Protein AF-A0A2A4SZI3-F1 (afdb_monomer)

Structure (mmCIF, N/CA/C/O backbone):
data_AF-A0A2A4SZI3-F1
#
_entry.id   AF-A0A2A4SZI3-F1
#
loop_
_atom_site.group_PDB
_atom_site.id
_atom_site.type_symbol
_atom_site.label_atom_id
_atom_site.label_alt_id
_atom_site.label_comp_id
_atom_site.label_asym_id
_atom_site.label_entity_id
_atom_site.label_seq_id
_atom_site.pdbx_PDB_ins_code
_atom_site.Cartn_x
_atom_site.Cartn_y
_atom_site.Cartn_z
_atom_site.occupancy
_atom_site.B_iso_or_equiv
_atom_site.auth_seq_id
_atom_site.auth_comp_id
_atom_site.auth_asym_id
_atom_site.auth_atom_id
_atom_site.pdbx_PDB_model_num
ATOM 1 N N . MET A 1 1 ? 67.235 6.441 -35.558 1.00 35.03 1 MET A N 1
ATOM 2 C CA . MET A 1 1 ? 66.926 5.112 -36.117 1.00 35.03 1 MET A CA 1
ATOM 3 C C . MET A 1 1 ? 66.500 5.342 -37.546 1.00 35.03 1 MET A C 1
ATOM 5 O O . MET A 1 1 ? 65.684 6.225 -37.769 1.00 35.03 1 MET A O 1
ATOM 9 N N . GLU A 1 2 ? 67.168 4.667 -38.475 1.00 31.36 2 GLU A N 1
ATOM 10 C CA . GLU A 1 2 ? 66.984 4.778 -39.923 1.00 31.36 2 GLU A CA 1
ATOM 11 C C . GLU A 1 2 ? 65.499 4.689 -40.299 1.00 31.36 2 GLU A C 1
ATOM 13 O O . GLU A 1 2 ? 64.807 3.751 -39.906 1.00 31.36 2 GLU A O 1
ATOM 18 N N . HIS A 1 3 ? 65.008 5.688 -41.036 1.00 33.59 3 HIS A N 1
ATOM 19 C CA . HIS A 1 3 ? 63.709 5.619 -41.693 1.00 33.59 3 HIS A CA 1
ATOM 20 C C . HIS A 1 3 ? 63.791 4.535 -42.771 1.00 33.59 3 HIS A C 1
ATOM 22 O O . HIS A 1 3 ? 64.402 4.754 -43.817 1.00 33.59 3 HIS A O 1
ATOM 28 N N . SER A 1 4 ? 63.182 3.372 -42.534 1.00 30.59 4 SER A N 1
ATOM 29 C CA . SER A 1 4 ? 62.842 2.473 -43.633 1.00 30.59 4 SER A CA 1
ATOM 30 C C . SER A 1 4 ? 61.816 3.199 -44.503 1.00 30.59 4 SER A C 1
ATOM 32 O O . SER A 1 4 ? 60.675 3.396 -44.080 1.00 30.59 4 SER A O 1
ATOM 34 N N . LEU A 1 5 ? 62.233 3.639 -45.689 1.00 37.81 5 LEU A N 1
ATOM 35 C CA . LEU A 1 5 ? 61.332 3.999 -46.778 1.00 37.81 5 LEU A CA 1
ATOM 36 C C . LEU A 1 5 ? 60.471 2.764 -47.064 1.00 37.81 5 LEU A C 1
ATOM 38 O O . LEU A 1 5 ? 60.943 1.799 -47.658 1.00 37.81 5 LEU A O 1
ATOM 42 N N . VAL A 1 6 ? 59.239 2.758 -46.561 1.00 43.94 6 VAL A N 1
ATOM 43 C CA . VAL A 1 6 ? 58.223 1.818 -47.027 1.00 43.94 6 VAL A CA 1
ATOM 44 C C . VAL A 1 6 ? 57.918 2.254 -48.456 1.00 43.94 6 VAL A C 1
ATOM 46 O O . VAL A 1 6 ? 57.441 3.368 -48.662 1.00 43.94 6 VAL A O 1
ATOM 49 N N . GLU A 1 7 ? 58.269 1.438 -49.448 1.00 49.12 7 GLU A N 1
ATOM 50 C CA . GLU A 1 7 ? 57.822 1.667 -50.823 1.00 49.12 7 GLU A CA 1
ATOM 51 C C . GLU A 1 7 ? 56.285 1.643 -50.833 1.00 49.12 7 GLU A C 1
ATOM 53 O O . GLU A 1 7 ? 55.676 0.594 -50.636 1.00 49.12 7 GLU A O 1
ATOM 58 N N . ASN A 1 8 ? 55.651 2.801 -51.040 1.00 71.12 8 ASN A N 1
ATOM 59 C CA . ASN A 1 8 ? 54.200 2.944 -51.193 1.00 71.12 8 ASN A CA 1
ATOM 60 C C . ASN A 1 8 ? 53.790 2.528 -52.620 1.00 71.12 8 ASN A C 1
ATOM 62 O O . ASN A 1 8 ? 53.276 3.325 -53.402 1.00 71.12 8 ASN A O 1
ATOM 66 N N . LYS A 1 9 ? 54.081 1.278 -52.989 1.00 85.31 9 LYS A N 1
ATOM 67 C CA . LYS A 1 9 ? 53.719 0.706 -54.291 1.00 85.31 9 LYS A CA 1
ATOM 68 C C . LYS A 1 9 ? 52.521 -0.212 -54.146 1.00 85.31 9 LYS A C 1
ATOM 70 O O . LYS A 1 9 ? 52.532 -1.106 -53.301 1.00 85.31 9 LYS A O 1
ATOM 75 N N . ILE A 1 10 ? 51.529 -0.035 -55.012 1.00 92.50 10 ILE A N 1
ATOM 76 C CA . ILE A 1 10 ? 50.399 -0.960 -55.137 1.00 92.50 10 ILE A CA 1
ATOM 77 C C . ILE A 1 10 ? 50.494 -1.739 -56.449 1.00 92.50 10 ILE A C 1
ATOM 79 O O . ILE A 1 10 ? 51.056 -1.266 -57.441 1.00 92.50 10 ILE A O 1
ATOM 83 N N . ILE A 1 11 ? 49.937 -2.948 -56.449 1.00 93.12 11 ILE A N 1
ATOM 84 C CA . ILE A 1 11 ? 49.861 -3.795 -57.639 1.00 93.12 11 ILE A CA 1
ATOM 85 C C . ILE A 1 11 ? 48.496 -3.576 -58.285 1.00 93.12 11 ILE A C 1
ATOM 87 O O . ILE A 1 11 ? 47.464 -3.829 -57.661 1.00 93.12 11 ILE A O 1
ATOM 91 N N . VAL A 1 12 ? 48.488 -3.144 -59.545 1.00 95.44 12 VAL A N 1
ATOM 92 C CA . VAL A 1 12 ? 47.261 -2.931 -60.317 1.00 95.44 12 VAL A CA 1
ATOM 93 C C . VAL A 1 12 ? 47.236 -3.882 -61.501 1.00 95.44 12 VAL A C 1
ATOM 95 O O . VAL A 1 12 ? 48.111 -3.877 -62.364 1.00 95.44 12 VAL A O 1
ATOM 98 N N . GLN A 1 13 ? 46.216 -4.730 -61.522 1.00 96.25 13 GLN A N 1
ATOM 99 C CA . GLN A 1 13 ? 45.942 -5.630 -62.630 1.00 96.25 13 GLN A CA 1
ATOM 100 C C . GLN A 1 13 ? 45.127 -4.892 -63.694 1.00 96.25 13 GLN A C 1
ATOM 102 O O . GLN A 1 13 ? 44.365 -3.986 -63.370 1.00 96.25 13 GLN A O 1
ATOM 107 N N . GLN A 1 14 ? 45.263 -5.269 -64.959 1.00 96.12 14 GLN A N 1
ATOM 108 C CA . GLN A 1 14 ? 44.591 -4.596 -66.064 1.00 96.12 14 GLN A CA 1
ATOM 109 C C . GLN A 1 14 ? 43.776 -5.580 -66.907 1.00 96.12 14 GLN A C 1
ATOM 111 O O . GLN A 1 14 ? 44.083 -6.774 -66.982 1.00 96.12 14 GLN A O 1
ATOM 116 N N . ALA A 1 15 ? 42.745 -5.073 -67.580 1.00 95.94 15 ALA A N 1
ATOM 117 C CA . ALA A 1 15 ? 42.034 -5.803 -68.620 1.00 95.94 15 ALA A CA 1
ATOM 118 C C . ALA A 1 15 ? 41.462 -4.870 -69.694 1.00 95.94 15 ALA A C 1
ATOM 120 O O . ALA A 1 15 ? 41.024 -3.756 -69.410 1.00 95.94 15 ALA A O 1
ATOM 121 N N . TYR A 1 16 ? 41.421 -5.354 -70.931 1.00 95.88 16 TYR A N 1
ATOM 122 C CA . TYR A 1 16 ? 40.762 -4.704 -72.059 1.00 95.88 16 TYR A CA 1
ATOM 123 C C . TYR A 1 16 ? 39.497 -5.466 -72.435 1.00 95.88 16 TYR A C 1
ATOM 125 O O . TYR A 1 16 ? 39.520 -6.691 -72.556 1.00 95.88 16 TYR A O 1
ATOM 133 N N . TYR A 1 17 ? 38.405 -4.737 -72.649 1.00 95.12 17 TYR A N 1
ATOM 134 C CA . TYR A 1 17 ? 37.137 -5.261 -73.156 1.00 95.12 17 TYR A CA 1
ATOM 135 C C . TYR A 1 17 ? 36.738 -4.513 -74.423 1.00 95.12 17 TYR A C 1
ATOM 137 O O . TYR A 1 17 ? 37.000 -3.319 -74.557 1.00 95.12 17 TYR A O 1
ATOM 145 N N . GLY A 1 18 ? 36.104 -5.212 -75.354 1.00 92.38 18 GLY A N 1
ATOM 146 C CA . GLY A 1 18 ? 35.630 -4.633 -76.604 1.00 92.38 18 GLY A CA 1
ATOM 147 C C . GLY A 1 18 ? 35.080 -5.697 -77.541 1.00 92.38 18 GLY A C 1
ATOM 148 O O . GLY A 1 18 ? 34.684 -6.782 -77.111 1.00 92.38 18 GLY A O 1
ATOM 149 N N . GLU A 1 19 ? 35.057 -5.399 -78.839 1.00 90.69 19 GLU A N 1
ATOM 150 C CA . GLU A 1 19 ? 34.494 -6.314 -79.828 1.00 90.69 19 GLU A CA 1
ATOM 151 C C . GLU A 1 19 ? 35.334 -7.592 -80.011 1.00 90.69 19 GLU A C 1
ATOM 153 O O . GLU A 1 19 ? 36.477 -7.547 -80.464 1.00 90.69 19 GLU A O 1
ATOM 158 N N . LEU A 1 20 ? 34.715 -8.747 -79.748 1.00 85.88 20 LEU A N 1
ATOM 159 C CA . LEU A 1 20 ? 35.219 -10.076 -80.093 1.00 85.88 20 LEU A CA 1
ATOM 160 C C . LEU A 1 20 ? 34.060 -10.906 -80.660 1.00 85.88 20 LEU A C 1
ATOM 162 O O . LEU A 1 20 ? 33.016 -11.050 -80.028 1.00 85.88 20 LEU A O 1
ATOM 166 N N . ASN A 1 21 ? 34.216 -11.462 -81.865 1.00 82.50 21 ASN A N 1
ATOM 167 C CA . ASN A 1 21 ? 33.175 -12.266 -82.529 1.00 82.50 21 ASN A CA 1
ATOM 168 C C . ASN A 1 21 ? 31.792 -11.572 -82.616 1.00 82.50 21 ASN A C 1
ATOM 170 O O . ASN A 1 21 ? 30.760 -12.224 -82.459 1.00 82.50 21 ASN A O 1
ATOM 174 N N . LYS A 1 22 ? 31.764 -10.255 -82.892 1.00 79.56 22 LYS A N 1
ATOM 175 C CA . LYS A 1 22 ? 30.554 -9.400 -82.973 1.00 79.56 22 LYS A CA 1
ATOM 176 C C . LYS A 1 22 ? 29.792 -9.201 -81.649 1.00 79.56 22 LYS A C 1
ATOM 178 O O . LYS A 1 22 ? 28.707 -8.617 -81.659 1.00 79.56 22 LYS A O 1
ATOM 183 N N . GLY A 1 23 ? 30.336 -9.682 -80.531 1.00 84.62 23 GLY A N 1
ATOM 184 C CA . GLY A 1 23 ? 29.859 -9.417 -79.173 1.00 84.62 23 GLY A CA 1
ATOM 185 C C . GLY A 1 23 ? 30.868 -8.592 -78.374 1.00 84.62 23 GLY A C 1
ATOM 186 O O . GLY A 1 23 ? 31.982 -8.356 -78.837 1.00 84.62 23 GLY A O 1
ATOM 187 N N . HIS A 1 24 ? 30.476 -8.156 -77.177 1.00 91.00 24 HIS A N 1
ATOM 188 C CA . HIS A 1 24 ? 31.370 -7.492 -76.224 1.00 91.00 24 HIS A CA 1
ATOM 189 C C . HIS A 1 24 ? 31.999 -8.533 -75.291 1.00 91.00 24 HIS A C 1
ATOM 191 O O . HIS A 1 24 ? 31.271 -9.292 -74.649 1.00 91.00 24 HIS A O 1
ATOM 197 N N . ALA A 1 25 ? 33.330 -8.616 -75.239 1.00 92.50 25 ALA A N 1
ATOM 198 C CA . ALA A 1 25 ? 34.046 -9.589 -74.409 1.00 92.50 25 ALA A CA 1
ATOM 199 C C . ALA A 1 25 ? 35.428 -9.076 -73.969 1.00 92.50 25 ALA A C 1
ATOM 201 O O . ALA A 1 25 ? 35.902 -8.039 -74.433 1.00 92.50 25 ALA A O 1
ATOM 202 N N . CYS A 1 26 ? 36.085 -9.820 -73.074 1.00 93.88 26 CYS A N 1
ATOM 203 C CA . CYS A 1 26 ? 37.474 -9.565 -72.690 1.00 93.88 26 CYS A CA 1
ATOM 204 C C . CYS A 1 26 ? 38.422 -9.873 -73.864 1.00 93.88 26 CYS A C 1
ATOM 206 O O . CYS A 1 26 ? 38.359 -10.953 -74.451 1.00 93.88 26 CYS A O 1
ATOM 208 N N . LEU A 1 27 ? 39.296 -8.920 -74.190 1.00 92.88 27 LEU A N 1
ATOM 209 C CA . LEU A 1 27 ? 40.303 -9.000 -75.253 1.00 92.88 27 LEU A CA 1
ATOM 210 C C . LEU A 1 27 ? 41.672 -9.429 -74.707 1.00 92.88 27 LEU A C 1
ATOM 212 O O . LEU A 1 27 ? 42.347 -10.263 -75.305 1.00 92.88 27 LEU A O 1
ATOM 216 N N . ALA A 1 28 ? 42.061 -8.875 -73.557 1.00 93.56 28 ALA A N 1
ATOM 217 C CA . ALA A 1 28 ? 43.291 -9.194 -72.838 1.00 93.56 28 ALA A CA 1
ATOM 218 C C . ALA A 1 28 ? 43.105 -8.908 -71.342 1.00 93.56 28 ALA A C 1
ATOM 220 O O . ALA A 1 28 ? 42.334 -8.023 -70.973 1.00 93.56 28 ALA A O 1
ATOM 221 N N . ASN A 1 29 ? 43.808 -9.636 -70.478 1.00 93.75 29 ASN A N 1
ATOM 222 C CA . ASN A 1 29 ? 43.863 -9.368 -69.042 1.00 93.75 29 ASN A CA 1
ATOM 223 C C . ASN A 1 29 ? 45.205 -9.836 -68.464 1.00 93.75 29 ASN A C 1
ATOM 225 O O . ASN A 1 29 ? 45.834 -10.731 -69.027 1.00 93.75 29 ASN A O 1
ATOM 229 N N . SER A 1 30 ? 45.620 -9.233 -67.352 1.00 94.50 30 SER A N 1
ATOM 230 C CA . SER A 1 30 ? 46.844 -9.599 -66.632 1.00 94.50 30 SER A CA 1
ATOM 231 C C . SER A 1 30 ? 46.583 -10.456 -65.381 1.00 94.50 30 SER A C 1
ATOM 233 O O . SER A 1 30 ? 47.530 -10.832 -64.694 1.00 94.50 30 SER A O 1
ATOM 235 N N . ILE A 1 31 ? 45.315 -10.763 -65.066 1.00 92.38 31 ILE A N 1
ATOM 236 C CA . ILE A 1 31 ? 44.893 -11.420 -63.819 1.00 92.38 31 ILE A CA 1
ATOM 237 C C . ILE A 1 31 ? 44.352 -12.834 -64.052 1.00 92.38 31 ILE A C 1
ATOM 239 O O . ILE A 1 31 ? 43.410 -13.042 -64.810 1.00 92.38 31 ILE A O 1
ATOM 243 N N . ASP A 1 32 ? 44.866 -13.808 -63.302 1.00 89.12 32 ASP A N 1
ATOM 244 C CA . ASP A 1 32 ? 44.358 -15.185 -63.322 1.00 89.12 32 ASP A CA 1
ATOM 245 C C . ASP A 1 32 ? 43.122 -15.344 -62.414 1.00 89.12 32 ASP A C 1
ATOM 247 O O . ASP A 1 32 ? 43.184 -15.889 -61.311 1.00 89.12 32 ASP A O 1
ATOM 251 N N . ASN A 1 33 ? 41.990 -14.771 -62.840 1.00 90.62 33 ASN A N 1
ATOM 252 C CA . ASN A 1 33 ? 40.698 -14.909 -62.158 1.00 90.62 33 ASN A CA 1
ATOM 253 C C . ASN A 1 33 ? 39.531 -14.959 -63.170 1.00 90.62 33 ASN A C 1
ATOM 255 O O . ASN A 1 33 ? 38.936 -13.922 -63.486 1.00 90.62 33 ASN A O 1
ATOM 259 N N . PRO A 1 34 ? 39.181 -16.156 -63.681 1.00 87.88 34 PRO A N 1
ATOM 260 C CA . PRO A 1 34 ? 38.144 -16.317 -64.703 1.00 87.88 34 PRO A CA 1
ATOM 261 C C . PRO A 1 34 ? 36.756 -15.814 -64.279 1.00 87.88 34 PRO A C 1
ATOM 263 O O . PRO A 1 34 ? 36.030 -15.251 -65.102 1.00 87.88 34 PRO A O 1
ATOM 266 N N . ASP A 1 35 ? 36.397 -15.970 -63.002 1.00 87.81 35 ASP A N 1
ATOM 267 C CA . ASP A 1 35 ? 35.096 -15.544 -62.474 1.00 87.81 35 ASP A CA 1
ATOM 268 C C . ASP A 1 35 ? 34.956 -14.017 -62.482 1.00 87.81 35 ASP A C 1
ATOM 270 O O . ASP A 1 35 ? 33.916 -13.492 -62.887 1.00 87.81 35 ASP A O 1
ATOM 274 N N . LEU A 1 36 ? 36.014 -13.295 -62.088 1.00 91.31 36 LEU A N 1
ATOM 275 C CA . LEU A 1 36 ? 36.055 -11.832 -62.144 1.00 91.31 36 LEU A CA 1
ATOM 276 C C . LEU A 1 36 ? 35.931 -11.330 -63.588 1.00 91.31 36 LEU A C 1
ATOM 278 O O . LEU A 1 36 ? 35.124 -10.443 -63.865 1.00 91.31 36 LEU A O 1
ATOM 282 N N . ILE A 1 37 ? 36.706 -11.911 -64.508 1.00 92.25 37 ILE A N 1
ATOM 283 C CA . ILE A 1 37 ? 36.706 -11.521 -65.925 1.00 92.25 37 ILE A CA 1
ATOM 284 C C . ILE A 1 37 ? 35.332 -11.751 -66.568 1.00 92.25 37 ILE A C 1
ATOM 286 O O . ILE A 1 37 ? 34.833 -10.898 -67.297 1.00 92.25 37 ILE A O 1
ATOM 290 N N . SER A 1 38 ? 34.681 -12.872 -66.253 1.00 89.25 38 SER A N 1
ATOM 291 C CA . SER A 1 38 ? 33.329 -13.168 -66.734 1.00 89.25 38 SER A CA 1
ATOM 292 C C . SER A 1 38 ? 32.296 -12.154 -66.220 1.00 89.25 38 SER A C 1
ATOM 294 O O . SER A 1 38 ? 31.505 -11.623 -67.000 1.00 89.25 38 SER A O 1
ATOM 296 N N . GLN A 1 39 ? 32.333 -11.815 -64.925 1.00 91.44 39 GLN A N 1
ATOM 297 C CA . GLN A 1 39 ? 31.391 -10.860 -64.326 1.00 91.44 39 GLN A CA 1
ATOM 298 C C . GLN A 1 39 ? 31.573 -9.428 -64.839 1.00 91.44 39 GLN A C 1
ATOM 300 O O . GLN A 1 39 ? 30.596 -8.690 -64.962 1.00 91.44 39 GLN A O 1
ATOM 305 N N . LEU A 1 40 ? 32.800 -9.022 -65.170 1.00 92.69 40 LEU A N 1
ATOM 306 C CA . LEU A 1 40 ? 33.080 -7.673 -65.665 1.00 92.69 40 LEU A CA 1
ATOM 307 C C . LEU A 1 40 ? 32.440 -7.377 -67.028 1.00 92.69 40 LEU A C 1
ATOM 309 O O . LEU A 1 40 ? 32.140 -6.215 -67.293 1.00 92.69 40 LEU A O 1
ATOM 313 N N . ILE A 1 41 ? 32.152 -8.390 -67.855 1.00 90.31 41 ILE A N 1
ATOM 314 C CA . ILE A 1 41 ? 31.538 -8.206 -69.186 1.00 90.31 41 ILE A CA 1
ATOM 315 C C . ILE A 1 41 ? 30.246 -7.380 -69.102 1.00 90.31 41 ILE A C 1
ATOM 317 O O . ILE A 1 41 ? 30.020 -6.498 -69.927 1.00 90.31 41 ILE A O 1
ATOM 321 N N . THR A 1 42 ? 29.410 -7.611 -68.084 1.00 84.69 42 THR A N 1
ATOM 322 C CA . THR A 1 42 ? 28.130 -6.896 -67.926 1.00 84.69 42 THR A CA 1
ATOM 323 C C . THR A 1 42 ? 28.274 -5.441 -67.472 1.00 84.69 42 THR A C 1
ATOM 325 O O . THR A 1 42 ? 27.287 -4.708 -67.468 1.00 84.69 42 THR A O 1
ATOM 328 N N . PHE A 1 43 ? 29.475 -5.022 -67.062 1.00 88.12 43 PHE A N 1
ATOM 329 C CA . PHE A 1 43 ? 29.761 -3.673 -66.560 1.00 88.12 43 PHE A CA 1
ATOM 330 C C . PHE A 1 43 ? 30.683 -2.869 -67.480 1.00 88.12 43 PHE A C 1
ATOM 332 O O . PHE A 1 43 ? 30.739 -1.648 -67.350 1.00 88.12 43 PHE A O 1
ATOM 339 N N . THR A 1 44 ? 31.389 -3.534 -68.397 1.00 93.50 44 THR A N 1
ATOM 340 C CA . THR A 1 44 ? 32.284 -2.895 -69.368 1.00 93.50 44 THR A CA 1
ATOM 341 C C . THR A 1 44 ? 31.600 -2.579 -70.698 1.00 93.50 44 THR A C 1
ATOM 343 O O . THR A 1 44 ? 32.202 -1.914 -71.529 1.00 93.50 44 THR A O 1
ATOM 346 N N . ASP A 1 45 ? 30.371 -3.042 -70.941 1.00 89.94 45 ASP A N 1
ATOM 347 C CA . ASP A 1 45 ? 29.573 -2.596 -72.094 1.00 89.94 45 ASP A CA 1
ATOM 348 C C . ASP A 1 45 ? 28.838 -1.276 -71.778 1.00 89.94 45 ASP A C 1
ATOM 350 O O . ASP A 1 45 ? 28.768 -0.818 -70.631 1.00 89.94 45 ASP A O 1
ATOM 354 N N . ARG A 1 46 ? 28.272 -0.637 -72.803 1.00 87.62 46 ARG A N 1
ATOM 355 C CA . ARG A 1 46 ? 27.486 0.590 -72.647 1.00 87.62 46 ARG A CA 1
ATOM 356 C C . ARG A 1 46 ? 26.173 0.346 -71.871 1.00 87.62 46 ARG A C 1
ATOM 358 O O . ARG A 1 46 ? 25.570 -0.715 -72.019 1.00 87.62 46 ARG A O 1
ATOM 365 N N . PRO A 1 47 ? 25.681 1.341 -71.101 1.00 85.38 47 PRO A N 1
ATOM 366 C CA . PRO A 1 47 ? 24.444 1.236 -70.317 1.00 85.38 47 PRO A CA 1
ATOM 367 C C . PRO A 1 47 ? 23.182 0.890 -71.118 1.00 85.38 47 PRO A C 1
ATOM 369 O O . PRO A 1 47 ? 22.406 0.048 -70.677 1.00 85.38 47 PRO A O 1
ATOM 372 N N . ASP A 1 48 ? 22.991 1.552 -72.261 1.00 84.31 48 ASP A N 1
ATOM 373 C CA . ASP A 1 48 ? 21.810 1.439 -73.123 1.00 84.31 48 ASP A CA 1
ATOM 374 C C . ASP A 1 48 ? 22.175 1.826 -74.574 1.00 84.31 48 ASP A C 1
ATOM 376 O O . ASP A 1 48 ? 23.315 2.199 -74.884 1.00 84.31 48 ASP A O 1
ATOM 380 N N . ALA A 1 49 ? 21.222 1.721 -75.497 1.00 81.50 49 ALA A N 1
ATOM 381 C CA . ALA A 1 49 ? 21.377 2.127 -76.884 1.00 81.50 49 ALA A CA 1
ATOM 382 C C . ALA A 1 49 ? 21.578 3.647 -77.032 1.00 81.50 49 ALA A C 1
ATOM 384 O O . ALA A 1 49 ? 20.863 4.468 -76.458 1.00 81.50 49 ALA A O 1
ATOM 385 N N . LEU A 1 50 ? 22.537 4.024 -77.883 1.00 80.44 50 LEU A N 1
ATOM 386 C CA . LEU A 1 50 ? 22.776 5.419 -78.252 1.00 80.44 50 LEU A CA 1
ATOM 387 C C . LEU A 1 50 ? 21.636 5.965 -79.117 1.00 80.44 50 LEU A C 1
ATOM 389 O O . LEU A 1 50 ? 21.163 5.304 -80.044 1.00 80.44 50 LEU A O 1
ATOM 393 N N . ILE A 1 51 ? 21.238 7.206 -78.842 1.00 77.06 51 ILE A N 1
ATOM 394 C CA . ILE A 1 51 ? 20.286 7.941 -79.677 1.00 77.06 51 ILE A CA 1
ATOM 395 C C . ILE A 1 51 ? 21.000 8.360 -80.972 1.00 77.06 51 ILE A C 1
ATOM 397 O O . ILE A 1 51 ? 22.136 8.838 -80.904 1.00 77.06 51 ILE A O 1
ATOM 401 N N . PRO A 1 52 ? 20.360 8.233 -82.149 1.00 76.38 52 PRO A N 1
ATOM 402 C CA . PRO A 1 52 ? 20.936 8.721 -83.397 1.00 76.38 52 PRO A CA 1
ATOM 403 C C . PRO A 1 52 ? 21.317 10.207 -83.314 1.00 76.38 52 PRO A C 1
ATOM 405 O O . PRO A 1 52 ? 20.483 11.040 -82.965 1.00 76.38 52 PRO A O 1
ATOM 408 N N . GLY A 1 53 ? 22.563 10.535 -83.666 1.00 78.62 53 GLY A N 1
ATOM 409 C CA . GLY A 1 53 ? 23.068 11.913 -83.723 1.00 78.62 53 GLY A CA 1
ATOM 410 C C . GLY A 1 53 ? 23.776 12.421 -82.462 1.00 78.62 53 GLY A C 1
ATOM 411 O O . GLY A 1 53 ? 24.272 13.542 -82.492 1.00 78.62 53 GLY A O 1
ATOM 412 N N . ILE A 1 54 ? 23.858 11.624 -81.390 1.00 84.69 54 ILE A N 1
ATOM 413 C CA . ILE A 1 54 ? 24.681 11.941 -80.212 1.00 84.69 54 ILE A CA 1
ATOM 414 C C . ILE A 1 54 ? 26.023 11.214 -80.327 1.00 84.69 54 ILE A C 1
ATOM 416 O O . ILE A 1 54 ? 26.058 9.990 -80.476 1.00 84.69 54 ILE A O 1
ATOM 420 N N . GLU A 1 55 ? 27.121 11.963 -80.235 1.00 87.00 55 GLU A N 1
ATOM 421 C CA . GLU A 1 55 ? 28.463 11.399 -80.102 1.00 87.00 55 GLU A CA 1
ATOM 422 C C . GLU A 1 55 ? 28.743 11.087 -78.631 1.00 87.00 55 GLU A C 1
ATOM 424 O O . GLU A 1 55 ? 28.597 11.940 -77.756 1.00 87.00 55 GLU A O 1
ATOM 429 N N . LEU A 1 56 ? 29.109 9.835 -78.361 1.00 88.62 56 LEU A N 1
ATOM 430 C CA . LEU A 1 56 ? 29.451 9.378 -77.021 1.00 88.62 56 LEU A CA 1
ATOM 431 C C . LEU A 1 56 ? 30.864 9.845 -76.677 1.00 88.62 56 LEU A C 1
ATOM 433 O O . LEU A 1 56 ? 31.807 9.495 -77.386 1.00 88.62 56 LEU A O 1
ATOM 437 N N . THR A 1 57 ? 31.024 10.584 -75.585 1.00 90.62 57 THR A N 1
ATOM 438 C CA . THR A 1 57 ? 32.354 10.910 -75.057 1.00 90.62 57 THR A CA 1
ATOM 439 C C . THR A 1 57 ? 32.892 9.754 -74.212 1.00 90.62 57 THR A C 1
ATOM 441 O O . THR A 1 57 ? 32.107 8.925 -73.736 1.00 90.62 57 THR A O 1
ATOM 444 N N . PRO A 1 58 ? 34.220 9.651 -74.013 1.00 92.38 58 PRO A N 1
ATOM 445 C CA . PRO A 1 58 ? 34.765 8.738 -73.021 1.00 92.38 58 PRO A CA 1
ATOM 446 C C . PRO A 1 58 ? 34.120 8.964 -71.652 1.00 92.38 58 PRO A C 1
ATOM 448 O O . PRO A 1 58 ? 33.680 10.068 -71.341 1.00 92.38 58 PRO A O 1
ATOM 451 N N . PHE A 1 59 ? 34.021 7.916 -70.841 1.00 92.88 59 PHE A N 1
ATOM 452 C CA . PHE A 1 59 ? 33.443 8.048 -69.509 1.00 92.88 59 PHE A CA 1
ATOM 453 C C . PHE A 1 59 ? 34.012 7.045 -68.516 1.00 92.88 59 PHE A C 1
ATOM 455 O O . PHE A 1 59 ? 34.480 5.964 -68.881 1.00 92.88 59 PHE A O 1
ATOM 462 N N . PHE A 1 60 ? 33.924 7.403 -67.236 1.00 94.19 60 PHE A N 1
ATOM 463 C CA . PHE A 1 60 ? 34.441 6.604 -66.135 1.00 94.19 60 PHE A CA 1
ATOM 464 C C . PHE A 1 60 ? 33.346 5.784 -65.452 1.00 94.19 60 PHE A C 1
ATOM 466 O O . PHE A 1 60 ? 32.180 6.177 -65.368 1.00 94.19 60 PHE A O 1
ATOM 473 N N . SER A 1 61 ? 33.719 4.625 -64.928 1.00 94.69 61 SER A N 1
ATOM 474 C CA . SER A 1 61 ? 32.883 3.809 -64.047 1.00 94.69 61 SER A CA 1
ATOM 475 C C . SER A 1 61 ? 33.757 3.122 -63.003 1.00 94.69 61 SER A C 1
ATOM 477 O O . SER A 1 61 ? 34.943 2.895 -63.231 1.00 94.69 61 SER A O 1
ATOM 479 N N . GLY A 1 62 ? 33.189 2.785 -61.851 1.00 95.31 62 GLY A N 1
ATOM 480 C CA . GLY A 1 62 ? 33.925 2.116 -60.791 1.00 95.31 62 GLY A CA 1
ATOM 481 C C . GLY A 1 62 ? 33.026 1.416 -59.787 1.00 95.31 62 GLY A C 1
ATOM 482 O O . GLY A 1 62 ? 31.921 1.881 -59.495 1.00 95.31 62 GLY A O 1
ATOM 483 N N . MET A 1 63 ? 33.477 0.265 -59.292 1.00 94.62 63 MET A N 1
ATOM 484 C CA . MET A 1 63 ? 32.729 -0.539 -58.326 1.00 94.62 63 MET A CA 1
ATOM 485 C C . MET A 1 63 ? 33.613 -1.529 -57.569 1.00 94.62 63 MET A C 1
ATOM 487 O O . MET A 1 63 ? 34.620 -2.012 -58.088 1.00 94.62 63 MET A O 1
ATOM 491 N N . ALA A 1 64 ? 33.171 -1.912 -56.373 1.00 93.44 64 ALA A N 1
ATOM 492 C CA . ALA A 1 64 ? 33.654 -3.121 -55.723 1.00 93.44 64 ALA A CA 1
ATOM 493 C C . ALA A 1 64 ? 33.053 -4.367 -56.384 1.00 93.44 64 ALA A C 1
ATOM 495 O O . ALA A 1 64 ? 31.842 -4.445 -56.606 1.00 93.44 64 ALA A O 1
ATOM 496 N N . LEU A 1 65 ? 33.903 -5.350 -56.671 1.00 91.50 65 LEU A N 1
ATOM 497 C CA . LEU A 1 65 ? 33.517 -6.639 -57.228 1.00 91.50 65 LEU A CA 1
ATOM 498 C C . LEU A 1 65 ? 34.405 -7.733 -56.626 1.00 91.50 65 LEU A C 1
ATOM 500 O O . LEU A 1 65 ? 35.630 -7.683 -56.740 1.00 91.50 65 LEU A O 1
ATOM 504 N N . LEU A 1 66 ? 33.789 -8.725 -55.976 1.00 89.00 66 LEU A N 1
ATOM 505 C CA . LEU A 1 66 ? 34.500 -9.749 -55.198 1.00 89.00 66 LEU A CA 1
ATOM 506 C C . LEU A 1 66 ? 35.443 -9.092 -54.163 1.00 89.00 66 LEU A C 1
ATOM 508 O O . LEU A 1 66 ? 35.002 -8.256 -53.378 1.00 89.00 66 LEU A O 1
ATOM 512 N N . THR A 1 67 ? 36.729 -9.449 -54.154 1.00 92.88 67 THR A N 1
ATOM 513 C CA . THR A 1 67 ? 37.770 -8.867 -53.283 1.00 92.88 67 THR A CA 1
ATOM 514 C C . THR A 1 67 ? 38.501 -7.679 -53.916 1.00 92.88 67 THR A C 1
ATOM 516 O O . THR A 1 67 ? 39.504 -7.212 -53.372 1.00 92.88 67 THR A O 1
ATOM 519 N N . TYR A 1 68 ? 38.039 -7.201 -55.073 1.00 94.50 68 TYR A N 1
ATOM 520 C CA . TYR A 1 68 ? 38.684 -6.140 -55.843 1.00 94.50 68 TYR A CA 1
ATOM 521 C C . TYR A 1 68 ? 37.824 -4.879 -55.885 1.00 94.50 68 TYR A C 1
ATOM 523 O O . TYR A 1 68 ? 36.601 -4.926 -55.724 1.00 94.50 68 TYR A O 1
ATOM 531 N N . TYR A 1 69 ? 38.479 -3.744 -56.084 1.00 96.19 69 TYR A N 1
ATOM 532 C CA . TYR A 1 69 ? 37.859 -2.517 -56.548 1.00 96.19 69 TYR A CA 1
ATOM 533 C C . TYR A 1 69 ? 38.314 -2.285 -57.984 1.00 96.19 69 TYR A C 1
ATOM 535 O O . TYR A 1 69 ? 39.499 -2.417 -58.299 1.00 96.19 69 TYR A O 1
ATOM 543 N N . VAL A 1 70 ? 37.366 -1.986 -58.858 1.00 96.44 70 VAL A N 1
ATOM 544 C CA . VAL A 1 70 ? 37.598 -1.922 -60.294 1.00 96.44 70 VAL A CA 1
ATOM 545 C C . VAL A 1 70 ? 37.278 -0.522 -60.785 1.00 96.44 70 VAL A C 1
ATOM 547 O O . VAL A 1 70 ? 36.167 -0.045 -60.573 1.00 96.44 70 VAL A O 1
ATOM 550 N N . PHE A 1 71 ? 38.239 0.108 -61.455 1.00 97.06 71 PHE A N 1
ATOM 551 C CA . PHE A 1 71 ? 38.074 1.365 -62.175 1.00 97.06 71 PHE A CA 1
ATOM 552 C C . PHE A 1 71 ? 38.049 1.094 -63.678 1.00 97.06 71 PHE A C 1
ATOM 554 O O . PHE A 1 71 ? 38.792 0.256 -64.181 1.00 97.06 71 PHE A O 1
ATOM 561 N N . MET A 1 72 ? 37.195 1.797 -64.409 1.00 96.69 72 MET A N 1
ATOM 562 C CA . MET A 1 72 ? 36.971 1.581 -65.835 1.00 96.69 72 MET A CA 1
ATOM 563 C C . MET A 1 72 ? 36.901 2.919 -66.557 1.00 96.69 72 MET A C 1
ATOM 565 O O . MET A 1 72 ? 36.227 3.835 -66.082 1.00 96.69 72 MET A O 1
ATOM 569 N N . LYS A 1 73 ? 37.537 3.002 -67.726 1.00 96.19 73 LYS A N 1
ATOM 570 C CA . LYS A 1 73 ? 37.354 4.098 -68.679 1.00 96.19 73 LYS A CA 1
ATOM 571 C C . LYS A 1 73 ? 36.920 3.514 -70.018 1.00 96.19 73 LYS A C 1
ATOM 573 O O . LYS A 1 73 ? 37.632 2.697 -70.608 1.00 96.19 73 LYS A O 1
ATOM 578 N N . THR A 1 74 ? 35.727 3.896 -70.453 1.00 95.25 74 THR A N 1
ATOM 579 C CA . THR A 1 74 ? 35.073 3.385 -71.659 1.00 95.25 74 THR A CA 1
ATOM 580 C C . THR A 1 74 ? 35.125 4.434 -72.757 1.00 95.25 74 THR A C 1
ATOM 582 O O . THR A 1 74 ? 34.864 5.605 -72.508 1.00 95.25 74 THR A O 1
ATOM 585 N N . PHE A 1 75 ? 35.438 4.000 -73.972 1.00 94.19 75 PHE A N 1
ATOM 586 C CA . PHE A 1 75 ? 35.626 4.816 -75.163 1.00 94.19 75 PHE A CA 1
ATOM 587 C C . PHE A 1 75 ? 34.700 4.324 -76.278 1.00 94.19 75 PHE A C 1
ATOM 589 O O . PHE A 1 75 ? 34.522 3.111 -76.422 1.00 94.19 75 PHE A O 1
ATOM 596 N N . PRO A 1 76 ? 34.147 5.212 -77.117 1.00 91.88 76 PRO A N 1
ATOM 597 C CA . PRO A 1 76 ? 33.558 4.784 -78.382 1.00 91.88 76 PRO A CA 1
ATOM 598 C C . PRO A 1 76 ? 34.634 4.129 -79.265 1.00 91.88 76 PRO A C 1
ATOM 600 O O . PRO A 1 76 ? 35.706 4.698 -79.475 1.00 91.88 76 PRO A O 1
ATOM 603 N N . ASP A 1 77 ? 34.357 2.942 -79.807 1.00 90.38 77 ASP A N 1
ATOM 604 C CA . ASP A 1 77 ? 35.300 2.242 -80.683 1.00 90.38 77 ASP A CA 1
ATOM 605 C C . ASP A 1 77 ? 34.931 2.443 -82.157 1.00 90.38 77 ASP A C 1
ATOM 607 O O . ASP A 1 77 ? 34.146 1.692 -82.736 1.00 90.38 77 ASP A O 1
ATOM 611 N N . ALA A 1 78 ? 35.524 3.462 -82.782 1.00 84.81 78 ALA A N 1
ATOM 612 C CA . ALA A 1 78 ? 35.322 3.750 -84.204 1.00 84.81 78 ALA A CA 1
ATOM 613 C C . ALA A 1 78 ? 35.903 2.672 -85.141 1.00 84.81 78 ALA A C 1
ATOM 615 O O . ALA A 1 78 ? 35.566 2.650 -86.324 1.00 84.81 78 ALA A O 1
ATOM 616 N N . SER A 1 79 ? 36.775 1.791 -84.635 1.00 83.75 79 SER A N 1
ATOM 617 C CA . SER A 1 79 ? 37.373 0.701 -85.417 1.00 83.75 79 SER A CA 1
ATOM 618 C C . SER A 1 79 ? 36.574 -0.606 -85.361 1.00 83.75 79 SER A C 1
ATOM 620 O O . SER A 1 79 ? 36.890 -1.546 -86.091 1.00 83.75 79 SER A O 1
ATOM 622 N N . ALA A 1 80 ? 35.528 -0.664 -84.532 1.00 84.38 80 ALA A N 1
ATOM 623 C CA . ALA A 1 80 ? 34.652 -1.820 -84.430 1.00 84.38 80 ALA A CA 1
ATOM 624 C C . ALA A 1 80 ? 33.799 -2.016 -85.695 1.00 84.38 80 ALA A C 1
ATOM 626 O O . ALA A 1 80 ? 33.386 -1.068 -86.366 1.00 84.38 80 ALA A O 1
ATOM 627 N N . THR A 1 81 ? 33.465 -3.270 -86.001 1.00 84.75 81 THR A N 1
ATOM 628 C CA . THR A 1 81 ? 32.681 -3.637 -87.190 1.00 84.75 81 THR A CA 1
ATOM 629 C C . THR A 1 81 ? 31.210 -3.232 -87.084 1.00 84.75 81 THR A C 1
ATOM 631 O O . THR A 1 81 ? 30.529 -3.095 -88.104 1.00 84.75 81 THR A O 1
ATOM 634 N N . ARG A 1 82 ? 30.709 -3.017 -85.858 1.00 80.38 82 ARG A N 1
ATOM 635 C CA . ARG A 1 82 ? 29.334 -2.591 -85.567 1.00 80.38 82 ARG A CA 1
ATOM 636 C C . ARG A 1 82 ? 29.311 -1.193 -84.949 1.00 80.38 82 ARG A C 1
ATOM 638 O O . ARG A 1 82 ? 29.993 -0.927 -83.965 1.00 80.38 82 ARG A O 1
ATOM 645 N N . ALA A 1 83 ? 28.440 -0.327 -85.468 1.00 78.88 83 ALA A N 1
ATOM 646 C CA . ALA A 1 83 ? 28.236 1.013 -84.922 1.00 78.88 83 ALA A CA 1
ATOM 647 C C . ALA A 1 83 ? 27.778 0.974 -83.451 1.00 78.88 83 ALA A C 1
ATOM 649 O O . ALA A 1 83 ? 26.883 0.209 -83.077 1.00 78.88 83 ALA A O 1
ATOM 650 N N . GLY A 1 84 ? 28.378 1.836 -82.628 1.00 78.75 84 GLY A N 1
ATOM 651 C CA . GLY A 1 84 ? 28.047 1.985 -81.211 1.00 78.75 84 GLY A CA 1
ATOM 652 C C . GLY A 1 84 ? 28.681 0.951 -80.273 1.00 78.75 84 GLY A C 1
ATOM 653 O O . GLY A 1 84 ? 28.264 0.885 -79.119 1.00 78.75 84 GLY A O 1
ATOM 654 N N . MET A 1 85 ? 29.644 0.155 -80.750 1.00 88.19 85 MET A N 1
ATOM 655 C CA . MET A 1 85 ? 30.519 -0.642 -79.885 1.00 88.19 85 MET A CA 1
ATOM 656 C C . MET A 1 85 ? 31.464 0.260 -79.087 1.00 88.19 85 MET A C 1
ATOM 658 O O . MET A 1 85 ? 31.799 1.370 -79.510 1.00 88.19 85 MET A O 1
ATOM 662 N N . VAL A 1 86 ? 31.893 -0.239 -77.932 1.00 93.50 86 VAL A N 1
ATOM 663 C CA . VAL A 1 86 ? 32.794 0.470 -77.028 1.00 93.50 86 VAL A CA 1
ATOM 664 C C . VAL A 1 86 ? 34.034 -0.363 -76.731 1.00 93.50 86 VAL A C 1
ATOM 666 O O . VAL A 1 86 ? 34.007 -1.592 -76.795 1.00 93.50 86 VAL A O 1
ATOM 669 N N . PHE A 1 87 ? 35.119 0.325 -76.404 1.00 95.19 87 PHE A N 1
ATOM 670 C CA . PHE A 1 87 ? 36.330 -0.251 -75.840 1.00 95.19 87 PHE A CA 1
ATOM 671 C C . PHE A 1 87 ? 36.460 0.213 -74.392 1.00 95.19 87 PHE A C 1
ATOM 673 O O . PHE A 1 87 ? 36.330 1.404 -74.122 1.00 95.19 87 PHE A O 1
ATOM 680 N N . THR A 1 88 ? 36.766 -0.690 -73.467 1.00 96.44 88 THR A N 1
ATOM 681 C CA . THR A 1 88 ? 36.932 -0.350 -72.051 1.00 96.44 88 THR A CA 1
ATOM 682 C C . THR A 1 88 ? 38.274 -0.827 -71.539 1.00 96.44 88 THR A C 1
ATOM 684 O O . THR A 1 88 ? 38.583 -2.019 -71.597 1.00 96.44 88 THR A O 1
ATOM 687 N N . HIS A 1 89 ? 39.041 0.108 -70.981 1.00 96.81 89 HIS A N 1
ATOM 688 C CA . HIS A 1 89 ? 40.210 -0.203 -70.174 1.00 96.81 89 HIS A CA 1
ATOM 689 C C . HIS A 1 89 ? 39.785 -0.322 -68.707 1.00 96.81 89 HIS A C 1
ATOM 691 O O . HIS A 1 89 ? 39.138 0.573 -68.167 1.00 96.81 89 HIS A O 1
ATOM 697 N N . VAL A 1 90 ? 40.130 -1.445 -68.085 1.00 97.38 90 VAL A N 1
ATOM 698 C CA . VAL A 1 90 ? 39.813 -1.802 -66.707 1.00 97.38 90 VAL A CA 1
ATOM 699 C C . VAL A 1 90 ? 41.097 -1.871 -65.882 1.00 97.38 90 VAL A C 1
ATOM 701 O O . VAL A 1 90 ? 42.011 -2.606 -66.245 1.00 97.38 90 VAL A O 1
ATOM 704 N N . LEU A 1 91 ? 41.128 -1.165 -64.754 1.00 97.38 91 LEU A N 1
ATOM 705 C CA . LEU A 1 91 ? 42.163 -1.233 -63.722 1.00 97.38 91 LEU A CA 1
ATOM 706 C C . LEU A 1 91 ? 41.574 -1.913 -62.477 1.00 97.38 91 LEU A C 1
ATOM 708 O O . LEU A 1 91 ? 40.540 -1.494 -61.957 1.00 97.38 91 LEU A O 1
ATOM 712 N N . ILE A 1 92 ? 42.209 -2.983 -62.011 1.00 96.81 92 ILE A N 1
ATOM 713 C CA . ILE A 1 92 ? 41.716 -3.906 -60.983 1.00 96.81 92 ILE A CA 1
ATOM 714 C C . ILE A 1 92 ? 42.685 -3.875 -59.800 1.00 96.81 92 ILE A C 1
ATOM 716 O O . ILE A 1 92 ? 43.855 -4.241 -59.928 1.00 96.81 92 ILE A O 1
ATOM 720 N N . ILE A 1 93 ? 42.185 -3.468 -58.636 1.00 95.88 93 ILE A N 1
ATOM 721 C CA . ILE A 1 93 ? 42.986 -3.226 -57.430 1.00 95.88 93 ILE A CA 1
ATOM 722 C C . ILE A 1 93 ? 42.446 -4.081 -56.285 1.00 95.88 93 ILE A C 1
ATOM 724 O O . ILE A 1 93 ? 41.233 -4.235 -56.144 1.00 95.88 93 ILE A O 1
ATOM 728 N N . ASN A 1 94 ? 43.315 -4.656 -55.451 1.00 93.50 94 ASN A N 1
ATOM 729 C CA . ASN A 1 94 ? 42.865 -5.366 -54.254 1.00 93.50 94 ASN A CA 1
ATOM 730 C C . ASN A 1 94 ? 42.210 -4.378 -53.272 1.00 93.50 94 ASN A C 1
ATOM 732 O O . ASN A 1 94 ? 42.753 -3.306 -53.012 1.00 93.50 94 ASN A O 1
ATOM 736 N N . GLN A 1 95 ? 41.059 -4.724 -52.686 1.00 91.56 95 GLN A N 1
ATOM 737 C CA . GLN A 1 95 ? 40.381 -3.819 -51.747 1.00 91.56 95 GLN A CA 1
ATOM 738 C C . GLN A 1 95 ? 41.219 -3.467 -50.507 1.00 91.56 95 GLN A C 1
ATOM 740 O O . GLN A 1 95 ? 40.970 -2.430 -49.888 1.00 91.56 95 GLN A O 1
ATOM 745 N N . ASN A 1 96 ? 42.208 -4.290 -50.147 1.00 90.00 96 ASN A N 1
ATOM 746 C CA . ASN A 1 96 ? 43.139 -3.996 -49.056 1.00 90.00 96 ASN A CA 1
ATOM 747 C C . ASN A 1 96 ? 44.054 -2.799 -49.362 1.00 90.00 96 ASN A C 1
ATOM 749 O O . ASN A 1 96 ? 44.466 -2.114 -48.429 1.00 90.00 96 ASN A O 1
ATOM 753 N N . ASP A 1 97 ? 44.296 -2.497 -50.640 1.00 91.00 97 ASP A N 1
ATOM 754 C CA . ASP A 1 97 ? 45.194 -1.419 -51.071 1.00 91.00 97 ASP A CA 1
ATOM 755 C C . ASP A 1 97 ? 44.466 -0.069 -51.229 1.00 91.00 97 ASP A C 1
ATOM 757 O O . ASP A 1 97 ? 45.096 0.973 -51.397 1.00 91.00 97 ASP A O 1
ATOM 761 N N . ILE A 1 98 ? 43.130 -0.050 -51.119 1.00 90.81 98 ILE A N 1
ATOM 762 C CA . ILE A 1 98 ? 42.299 1.154 -51.314 1.00 90.81 98 ILE A CA 1
ATOM 763 C C . ILE A 1 98 ? 42.611 2.267 -50.303 1.00 90.81 98 ILE A C 1
ATOM 765 O O . ILE A 1 98 ? 42.468 3.445 -50.629 1.00 90.81 98 ILE A O 1
ATOM 769 N N . ASP A 1 99 ? 43.052 1.925 -49.089 1.00 86.75 99 ASP A N 1
ATOM 770 C CA . ASP A 1 99 ? 43.447 2.918 -48.075 1.00 86.75 99 ASP A CA 1
ATOM 771 C C . ASP A 1 99 ? 44.687 3.725 -48.503 1.00 86.75 99 ASP A C 1
ATOM 773 O O . ASP A 1 99 ? 44.814 4.908 -48.185 1.00 86.75 99 ASP A O 1
ATOM 777 N N . ALA A 1 100 ? 45.581 3.112 -49.288 1.00 87.12 100 ALA A N 1
ATOM 778 C CA . ALA A 1 100 ? 46.801 3.757 -49.762 1.00 87.12 100 ALA A CA 1
ATOM 779 C C . ALA A 1 100 ? 46.536 4.770 -50.896 1.00 87.12 100 ALA A C 1
ATOM 781 O O . ALA A 1 100 ? 47.307 5.716 -51.068 1.00 87.12 100 ALA A O 1
ATOM 782 N N . ILE A 1 101 ? 45.426 4.626 -51.633 1.00 89.50 101 ILE A N 1
ATOM 783 C CA . ILE A 1 101 ? 45.075 5.479 -52.779 1.00 89.50 101 ILE A CA 1
ATOM 784 C C . ILE A 1 101 ? 44.411 6.766 -52.286 1.00 89.50 101 ILE A C 1
ATOM 786 O O . ILE A 1 101 ? 43.200 6.827 -52.051 1.00 89.50 101 ILE A O 1
ATOM 790 N N . ASN A 1 102 ? 45.215 7.816 -52.130 1.00 85.31 102 ASN A N 1
ATOM 791 C CA . ASN A 1 102 ? 44.739 9.138 -51.716 1.00 85.31 102 ASN A CA 1
ATOM 792 C C . ASN A 1 102 ? 44.409 10.056 -52.896 1.00 85.31 102 ASN A C 1
ATOM 794 O O . ASN A 1 102 ? 43.515 10.893 -52.780 1.00 85.31 102 ASN A O 1
ATOM 798 N N . ASN A 1 103 ? 45.103 9.886 -54.018 1.00 88.88 103 ASN A N 1
ATOM 799 C CA . ASN A 1 103 ? 44.900 10.638 -55.246 1.00 88.88 103 ASN A CA 1
ATOM 800 C C . ASN A 1 103 ? 44.473 9.666 -56.354 1.00 88.88 103 ASN A C 1
ATOM 802 O O . ASN A 1 103 ? 45.220 8.757 -56.700 1.00 88.88 103 ASN A O 1
ATOM 806 N N . LEU A 1 104 ? 43.260 9.829 -56.884 1.00 91.75 104 LEU A N 1
ATOM 807 C CA . LEU A 1 104 ? 42.741 9.008 -57.977 1.00 91.75 104 LEU A CA 1
ATOM 808 C C . LEU A 1 104 ? 43.522 9.228 -59.272 1.00 91.75 104 LEU A C 1
ATOM 810 O O . LEU A 1 104 ? 43.569 8.312 -60.083 1.00 91.75 104 LEU A O 1
ATOM 814 N N . ASP A 1 105 ? 44.167 10.383 -59.452 1.00 91.69 105 ASP A N 1
ATOM 815 C CA . ASP A 1 105 ? 45.012 10.654 -60.622 1.00 91.69 105 ASP A CA 1
ATOM 816 C C . ASP A 1 105 ? 46.230 9.712 -60.697 1.00 91.69 105 ASP A C 1
ATOM 818 O O . ASP A 1 105 ? 46.624 9.302 -61.789 1.00 91.69 105 ASP A O 1
ATOM 822 N N . ASP A 1 106 ? 46.738 9.240 -59.548 1.00 92.75 106 ASP A N 1
ATOM 823 C CA . ASP A 1 106 ? 47.784 8.204 -59.498 1.00 92.75 106 ASP A CA 1
ATOM 824 C C . ASP A 1 106 ? 47.317 6.897 -60.172 1.00 92.75 106 ASP A C 1
ATOM 826 O O . ASP A 1 106 ? 48.133 6.093 -60.600 1.00 92.75 106 ASP A O 1
ATOM 830 N N . ILE A 1 107 ? 46.001 6.672 -60.267 1.00 94.88 107 ILE A N 1
ATOM 831 C CA . ILE A 1 107 ? 45.395 5.520 -60.945 1.00 94.88 107 ILE A CA 1
ATOM 832 C C . ILE A 1 107 ? 44.927 5.907 -62.349 1.00 94.88 107 ILE A C 1
ATOM 834 O O . ILE A 1 107 ? 45.174 5.187 -63.314 1.00 94.88 107 ILE A O 1
ATOM 838 N N . PHE A 1 108 ? 44.229 7.036 -62.480 1.00 94.44 108 PHE A N 1
ATOM 839 C CA . PHE A 1 108 ? 43.545 7.423 -63.713 1.00 94.44 108 PHE A CA 1
ATOM 840 C C . PHE A 1 108 ? 44.511 7.825 -64.828 1.00 94.44 108 PHE A C 1
ATOM 842 O O . PHE A 1 108 ? 44.191 7.592 -65.994 1.00 94.44 108 PHE A O 1
ATOM 849 N N . SER A 1 109 ? 45.704 8.319 -64.489 1.00 93.00 109 SER A N 1
ATOM 850 C CA . SER A 1 109 ? 46.783 8.595 -65.449 1.00 93.00 109 SER A CA 1
ATOM 851 C C . SER A 1 109 ? 47.304 7.345 -66.177 1.00 93.00 109 SER A C 1
ATOM 853 O O . SER A 1 109 ? 47.967 7.469 -67.204 1.00 93.00 109 SER A O 1
ATOM 855 N N . HIS A 1 110 ? 46.974 6.141 -65.692 1.00 94.44 110 HIS A N 1
ATOM 856 C CA . HIS A 1 110 ? 47.300 4.874 -66.351 1.00 94.44 110 HIS A CA 1
ATOM 857 C C . HIS A 1 110 ? 46.199 4.360 -67.288 1.00 94.44 110 HIS A C 1
ATOM 859 O O . HIS A 1 110 ? 46.387 3.336 -67.951 1.00 94.44 110 HIS A O 1
ATOM 865 N N . PHE A 1 111 ? 45.050 5.040 -67.384 1.00 95.19 111 PHE A N 1
ATOM 866 C CA . PHE A 1 111 ? 44.118 4.745 -68.466 1.00 95.19 111 PHE A CA 1
ATOM 867 C C . PHE A 1 111 ? 44.725 5.123 -69.819 1.00 95.19 111 PHE A C 1
ATOM 869 O O . PHE A 1 111 ? 45.565 6.009 -69.921 1.00 95.19 111 PHE A O 1
ATOM 876 N N . VAL A 1 112 ? 44.280 4.456 -70.885 1.00 92.50 112 VAL A N 1
ATOM 877 C CA . VAL A 1 112 ? 44.700 4.842 -72.237 1.00 92.50 112 VAL A CA 1
ATOM 878 C C . VAL A 1 112 ? 44.052 6.179 -72.598 1.00 92.50 112 VAL A C 1
ATOM 880 O O . VAL A 1 112 ? 42.917 6.433 -72.201 1.00 92.50 112 VAL A O 1
ATOM 883 N N . ASP A 1 113 ? 44.731 7.023 -73.370 1.00 87.62 113 ASP A N 1
ATOM 884 C CA . ASP A 1 113 ? 44.146 8.295 -73.822 1.00 87.62 113 ASP A CA 1
ATOM 885 C C . ASP A 1 113 ? 43.171 8.105 -74.992 1.00 87.62 113 ASP A C 1
ATOM 887 O O . ASP A 1 113 ? 42.193 8.837 -75.136 1.00 87.62 113 ASP A O 1
ATOM 891 N N . THR A 1 114 ? 43.429 7.101 -75.835 1.00 88.81 114 THR A N 1
ATOM 892 C CA . THR A 1 114 ? 42.620 6.748 -77.011 1.00 88.81 114 THR A CA 1
ATOM 893 C C . THR A 1 114 ? 42.563 5.229 -77.182 1.00 88.81 114 THR A C 1
ATOM 895 O O . THR A 1 114 ? 43.349 4.496 -76.581 1.00 88.81 114 THR A O 1
ATOM 898 N N . VAL A 1 115 ? 41.623 4.738 -77.996 1.00 90.31 115 VAL A N 1
ATOM 899 C CA . VAL A 1 115 ? 41.469 3.299 -78.258 1.00 90.31 115 VAL A CA 1
ATOM 900 C C . VAL A 1 115 ? 42.744 2.748 -78.918 1.00 90.31 115 VAL A C 1
ATOM 902 O O . VAL A 1 115 ? 43.101 3.205 -80.006 1.00 90.31 115 VAL A O 1
ATOM 905 N N . PRO A 1 116 ? 43.434 1.767 -78.305 1.00 87.69 116 PRO A N 1
ATOM 906 C CA . PRO A 1 116 ? 44.701 1.275 -78.820 1.00 87.69 116 PRO A CA 1
ATOM 907 C C . PRO A 1 116 ? 44.501 0.418 -80.079 1.00 87.69 116 PRO A C 1
ATOM 909 O O . PRO A 1 116 ? 43.526 -0.333 -80.210 1.00 87.69 116 PRO A O 1
ATOM 912 N N . GLY A 1 117 ? 45.452 0.523 -81.013 1.00 81.12 117 GLY A N 1
ATOM 913 C CA . GLY A 1 117 ? 45.483 -0.309 -82.220 1.00 81.12 117 GLY A CA 1
ATOM 914 C C . GLY A 1 117 ? 45.856 -1.768 -81.931 1.00 81.12 117 GLY A C 1
ATOM 915 O O . GLY A 1 117 ? 45.312 -2.672 -82.560 1.00 81.12 117 GLY A O 1
ATOM 916 N N . GLU A 1 118 ? 46.736 -2.003 -80.953 1.00 82.88 118 GLU A N 1
ATOM 917 C CA . GLU A 1 118 ? 47.065 -3.334 -80.433 1.00 82.88 118 GLU A CA 1
ATOM 918 C C . GLU A 1 118 ? 46.293 -3.589 -79.136 1.00 82.88 118 GLU A C 1
ATOM 920 O O . GLU A 1 118 ? 46.304 -2.774 -78.217 1.00 82.88 118 GLU A O 1
ATOM 925 N N . ARG A 1 119 ? 45.584 -4.720 -79.077 1.00 86.19 119 ARG A N 1
ATOM 926 C CA . ARG A 1 119 ? 44.667 -5.059 -77.971 1.00 86.19 119 ARG A CA 1
ATOM 927 C C . ARG A 1 119 ? 45.014 -6.389 -77.303 1.00 86.19 119 ARG A C 1
ATOM 929 O O . ARG A 1 119 ? 44.200 -6.939 -76.566 1.00 86.19 119 ARG A O 1
ATOM 936 N N . THR A 1 120 ? 46.200 -6.913 -77.598 1.00 76.31 120 THR A N 1
ATOM 937 C CA . THR A 1 120 ? 46.721 -8.201 -77.136 1.00 76.31 120 THR A CA 1
ATOM 938 C C . THR A 1 120 ? 47.981 -7.973 -76.312 1.00 76.31 120 THR A C 1
ATOM 940 O O . THR A 1 120 ? 48.853 -7.240 -76.755 1.00 76.31 120 THR A O 1
ATOM 943 N N . GLY A 1 121 ? 48.091 -8.624 -75.151 1.00 76.06 121 GLY A N 1
ATOM 944 C CA . GLY A 1 121 ? 49.247 -8.484 -74.256 1.00 76.06 121 GLY A CA 1
ATOM 945 C C . GLY A 1 121 ? 49.130 -7.267 -73.340 1.00 76.06 121 GLY A C 1
ATOM 946 O O . GLY A 1 121 ? 49.401 -6.144 -73.746 1.00 76.06 121 GLY A O 1
ATOM 947 N N . ILE A 1 122 ? 48.709 -7.499 -72.096 1.00 89.50 122 ILE A N 1
ATOM 948 C CA . ILE A 1 122 ? 48.590 -6.463 -71.071 1.00 89.50 122 ILE A CA 1
ATOM 949 C C . ILE A 1 122 ? 49.289 -6.951 -69.802 1.00 89.50 122 ILE A C 1
ATOM 951 O O . ILE A 1 122 ? 49.014 -8.054 -69.328 1.00 89.50 122 ILE A O 1
ATOM 955 N N . ASP A 1 123 ? 50.217 -6.149 -69.284 1.00 90.56 123 ASP A N 1
ATOM 956 C CA . ASP A 1 123 ? 51.038 -6.512 -68.129 1.00 90.56 123 ASP A CA 1
ATOM 957 C C . ASP A 1 123 ? 50.455 -5.965 -66.820 1.00 90.56 123 ASP A C 1
ATOM 959 O O . ASP A 1 123 ? 49.647 -5.036 -66.800 1.00 90.56 123 ASP A O 1
ATOM 963 N N . THR A 1 124 ? 50.879 -6.539 -65.696 1.00 93.12 124 THR A N 1
ATOM 964 C CA . THR A 1 124 ? 50.592 -5.981 -64.368 1.00 93.12 124 THR A CA 1
ATOM 965 C C . THR A 1 124 ? 51.329 -4.649 -64.175 1.00 93.12 124 THR A C 1
ATOM 967 O O . THR A 1 124 ? 52.515 -4.550 -64.489 1.00 93.12 124 THR A O 1
ATOM 970 N N . LEU A 1 125 ? 50.658 -3.643 -63.606 1.00 93.62 125 LEU A N 1
ATOM 971 C CA . LEU A 1 125 ? 51.261 -2.360 -63.238 1.00 93.62 125 LEU A CA 1
ATOM 972 C C . LEU A 1 125 ? 51.724 -2.356 -61.777 1.00 93.62 125 LEU A C 1
ATOM 974 O O . LEU A 1 125 ? 51.049 -2.880 -60.887 1.00 93.62 125 LEU A O 1
ATOM 978 N N . HIS A 1 126 ? 52.844 -1.682 -61.531 1.00 92.38 126 HIS A N 1
ATOM 979 C CA . HIS A 1 126 ? 53.303 -1.301 -60.198 1.00 92.38 126 HIS A CA 1
ATOM 980 C C . HIS A 1 126 ? 53.249 0.222 -60.104 1.00 92.38 126 HIS A C 1
ATOM 982 O O . HIS A 1 126 ? 54.042 0.898 -60.758 1.00 92.38 126 HIS A O 1
ATOM 988 N N . ILE A 1 127 ? 52.291 0.746 -59.340 1.00 92.62 127 ILE A N 1
ATOM 989 C CA . ILE A 1 127 ? 52.009 2.184 -59.259 1.00 92.62 127 ILE A CA 1
ATOM 990 C C . ILE A 1 127 ? 52.528 2.723 -57.929 1.00 92.62 127 ILE A C 1
ATOM 992 O O . ILE A 1 127 ? 52.190 2.188 -56.870 1.00 92.62 127 ILE A O 1
ATOM 996 N N . ASP A 1 128 ? 53.327 3.788 -57.994 1.00 89.44 128 ASP A N 1
ATOM 997 C CA . ASP A 1 128 ? 53.711 4.586 -56.830 1.00 89.44 128 ASP A CA 1
ATOM 998 C C . ASP A 1 128 ? 52.533 5.484 -56.435 1.00 89.44 128 ASP A C 1
ATOM 1000 O O . ASP A 1 128 ? 52.135 6.360 -57.202 1.00 89.44 128 ASP A O 1
ATOM 1004 N N . VAL A 1 129 ? 51.963 5.274 -55.245 1.00 88.75 129 VAL A N 1
ATOM 1005 C CA . VAL A 1 129 ? 50.847 6.105 -54.771 1.00 88.75 129 VAL A CA 1
ATOM 1006 C C . VAL A 1 129 ? 51.357 7.297 -53.972 1.00 88.75 129 VAL A C 1
ATOM 1008 O O . VAL A 1 129 ? 52.199 7.176 -53.075 1.00 88.75 129 VAL A O 1
ATOM 1011 N N . SER A 1 130 ? 50.820 8.469 -54.295 1.00 85.44 130 SER A N 1
ATOM 1012 C CA . SER A 1 130 ? 51.164 9.735 -53.668 1.00 85.44 130 SER A CA 1
ATOM 1013 C C . SER A 1 130 ? 50.798 9.725 -52.183 1.00 85.44 130 SER A C 1
ATOM 1015 O O . SER A 1 130 ? 49.717 9.286 -51.772 1.00 85.44 130 SER A O 1
ATOM 1017 N N . GLU A 1 131 ? 51.678 10.291 -51.353 1.00 76.31 131 GLU A N 1
ATOM 1018 C CA . GLU A 1 131 ? 51.337 10.560 -49.959 1.00 76.31 131 GLU A CA 1
ATOM 1019 C C . GLU A 1 131 ? 50.136 11.509 -49.864 1.00 76.31 131 GLU A C 1
ATOM 1021 O O . GLU A 1 131 ? 49.949 12.424 -50.674 1.00 76.31 131 GLU A O 1
ATOM 1026 N N . LYS A 1 132 ? 49.323 11.317 -48.823 1.00 69.88 132 LYS A N 1
ATOM 1027 C CA . LYS A 1 132 ? 48.164 12.166 -48.561 1.00 69.88 132 LYS A CA 1
ATOM 1028 C C . LYS A 1 132 ? 48.613 13.604 -48.287 1.00 69.88 132 LYS A C 1
ATOM 1030 O O . LYS A 1 132 ? 49.106 13.910 -47.203 1.00 69.88 132 LYS A O 1
ATOM 1035 N N . LYS A 1 133 ? 48.393 14.509 -49.244 1.00 65.56 133 LYS A N 1
ATOM 1036 C CA . LYS A 1 133 ? 48.576 15.950 -49.029 1.00 65.56 133 LYS A CA 1
ATOM 1037 C C . LYS A 1 133 ? 47.435 16.476 -48.164 1.00 65.56 133 LYS A C 1
ATOM 1039 O O . LYS A 1 133 ? 46.267 16.396 -48.538 1.00 65.56 133 LYS A O 1
ATOM 1044 N N . TYR A 1 134 ? 47.775 16.998 -46.991 1.00 57.66 134 TYR A N 1
ATOM 1045 C CA . TYR A 1 134 ? 46.803 17.613 -46.098 1.00 57.66 134 TYR A CA 1
ATOM 1046 C C . TYR A 1 134 ? 46.546 19.052 -46.522 1.00 57.66 134 TYR A C 1
ATOM 1048 O O . TYR A 1 134 ? 47.453 19.879 -46.525 1.00 57.66 134 TYR A O 1
ATOM 1056 N N . VAL A 1 135 ? 45.296 19.335 -46.865 1.00 54.78 135 VAL A N 1
ATOM 1057 C CA . VAL A 1 135 ? 44.821 20.686 -47.144 1.00 54.78 135 VAL A CA 1
ATOM 1058 C C . VAL A 1 135 ? 44.129 21.209 -45.882 1.00 54.78 135 VAL A C 1
ATOM 1060 O O . VAL A 1 135 ? 43.372 20.475 -45.240 1.00 54.78 135 VAL A O 1
ATOM 1063 N N . SER A 1 136 ? 44.459 22.433 -45.462 1.00 49.72 136 SER A N 1
ATOM 1064 C CA . SER A 1 136 ? 43.911 23.054 -44.251 1.00 49.72 136 SER A CA 1
ATOM 1065 C C . SER A 1 136 ? 42.407 23.324 -44.375 1.00 49.72 136 SER A C 1
ATOM 1067 O O . SER A 1 136 ? 41.890 23.542 -45.464 1.00 49.72 136 SER A O 1
ATOM 1069 N N . SER A 1 137 ? 41.718 23.317 -43.234 1.00 51.31 137 SER A N 1
ATOM 1070 C CA . SER A 1 137 ? 40.270 23.503 -43.083 1.00 51.31 137 SER A CA 1
ATOM 1071 C C . SER A 1 137 ? 39.723 24.790 -43.718 1.00 51.31 137 SER A C 1
ATOM 1073 O O . SER A 1 137 ? 40.360 25.834 -43.605 1.00 51.31 137 SER A O 1
ATOM 1075 N N . PHE A 1 138 ? 38.491 24.702 -44.240 1.00 59.00 138 PHE A N 1
ATOM 1076 C CA . PHE A 1 138 ? 37.655 25.805 -44.750 1.00 59.00 138 PHE A CA 1
ATOM 1077 C C . PHE A 1 138 ? 38.161 26.456 -46.045 1.00 59.00 138 PHE A C 1
ATOM 1079 O O . PHE A 1 138 ? 38.510 27.632 -46.092 1.00 59.00 138 PHE A O 1
ATOM 1086 N N . GLU A 1 139 ? 38.174 25.671 -47.123 1.00 68.50 139 GLU A N 1
ATOM 1087 C CA . GLU A 1 139 ? 38.421 26.175 -48.475 1.00 68.50 139 GLU A CA 1
ATOM 1088 C C . GLU A 1 139 ? 37.133 26.606 -49.177 1.00 68.50 139 GLU A C 1
ATOM 1090 O O . GLU A 1 139 ? 36.070 26.008 -48.993 1.00 68.50 139 GLU A O 1
ATOM 1095 N N . PHE A 1 140 ? 37.270 27.583 -50.071 1.00 83.00 140 PHE A N 1
ATOM 1096 C CA . PHE A 1 140 ? 36.284 27.826 -51.109 1.00 83.00 140 PHE A CA 1
ATOM 1097 C C . PHE A 1 140 ? 36.283 26.651 -52.091 1.00 83.00 140 PHE A C 1
ATOM 1099 O O . PHE A 1 140 ? 37.320 26.318 -52.664 1.00 83.00 140 PHE A O 1
ATOM 1106 N N . GLN A 1 141 ? 35.127 26.029 -52.299 1.00 87.31 141 GLN A N 1
ATOM 1107 C CA . GLN A 1 141 ? 34.941 24.995 -53.318 1.00 87.31 141 GLN A CA 1
ATOM 1108 C C . GLN A 1 141 ? 33.926 25.475 -54.356 1.00 87.31 141 GLN A C 1
ATOM 1110 O O . GLN A 1 141 ? 33.065 26.291 -54.025 1.00 87.31 141 GLN A O 1
ATOM 1115 N N . PRO A 1 142 ? 33.978 24.972 -55.600 1.00 91.94 142 PRO A N 1
ATOM 1116 C CA . PRO A 1 142 ? 32.885 25.165 -56.542 1.00 91.94 142 PRO A CA 1
ATOM 1117 C C . PRO A 1 142 ? 31.568 24.664 -55.944 1.00 91.94 142 PRO A C 1
ATOM 1119 O O . PRO A 1 142 ? 31.531 23.605 -55.310 1.00 91.94 142 PRO A O 1
ATOM 1122 N N . LYS A 1 143 ? 30.476 25.393 -56.159 1.00 92.62 143 LYS A N 1
ATOM 1123 C CA . LYS A 1 143 ? 29.183 25.069 -55.552 1.00 92.62 143 LYS A CA 1
ATOM 1124 C C . LYS A 1 143 ? 28.669 23.679 -55.893 1.00 92.62 143 LYS A C 1
ATOM 1126 O O . LYS A 1 143 ? 28.154 23.007 -55.004 1.00 92.62 143 LYS A O 1
ATOM 1131 N N . PHE A 1 144 ? 28.893 23.194 -57.112 1.00 93.75 144 PHE A N 1
ATOM 1132 C CA . PHE A 1 144 ? 28.543 21.818 -57.466 1.00 93.75 144 PHE A CA 1
ATOM 1133 C C . PHE A 1 144 ? 29.252 20.782 -56.570 1.00 93.75 144 PHE A C 1
ATOM 1135 O O . PHE A 1 144 ? 28.649 19.773 -56.225 1.00 93.75 144 PHE A O 1
ATOM 1142 N N . ILE A 1 145 ? 30.487 21.028 -56.107 1.00 91.69 145 ILE A N 1
ATOM 1143 C CA . ILE A 1 145 ? 31.178 20.141 -55.151 1.00 91.69 145 ILE A CA 1
ATOM 1144 C C . ILE A 1 145 ? 30.476 20.155 -53.791 1.00 91.69 145 ILE A C 1
ATOM 1146 O O . ILE A 1 145 ? 30.265 19.092 -53.203 1.00 91.69 145 ILE A O 1
ATOM 1150 N N . GLN A 1 146 ? 30.077 21.333 -53.301 1.00 91.44 146 GLN A N 1
ATOM 1151 C CA . GLN A 1 146 ? 29.291 21.433 -52.069 1.00 91.44 146 GLN A CA 1
ATOM 1152 C C . GLN A 1 146 ? 27.946 20.702 -52.210 1.00 91.44 146 GLN A C 1
ATOM 1154 O O . GLN A 1 146 ? 27.581 19.929 -51.328 1.00 91.44 146 GLN A O 1
ATOM 1159 N N . GLU A 1 147 ? 27.229 20.892 -53.322 1.00 93.31 147 GLU A N 1
ATOM 1160 C CA . GLU A 1 147 ? 25.943 20.236 -53.603 1.00 93.31 147 GLU A CA 1
ATOM 1161 C C . GLU A 1 147 ? 26.072 18.708 -53.638 1.00 93.31 147 GLU A C 1
ATOM 1163 O O . GLU A 1 147 ? 25.224 18.011 -53.072 1.00 93.31 147 GLU A O 1
ATOM 1168 N N . ILE A 1 148 ? 27.151 18.181 -54.229 1.00 92.50 148 ILE A N 1
ATOM 1169 C CA . ILE A 1 148 ? 27.461 16.746 -54.233 1.00 92.50 148 ILE A CA 1
ATOM 1170 C C . ILE A 1 148 ? 27.666 16.233 -52.803 1.00 92.50 148 ILE A C 1
ATOM 1172 O O . ILE A 1 148 ? 27.033 15.256 -52.404 1.00 92.50 148 ILE A O 1
ATOM 1176 N N . ILE A 1 149 ? 28.521 16.885 -52.010 1.00 90.31 149 ILE A N 1
ATOM 1177 C CA . ILE A 1 149 ? 28.826 16.443 -50.639 1.00 90.31 149 ILE A CA 1
ATOM 1178 C C . ILE A 1 149 ? 27.586 16.548 -49.749 1.00 90.31 149 ILE A C 1
ATOM 1180 O O . ILE A 1 149 ? 27.282 15.625 -48.995 1.00 90.31 149 ILE A O 1
ATOM 1184 N N . ASN A 1 150 ? 26.821 17.630 -49.872 1.00 90.19 150 ASN A N 1
ATOM 1185 C CA . ASN A 1 150 ? 25.567 17.820 -49.152 1.00 90.19 150 ASN A CA 1
ATOM 1186 C C . ASN A 1 150 ? 24.513 16.766 -49.546 1.00 90.19 150 ASN A C 1
ATOM 1188 O O . ASN A 1 150 ? 23.768 16.293 -48.682 1.00 90.19 150 ASN A O 1
ATOM 1192 N N . SER A 1 151 ? 24.461 16.362 -50.821 1.00 91.19 151 SER A N 1
ATOM 1193 C CA . SER A 1 151 ? 23.602 15.268 -51.301 1.00 91.19 151 SER A CA 1
ATOM 1194 C C . SER A 1 151 ? 24.039 13.925 -50.719 1.00 91.19 151 SER A C 1
ATOM 1196 O O . SER A 1 151 ? 23.204 13.184 -50.203 1.00 91.19 151 SER A O 1
ATOM 1198 N N . PHE A 1 152 ? 25.347 13.660 -50.688 1.00 88.38 152 PHE A N 1
ATOM 1199 C CA . PHE A 1 152 ? 25.919 12.459 -50.078 1.00 88.38 152 PHE A CA 1
ATOM 1200 C C . PHE A 1 152 ? 25.602 12.377 -48.577 1.00 88.38 152 PHE A C 1
ATOM 1202 O O . PHE A 1 152 ? 25.075 11.377 -48.098 1.00 88.38 152 PHE A O 1
ATOM 1209 N N . LEU A 1 153 ? 25.837 13.462 -47.835 1.00 87.81 153 LEU A N 1
ATOM 1210 C CA . LEU A 1 153 ? 25.486 13.597 -46.415 1.00 87.81 153 LEU A CA 1
ATOM 1211 C C . LEU A 1 153 ? 23.974 13.548 -46.154 1.00 87.81 153 LEU A C 1
ATOM 1213 O O . LEU A 1 153 ? 23.551 13.389 -45.012 1.00 87.81 153 LEU A O 1
ATOM 1217 N N . GLY A 1 154 ? 23.160 13.795 -47.181 1.00 85.88 154 GLY A N 1
ATOM 1218 C CA . GLY A 1 154 ? 21.702 13.712 -47.138 1.00 85.88 154 GLY A CA 1
ATOM 1219 C C . GLY A 1 154 ? 21.152 12.361 -47.584 1.00 85.88 154 GLY A C 1
ATOM 1220 O O . GLY A 1 154 ? 19.942 12.269 -47.755 1.00 85.88 154 GLY A O 1
ATOM 1221 N N . GLU A 1 155 ? 22.018 11.366 -47.804 1.00 83.94 155 GLU A N 1
ATOM 1222 C CA . GLU A 1 155 ? 21.658 10.021 -48.273 1.00 83.94 155 GLU A CA 1
ATOM 1223 C C . GLU A 1 155 ? 20.931 10.002 -49.628 1.00 83.94 155 GLU A C 1
ATOM 1225 O O . GLU A 1 155 ? 20.165 9.088 -49.932 1.00 83.94 155 GLU A O 1
ATOM 1230 N N . VAL A 1 156 ? 21.184 10.997 -50.483 1.00 87.00 156 VAL A N 1
ATOM 1231 C CA . VAL A 1 156 ? 20.715 10.961 -51.871 1.00 87.00 156 VAL A CA 1
ATOM 1232 C C . VAL A 1 156 ? 21.568 9.947 -52.631 1.00 87.00 156 VAL A C 1
ATOM 1234 O O . VAL A 1 156 ? 22.774 10.133 -52.777 1.00 87.00 156 VAL A O 1
ATOM 1237 N N . SER A 1 157 ? 20.951 8.869 -53.115 1.00 86.50 157 SER A N 1
ATOM 1238 C CA . SER A 1 157 ? 21.621 7.803 -53.863 1.00 86.50 157 SER A CA 1
ATOM 1239 C C . SER A 1 157 ? 20.697 7.274 -54.975 1.00 86.50 157 SER A C 1
ATOM 1241 O O . SER A 1 157 ? 19.564 6.892 -54.678 1.00 86.50 157 SER A O 1
ATOM 1243 N N . PRO A 1 158 ? 21.141 7.254 -56.248 1.00 92.12 158 PRO A N 1
ATOM 1244 C CA . PRO A 1 158 ? 22.375 7.863 -56.743 1.00 92.12 158 PRO A CA 1
ATOM 1245 C C . PRO A 1 158 ? 22.309 9.390 -56.811 1.00 92.12 158 PRO A C 1
ATOM 1247 O O . PRO A 1 158 ? 21.273 9.977 -57.121 1.00 92.12 158 PRO A O 1
ATOM 1250 N N . ILE A 1 159 ? 23.456 10.031 -56.603 1.00 94.38 159 ILE A N 1
ATOM 1251 C CA . ILE A 1 159 ? 23.648 11.449 -56.907 1.00 94.38 159 ILE A CA 1
ATOM 1252 C C . ILE A 1 159 ? 23.784 11.595 -58.425 1.00 94.38 159 ILE A C 1
ATOM 1254 O O . ILE A 1 159 ? 24.623 10.933 -59.033 1.00 94.38 159 ILE A O 1
ATOM 1258 N N . LEU A 1 160 ? 22.966 12.438 -59.052 1.00 95.25 160 LEU A N 1
ATOM 1259 C CA . LEU A 1 160 ? 23.019 12.669 -60.496 1.00 95.25 160 LEU A CA 1
ATOM 1260 C C . LEU A 1 160 ? 23.905 13.881 -60.795 1.00 95.25 160 LEU A C 1
ATOM 1262 O O . LEU A 1 160 ? 23.665 14.962 -60.255 1.00 95.25 160 LEU A O 1
ATOM 1266 N N . PHE A 1 161 ? 24.903 13.707 -61.658 1.00 96.25 161 PHE A N 1
ATOM 1267 C CA . PHE A 1 161 ? 25.862 14.749 -62.023 1.00 96.25 161 PHE A CA 1
ATOM 1268 C C . PHE A 1 161 ? 26.011 14.874 -63.541 1.00 96.25 161 PHE A C 1
ATOM 1270 O O . PHE A 1 161 ? 26.034 13.869 -64.246 1.00 96.25 161 PHE A O 1
ATOM 1277 N N . SER A 1 162 ? 26.160 16.101 -64.039 1.00 95.44 162 SER A N 1
ATOM 1278 C CA . SER A 1 162 ? 26.470 16.395 -65.440 1.00 95.44 162 SER A CA 1
ATOM 1279 C C . SER A 1 162 ? 27.618 17.396 -65.542 1.00 95.44 162 SER A C 1
ATOM 1281 O O . SER A 1 162 ? 27.558 18.485 -64.968 1.00 95.44 162 SER A O 1
ATOM 1283 N N . GLY A 1 163 ? 28.641 17.043 -66.315 1.00 92.81 163 GLY A N 1
ATOM 1284 C CA . GLY A 1 163 ? 29.843 17.841 -66.543 1.00 92.81 163 GLY A CA 1
ATOM 1285 C C . GLY A 1 163 ? 30.767 17.175 -67.561 1.00 92.81 163 GLY A C 1
ATOM 1286 O O . GLY A 1 163 ? 30.422 16.133 -68.117 1.00 92.81 163 GLY A O 1
ATOM 1287 N N . ASP A 1 164 ? 31.916 17.791 -67.824 1.00 90.38 164 ASP A N 1
ATOM 1288 C CA . ASP A 1 164 ? 32.987 17.184 -68.622 1.00 90.38 164 ASP A CA 1
ATOM 1289 C C . ASP A 1 164 ? 33.837 16.193 -67.800 1.00 90.38 164 ASP A C 1
ATOM 1291 O O . ASP A 1 164 ? 33.646 16.028 -66.588 1.00 90.38 164 ASP A O 1
ATOM 1295 N N . ASP A 1 165 ? 34.769 15.515 -68.476 1.00 87.88 165 ASP A N 1
ATOM 1296 C CA . ASP A 1 165 ? 35.660 14.515 -67.879 1.00 87.88 165 ASP A CA 1
ATOM 1297 C C . ASP A 1 165 ? 36.482 15.085 -66.715 1.00 87.88 165 ASP A C 1
ATOM 1299 O O . ASP A 1 165 ? 36.648 14.409 -65.698 1.00 87.88 165 ASP A O 1
ATOM 1303 N N . ASP A 1 166 ? 36.968 16.322 -66.833 1.00 89.75 166 ASP A N 1
ATOM 1304 C CA . ASP A 1 166 ? 37.775 16.978 -65.799 1.00 89.75 166 ASP A CA 1
ATOM 1305 C C . ASP A 1 166 ? 36.928 17.297 -64.561 1.00 89.75 166 ASP A C 1
ATOM 1307 O O . ASP A 1 166 ? 37.315 17.001 -63.426 1.00 89.75 166 ASP A O 1
ATOM 1311 N N . SER A 1 167 ? 35.724 17.838 -64.769 1.00 91.94 167 SER A N 1
ATOM 1312 C CA . SER A 1 167 ? 34.784 18.137 -63.688 1.00 91.94 167 SER A CA 1
ATOM 1313 C C . SER A 1 167 ? 34.321 16.864 -62.981 1.00 91.94 167 SER A C 1
ATOM 1315 O O . SER A 1 167 ? 34.211 16.852 -61.753 1.00 91.94 167 SER A O 1
ATOM 1317 N N . PHE A 1 168 ? 34.077 15.773 -63.717 1.00 93.19 168 PHE A N 1
ATOM 1318 C CA . PHE A 1 168 ? 33.678 14.504 -63.109 1.00 93.19 168 PHE A CA 1
ATOM 1319 C C . PHE A 1 168 ? 34.822 13.852 -62.326 1.00 93.19 168 PHE A C 1
ATOM 1321 O O . PHE A 1 168 ? 34.603 13.393 -61.205 1.00 93.19 168 PHE A O 1
ATOM 1328 N N . GLN A 1 169 ? 36.050 13.869 -62.851 1.00 92.19 169 GLN A N 1
ATOM 1329 C CA . GLN A 1 169 ? 37.229 13.406 -62.112 1.00 92.19 169 GLN A CA 1
ATOM 1330 C C . GLN A 1 169 ? 37.451 14.221 -60.833 1.00 92.19 169 GLN A C 1
ATOM 1332 O O . GLN A 1 169 ? 37.724 13.642 -59.780 1.00 92.19 169 GLN A O 1
ATOM 1337 N N . LEU A 1 170 ? 37.242 15.542 -60.881 1.00 90.56 17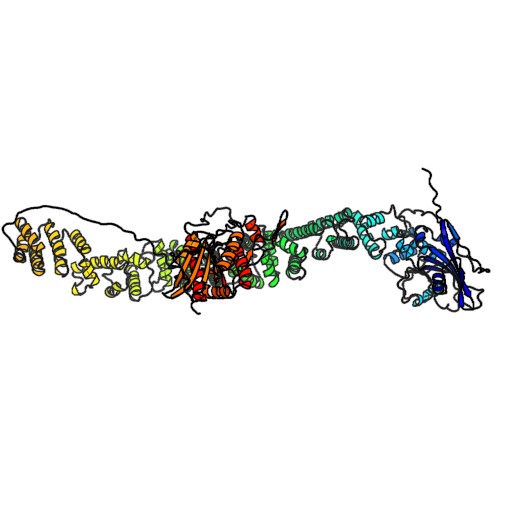0 LEU A N 1
ATOM 1338 C CA . LEU A 1 170 ? 37.283 16.392 -59.692 1.00 90.56 170 LEU A CA 1
ATOM 1339 C C . LEU A 1 170 ? 36.218 15.986 -58.660 1.00 90.56 170 LEU A C 1
ATOM 1341 O O . LEU A 1 170 ? 36.531 15.880 -57.473 1.00 90.56 170 LEU A O 1
ATOM 1345 N N . VAL A 1 171 ? 34.979 15.722 -59.090 1.00 92.56 171 VAL A N 1
ATOM 1346 C CA . VAL A 1 171 ? 33.911 15.221 -58.205 1.00 92.56 171 VAL A CA 1
ATOM 1347 C C . VAL A 1 171 ? 34.311 13.894 -57.562 1.00 92.56 171 VAL A C 1
ATOM 1349 O O . VAL A 1 171 ? 34.228 13.759 -56.338 1.00 92.56 171 VAL A O 1
ATOM 1352 N N . LEU A 1 172 ? 34.781 12.931 -58.363 1.00 92.81 172 LEU A N 1
ATOM 1353 C CA . LEU A 1 172 ? 35.229 11.630 -57.868 1.00 92.81 172 LEU A CA 1
ATOM 1354 C C . LEU A 1 172 ? 36.359 11.795 -56.851 1.00 92.81 172 LEU A C 1
ATOM 1356 O O . LEU A 1 172 ? 36.261 11.235 -55.764 1.00 92.81 172 LEU A O 1
ATOM 1360 N N . GLN A 1 173 ? 37.365 12.624 -57.140 1.00 89.62 173 GLN A N 1
ATOM 1361 C CA . GLN A 1 173 ? 38.470 12.905 -56.222 1.00 89.62 173 GLN A CA 1
ATOM 1362 C C . GLN A 1 173 ? 37.981 13.506 -54.897 1.00 89.62 173 GLN A C 1
ATOM 1364 O O . GLN A 1 173 ? 38.437 13.105 -53.826 1.00 89.62 173 GLN A O 1
ATOM 1369 N N . LYS A 1 174 ? 37.044 14.462 -54.938 1.00 87.56 174 LYS A N 1
ATOM 1370 C CA . LYS A 1 174 ? 36.527 15.119 -53.727 1.00 87.56 174 LYS A CA 1
ATOM 1371 C C . LYS A 1 174 ? 35.690 14.173 -52.864 1.00 87.56 174 LYS A C 1
ATOM 1373 O O . LYS A 1 174 ? 35.834 14.215 -51.647 1.00 87.56 174 LYS A O 1
ATOM 1378 N N . ILE A 1 175 ? 34.890 13.281 -53.454 1.00 87.75 175 ILE A N 1
ATOM 1379 C CA . ILE A 1 175 ? 34.194 12.224 -52.696 1.00 87.75 175 ILE A CA 1
ATOM 1380 C C . ILE A 1 175 ? 35.203 11.188 -52.171 1.00 87.75 175 ILE A C 1
ATOM 1382 O O . ILE A 1 175 ? 35.108 10.756 -51.022 1.00 87.75 175 ILE A O 1
ATOM 1386 N N . TRP A 1 176 ? 36.204 10.819 -52.977 1.00 88.44 176 TRP A N 1
ATOM 1387 C CA . TRP A 1 176 ? 37.243 9.851 -52.610 1.00 88.44 176 TRP A CA 1
ATOM 1388 C C . TRP A 1 176 ? 38.115 10.325 -51.445 1.00 88.44 176 TRP A C 1
ATOM 1390 O O . TRP A 1 176 ? 38.608 9.516 -50.658 1.00 88.44 176 TRP A O 1
ATOM 1400 N N . ASN A 1 177 ? 38.243 11.641 -51.255 1.00 81.56 177 ASN A N 1
ATOM 1401 C CA . ASN A 1 177 ? 38.942 12.227 -50.113 1.00 81.56 177 ASN A CA 1
ATOM 1402 C C . ASN A 1 177 ? 38.314 11.885 -48.758 1.00 81.56 177 ASN A C 1
ATOM 1404 O O . ASN A 1 177 ? 39.002 12.050 -47.743 1.00 81.56 177 ASN A O 1
ATOM 1408 N N . ILE A 1 178 ? 37.094 11.326 -48.726 1.00 82.00 178 ILE A N 1
ATOM 1409 C CA . ILE A 1 178 ? 36.420 10.923 -47.494 1.00 82.00 178 ILE A CA 1
ATOM 1410 C C . ILE A 1 178 ? 37.384 10.157 -46.568 1.00 82.00 178 ILE A C 1
ATOM 1412 O O . ILE A 1 178 ? 38.016 9.179 -46.979 1.00 82.00 178 ILE A O 1
ATOM 1416 N N . PRO A 1 179 ? 37.557 10.589 -45.309 1.00 76.44 179 PRO A N 1
ATOM 1417 C CA . PRO A 1 179 ? 38.535 10.005 -44.384 1.00 76.44 179 PRO A CA 1
ATOM 1418 C C . PRO A 1 179 ? 38.105 8.644 -43.799 1.00 76.44 179 PRO A C 1
ATOM 1420 O O . PRO A 1 179 ? 38.790 8.093 -42.931 1.00 76.44 179 PRO A O 1
ATOM 1423 N N . VAL A 1 180 ? 36.979 8.098 -44.266 1.00 83.69 180 VAL A N 1
ATOM 1424 C CA . VAL A 1 180 ? 36.409 6.808 -43.868 1.00 83.69 180 VAL A CA 1
ATOM 1425 C C . VAL A 1 180 ? 36.600 5.805 -45.007 1.00 83.69 180 VAL A C 1
ATOM 1427 O O . VAL A 1 180 ? 35.850 5.792 -45.981 1.00 83.69 180 VAL A O 1
ATOM 1430 N N . VAL A 1 181 ? 37.602 4.939 -44.869 1.00 84.94 181 VAL A N 1
ATOM 1431 C CA . VAL A 1 181 ? 38.043 3.988 -45.909 1.00 84.94 181 VAL A CA 1
ATOM 1432 C C . VAL A 1 181 ? 36.920 3.057 -46.375 1.00 84.94 181 VAL A C 1
ATOM 1434 O O . VAL A 1 181 ? 36.772 2.810 -47.568 1.00 84.94 181 VAL A O 1
ATOM 1437 N N . GLU A 1 182 ? 36.073 2.591 -45.456 1.00 87.12 182 GLU A N 1
ATOM 1438 C CA . GLU A 1 182 ? 34.948 1.699 -45.777 1.00 87.12 182 GLU A CA 1
ATOM 1439 C C . GLU A 1 182 ? 33.901 2.343 -46.700 1.00 87.12 182 GLU A C 1
ATOM 1441 O O . GLU A 1 182 ? 33.148 1.645 -47.377 1.00 87.12 182 GLU A O 1
ATOM 1446 N N . LEU A 1 183 ? 33.836 3.677 -46.764 1.00 87.06 183 LEU A N 1
ATOM 1447 C CA . LEU A 1 183 ? 32.986 4.372 -47.732 1.00 87.06 183 LEU A CA 1
ATOM 1448 C C . LEU A 1 183 ? 33.644 4.437 -49.116 1.00 87.06 183 LEU A C 1
ATOM 1450 O O . LEU A 1 183 ? 32.942 4.239 -50.103 1.00 87.06 183 LEU A O 1
ATOM 1454 N N . ARG A 1 184 ? 34.978 4.580 -49.201 1.00 88.50 184 ARG A N 1
ATOM 1455 C CA . ARG A 1 184 ? 35.721 4.474 -50.475 1.00 88.50 184 ARG A CA 1
ATOM 1456 C C . ARG A 1 184 ? 35.540 3.093 -51.103 1.00 88.50 184 ARG A C 1
ATOM 1458 O O . ARG A 1 184 ? 35.163 2.984 -52.262 1.00 88.50 184 ARG A O 1
ATOM 1465 N N . LYS A 1 185 ? 35.706 2.033 -50.300 1.00 90.06 185 LYS A N 1
ATOM 1466 C CA . LYS A 1 185 ? 35.553 0.635 -50.743 1.00 90.06 185 LYS A CA 1
ATOM 1467 C C . LYS A 1 185 ? 34.158 0.312 -51.283 1.00 90.06 185 LYS A C 1
ATOM 1469 O O . LYS A 1 185 ? 34.031 -0.587 -52.100 1.00 90.06 185 LYS A O 1
ATOM 1474 N N . ARG A 1 186 ? 33.116 1.019 -50.832 1.00 88.50 186 ARG A N 1
ATOM 1475 C CA . ARG A 1 186 ? 31.721 0.806 -51.264 1.00 88.50 186 ARG A CA 1
ATOM 1476 C C . ARG A 1 186 ? 31.262 1.779 -52.346 1.00 88.50 186 ARG A C 1
ATOM 1478 O O . ARG A 1 186 ? 30.160 1.616 -52.860 1.00 88.50 186 ARG A O 1
ATOM 1485 N N . MET A 1 187 ? 32.071 2.785 -52.677 1.00 90.75 187 MET A N 1
ATOM 1486 C CA . MET A 1 187 ? 31.707 3.791 -53.665 1.00 90.75 187 MET A CA 1
ATOM 1487 C C . MET A 1 187 ? 31.469 3.119 -55.018 1.00 90.75 187 MET A C 1
ATOM 1489 O O . MET A 1 187 ? 32.317 2.366 -55.496 1.00 90.75 187 MET A O 1
ATOM 1493 N N . LYS A 1 188 ? 30.326 3.401 -55.639 1.00 93.88 188 LYS A N 1
ATOM 1494 C CA . LYS A 1 188 ? 29.963 2.863 -56.949 1.00 93.88 188 LYS A CA 1
ATOM 1495 C C . LYS A 1 188 ? 29.517 3.989 -57.860 1.00 93.88 188 LYS A C 1
ATOM 1497 O O . LYS A 1 188 ? 28.583 4.719 -57.533 1.00 93.88 188 LYS A O 1
ATOM 1502 N N . PHE A 1 189 ? 30.165 4.124 -59.005 1.00 94.81 189 PHE A N 1
ATOM 1503 C CA . PHE A 1 189 ? 29.852 5.175 -59.959 1.00 94.81 189 PHE A CA 1
ATOM 1504 C C . PHE A 1 189 ? 29.828 4.662 -61.387 1.00 94.81 189 PHE A C 1
ATOM 1506 O O . PHE A 1 189 ? 30.536 3.720 -61.738 1.00 94.81 189 PHE A O 1
ATOM 1513 N N . ARG A 1 190 ? 28.976 5.265 -62.212 1.00 91.62 190 ARG A N 1
ATOM 1514 C CA . ARG A 1 190 ? 28.845 4.905 -63.625 1.00 91.62 190 ARG A CA 1
ATOM 1515 C C . ARG A 1 190 ? 28.274 6.051 -64.441 1.00 91.62 190 ARG A C 1
ATOM 1517 O O . ARG A 1 190 ? 27.754 7.009 -63.878 1.00 91.62 190 ARG A O 1
ATOM 1524 N N . THR A 1 191 ? 28.252 5.872 -65.752 1.00 91.88 191 THR A N 1
ATOM 1525 C CA . THR A 1 191 ? 27.447 6.699 -66.657 1.00 91.88 191 THR A CA 1
ATOM 1526 C C . THR A 1 191 ? 26.080 6.068 -66.911 1.00 91.88 191 THR A C 1
ATOM 1528 O O . THR A 1 191 ? 25.915 4.842 -66.830 1.00 91.88 191 THR A O 1
ATOM 1531 N N . SER A 1 192 ? 25.074 6.899 -67.183 1.00 91.75 192 SER A N 1
ATOM 1532 C CA . SER A 1 192 ? 23.743 6.477 -67.639 1.00 91.75 192 SER A CA 1
ATOM 1533 C C . SER A 1 192 ? 23.226 7.413 -68.731 1.00 91.75 192 SER A C 1
ATOM 1535 O O . SER A 1 192 ? 23.444 8.622 -68.687 1.00 91.75 192 SER A O 1
ATOM 1537 N N . PHE A 1 193 ? 22.552 6.843 -69.726 1.00 90.50 193 PHE A N 1
ATOM 1538 C CA . PHE A 1 193 ? 21.964 7.558 -70.859 1.00 90.50 193 PHE A CA 1
ATOM 1539 C C . PHE A 1 193 ? 20.477 7.835 -70.630 1.00 90.50 193 PHE A C 1
ATOM 1541 O O . PHE A 1 193 ? 19.926 8.789 -71.187 1.00 90.50 193 PHE A O 1
ATOM 1548 N N . THR A 1 194 ? 19.816 7.011 -69.811 1.00 89.62 194 THR A N 1
ATOM 1549 C CA . THR A 1 194 ? 18.390 7.130 -69.497 1.00 89.62 194 THR A CA 1
ATOM 1550 C C . THR A 1 194 ? 18.105 6.866 -68.014 1.00 89.62 194 THR A C 1
ATOM 1552 O O . THR A 1 194 ? 18.864 6.143 -67.364 1.00 89.62 194 THR A O 1
ATOM 1555 N N . PRO A 1 195 ? 16.999 7.399 -67.458 1.00 88.56 195 PRO A N 1
ATOM 1556 C CA . PRO A 1 195 ? 16.586 7.075 -66.093 1.00 88.56 195 PRO A CA 1
ATOM 1557 C C . PRO A 1 195 ? 16.355 5.578 -65.836 1.00 88.56 195 PRO A C 1
ATOM 1559 O O . PRO A 1 195 ? 16.593 5.130 -64.715 1.00 88.56 195 PRO A O 1
ATOM 1562 N N . SER A 1 196 ? 15.945 4.806 -66.852 1.00 86.94 196 SER A N 1
ATOM 1563 C CA . SER A 1 196 ? 15.726 3.356 -66.741 1.00 86.94 196 SER A CA 1
ATOM 1564 C C . SER A 1 196 ? 17.009 2.554 -66.506 1.00 86.94 196 SER A C 1
ATOM 1566 O O . SER A 1 196 ? 16.949 1.470 -65.935 1.00 86.94 196 SER A O 1
ATOM 1568 N N . ASP A 1 197 ? 18.189 3.093 -66.839 1.00 84.19 197 ASP A N 1
ATOM 1569 C CA . ASP A 1 197 ? 19.484 2.412 -66.636 1.00 84.19 197 ASP A CA 1
ATOM 1570 C C . ASP A 1 197 ? 19.799 2.157 -65.149 1.00 84.19 197 ASP A C 1
ATOM 1572 O O . ASP A 1 197 ? 20.654 1.325 -64.796 1.00 84.19 197 ASP A O 1
ATOM 1576 N N . ILE A 1 198 ? 19.129 2.921 -64.283 1.00 87.81 198 ILE A N 1
ATOM 1577 C CA . ILE A 1 198 ? 19.301 2.930 -62.833 1.00 87.81 198 ILE A CA 1
ATOM 1578 C C . ILE A 1 198 ? 18.011 2.598 -62.074 1.00 87.81 198 ILE A C 1
ATOM 1580 O O . ILE A 1 198 ? 18.029 2.598 -60.844 1.00 87.81 198 ILE A O 1
ATOM 1584 N N . GLU A 1 199 ? 16.909 2.308 -62.774 1.00 79.38 199 GLU A N 1
ATOM 1585 C CA . GLU A 1 199 ? 15.714 1.739 -62.142 1.00 79.38 199 GLU A CA 1
ATOM 1586 C C . GLU A 1 199 ? 16.100 0.403 -61.479 1.00 79.38 199 GLU A C 1
ATOM 1588 O O . GLU A 1 199 ? 16.889 -0.373 -62.018 1.00 79.38 199 GLU A O 1
ATOM 1593 N N . ASP A 1 200 ? 15.648 0.199 -60.240 1.00 73.94 200 ASP A N 1
ATOM 1594 C CA . ASP A 1 200 ? 15.990 -0.939 -59.369 1.00 73.94 200 ASP A CA 1
ATOM 1595 C C . ASP A 1 200 ? 17.459 -1.044 -58.892 1.00 73.94 200 ASP A C 1
ATOM 1597 O O . ASP A 1 200 ? 17.849 -2.049 -58.287 1.00 73.94 200 ASP A O 1
ATOM 1601 N N . ARG A 1 201 ? 18.294 -0.008 -59.087 1.00 78.19 201 ARG A N 1
ATOM 1602 C CA . ARG A 1 201 ? 19.692 0.013 -58.606 1.00 78.19 201 ARG A CA 1
ATOM 1603 C C . ARG A 1 201 ? 19.884 0.895 -57.372 1.00 78.19 201 ARG A C 1
ATOM 1605 O O . ARG A 1 201 ? 20.249 2.062 -57.474 1.00 78.19 201 ARG A O 1
ATOM 1612 N N . ASN A 1 202 ? 19.742 0.289 -56.197 1.00 75.56 202 ASN A N 1
ATOM 1613 C CA . ASN A 1 202 ? 19.850 0.986 -54.907 1.00 75.56 202 ASN A CA 1
ATOM 1614 C C . ASN A 1 202 ? 21.289 1.099 -54.361 1.00 75.56 202 ASN A C 1
ATOM 1616 O O . ASN A 1 202 ? 21.480 1.563 -53.242 1.00 75.56 202 ASN A O 1
ATOM 1620 N N . ASP A 1 203 ? 22.300 0.641 -55.108 1.00 85.06 203 ASP A N 1
ATOM 1621 C CA . ASP A 1 203 ? 23.700 0.586 -54.660 1.00 85.06 203 ASP A CA 1
ATOM 1622 C C . ASP A 1 203 ? 24.622 1.610 -55.348 1.00 85.06 203 ASP A C 1
ATOM 1624 O O . ASP A 1 203 ? 25.831 1.611 -55.120 1.00 85.06 203 ASP A O 1
ATOM 1628 N N . LEU A 1 204 ? 24.075 2.477 -56.208 1.00 90.56 204 LEU A N 1
ATOM 1629 C CA . LEU A 1 204 ? 24.839 3.485 -56.944 1.00 90.56 204 LEU A CA 1
ATOM 1630 C C . LEU A 1 204 ? 25.075 4.739 -56.093 1.00 90.56 204 LEU A C 1
ATOM 1632 O O . LEU A 1 204 ? 24.138 5.374 -55.621 1.00 90.56 204 LEU A O 1
ATOM 1636 N N . THR A 1 205 ? 26.334 5.150 -55.954 1.00 91.94 205 THR A N 1
ATOM 1637 C CA . THR A 1 205 ? 26.708 6.386 -55.255 1.00 91.94 205 THR A CA 1
ATOM 1638 C C . THR A 1 205 ? 26.487 7.612 -56.133 1.00 91.94 205 THR A C 1
ATOM 1640 O O . THR A 1 205 ? 25.801 8.545 -55.725 1.00 91.94 205 THR A O 1
ATOM 1643 N N . ILE A 1 206 ? 27.056 7.619 -57.340 1.00 94.69 206 ILE A N 1
ATOM 1644 C CA . ILE A 1 206 ? 26.989 8.759 -58.259 1.00 94.69 206 ILE A CA 1
ATOM 1645 C C . ILE A 1 206 ? 26.852 8.285 -59.706 1.00 94.69 206 ILE A C 1
ATOM 1647 O O . ILE A 1 206 ? 27.461 7.297 -6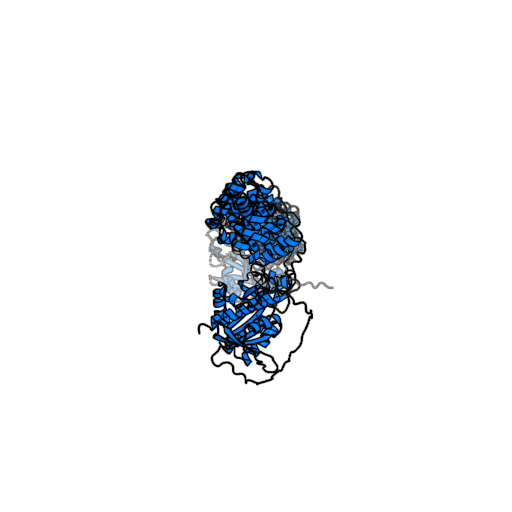0.119 1.00 94.69 206 ILE A O 1
ATOM 1651 N N . VAL A 1 207 ? 26.028 8.986 -60.474 1.00 94.88 207 VAL A N 1
ATOM 1652 C CA . VAL A 1 207 ? 25.758 8.712 -61.883 1.00 94.88 207 VAL A CA 1
ATOM 1653 C C . VAL A 1 207 ? 26.123 9.943 -62.696 1.00 94.88 207 VAL A C 1
ATOM 1655 O O . VAL A 1 207 ? 25.569 11.018 -62.471 1.00 94.88 207 VAL A O 1
ATOM 1658 N N . SER A 1 208 ? 27.051 9.771 -63.636 1.00 94.88 208 SER A N 1
ATOM 1659 C CA . SER A 1 208 ? 27.402 10.795 -64.617 1.00 94.88 208 SER A CA 1
ATOM 1660 C C . SER A 1 208 ? 26.439 10.755 -65.803 1.00 94.88 208 SER A C 1
ATOM 1662 O O . SER A 1 208 ? 26.068 9.680 -66.287 1.00 94.88 208 SER A O 1
ATOM 1664 N N . ILE A 1 209 ? 26.029 11.931 -66.265 1.00 94.50 209 ILE A N 1
ATOM 1665 C CA . ILE A 1 209 ? 25.107 12.135 -67.378 1.00 94.50 209 ILE A CA 1
ATOM 1666 C C . ILE A 1 209 ? 25.777 13.104 -68.353 1.00 94.50 209 ILE A C 1
ATOM 1668 O O . ILE A 1 209 ? 26.078 14.242 -67.998 1.00 94.50 209 ILE A O 1
ATOM 1672 N N . GLN A 1 210 ? 25.993 12.662 -69.594 1.00 92.81 210 GLN A N 1
ATOM 1673 C CA . GLN A 1 210 ? 26.474 13.539 -70.665 1.00 92.81 210 GLN A CA 1
ATOM 1674 C C . GLN A 1 210 ? 25.421 14.621 -70.955 1.00 92.81 210 GLN A C 1
ATOM 1676 O O . GLN A 1 210 ? 24.220 14.333 -70.946 1.00 92.81 210 GLN A O 1
ATOM 1681 N N . LYS A 1 211 ? 25.851 15.855 -71.242 1.00 90.69 211 LYS A N 1
ATOM 1682 C CA . LYS A 1 211 ? 24.960 17.024 -71.385 1.00 90.69 211 LYS A CA 1
ATOM 1683 C C . LYS A 1 211 ? 23.830 16.804 -72.394 1.00 90.69 211 LYS A C 1
ATOM 1685 O O . LYS A 1 211 ? 22.696 17.213 -72.153 1.00 90.69 211 LYS A O 1
ATOM 1690 N N . GLU A 1 212 ? 24.105 16.100 -73.487 1.00 91.12 212 GLU A N 1
ATOM 1691 C CA . GLU A 1 212 ? 23.146 15.784 -74.549 1.00 91.12 212 GLU A CA 1
ATOM 1692 C C . GLU A 1 212 ? 22.012 14.854 -74.079 1.00 91.12 212 GLU A C 1
ATOM 1694 O O . GLU A 1 212 ? 20.941 14.831 -74.690 1.00 91.12 212 GLU A O 1
ATOM 1699 N N . PHE A 1 213 ? 22.203 14.113 -72.980 1.00 91.12 213 PHE A N 1
ATOM 1700 C CA . PHE A 1 213 ? 21.181 13.242 -72.394 1.00 91.12 213 PHE A CA 1
ATOM 1701 C C . PHE A 1 213 ? 20.296 13.943 -71.354 1.00 91.12 213 PHE A C 1
ATOM 1703 O O . PHE A 1 213 ? 19.226 13.415 -71.045 1.00 91.12 213 PHE A O 1
ATOM 1710 N N . LEU A 1 214 ? 20.666 15.133 -70.858 1.00 90.31 214 LEU A N 1
ATOM 1711 C CA . LEU A 1 214 ? 19.928 15.869 -69.816 1.00 90.31 214 LEU A CA 1
ATOM 1712 C C . LEU A 1 214 ? 18.417 16.036 -70.063 1.00 90.31 214 LEU A C 1
ATOM 1714 O O . LEU A 1 214 ? 17.669 15.913 -69.091 1.00 90.31 214 LEU A O 1
ATOM 1718 N N . PRO A 1 215 ? 17.912 16.251 -71.299 1.00 90.25 215 PRO A N 1
ATOM 1719 C CA . PRO A 1 215 ? 16.471 16.366 -71.534 1.00 90.25 215 PRO A CA 1
ATOM 1720 C C . PRO A 1 215 ? 15.651 15.152 -71.069 1.00 90.25 215 PRO A C 1
ATOM 1722 O O . PRO A 1 215 ? 14.464 15.297 -70.794 1.00 90.25 215 PRO A O 1
ATOM 1725 N N . LYS A 1 216 ? 16.263 13.962 -70.950 1.00 88.50 216 LYS A N 1
ATOM 1726 C CA . LYS A 1 216 ? 15.611 12.747 -70.426 1.00 88.50 216 LYS A CA 1
ATOM 1727 C C . LYS A 1 216 ? 15.515 12.699 -68.896 1.00 88.50 216 LYS A C 1
ATOM 1729 O O . LYS A 1 216 ? 14.878 11.795 -68.366 1.00 88.50 216 LYS A O 1
ATOM 1734 N N . TRP A 1 217 ? 16.152 13.631 -68.191 1.00 90.56 217 TRP A N 1
ATOM 1735 C CA . TRP A 1 217 ? 16.281 13.646 -66.731 1.00 90.56 217 TRP A CA 1
ATOM 1736 C C . TRP A 1 217 ? 15.538 14.820 -66.077 1.00 90.56 217 TRP A C 1
ATOM 1738 O O . TRP A 1 217 ? 15.768 15.102 -64.905 1.00 90.56 217 TRP A O 1
ATOM 1748 N N . SER A 1 218 ? 14.630 15.488 -66.802 1.00 85.44 218 SER A N 1
ATOM 1749 C CA . SER A 1 218 ? 13.908 16.693 -66.347 1.00 85.44 218 SER A CA 1
ATOM 1750 C C . SER A 1 218 ? 13.153 16.530 -65.026 1.00 85.44 218 SER A C 1
ATOM 1752 O O . SER A 1 218 ? 12.960 17.506 -64.306 1.00 85.44 218 SER A O 1
ATOM 1754 N N . ASP A 1 219 ? 12.741 15.304 -64.704 1.00 87.38 219 ASP A N 1
ATOM 1755 C CA . ASP A 1 219 ? 11.915 14.997 -63.534 1.00 87.38 219 ASP A CA 1
ATOM 1756 C C . ASP A 1 219 ? 12.754 14.690 -62.279 1.00 87.38 219 ASP A C 1
ATOM 1758 O O . ASP A 1 219 ? 12.210 14.328 -61.234 1.00 87.38 219 ASP A O 1
ATOM 1762 N N . ARG A 1 220 ? 14.089 14.800 -62.365 1.00 88.31 220 ARG A N 1
ATOM 1763 C CA . ARG A 1 220 ? 15.021 14.510 -61.267 1.00 88.31 220 ARG A CA 1
ATOM 1764 C C . ARG A 1 220 ? 16.029 15.654 -61.089 1.00 88.31 220 ARG A C 1
ATOM 1766 O O . ARG A 1 220 ? 16.464 16.243 -62.075 1.00 88.31 220 ARG A O 1
ATOM 1773 N N . PRO A 1 221 ? 16.442 15.973 -59.850 1.00 91.31 221 PRO A N 1
ATOM 1774 C CA . PRO A 1 221 ? 17.484 16.969 -59.625 1.00 91.31 221 PRO A CA 1
ATOM 1775 C C . PRO A 1 221 ? 18.839 16.437 -60.120 1.00 91.31 221 PRO A C 1
ATOM 1777 O O . PRO A 1 221 ? 19.291 15.383 -59.677 1.00 91.31 221 PRO A O 1
ATOM 1780 N N . VAL A 1 222 ? 19.482 17.175 -61.029 1.00 94.38 222 VAL A N 1
ATOM 1781 C CA . VAL A 1 222 ? 20.823 16.882 -61.562 1.00 94.38 222 VAL A CA 1
ATOM 1782 C C . VAL A 1 222 ? 21.755 18.032 -61.198 1.00 94.38 222 VAL A C 1
ATOM 1784 O O . VAL A 1 222 ? 21.465 19.185 -61.520 1.00 94.38 222 VAL A O 1
ATOM 1787 N N . ILE A 1 223 ? 22.870 17.719 -60.540 1.00 95.94 223 ILE A N 1
ATOM 1788 C CA . ILE A 1 223 ? 23.908 18.692 -60.186 1.00 95.94 223 ILE A CA 1
ATOM 1789 C C . ILE A 1 223 ? 24.784 18.939 -61.416 1.00 95.94 223 ILE A C 1
ATOM 1791 O O . ILE A 1 223 ? 25.229 17.997 -62.069 1.00 95.94 223 ILE A O 1
ATOM 1795 N N . GLN A 1 224 ? 25.020 20.206 -61.744 1.00 94.19 224 GLN A N 1
ATOM 1796 C CA . GLN A 1 224 ? 25.676 20.613 -62.987 1.00 94.19 224 GLN A CA 1
ATOM 1797 C C . GLN A 1 224 ? 27.007 21.314 -62.700 1.00 94.19 224 GLN A C 1
ATOM 1799 O O . GLN A 1 224 ? 27.077 22.171 -61.818 1.00 94.19 224 GLN A O 1
ATOM 1804 N N . SER A 1 225 ? 28.057 20.979 -63.457 1.00 93.06 225 SER A N 1
ATOM 1805 C CA . SER A 1 225 ? 29.394 21.594 -63.337 1.00 93.06 225 SER A CA 1
ATOM 1806 C C . SER A 1 225 ? 29.406 23.115 -63.555 1.00 93.06 225 SER A C 1
ATOM 1808 O O . SER A 1 225 ? 30.299 23.809 -63.077 1.00 93.06 225 SER A O 1
ATOM 1810 N N . GLU A 1 226 ? 28.394 23.643 -64.243 1.00 90.31 226 GLU A N 1
ATOM 1811 C CA . GLU A 1 226 ? 28.162 25.061 -64.511 1.00 90.31 226 GLU A CA 1
ATOM 1812 C C . GLU A 1 226 ? 27.956 25.873 -63.224 1.00 90.31 226 GLU A C 1
ATOM 1814 O O . GLU A 1 226 ? 28.259 27.066 -63.204 1.00 90.31 226 GLU A O 1
ATOM 1819 N N . ASN A 1 227 ? 27.509 25.233 -62.134 1.00 87.62 227 ASN A N 1
ATOM 1820 C CA . ASN A 1 227 ? 27.422 25.829 -60.799 1.00 87.62 227 ASN A CA 1
ATOM 1821 C C . ASN A 1 227 ? 28.820 25.929 -60.157 1.00 87.62 227 ASN A C 1
ATOM 1823 O O . ASN A 1 227 ? 29.082 25.369 -59.091 1.00 87.62 227 ASN A O 1
ATOM 1827 N N . ASN A 1 228 ? 29.750 26.616 -60.821 1.00 89.88 228 ASN A N 1
ATOM 1828 C CA . ASN A 1 228 ? 31.160 26.682 -60.438 1.00 89.88 228 ASN A CA 1
ATOM 1829 C C . ASN A 1 228 ? 31.518 27.876 -59.539 1.00 89.88 228 ASN A C 1
ATOM 1831 O O . ASN A 1 228 ? 32.700 28.106 -59.276 1.00 89.88 228 ASN A O 1
ATOM 1835 N N . GLU A 1 229 ? 30.522 28.626 -59.052 1.00 92.56 229 GLU A N 1
ATOM 1836 C CA . GLU A 1 229 ? 30.759 29.722 -58.114 1.00 92.56 229 GLU A CA 1
ATOM 1837 C C . GLU A 1 229 ? 31.468 29.207 -56.857 1.00 92.56 229 GLU A C 1
ATOM 1839 O O . GLU A 1 229 ? 31.123 28.157 -56.312 1.00 92.56 229 GLU A O 1
ATOM 1844 N N . LEU A 1 230 ? 32.491 29.936 -56.416 1.00 90.94 230 LEU A N 1
ATOM 1845 C CA . LEU A 1 230 ? 33.259 29.571 -55.235 1.00 90.94 230 LEU A CA 1
ATOM 1846 C C . LEU A 1 230 ? 32.457 29.901 -53.973 1.00 90.94 230 LEU A C 1
ATOM 1848 O O . LEU A 1 230 ? 32.179 31.068 -53.697 1.00 90.94 230 LEU A O 1
ATOM 1852 N N . VAL A 1 231 ? 32.124 28.870 -53.197 1.00 90.62 231 VAL A N 1
ATOM 1853 C CA . VAL A 1 231 ? 31.396 28.966 -51.926 1.00 90.62 231 VAL A CA 1
ATOM 1854 C C . VAL A 1 231 ? 32.267 28.514 -50.764 1.00 90.62 231 VAL A C 1
ATOM 1856 O O . VAL A 1 231 ? 33.018 27.544 -50.869 1.00 90.62 231 VAL A O 1
ATOM 1859 N N . GLU A 1 232 ? 32.161 29.221 -49.643 1.00 87.75 232 GLU A N 1
ATOM 1860 C CA . GLU A 1 232 ? 32.808 28.831 -48.394 1.00 87.75 232 GLU A CA 1
ATOM 1861 C C . GLU A 1 232 ? 32.063 27.647 -47.759 1.00 87.75 232 GLU A C 1
ATOM 1863 O O . GLU A 1 232 ? 30.839 27.668 -47.598 1.00 87.75 232 GLU A O 1
ATOM 1868 N N . ILE A 1 233 ? 32.804 26.606 -47.378 1.00 85.62 233 ILE A N 1
ATOM 1869 C CA . ILE A 1 233 ? 32.238 25.411 -46.747 1.00 85.62 233 ILE A CA 1
ATOM 1870 C C . ILE A 1 233 ? 32.083 25.641 -45.246 1.00 85.62 233 ILE A C 1
ATOM 1872 O O . ILE A 1 233 ? 33.021 25.435 -44.496 1.00 85.62 233 ILE A O 1
ATOM 1876 N N . VAL A 1 234 ? 30.901 26.039 -44.779 1.00 83.12 234 VAL A N 1
ATOM 1877 C CA . VAL A 1 234 ? 30.676 26.362 -43.352 1.00 83.12 234 VAL A CA 1
ATOM 1878 C C . VAL A 1 234 ? 30.332 25.153 -42.470 1.00 83.12 234 VAL A C 1
ATOM 1880 O O . VAL A 1 234 ? 30.474 25.226 -41.251 1.00 83.12 234 VAL A O 1
ATOM 1883 N N . SER A 1 235 ? 29.868 24.040 -43.051 1.00 86.62 235 SER A N 1
ATOM 1884 C CA . SER A 1 235 ? 29.540 22.825 -42.291 1.00 86.62 235 SER A CA 1
ATOM 1885 C C . SER A 1 235 ? 30.806 22.045 -41.938 1.00 86.62 235 SER A C 1
ATOM 1887 O O . SER A 1 235 ? 31.644 21.767 -42.803 1.00 86.62 235 SER A O 1
ATOM 1889 N N . HIS A 1 236 ? 30.936 21.621 -40.679 1.00 86.44 236 HIS A N 1
ATOM 1890 C CA . HIS A 1 236 ? 32.083 20.819 -40.262 1.00 86.44 236 HIS A CA 1
ATOM 1891 C C . HIS A 1 236 ? 32.002 19.397 -40.821 1.00 86.44 236 HIS A C 1
ATOM 1893 O O . HIS A 1 236 ? 33.038 18.816 -41.147 1.00 86.44 236 HIS A O 1
ATOM 1899 N N . ALA A 1 237 ? 30.790 18.861 -41.001 1.00 87.12 237 ALA A N 1
ATOM 1900 C CA . ALA A 1 237 ? 30.575 17.601 -41.707 1.00 87.12 237 ALA A CA 1
ATOM 1901 C C . ALA A 1 237 ? 31.004 17.683 -43.183 1.00 87.12 237 ALA A C 1
ATOM 1903 O O . ALA A 1 237 ? 31.710 16.792 -43.648 1.00 87.12 237 ALA A O 1
ATOM 1904 N N . GLU A 1 238 ? 30.655 18.751 -43.910 1.00 87.12 238 GLU A N 1
ATOM 1905 C CA . GLU A 1 238 ? 31.116 18.953 -45.299 1.00 87.12 238 GLU A CA 1
ATOM 1906 C C . GLU A 1 238 ? 32.642 19.138 -45.366 1.00 87.12 238 GLU A C 1
ATOM 1908 O O . GLU A 1 238 ? 33.320 18.513 -46.179 1.00 87.12 238 GLU A O 1
ATOM 1913 N N . SER A 1 239 ? 33.209 19.933 -44.455 1.00 83.00 239 SER A N 1
ATOM 1914 C CA . SER A 1 239 ? 34.659 20.138 -44.334 1.00 83.00 239 SER A CA 1
ATOM 1915 C C . SER A 1 239 ? 35.408 18.836 -44.009 1.00 83.00 239 SER A C 1
ATOM 1917 O O . SER A 1 239 ? 36.485 18.573 -44.547 1.00 83.00 239 SER A O 1
ATOM 1919 N N . PHE A 1 240 ? 34.820 17.957 -43.189 1.00 82.69 240 PHE A N 1
ATOM 1920 C CA . PHE A 1 240 ? 35.368 16.630 -42.894 1.00 82.69 240 PHE A CA 1
ATOM 1921 C C . PHE A 1 240 ? 35.442 15.729 -44.135 1.00 82.69 240 PHE A C 1
ATOM 1923 O O . PHE A 1 240 ? 36.399 14.968 -44.272 1.00 82.69 240 PHE A O 1
ATOM 1930 N N . PHE A 1 241 ? 34.491 15.848 -45.064 1.00 78.38 241 PHE A N 1
ATOM 1931 C CA . PHE A 1 241 ? 34.528 15.144 -46.351 1.00 78.38 241 PHE A CA 1
ATOM 1932 C C . PHE A 1 241 ? 35.655 15.630 -47.271 1.00 78.38 241 PHE A C 1
ATOM 1934 O O . PHE A 1 241 ? 36.148 14.866 -48.098 1.00 78.38 241 PHE A O 1
ATOM 1941 N N . LEU A 1 242 ? 36.091 16.878 -47.100 1.00 74.50 242 LEU A N 1
ATOM 1942 C CA . LEU A 1 242 ? 37.089 17.529 -47.947 1.00 74.50 242 LEU A CA 1
ATOM 1943 C C . LEU A 1 242 ? 38.533 17.419 -47.426 1.00 74.50 242 LEU A C 1
ATOM 1945 O O . LEU A 1 242 ? 39.455 17.742 -48.173 1.00 74.50 242 LEU A O 1
ATOM 1949 N N . GLY A 1 243 ? 38.749 17.002 -46.171 1.00 66.44 243 GLY A N 1
ATOM 1950 C CA . GLY A 1 243 ? 39.991 17.301 -45.445 1.00 66.44 243 GLY A CA 1
ATOM 1951 C C . GLY A 1 243 ? 40.667 16.159 -44.669 1.00 66.44 243 GLY A C 1
ATOM 1952 O O . GLY A 1 243 ? 40.401 14.967 -44.835 1.00 66.44 243 GLY A O 1
ATOM 1953 N N . ASN A 1 244 ? 41.622 16.548 -43.812 1.00 61.88 244 ASN A N 1
ATOM 1954 C CA . ASN A 1 244 ? 42.424 15.649 -42.972 1.00 61.88 244 ASN A CA 1
ATOM 1955 C C . ASN A 1 244 ? 41.623 15.081 -41.787 1.00 61.88 244 ASN A C 1
ATOM 1957 O O . ASN A 1 244 ? 40.923 15.806 -41.089 1.00 61.88 244 ASN A O 1
ATOM 1961 N N . LYS A 1 245 ? 41.832 13.793 -41.501 1.00 65.69 245 LYS A N 1
ATOM 1962 C CA . LYS A 1 245 ? 41.307 13.059 -40.346 1.00 65.69 245 LYS A CA 1
ATOM 1963 C C . LYS A 1 245 ? 41.906 13.523 -39.008 1.00 65.69 245 LYS A C 1
ATOM 1965 O O . LYS A 1 245 ? 41.159 13.735 -38.068 1.00 65.69 245 LYS A O 1
ATOM 1970 N N . LYS A 1 246 ? 43.234 13.658 -38.887 1.00 62.59 246 LYS A N 1
ATOM 1971 C CA . LYS A 1 246 ? 43.917 13.683 -37.571 1.00 62.59 246 LYS A CA 1
ATOM 1972 C C . LYS A 1 246 ? 43.752 14.981 -36.767 1.00 62.59 246 LYS A C 1
ATOM 1974 O O . LYS A 1 246 ? 43.730 14.900 -35.545 1.00 62.59 246 LYS A O 1
ATOM 1979 N N . ASP A 1 247 ? 43.552 16.118 -37.434 1.00 65.88 247 ASP A N 1
ATOM 1980 C CA . ASP A 1 247 ? 43.491 17.443 -36.788 1.00 65.88 247 ASP A CA 1
ATOM 1981 C C . ASP A 1 247 ? 42.120 18.128 -36.928 1.00 65.88 247 ASP A C 1
ATOM 1983 O O . ASP A 1 247 ? 41.978 19.315 -36.644 1.00 65.88 247 ASP A O 1
ATOM 1987 N N . ASN A 1 248 ? 41.095 17.403 -37.392 1.00 76.25 248 ASN A N 1
ATOM 1988 C CA . ASN A 1 248 ? 39.759 17.959 -37.589 1.00 76.25 248 ASN A CA 1
ATOM 1989 C C . ASN A 1 248 ? 38.943 17.893 -36.275 1.00 76.25 248 ASN A C 1
ATOM 1991 O O . ASN A 1 248 ? 38.683 16.791 -35.783 1.00 76.25 248 ASN A O 1
ATOM 1995 N N . PRO A 1 249 ? 38.482 19.033 -35.715 1.00 83.25 249 PRO A N 1
ATOM 1996 C CA . PRO A 1 249 ? 37.713 19.056 -34.467 1.00 83.25 249 PRO A CA 1
ATOM 1997 C C . PRO A 1 249 ? 36.424 18.224 -34.503 1.00 83.25 249 PRO A C 1
ATOM 1999 O O . PRO A 1 249 ? 36.067 17.599 -33.506 1.00 83.25 249 PRO A O 1
ATOM 2002 N N . PHE A 1 250 ? 35.753 18.165 -35.656 1.00 87.88 250 PHE A N 1
ATOM 2003 C CA . PHE A 1 250 ? 34.556 17.349 -35.846 1.00 87.88 250 PHE A CA 1
ATOM 2004 C C . PHE A 1 250 ? 34.889 15.856 -35.864 1.00 87.88 250 PHE A C 1
ATOM 2006 O O . PHE A 1 250 ? 34.162 15.057 -35.282 1.00 87.88 250 PHE A O 1
ATOM 2013 N N . TYR A 1 251 ? 36.030 15.464 -36.440 1.00 87.00 251 TYR A N 1
ATOM 2014 C CA . TYR A 1 251 ? 36.504 14.081 -36.356 1.00 87.00 251 TYR A CA 1
ATOM 2015 C C . TYR A 1 251 ? 36.819 13.665 -34.917 1.00 87.00 251 TYR A C 1
ATOM 2017 O O . TYR A 1 251 ? 36.380 12.604 -34.480 1.00 87.00 251 TYR A O 1
ATOM 2025 N N . LEU A 1 252 ? 37.554 14.498 -34.172 1.00 87.88 252 LEU A N 1
ATOM 2026 C CA . LEU A 1 252 ? 37.879 14.222 -32.769 1.00 87.88 252 LEU A CA 1
ATOM 2027 C C . LEU A 1 252 ? 36.608 14.084 -31.922 1.00 87.88 252 LEU A C 1
ATOM 2029 O O . LEU A 1 252 ? 36.517 13.177 -31.103 1.00 87.88 252 LEU A O 1
ATOM 2033 N N . PHE A 1 253 ? 35.604 14.920 -32.188 1.00 92.25 253 PHE A N 1
ATOM 2034 C CA . PHE A 1 253 ? 34.282 14.823 -31.576 1.00 92.25 253 PHE A CA 1
ATOM 2035 C C . PHE A 1 253 ? 33.562 13.500 -31.896 1.00 92.25 253 PHE A C 1
ATOM 2037 O O . PHE A 1 253 ? 33.020 12.864 -30.994 1.00 92.25 253 PHE A O 1
ATOM 2044 N N . LEU A 1 254 ? 33.583 13.049 -33.157 1.00 91.38 254 LEU A N 1
ATOM 2045 C CA . LEU A 1 254 ? 33.009 11.756 -33.553 1.00 91.38 254 LEU A CA 1
ATOM 2046 C C . LEU A 1 254 ? 33.721 10.571 -32.882 1.00 91.38 254 LEU A C 1
ATOM 2048 O O . LEU A 1 254 ? 33.064 9.603 -32.500 1.00 91.38 254 LEU A O 1
ATOM 2052 N N . VAL A 1 255 ? 35.050 10.650 -32.749 1.00 90.31 255 VAL A N 1
ATOM 2053 C CA . VAL A 1 255 ? 35.872 9.627 -32.086 1.00 90.31 255 VAL A CA 1
ATOM 2054 C C . VAL A 1 255 ? 35.594 9.577 -30.589 1.00 90.31 255 VAL A C 1
ATOM 2056 O O . VAL A 1 255 ? 35.416 8.483 -30.064 1.00 90.31 255 VAL A O 1
ATOM 2059 N N . ASP A 1 256 ? 35.510 10.727 -29.916 1.00 92.19 256 ASP A N 1
ATOM 2060 C CA . ASP A 1 256 ? 35.204 10.789 -28.480 1.00 92.19 256 ASP A CA 1
ATOM 2061 C C . ASP A 1 256 ? 33.823 10.185 -28.175 1.00 92.19 256 ASP A C 1
ATOM 2063 O O . ASP A 1 256 ? 33.648 9.439 -27.215 1.00 92.19 256 ASP A O 1
ATOM 2067 N N . LEU A 1 257 ? 32.847 10.421 -29.057 1.00 94.56 257 LEU A N 1
ATOM 2068 C CA . LEU A 1 257 ? 31.516 9.814 -28.986 1.00 94.56 257 LEU A CA 1
ATOM 2069 C C . LEU A 1 257 ? 31.457 8.356 -29.472 1.00 94.56 257 LEU A C 1
ATOM 2071 O O . LEU A 1 257 ? 30.381 7.757 -29.398 1.00 94.56 257 LEU A O 1
ATOM 2075 N N . ASN A 1 258 ? 32.562 7.793 -29.968 1.00 94.12 258 ASN A N 1
ATOM 2076 C CA . ASN A 1 258 ? 32.633 6.443 -30.534 1.00 94.12 258 ASN A CA 1
ATOM 2077 C C . ASN A 1 258 ? 31.561 6.187 -31.618 1.00 94.12 258 ASN A C 1
ATOM 2079 O O . ASN A 1 258 ? 30.918 5.136 -31.673 1.00 94.12 258 ASN A O 1
ATOM 2083 N N . VAL A 1 259 ? 31.321 7.182 -32.477 1.00 91.81 259 VAL A N 1
ATOM 2084 C CA . VAL A 1 259 ? 30.325 7.084 -33.552 1.00 91.81 259 VAL A CA 1
ATOM 2085 C C . VAL A 1 259 ? 30.818 6.115 -34.625 1.00 91.81 259 VAL A C 1
ATOM 2087 O O . VAL A 1 259 ? 31.972 6.171 -35.055 1.00 91.81 259 VAL A O 1
ATOM 2090 N N . ASN A 1 260 ? 29.926 5.261 -35.135 1.00 88.50 260 ASN A N 1
ATOM 2091 C CA . ASN A 1 260 ? 30.231 4.450 -36.311 1.00 88.50 260 ASN A CA 1
ATOM 2092 C C . ASN A 1 260 ? 30.402 5.348 -37.550 1.00 88.50 260 ASN A C 1
ATOM 2094 O O . ASN A 1 260 ? 29.431 5.704 -38.214 1.00 88.50 260 ASN A O 1
ATOM 2098 N N . LEU A 1 261 ? 31.656 5.650 -37.888 1.00 85.88 261 LEU A N 1
ATOM 2099 C CA . LEU A 1 261 ? 32.027 6.551 -38.982 1.00 85.88 261 LEU A CA 1
ATOM 2100 C C . LEU A 1 261 ? 31.577 6.072 -40.372 1.00 85.88 261 LEU A C 1
ATOM 2102 O O . LEU A 1 261 ? 31.529 6.855 -41.315 1.00 85.88 261 LEU A O 1
ATOM 2106 N N . SER A 1 262 ? 31.270 4.780 -40.521 1.00 82.75 262 SER A N 1
ATOM 2107 C CA . SER A 1 262 ? 30.780 4.215 -41.784 1.00 82.75 262 SER A CA 1
ATOM 2108 C C . SER A 1 262 ? 29.292 4.482 -42.031 1.00 82.75 262 SER A C 1
ATOM 2110 O O . SER A 1 262 ? 28.829 4.263 -43.154 1.00 82.75 262 SER A O 1
ATOM 2112 N N . ASN A 1 263 ? 28.559 4.936 -41.005 1.00 83.12 263 ASN A N 1
ATOM 2113 C CA . ASN A 1 263 ? 27.155 5.306 -41.097 1.00 83.12 263 ASN A CA 1
ATOM 2114 C C . ASN A 1 263 ? 27.002 6.831 -41.192 1.00 83.12 263 ASN A C 1
ATOM 2116 O O . ASN A 1 263 ? 27.060 7.545 -40.191 1.00 83.12 263 ASN A O 1
ATOM 2120 N N . ILE A 1 264 ? 26.767 7.317 -42.407 1.00 80.50 264 ILE A N 1
ATOM 2121 C CA . ILE A 1 264 ? 26.668 8.750 -42.703 1.00 80.50 264 ILE A CA 1
ATOM 2122 C C . ILE A 1 264 ? 25.302 9.361 -42.373 1.00 80.50 264 ILE A C 1
ATOM 2124 O O . ILE A 1 264 ? 25.189 10.586 -42.361 1.00 80.50 264 ILE A O 1
ATOM 2128 N N . SER A 1 265 ? 24.290 8.542 -42.059 1.00 78.62 265 SER A N 1
ATOM 2129 C CA . SER A 1 265 ? 22.879 8.958 -42.011 1.00 78.62 265 SER A CA 1
ATOM 2130 C C . SER A 1 265 ? 22.592 10.117 -41.056 1.00 78.62 265 SER A C 1
ATOM 2132 O O . SER A 1 265 ? 21.694 10.934 -41.245 1.00 78.62 265 SER A O 1
ATOM 2134 N N . ASN A 1 266 ? 23.398 10.219 -40.001 1.00 83.44 266 ASN A N 1
ATOM 2135 C CA . ASN A 1 266 ? 23.190 11.193 -38.940 1.00 83.44 266 ASN A CA 1
ATOM 2136 C C . ASN A 1 266 ? 24.129 12.400 -39.040 1.00 83.44 266 ASN A C 1
ATOM 2138 O O . ASN A 1 266 ? 23.967 13.337 -38.264 1.00 83.44 266 ASN A O 1
ATOM 2142 N N . TYR A 1 267 ? 25.079 12.441 -39.981 1.00 87.50 267 TYR A N 1
ATOM 2143 C CA . TYR A 1 267 ? 26.168 13.429 -39.970 1.00 87.50 267 TYR A CA 1
ATOM 2144 C C . TYR A 1 267 ? 25.682 14.884 -39.980 1.00 87.50 267 TYR A C 1
ATOM 2146 O O . TYR A 1 267 ? 26.234 15.702 -39.250 1.00 87.50 267 TYR A O 1
ATOM 2154 N N . LYS A 1 268 ? 24.598 15.209 -40.701 1.00 87.19 268 LYS A N 1
ATOM 2155 C CA . LYS A 1 268 ? 23.994 16.557 -40.660 1.00 87.19 268 LYS A CA 1
ATOM 2156 C C . LYS A 1 268 ? 23.421 16.917 -39.289 1.00 87.19 268 LYS A C 1
ATOM 2158 O O . LYS A 1 268 ? 23.489 18.067 -38.866 1.00 87.19 268 LYS A O 1
ATOM 2163 N N . GLN A 1 269 ? 22.821 15.952 -38.594 1.00 88.12 269 GLN A N 1
ATOM 2164 C CA . GLN A 1 269 ? 22.309 16.166 -37.239 1.00 88.12 269 GLN A CA 1
ATOM 2165 C C . GLN A 1 269 ? 23.462 16.270 -36.239 1.00 88.12 269 GLN A C 1
ATOM 2167 O O . GLN A 1 269 ? 23.425 17.114 -35.349 1.00 88.12 269 GLN A O 1
ATOM 2172 N N . ILE A 1 270 ? 24.510 15.466 -36.425 1.00 91.81 270 ILE A N 1
ATOM 2173 C CA . ILE A 1 270 ? 25.720 15.497 -35.604 1.00 91.81 270 ILE A CA 1
ATOM 2174 C C . ILE A 1 270 ? 26.448 16.842 -35.752 1.00 91.81 270 ILE A C 1
ATOM 2176 O O . ILE A 1 270 ? 26.869 17.408 -34.748 1.00 91.81 270 ILE A O 1
ATOM 2180 N N . ASP A 1 271 ? 26.526 17.398 -36.965 1.00 89.88 271 ASP A N 1
ATOM 2181 C CA . ASP A 1 271 ? 27.085 18.733 -37.236 1.00 89.88 271 ASP A CA 1
ATOM 2182 C C . ASP A 1 271 ? 26.357 19.826 -36.437 1.00 89.88 271 ASP A C 1
ATOM 2184 O O . ASP A 1 271 ? 26.985 20.681 -35.815 1.00 89.88 271 ASP A O 1
ATOM 2188 N N . LYS A 1 272 ? 25.022 19.748 -36.342 1.00 90.88 272 LYS A N 1
ATOM 2189 C CA . LYS A 1 272 ? 24.231 20.659 -35.494 1.00 90.88 272 LYS A CA 1
ATOM 2190 C C . LYS A 1 272 ? 24.554 20.503 -34.008 1.00 90.88 272 LYS A C 1
ATOM 2192 O O . LYS A 1 272 ? 24.717 21.508 -33.316 1.00 90.88 272 LYS A O 1
ATOM 2197 N N . VAL A 1 273 ? 24.670 19.266 -33.516 1.00 94.88 273 VAL A N 1
ATOM 2198 C CA . VAL A 1 273 ? 25.066 19.000 -32.122 1.00 94.88 273 VAL A CA 1
ATOM 2199 C C . VAL A 1 273 ? 26.453 19.583 -31.842 1.00 94.88 273 VAL A C 1
ATOM 2201 O O . VAL A 1 273 ? 26.638 20.251 -30.826 1.00 94.88 273 VAL A O 1
ATOM 2204 N N . PHE A 1 274 ? 27.403 19.382 -32.758 1.00 93.56 274 PHE A N 1
ATOM 2205 C CA . PHE A 1 274 ? 28.763 19.904 -32.656 1.00 93.56 274 PHE A CA 1
ATOM 2206 C C . PHE A 1 274 ? 28.796 21.439 -32.625 1.00 93.56 274 PHE A C 1
ATOM 2208 O O . PHE A 1 274 ? 29.415 22.023 -31.736 1.00 93.56 274 PHE A O 1
ATOM 2215 N N . ASN A 1 275 ? 28.057 22.102 -33.519 1.00 90.88 275 ASN A N 1
ATOM 2216 C CA . ASN A 1 275 ? 27.950 23.562 -33.531 1.00 90.88 275 ASN A CA 1
ATOM 2217 C C . ASN A 1 275 ? 27.395 24.095 -32.200 1.00 90.88 275 ASN A C 1
ATOM 2219 O O . ASN A 1 275 ? 27.964 25.021 -31.618 1.00 90.88 275 ASN A O 1
ATOM 2223 N N . HIS A 1 276 ? 26.340 23.469 -31.665 1.00 93.88 276 HIS A N 1
ATOM 2224 C CA . HIS A 1 276 ? 25.756 23.863 -30.379 1.00 93.88 276 HIS A CA 1
ATOM 2225 C C . HIS A 1 276 ? 26.673 23.582 -29.183 1.00 93.88 276 HIS A C 1
ATOM 2227 O O . HIS A 1 276 ? 26.576 24.296 -28.188 1.00 93.88 276 HIS A O 1
ATOM 2233 N N . LEU A 1 277 ? 27.576 22.596 -29.258 1.00 94.00 277 LEU A N 1
ATOM 2234 C CA . LEU A 1 277 ? 28.524 22.309 -28.177 1.00 94.00 277 LEU A CA 1
ATOM 2235 C C . LEU A 1 277 ? 29.431 23.513 -27.880 1.00 94.00 277 LEU A C 1
ATOM 2237 O O . LEU A 1 277 ? 29.685 23.818 -26.716 1.00 94.00 277 LEU A O 1
ATOM 2241 N N . SER A 1 278 ? 29.882 24.222 -28.919 1.00 87.50 278 SER A N 1
ATOM 2242 C CA . SER A 1 278 ? 30.772 25.387 -28.785 1.00 87.50 278 SER A CA 1
ATOM 2243 C C . SER A 1 278 ? 30.131 26.577 -28.055 1.00 87.50 278 SER A C 1
ATOM 2245 O O . SER A 1 278 ? 30.827 27.407 -27.469 1.00 87.50 278 SER A O 1
ATOM 2247 N N . SER A 1 279 ? 28.799 26.651 -28.059 1.00 91.62 279 SER A N 1
ATOM 2248 C CA . SER A 1 279 ? 28.011 27.738 -27.476 1.00 91.62 279 SER A CA 1
ATOM 2249 C C . SER A 1 279 ? 26.959 27.227 -26.490 1.00 91.62 279 SER A C 1
ATOM 2251 O O . SER A 1 279 ? 25.928 27.876 -26.307 1.00 91.62 279 SER A O 1
ATOM 2253 N N . ILE A 1 280 ? 27.189 26.063 -25.878 1.00 94.69 280 ILE A N 1
ATOM 2254 C CA . ILE A 1 280 ? 26.159 25.349 -25.117 1.00 94.69 280 ILE A CA 1
ATOM 2255 C C . ILE A 1 280 ? 25.628 26.155 -23.928 1.00 94.69 280 ILE A C 1
ATOM 2257 O O . ILE A 1 280 ? 24.422 26.185 -23.697 1.00 94.69 280 ILE A O 1
ATOM 2261 N N . ASP A 1 281 ? 26.500 26.907 -23.254 1.00 91.94 281 ASP A N 1
ATOM 2262 C CA . ASP A 1 281 ? 26.137 27.767 -22.120 1.00 91.94 281 ASP A CA 1
ATOM 2263 C C . ASP A 1 281 ? 25.200 28.925 -22.521 1.00 91.94 281 ASP A C 1
ATOM 2265 O O . ASP A 1 281 ? 24.529 29.515 -21.676 1.00 91.94 281 ASP A O 1
ATOM 2269 N N . LYS A 1 282 ? 25.139 29.261 -23.818 1.00 92.56 282 LYS A N 1
ATOM 2270 C CA . LYS A 1 282 ? 24.276 30.312 -24.385 1.00 92.56 282 LYS A CA 1
ATOM 2271 C C . LYS A 1 282 ? 23.016 29.755 -25.051 1.00 92.56 282 LYS A C 1
ATOM 2273 O O . LYS A 1 282 ? 22.196 30.532 -25.531 1.00 92.56 282 LYS A O 1
ATOM 2278 N N . LEU A 1 283 ? 22.859 28.432 -25.125 1.00 93.19 283 LEU A N 1
ATOM 2279 C CA . LEU A 1 283 ? 21.704 27.813 -25.768 1.00 93.19 283 LEU A CA 1
ATOM 2280 C C . LEU A 1 283 ? 20.483 27.936 -24.850 1.00 93.19 283 LEU A C 1
ATOM 2282 O O . LEU A 1 283 ? 20.411 27.258 -23.826 1.00 93.19 283 LEU A O 1
ATOM 2286 N N . GLU A 1 284 ? 19.552 28.828 -25.186 1.00 93.69 284 GLU A N 1
ATOM 2287 C CA . GLU A 1 284 ? 18.292 29.039 -24.449 1.00 93.69 284 GLU A CA 1
ATOM 2288 C C . GLU A 1 284 ? 17.111 28.260 -25.046 1.00 93.69 284 GLU A C 1
ATOM 2290 O O . GLU A 1 284 ? 16.118 28.028 -24.359 1.00 93.69 284 GLU A O 1
ATOM 2295 N N . ASP A 1 285 ? 17.225 27.822 -26.304 1.00 94.38 285 ASP A N 1
ATOM 2296 C CA . ASP A 1 285 ? 16.197 27.019 -26.964 1.00 94.38 285 ASP A CA 1
ATOM 2297 C C . ASP A 1 285 ? 16.196 25.576 -26.435 1.00 94.38 285 ASP A C 1
ATOM 2299 O O . ASP A 1 285 ? 17.014 24.729 -26.821 1.00 94.38 285 ASP A O 1
ATOM 2303 N N . ALA A 1 286 ? 15.247 25.303 -25.541 1.00 93.19 286 ALA A N 1
ATOM 2304 C CA . ALA A 1 286 ? 15.051 23.998 -24.929 1.00 93.19 286 ALA A CA 1
ATOM 2305 C C . ALA A 1 286 ? 14.691 22.908 -25.957 1.00 93.19 286 ALA A C 1
ATOM 2307 O O . ALA A 1 286 ? 15.083 21.751 -25.784 1.00 93.19 286 ALA A O 1
ATOM 2308 N N . ASP A 1 287 ? 14.010 23.254 -27.055 1.00 93.94 287 ASP A N 1
ATOM 2309 C CA . ASP A 1 287 ? 13.617 22.284 -28.081 1.00 93.94 287 ASP A CA 1
ATOM 2310 C C . ASP A 1 287 ? 14.842 21.766 -28.839 1.00 93.94 287 ASP A C 1
ATOM 2312 O O . ASP A 1 287 ? 15.035 20.547 -28.945 1.00 93.94 287 ASP A O 1
ATOM 2316 N N . SER A 1 288 ? 15.721 22.678 -29.269 1.00 93.38 288 SER A N 1
ATOM 2317 C CA . SER A 1 288 ? 17.024 22.332 -29.849 1.00 93.38 288 SER A CA 1
ATOM 2318 C C . SER A 1 288 ? 17.885 21.511 -28.889 1.00 93.38 288 SER A C 1
ATOM 2320 O O . SER A 1 288 ? 18.514 20.535 -29.306 1.00 93.38 288 SER A O 1
ATOM 2322 N N . LEU A 1 289 ? 17.905 21.853 -27.594 1.00 95.62 289 LEU A N 1
ATOM 2323 C CA . LEU A 1 289 ? 18.670 21.099 -26.600 1.00 95.62 289 LEU A CA 1
ATOM 2324 C C . LEU A 1 289 ? 18.148 19.661 -26.450 1.00 95.62 289 LEU A C 1
ATOM 2326 O O . LEU A 1 289 ? 18.934 18.712 -26.512 1.00 95.62 289 LEU A O 1
ATOM 2330 N N . ARG A 1 290 ? 16.827 19.471 -26.311 1.00 95.00 290 ARG A N 1
ATOM 2331 C CA . ARG A 1 290 ? 16.222 18.129 -26.240 1.00 95.00 290 ARG A CA 1
ATOM 2332 C C . ARG A 1 290 ? 16.480 17.323 -27.509 1.00 95.00 290 ARG A C 1
ATOM 2334 O O . ARG A 1 290 ? 16.737 16.121 -27.417 1.00 95.00 290 ARG A O 1
ATOM 2341 N N . GLN A 1 291 ? 16.419 17.954 -28.684 1.00 94.19 291 GLN A N 1
ATOM 2342 C CA . GLN A 1 291 ? 16.749 17.292 -29.945 1.00 94.19 291 GLN A CA 1
ATOM 2343 C C . GLN A 1 291 ? 18.211 16.834 -29.962 1.00 94.19 291 GLN A C 1
ATOM 2345 O O . GLN A 1 291 ? 18.475 15.683 -30.305 1.00 94.19 291 GLN A O 1
ATOM 2350 N N . ASN A 1 292 ? 19.143 17.678 -29.521 1.00 95.56 292 ASN A N 1
ATOM 2351 C CA . ASN A 1 292 ? 20.557 17.319 -29.439 1.00 95.56 292 ASN A CA 1
ATOM 2352 C C . ASN A 1 292 ? 20.807 16.144 -28.484 1.00 95.56 292 ASN A C 1
ATOM 2354 O O . ASN A 1 292 ? 21.534 15.217 -28.836 1.00 95.56 292 ASN A O 1
ATOM 2358 N N . ILE A 1 293 ? 20.154 16.125 -27.317 1.00 96.69 293 ILE A N 1
ATOM 2359 C CA . ILE A 1 293 ? 20.229 15.001 -26.367 1.00 96.69 293 ILE A CA 1
ATOM 2360 C C . ILE A 1 293 ? 19.700 13.709 -27.008 1.00 96.69 293 ILE A C 1
ATOM 2362 O O . ILE A 1 293 ? 20.330 12.658 -26.892 1.00 96.69 293 ILE A O 1
ATOM 2366 N N . ARG A 1 294 ? 18.580 13.769 -27.740 1.00 96.00 294 ARG A N 1
ATOM 2367 C CA . ARG A 1 294 ? 18.057 12.605 -28.477 1.00 96.00 294 ARG A CA 1
ATOM 2368 C C . ARG A 1 294 ? 19.054 12.088 -29.504 1.00 96.00 294 ARG A C 1
ATOM 2370 O O . ARG A 1 294 ? 19.326 10.891 -29.514 1.00 96.00 294 ARG A O 1
ATOM 2377 N N . VAL A 1 295 ? 19.615 12.977 -30.324 1.00 94.50 295 VAL A N 1
ATOM 2378 C CA . VAL A 1 295 ? 20.621 12.615 -31.332 1.00 94.50 295 VAL A CA 1
ATOM 2379 C C . VAL A 1 295 ? 21.825 11.951 -30.663 1.00 94.50 295 VAL A C 1
ATOM 2381 O O . VAL A 1 295 ? 22.206 10.858 -31.073 1.00 94.50 295 VAL A O 1
ATOM 2384 N N . LEU A 1 296 ? 22.358 12.532 -29.582 1.00 95.88 296 LEU A N 1
ATOM 2385 C CA . LEU A 1 296 ? 23.468 11.955 -28.812 1.00 95.88 296 LEU A CA 1
ATOM 2386 C C . LEU A 1 296 ? 23.163 10.539 -28.306 1.00 95.88 296 LEU A C 1
ATOM 2388 O O . LEU A 1 296 ? 24.015 9.661 -28.423 1.00 95.88 296 LEU A O 1
ATOM 2392 N N . SER A 1 297 ? 21.946 10.298 -27.806 1.00 95.75 297 SER A N 1
ATOM 2393 C CA . SER A 1 297 ? 21.534 8.973 -27.318 1.00 95.75 297 SER A CA 1
ATOM 2394 C C . SER A 1 297 ? 21.459 7.903 -28.415 1.00 95.75 297 SER A C 1
ATOM 2396 O O . SER A 1 297 ? 21.617 6.718 -28.128 1.00 95.75 297 SER A O 1
ATOM 2398 N N . LEU A 1 298 ? 21.225 8.316 -29.667 1.00 93.81 298 LEU A N 1
ATOM 2399 C CA . LEU A 1 298 ? 21.116 7.427 -30.825 1.00 93.81 298 LEU A CA 1
ATOM 2400 C C . LEU A 1 298 ? 22.482 7.122 -31.447 1.00 93.81 298 LEU A C 1
ATOM 2402 O O . LEU A 1 298 ? 22.759 5.975 -31.785 1.00 93.81 298 LEU A O 1
ATOM 2406 N N . ILE A 1 299 ? 23.333 8.141 -31.608 1.00 92.75 299 ILE A N 1
ATOM 2407 C CA . ILE A 1 299 ? 24.635 8.000 -32.284 1.00 92.75 299 ILE A CA 1
ATOM 2408 C C . ILE A 1 299 ? 25.729 7.445 -31.367 1.00 92.75 299 ILE A C 1
ATOM 2410 O O . ILE A 1 299 ? 26.710 6.897 -31.859 1.00 92.75 299 ILE A O 1
ATOM 2414 N N . SER A 1 300 ? 25.571 7.612 -30.051 1.00 94.38 300 SER A N 1
ATOM 2415 C CA . SER A 1 300 ? 26.526 7.194 -29.027 1.00 94.38 300 SER A CA 1
ATOM 2416 C C . SER A 1 300 ? 25.764 6.526 -27.871 1.00 94.38 300 SER A C 1
ATOM 2418 O O . SER A 1 300 ? 25.565 7.131 -26.818 1.00 94.38 300 SER A O 1
ATOM 2420 N N . PRO A 1 301 ? 25.275 5.285 -28.056 1.00 94.81 301 PRO A N 1
ATOM 2421 C CA . PRO A 1 301 ? 24.374 4.621 -27.106 1.00 94.81 301 PRO A CA 1
ATOM 2422 C C . PRO A 1 301 ? 25.068 4.098 -25.836 1.00 94.81 301 PRO A C 1
ATOM 2424 O O . PRO A 1 301 ? 24.396 3.657 -24.906 1.00 94.81 301 PRO A O 1
ATOM 2427 N N . SER A 1 302 ? 26.401 4.115 -25.794 1.00 95.06 302 SER A N 1
ATOM 2428 C CA . SER A 1 302 ? 27.212 3.701 -24.646 1.00 95.06 302 SER A CA 1
ATOM 2429 C C . SER A 1 302 ? 27.346 4.835 -23.628 1.00 95.06 302 SER A C 1
ATOM 2431 O O . SER A 1 302 ? 27.664 5.965 -23.995 1.00 95.06 302 SER A O 1
ATOM 2433 N N . SER A 1 303 ? 27.158 4.547 -22.339 1.00 94.38 303 SER A N 1
ATOM 2434 C CA . SER A 1 303 ? 27.248 5.547 -21.264 1.00 94.38 303 SER A CA 1
ATOM 2435 C C . SER A 1 303 ? 28.668 6.012 -20.935 1.00 94.38 303 SER A C 1
ATOM 2437 O O . SER A 1 303 ? 28.811 6.993 -20.206 1.00 94.38 303 SER A O 1
ATOM 2439 N N . ILE A 1 304 ? 29.699 5.329 -21.440 1.00 95.06 304 ILE A N 1
ATOM 2440 C CA . ILE A 1 304 ? 31.115 5.655 -21.197 1.00 95.06 304 ILE A CA 1
ATOM 2441 C C . ILE A 1 304 ? 31.777 6.394 -22.366 1.00 95.06 304 ILE A C 1
ATOM 2443 O O . ILE A 1 304 ? 32.896 6.876 -22.218 1.00 95.06 304 ILE A O 1
ATOM 2447 N N . ASP A 1 305 ? 31.086 6.512 -23.501 1.00 95.69 305 ASP A N 1
ATOM 2448 C CA . ASP A 1 305 ? 31.592 7.211 -24.683 1.00 95.69 305 ASP A CA 1
ATOM 2449 C C . ASP A 1 305 ? 31.135 8.677 -24.653 1.00 95.69 305 ASP A C 1
ATOM 2451 O O . ASP A 1 305 ? 29.956 8.966 -24.407 1.00 95.69 305 ASP A O 1
ATOM 2455 N N . GLY A 1 306 ? 32.063 9.609 -24.889 1.00 94.62 306 GLY A N 1
ATOM 2456 C CA . GLY A 1 306 ? 31.825 11.054 -24.900 1.00 94.62 306 GLY A CA 1
ATOM 2457 C C . GLY A 1 306 ? 31.242 11.609 -23.599 1.00 94.62 306 GLY A C 1
ATOM 2458 O O . GLY A 1 306 ? 30.365 12.476 -23.641 1.00 94.62 306 GLY A O 1
ATOM 2459 N N . VAL A 1 307 ? 31.691 11.100 -22.443 1.00 95.56 307 VAL A N 1
ATOM 2460 C CA . VAL A 1 307 ? 31.169 11.459 -21.106 1.00 95.56 307 VAL A CA 1
ATOM 2461 C C . VAL A 1 307 ? 31.157 12.971 -20.882 1.00 95.56 307 VAL A C 1
ATOM 2463 O O . VAL A 1 307 ? 30.143 13.517 -20.447 1.00 95.56 307 VAL A O 1
ATOM 2466 N N . GLU A 1 308 ? 32.248 13.669 -21.213 1.00 94.88 308 GLU A N 1
ATOM 2467 C CA . GLU A 1 308 ? 32.340 15.121 -21.021 1.00 94.88 308 GLU A CA 1
ATOM 2468 C C . GLU A 1 308 ? 31.346 15.874 -21.920 1.00 94.88 308 GLU A C 1
ATOM 2470 O O . GLU A 1 308 ? 30.617 16.752 -21.451 1.00 94.88 308 GLU A O 1
ATOM 2475 N N . ILE A 1 309 ? 31.279 15.506 -23.204 1.00 95.50 309 ILE A N 1
ATOM 2476 C CA . ILE A 1 309 ? 30.366 16.106 -24.186 1.00 95.50 309 ILE A CA 1
ATOM 2477 C C . ILE A 1 309 ? 28.920 15.932 -23.726 1.00 95.50 309 ILE A C 1
ATOM 2479 O O . ILE A 1 309 ? 28.184 16.908 -23.580 1.00 95.50 309 ILE A O 1
ATOM 2483 N N . LYS A 1 310 ? 28.515 14.686 -23.472 1.00 96.69 310 LYS A N 1
ATOM 2484 C CA . LYS A 1 310 ? 27.160 14.340 -23.038 1.00 96.69 310 LYS A CA 1
ATOM 2485 C C . LYS A 1 310 ? 26.806 15.025 -21.720 1.00 96.69 310 LYS A C 1
ATOM 2487 O O . LYS A 1 310 ? 25.714 15.578 -21.600 1.00 96.69 310 LYS A O 1
ATOM 2492 N N . GLY A 1 311 ? 27.742 15.061 -20.771 1.00 95.62 311 GLY A N 1
ATOM 2493 C CA . GLY A 1 311 ? 27.581 15.728 -19.481 1.00 95.62 311 GLY A CA 1
ATOM 2494 C C . GLY A 1 311 ? 27.253 17.219 -19.605 1.00 95.62 311 GLY A C 1
ATOM 2495 O O . GLY A 1 311 ? 26.377 17.702 -18.889 1.00 95.62 311 GLY A O 1
ATOM 2496 N N . LYS A 1 312 ? 27.868 17.941 -20.556 1.00 96.44 312 LYS A N 1
ATOM 2497 C CA . LYS A 1 312 ? 27.556 19.362 -20.817 1.00 96.44 312 LYS A CA 1
ATOM 2498 C C . LYS A 1 312 ? 26.094 19.564 -21.235 1.00 96.44 312 LYS A C 1
ATOM 2500 O O . LYS A 1 312 ? 25.444 20.478 -20.734 1.00 96.44 312 LYS A O 1
ATOM 2505 N N . PHE A 1 313 ? 25.547 18.688 -22.082 1.00 96.94 313 PHE A N 1
ATOM 2506 C CA . PHE A 1 313 ? 24.138 18.750 -22.497 1.00 96.94 313 PHE A CA 1
ATOM 2507 C C . PHE A 1 313 ? 23.162 18.437 -21.358 1.00 96.94 313 PHE A C 1
ATOM 2509 O O . PHE A 1 313 ? 22.156 19.131 -21.221 1.00 96.94 313 PHE A O 1
ATOM 2516 N N . ILE A 1 314 ? 23.469 17.447 -20.513 1.00 96.19 314 ILE A N 1
ATOM 2517 C CA . ILE A 1 314 ? 22.648 17.136 -19.330 1.00 96.19 314 ILE A CA 1
ATOM 2518 C C . ILE A 1 314 ? 22.669 18.288 -18.325 1.00 96.19 314 ILE A C 1
ATOM 2520 O O . ILE A 1 314 ? 21.617 18.698 -17.839 1.00 96.19 314 ILE A O 1
ATOM 2524 N N . LYS A 1 315 ? 23.849 18.858 -18.057 1.00 95.81 315 LYS A N 1
ATOM 2525 C CA . LYS A 1 315 ? 23.985 20.023 -17.179 1.00 95.81 315 LYS A CA 1
ATOM 2526 C C . LYS A 1 315 ? 23.183 21.211 -17.710 1.00 95.81 315 LYS A C 1
ATOM 2528 O O . LYS A 1 315 ? 22.449 21.842 -16.954 1.00 95.81 315 LYS A O 1
ATOM 2533 N N . ARG A 1 316 ? 23.265 21.484 -19.016 1.00 96.50 316 ARG A N 1
ATOM 2534 C CA . ARG A 1 316 ? 22.496 22.571 -19.627 1.00 96.50 316 ARG A CA 1
ATOM 2535 C C . ARG A 1 316 ? 20.986 22.327 -19.555 1.00 96.50 316 ARG A C 1
ATOM 2537 O O . ARG A 1 316 ? 20.231 23.277 -19.373 1.00 96.50 316 ARG A O 1
ATOM 2544 N N . LEU A 1 317 ? 20.540 21.073 -19.655 1.00 96.38 317 LEU A N 1
ATOM 2545 C CA . LEU A 1 317 ? 19.125 20.722 -19.497 1.00 96.38 317 LEU A CA 1
ATOM 2546 C C . LEU A 1 317 ? 18.633 21.060 -18.090 1.00 96.38 317 LEU A C 1
ATOM 2548 O O . LEU A 1 317 ? 17.582 21.683 -17.954 1.00 96.38 317 LEU A O 1
ATOM 2552 N N . ASP A 1 318 ? 19.403 20.698 -17.064 1.00 95.38 318 ASP A N 1
ATOM 2553 C CA . ASP A 1 318 ? 19.090 21.052 -15.678 1.00 95.38 318 ASP A CA 1
ATOM 2554 C C . ASP A 1 318 ? 19.006 22.579 -15.491 1.00 95.38 318 ASP A C 1
ATOM 2556 O O . ASP A 1 318 ? 18.030 23.091 -14.943 1.00 95.38 318 ASP A O 1
ATOM 2560 N N . GLU A 1 319 ? 19.956 23.340 -16.047 1.00 95.19 319 GLU A N 1
ATOM 2561 C CA . GLU A 1 319 ? 19.930 24.810 -16.022 1.00 95.19 319 GLU A CA 1
ATOM 2562 C C . GLU A 1 319 ? 18.655 25.390 -16.660 1.00 95.19 319 GLU A C 1
ATOM 2564 O O . GLU A 1 319 ? 17.978 26.206 -16.030 1.00 95.19 319 GLU A O 1
ATOM 2569 N N . LEU A 1 320 ? 18.278 24.951 -17.869 1.00 94.62 320 LEU A N 1
ATOM 2570 C CA . LEU A 1 320 ? 17.069 25.444 -18.549 1.00 94.62 320 LEU A CA 1
ATOM 2571 C C . LEU A 1 320 ? 15.782 25.068 -17.807 1.00 94.62 320 LEU A C 1
ATOM 2573 O O . LEU A 1 320 ? 14.849 25.874 -17.731 1.00 94.62 320 LEU A O 1
ATOM 2577 N N . VAL A 1 321 ? 15.735 23.870 -17.219 1.00 92.94 321 VAL A N 1
ATOM 2578 C CA . VAL A 1 321 ? 14.628 23.435 -16.358 1.00 92.94 321 VAL A CA 1
ATOM 2579 C C . VAL A 1 321 ? 14.540 24.321 -15.113 1.00 92.94 321 VAL A C 1
ATOM 2581 O O . VAL A 1 321 ? 13.444 24.753 -14.739 1.00 92.94 321 VAL A O 1
ATOM 2584 N N . ASN A 1 322 ? 15.675 24.651 -14.494 1.00 90.62 322 ASN A N 1
ATOM 2585 C CA . ASN A 1 322 ? 15.761 25.511 -13.309 1.00 90.62 322 ASN A CA 1
ATOM 2586 C C . ASN A 1 322 ? 15.416 26.977 -13.600 1.00 90.62 322 ASN A C 1
ATOM 2588 O O . ASN A 1 322 ? 14.774 27.624 -12.771 1.00 90.62 322 ASN A O 1
ATOM 2592 N N . MET A 1 323 ? 15.747 27.473 -14.793 1.00 90.06 323 MET A N 1
ATOM 2593 C CA . MET A 1 323 ? 15.344 28.795 -15.286 1.00 90.06 323 MET A CA 1
ATOM 2594 C C . MET A 1 323 ? 13.867 28.862 -15.708 1.00 90.06 323 MET A C 1
ATOM 2596 O O . MET A 1 323 ? 13.335 29.955 -15.894 1.00 90.06 323 MET A O 1
ATOM 2600 N N . GLY A 1 324 ? 13.189 27.717 -15.851 1.00 86.31 324 GLY A N 1
ATOM 2601 C CA . GLY A 1 324 ? 11.802 27.646 -16.320 1.00 86.31 324 GLY A CA 1
ATOM 2602 C C . GLY A 1 324 ? 11.637 27.867 -17.828 1.00 86.31 324 GLY A C 1
ATOM 2603 O O . GLY A 1 324 ? 10.537 28.198 -18.264 1.00 86.31 324 GLY A O 1
ATOM 2604 N N . LEU A 1 325 ? 12.712 27.701 -18.607 1.00 89.50 325 LEU A N 1
ATOM 2605 C CA . LEU A 1 325 ? 12.706 27.805 -20.072 1.00 89.50 325 LEU A CA 1
ATOM 2606 C C . LEU A 1 325 ? 12.297 26.485 -20.748 1.00 89.50 325 LEU A C 1
ATOM 2608 O O . LEU A 1 325 ? 11.759 26.493 -21.852 1.00 89.50 325 LEU A O 1
ATOM 2612 N N . GLU A 1 326 ? 12.491 25.347 -20.077 1.00 90.00 326 GLU A N 1
ATOM 2613 C CA . GLU A 1 326 ? 11.972 24.050 -20.524 1.00 90.00 326 GLU A CA 1
ATOM 2614 C C . GLU A 1 326 ? 10.480 23.913 -20.171 1.00 90.00 326 GLU A C 1
ATOM 2616 O O . GLU A 1 326 ? 10.109 23.771 -19.005 1.00 90.00 326 GLU A O 1
ATOM 2621 N N . THR A 1 327 ? 9.616 23.956 -21.189 1.00 82.19 327 THR A N 1
ATOM 2622 C CA . THR A 1 327 ? 8.147 23.913 -21.045 1.00 82.19 327 THR A CA 1
ATOM 2623 C C . THR A 1 327 ? 7.524 22.579 -21.470 1.00 82.19 327 THR A C 1
ATOM 2625 O O . THR A 1 327 ? 6.353 22.321 -21.195 1.00 82.19 327 THR A O 1
ATOM 2628 N N . ASN A 1 328 ? 8.298 21.689 -22.093 1.00 88.81 328 ASN A N 1
ATOM 2629 C CA . ASN A 1 328 ? 7.863 20.402 -22.622 1.00 88.81 328 ASN A CA 1
ATOM 2630 C C . ASN A 1 328 ? 8.629 19.240 -21.969 1.00 88.81 328 ASN A C 1
ATOM 2632 O O . ASN A 1 328 ? 9.161 18.342 -22.628 1.00 88.81 328 ASN A O 1
ATOM 2636 N N . ILE A 1 329 ? 8.626 19.213 -20.635 1.00 91.50 329 ILE A N 1
ATOM 2637 C CA . ILE A 1 329 ? 9.319 18.178 -19.856 1.00 91.50 329 ILE A CA 1
ATOM 2638 C C . ILE A 1 329 ? 8.821 16.754 -20.167 1.00 91.50 329 ILE A C 1
ATOM 2640 O O . ILE A 1 329 ? 9.578 15.791 -20.074 1.00 91.50 329 ILE A O 1
ATOM 2644 N N . LYS A 1 330 ? 7.565 16.606 -20.616 1.00 91.44 330 LYS A N 1
ATOM 2645 C CA . LYS A 1 330 ? 6.980 15.322 -21.048 1.00 91.44 330 LYS A CA 1
ATOM 2646 C C . LYS A 1 330 ? 7.773 14.679 -22.193 1.00 91.44 330 LYS A C 1
ATOM 2648 O O . LYS A 1 330 ? 7.874 13.456 -22.257 1.00 91.44 330 LYS A O 1
ATOM 2653 N N . ALA A 1 331 ? 8.376 15.484 -23.070 1.00 91.25 331 ALA A N 1
ATOM 2654 C CA . ALA A 1 331 ? 9.140 15.009 -24.220 1.00 91.25 331 ALA A CA 1
ATOM 2655 C C . ALA A 1 331 ? 10.459 14.301 -23.843 1.00 91.25 331 ALA A C 1
ATOM 2657 O O . ALA A 1 331 ? 11.016 13.579 -24.676 1.00 91.25 331 ALA A O 1
ATOM 2658 N N . LEU A 1 332 ? 10.947 14.474 -22.609 1.00 92.75 332 LEU A N 1
ATOM 2659 C CA . LEU A 1 332 ? 12.141 13.797 -22.091 1.00 92.75 332 LEU A CA 1
ATOM 2660 C C . LEU A 1 332 ? 11.917 12.300 -21.827 1.00 92.75 332 LEU A C 1
ATOM 2662 O O . LEU A 1 332 ? 12.876 11.531 -21.807 1.00 92.75 332 LEU A O 1
ATOM 2666 N N . ARG A 1 333 ? 10.660 11.868 -21.671 1.00 90.75 333 ARG A N 1
ATOM 2667 C CA . ARG A 1 333 ? 10.297 10.471 -21.393 1.00 90.75 333 ARG A CA 1
ATOM 2668 C C . ARG A 1 333 ? 10.801 9.490 -22.458 1.00 90.75 333 ARG A C 1
ATOM 2670 O O . ARG A 1 333 ? 11.207 8.387 -22.118 1.00 90.75 333 ARG A O 1
ATOM 2677 N N . ASN A 1 334 ? 10.783 9.896 -23.729 1.00 88.50 334 ASN A N 1
ATOM 2678 C CA . ASN A 1 334 ? 11.075 9.024 -24.877 1.00 88.50 334 ASN A CA 1
ATOM 2679 C C . ASN A 1 334 ? 12.562 9.023 -25.280 1.00 88.50 334 ASN A C 1
ATOM 2681 O O . ASN A 1 334 ? 12.894 8.701 -26.418 1.00 88.50 334 ASN A O 1
ATOM 2685 N N . ILE A 1 335 ? 13.454 9.453 -24.388 1.00 93.69 335 ILE A N 1
ATOM 2686 C CA . ILE A 1 335 ? 14.901 9.491 -24.628 1.00 93.69 335 ILE A CA 1
ATOM 2687 C C . ILE A 1 335 ? 15.539 8.250 -24.002 1.00 93.69 335 ILE A C 1
ATOM 2689 O O . ILE A 1 335 ? 15.184 7.861 -22.889 1.00 93.69 335 ILE A O 1
ATOM 2693 N N . ASN A 1 336 ? 16.503 7.637 -24.698 1.00 94.25 336 ASN A N 1
ATOM 2694 C CA . ASN A 1 336 ? 17.271 6.532 -24.138 1.00 94.25 336 ASN A CA 1
ATOM 2695 C C . ASN A 1 336 ? 18.323 7.046 -23.140 1.00 94.25 336 ASN A C 1
ATOM 2697 O O . ASN A 1 336 ? 19.464 7.340 -23.499 1.00 94.25 336 ASN A O 1
ATOM 2701 N N . TRP A 1 337 ? 17.932 7.159 -21.872 1.00 95.38 337 TRP A N 1
ATOM 2702 C CA . TRP A 1 337 ? 18.791 7.691 -20.813 1.00 95.38 337 TRP A CA 1
ATOM 2703 C C . TRP A 1 337 ? 19.933 6.760 -20.398 1.00 95.38 337 TRP A C 1
ATOM 2705 O O . TRP A 1 337 ? 20.884 7.230 -19.774 1.00 95.38 337 TRP A O 1
ATOM 2715 N N . SER A 1 338 ? 19.910 5.482 -20.794 1.00 94.50 338 SER A N 1
ATOM 2716 C CA . SER A 1 338 ? 21.031 4.567 -20.548 1.00 94.50 338 SER A CA 1
ATOM 2717 C C . SER A 1 338 ? 22.282 4.926 -21.358 1.00 94.50 338 SER A C 1
ATOM 2719 O O . SER A 1 338 ? 23.357 4.414 -21.065 1.00 94.50 338 SER A O 1
ATOM 2721 N N . ALA A 1 339 ? 22.158 5.799 -22.366 1.00 95.81 339 ALA A N 1
ATOM 2722 C CA . ALA A 1 339 ? 23.268 6.280 -23.188 1.00 95.81 339 ALA A CA 1
ATOM 2723 C C . ALA A 1 339 ? 24.152 7.340 -22.502 1.00 95.81 339 ALA A C 1
ATOM 2725 O O . ALA A 1 339 ? 25.164 7.764 -23.065 1.00 95.81 339 ALA A O 1
ATOM 2726 N N . PHE A 1 340 ? 23.779 7.783 -21.299 1.00 97.12 340 PHE A N 1
ATOM 2727 C CA . PHE A 1 340 ? 24.463 8.827 -20.538 1.00 97.12 340 PHE A CA 1
ATOM 2728 C C . PHE A 1 340 ? 24.961 8.262 -19.208 1.00 97.12 340 PHE A C 1
ATOM 2730 O O . PHE A 1 340 ? 24.261 7.478 -18.564 1.00 97.12 340 PHE A O 1
ATOM 2737 N N . THR A 1 341 ? 26.148 8.682 -18.766 1.00 94.69 341 THR A N 1
ATOM 2738 C CA . THR A 1 341 ? 26.648 8.365 -17.421 1.00 94.69 341 THR A CA 1
ATOM 2739 C C . THR A 1 341 ? 25.656 8.875 -16.377 1.00 94.69 341 THR A C 1
ATOM 2741 O O . THR A 1 341 ? 25.276 10.046 -16.407 1.00 94.69 341 THR A O 1
ATOM 2744 N N . ASP A 1 342 ? 25.182 7.980 -15.508 1.00 94.44 342 ASP A N 1
ATOM 2745 C CA . ASP A 1 342 ? 24.140 8.258 -14.511 1.00 94.44 342 ASP A CA 1
ATOM 2746 C C . ASP A 1 342 ? 22.874 8.922 -15.090 1.00 94.44 342 ASP A C 1
ATOM 2748 O O . ASP A 1 342 ? 22.143 9.616 -14.386 1.00 94.44 342 ASP A O 1
ATOM 2752 N N . GLY A 1 343 ? 22.582 8.709 -16.380 1.00 93.25 343 GLY A N 1
ATOM 2753 C CA . GLY A 1 343 ? 21.534 9.430 -17.107 1.00 93.25 343 GLY A CA 1
ATOM 2754 C C . GLY A 1 343 ? 20.157 9.323 -16.463 1.00 93.25 343 GLY A C 1
ATOM 2755 O O . GLY A 1 343 ? 19.499 10.337 -16.232 1.00 93.25 343 GLY A O 1
ATOM 2756 N N . GLU A 1 344 ? 19.737 8.107 -16.104 1.00 93.81 344 GLU A N 1
ATOM 2757 C CA . GLU A 1 344 ? 18.472 7.914 -15.389 1.00 93.81 344 GLU A CA 1
ATOM 2758 C C . GLU A 1 344 ? 18.466 8.616 -14.029 1.00 93.81 344 GLU A C 1
ATOM 2760 O O . GLU A 1 344 ? 17.446 9.178 -13.647 1.00 93.81 344 GLU A O 1
ATOM 2765 N N . ILE A 1 345 ? 19.578 8.602 -13.289 1.00 94.38 345 ILE A N 1
ATOM 2766 C CA . ILE A 1 345 ? 19.678 9.239 -11.967 1.00 94.38 345 ILE A CA 1
ATOM 2767 C C . ILE A 1 345 ? 19.550 10.759 -12.112 1.00 94.38 345 ILE A C 1
ATOM 2769 O O . ILE A 1 345 ? 18.736 11.377 -11.427 1.00 94.38 345 ILE A O 1
ATOM 2773 N N . ASN A 1 346 ? 20.286 11.344 -13.056 1.00 93.75 346 ASN A N 1
ATOM 2774 C CA . ASN A 1 346 ? 20.265 12.778 -13.327 1.00 93.75 346 ASN A CA 1
ATOM 2775 C C . ASN A 1 346 ? 18.866 13.246 -13.740 1.00 93.75 346 ASN A C 1
ATOM 2777 O O . ASN A 1 346 ? 18.344 14.219 -13.202 1.00 93.75 346 ASN A O 1
ATOM 2781 N N . VAL A 1 347 ? 18.202 12.520 -14.641 1.00 94.50 347 VAL A N 1
ATOM 2782 C CA . VAL A 1 347 ? 16.862 12.904 -15.108 1.00 94.50 347 VAL A CA 1
ATOM 2783 C C . VAL A 1 347 ? 15.786 12.663 -14.060 1.00 94.50 347 VAL A C 1
ATOM 2785 O O . VAL A 1 347 ? 14.840 13.446 -13.983 1.00 94.50 347 VAL A O 1
ATOM 2788 N N . LYS A 1 348 ? 15.937 11.643 -13.203 1.00 95.25 348 LYS A N 1
ATOM 2789 C CA . LYS A 1 348 ? 15.079 11.487 -12.020 1.00 95.25 348 LYS A CA 1
ATOM 2790 C C . LYS A 1 348 ? 15.144 12.726 -11.134 1.00 95.25 348 LYS A C 1
ATOM 2792 O O . LYS A 1 348 ? 14.096 13.218 -10.719 1.00 95.25 348 LYS A O 1
ATOM 2797 N N . GLN A 1 349 ? 16.351 13.232 -10.883 1.00 94.81 349 GLN A N 1
ATOM 2798 C CA . GLN A 1 349 ? 16.562 14.425 -10.071 1.00 94.81 349 GLN A CA 1
ATOM 2799 C C . GLN A 1 349 ? 15.945 15.666 -10.732 1.00 94.81 349 GLN A C 1
ATOM 2801 O O . GLN A 1 349 ? 15.103 16.312 -10.113 1.00 94.81 349 GLN A O 1
ATOM 2806 N N . ILE A 1 350 ? 16.256 15.923 -12.009 1.00 95.19 350 ILE A N 1
ATOM 2807 C CA . ILE A 1 350 ? 15.713 17.059 -12.780 1.00 95.19 350 ILE A CA 1
ATOM 2808 C C . ILE A 1 350 ? 14.176 17.044 -12.783 1.00 95.19 350 ILE A C 1
ATOM 2810 O O . ILE A 1 350 ? 13.536 18.067 -12.530 1.00 95.19 350 ILE A O 1
ATOM 2814 N N . LEU A 1 351 ? 13.563 15.884 -13.046 1.00 95.69 351 LEU A N 1
ATOM 2815 C CA . LEU A 1 351 ? 12.106 15.739 -13.068 1.00 95.69 351 LEU A CA 1
ATOM 2816 C C . LEU A 1 351 ? 11.490 15.939 -11.677 1.00 95.69 351 LEU A C 1
ATOM 2818 O O . LEU A 1 351 ? 10.457 16.599 -11.558 1.00 95.69 351 LEU A O 1
ATOM 2822 N N . SER A 1 352 ? 12.112 15.388 -10.631 1.00 95.25 352 SER A N 1
ATOM 2823 C CA . SER A 1 352 ? 11.637 15.547 -9.254 1.00 95.25 352 SER A CA 1
ATOM 2824 C C . SER A 1 352 ? 11.687 17.009 -8.810 1.00 95.25 352 SER A C 1
ATOM 2826 O O . SER A 1 352 ? 10.678 17.561 -8.359 1.00 95.25 352 SER A O 1
ATOM 2828 N N . ASP A 1 353 ? 12.825 17.669 -9.030 1.00 93.31 353 ASP A N 1
ATOM 2829 C CA . ASP A 1 353 ? 13.033 19.072 -8.678 1.00 93.31 353 ASP A CA 1
ATOM 2830 C C . ASP A 1 353 ? 12.090 19.991 -9.452 1.00 93.31 353 ASP A C 1
ATOM 2832 O O . ASP A 1 353 ? 11.513 20.914 -8.868 1.00 93.31 353 ASP A O 1
ATOM 2836 N N . PHE A 1 354 ? 11.857 19.704 -10.738 1.00 94.81 354 PHE A N 1
ATOM 2837 C CA . PHE A 1 354 ? 10.855 20.401 -11.534 1.00 94.81 354 PHE A CA 1
ATOM 2838 C C . PHE A 1 354 ? 9.458 20.290 -10.912 1.00 94.81 354 PHE A C 1
ATOM 2840 O O . PHE A 1 354 ? 8.829 21.316 -10.654 1.00 94.81 354 PHE A O 1
ATOM 2847 N N . ILE A 1 355 ? 8.979 19.072 -10.627 1.00 94.88 355 ILE A N 1
ATOM 2848 C CA . ILE A 1 355 ? 7.632 18.847 -10.076 1.00 94.88 355 ILE A CA 1
ATOM 2849 C C . ILE A 1 355 ? 7.483 19.540 -8.716 1.00 94.88 355 ILE A C 1
ATOM 2851 O O . ILE A 1 355 ? 6.505 20.255 -8.490 1.00 94.88 355 ILE A O 1
ATOM 2855 N N . ILE A 1 356 ? 8.455 19.378 -7.814 1.00 94.06 356 ILE A N 1
ATOM 2856 C CA . ILE A 1 356 ? 8.413 19.972 -6.470 1.00 94.06 356 ILE A CA 1
ATOM 2857 C C . ILE A 1 356 ? 8.440 21.503 -6.546 1.00 94.06 356 ILE A C 1
ATOM 2859 O O . ILE A 1 356 ? 7.687 22.172 -5.825 1.00 94.06 356 ILE A O 1
ATOM 2863 N N . ARG A 1 357 ? 9.281 22.075 -7.418 1.00 92.25 357 ARG A N 1
ATOM 2864 C CA . ARG A 1 357 ? 9.346 23.524 -7.645 1.00 92.25 357 ARG A CA 1
ATOM 2865 C C . ARG A 1 357 ? 8.037 24.048 -8.219 1.00 92.25 357 ARG A C 1
ATOM 2867 O O . ARG A 1 357 ? 7.531 25.048 -7.713 1.00 92.25 357 ARG A O 1
ATOM 2874 N N . GLU A 1 358 ? 7.479 23.370 -9.218 1.00 93.81 358 GLU A N 1
ATOM 2875 C CA . GLU A 1 358 ? 6.232 23.769 -9.867 1.00 93.81 358 GLU A CA 1
ATOM 2876 C C . GLU A 1 358 ? 5.066 23.753 -8.874 1.00 93.81 358 GLU A C 1
ATOM 2878 O O . GLU A 1 358 ? 4.354 24.746 -8.737 1.00 93.81 358 GLU A O 1
ATOM 2883 N N . LEU A 1 359 ? 4.938 22.689 -8.074 1.00 94.75 359 LEU A N 1
ATOM 2884 C CA . LEU A 1 359 ? 3.946 22.607 -6.996 1.00 94.75 359 LEU A CA 1
ATOM 2885 C C . LEU A 1 359 ? 4.146 23.694 -5.931 1.00 94.75 359 LEU A C 1
ATOM 2887 O O . LEU A 1 359 ? 3.173 24.156 -5.339 1.00 94.75 359 LEU A O 1
ATOM 2891 N N . SER A 1 360 ? 5.384 24.137 -5.701 1.00 94.38 360 SER A N 1
ATOM 2892 C CA . SER A 1 360 ? 5.715 25.178 -4.719 1.00 94.38 360 SER A CA 1
ATOM 2893 C C . SER A 1 360 ? 5.469 26.612 -5.211 1.00 94.38 360 SER A C 1
ATOM 2895 O O . SER A 1 360 ? 5.650 27.551 -4.431 1.00 94.38 360 SER A O 1
ATOM 2897 N N . LYS A 1 361 ? 5.076 26.826 -6.475 1.00 93.31 361 LYS A N 1
ATOM 2898 C CA . LYS A 1 361 ? 4.853 28.173 -7.021 1.00 93.31 361 LYS A CA 1
ATOM 2899 C C . LYS A 1 361 ? 3.606 28.842 -6.440 1.00 93.31 361 LYS A C 1
ATOM 2901 O O . LYS A 1 361 ? 2.523 28.265 -6.408 1.00 93.31 361 LYS A O 1
ATOM 2906 N N . ASN A 1 362 ? 3.732 30.114 -6.066 1.00 91.25 362 ASN A N 1
ATOM 2907 C CA . ASN A 1 362 ? 2.589 30.932 -5.637 1.00 91.25 362 ASN A CA 1
ATOM 2908 C C . ASN A 1 362 ? 1.799 31.524 -6.821 1.00 91.25 362 ASN A C 1
ATOM 2910 O O . ASN A 1 362 ? 0.600 31.770 -6.706 1.00 91.25 362 ASN A O 1
ATOM 2914 N N . THR A 1 363 ? 2.461 31.745 -7.958 1.00 89.38 363 THR A N 1
ATOM 2915 C CA . THR A 1 363 ? 1.909 32.339 -9.186 1.00 89.38 363 THR A CA 1
ATOM 2916 C C . THR A 1 363 ? 2.380 31.547 -10.408 1.00 89.38 363 THR A C 1
ATOM 2918 O O . THR A 1 363 ? 3.373 30.831 -10.327 1.00 89.38 363 THR A O 1
ATOM 2921 N N . GLN A 1 364 ? 1.665 31.655 -11.537 1.00 87.81 364 GLN A N 1
ATOM 2922 C CA . GLN A 1 364 ? 2.039 31.007 -12.811 1.00 87.81 364 GLN A CA 1
ATOM 2923 C C . GLN A 1 364 ? 2.270 29.483 -12.707 1.00 87.81 364 GLN A C 1
ATOM 2925 O O . GLN A 1 364 ? 3.152 28.930 -13.360 1.00 87.81 364 GLN A O 1
ATOM 2930 N N . PHE A 1 365 ? 1.479 28.810 -11.867 1.00 92.56 365 PHE A N 1
ATOM 2931 C CA . PHE A 1 365 ? 1.470 27.353 -11.745 1.00 92.56 365 PHE A CA 1
ATOM 2932 C C . PHE A 1 365 ? 0.942 26.704 -13.033 1.00 92.56 365 PHE A C 1
ATOM 2934 O O . PHE A 1 365 ? -0.190 26.978 -13.443 1.00 92.56 365 PHE A O 1
ATOM 2941 N N . GLN A 1 366 ? 1.739 25.831 -13.647 1.00 92.12 366 GLN A N 1
ATOM 2942 C CA . GLN A 1 366 ? 1.403 25.124 -14.883 1.00 92.12 366 GLN A CA 1
ATOM 2943 C C . GLN A 1 366 ? 0.503 23.906 -14.615 1.00 92.12 366 GLN A C 1
ATOM 2945 O O . GLN A 1 366 ? 0.934 22.752 -14.660 1.00 92.12 366 GLN A O 1
ATOM 2950 N N . LEU A 1 367 ? -0.774 24.178 -14.339 1.00 94.00 367 LEU A N 1
ATOM 2951 C CA . LEU A 1 367 ? -1.781 23.176 -13.976 1.00 94.00 367 LEU A CA 1
ATOM 2952 C C . LEU A 1 367 ? -1.906 22.037 -15.004 1.00 94.00 367 LEU A C 1
ATOM 2954 O O . LEU A 1 367 ? -1.787 20.871 -14.635 1.00 94.00 367 LEU A O 1
ATOM 2958 N N . GLU A 1 368 ? -2.093 22.358 -16.286 1.00 93.88 368 GLU A N 1
ATOM 2959 C CA . GLU A 1 368 ? -2.312 21.358 -17.348 1.00 93.88 368 GLU A CA 1
ATOM 2960 C C . GLU A 1 368 ? -1.087 20.461 -17.575 1.00 93.88 368 GLU A C 1
ATOM 2962 O O . GLU A 1 368 ? -1.201 19.262 -17.860 1.00 93.88 368 GLU A O 1
ATOM 2967 N N . LEU A 1 369 ? 0.114 21.026 -17.413 1.00 92.50 369 LEU A N 1
ATOM 2968 C CA . LEU A 1 369 ? 1.351 20.270 -17.540 1.00 92.50 369 LEU A CA 1
ATOM 2969 C C . LEU A 1 369 ? 1.452 19.216 -16.434 1.00 92.50 369 LEU A C 1
ATOM 2971 O O . LEU A 1 369 ? 1.688 18.048 -16.750 1.00 92.50 369 LEU A O 1
ATOM 2975 N N . ILE A 1 370 ? 1.227 19.614 -15.175 1.00 94.50 370 ILE A N 1
ATOM 2976 C CA . ILE A 1 370 ? 1.280 18.721 -14.008 1.00 94.50 370 ILE A CA 1
ATOM 2977 C C . ILE A 1 370 ? 0.176 17.662 -14.057 1.00 94.50 370 ILE A C 1
ATOM 2979 O O . ILE A 1 370 ? 0.469 16.485 -13.858 1.00 94.50 370 ILE A O 1
ATOM 2983 N N . VAL A 1 371 ? -1.063 18.043 -14.388 1.00 94.56 371 VAL A N 1
ATOM 2984 C CA . VAL A 1 371 ? -2.170 17.081 -14.542 1.00 94.56 371 VAL A CA 1
ATOM 2985 C C . VAL A 1 371 ? -1.820 16.039 -15.599 1.00 94.56 371 VAL A C 1
ATOM 2987 O O . VAL A 1 371 ? -1.870 14.845 -15.318 1.00 94.56 371 VAL A O 1
ATOM 2990 N N . GLY A 1 372 ? -1.336 16.464 -16.770 1.00 92.88 372 GLY A N 1
ATOM 2991 C CA . GLY A 1 372 ? -0.958 15.500 -17.799 1.00 92.88 372 GLY A CA 1
ATOM 2992 C C . GLY A 1 372 ? 0.300 14.679 -17.469 1.00 92.88 372 GLY A C 1
ATOM 2993 O O . GLY A 1 372 ? 0.513 13.649 -18.099 1.00 92.88 372 GLY A O 1
ATOM 2994 N N . LEU A 1 373 ? 1.149 15.091 -16.515 1.00 93.88 373 LEU A N 1
ATOM 2995 C CA . LEU A 1 373 ? 2.199 14.213 -15.970 1.00 93.88 373 LEU A CA 1
ATOM 2996 C C . LEU A 1 373 ? 1.595 13.130 -15.068 1.00 93.88 373 LEU A C 1
ATOM 2998 O O . LEU A 1 373 ? 2.046 11.986 -15.118 1.00 93.88 373 LEU A O 1
ATOM 3002 N N . PHE A 1 374 ? 0.566 13.452 -14.279 1.00 93.25 374 PHE A N 1
ATOM 3003 C CA . PHE A 1 374 ? -0.146 12.442 -13.496 1.00 93.25 374 PHE A CA 1
ATOM 3004 C C . PHE A 1 374 ? -0.924 11.467 -14.374 1.00 93.25 374 PHE A C 1
ATOM 3006 O O . PHE A 1 374 ? -0.875 10.271 -14.099 1.00 93.25 374 PHE A O 1
ATOM 3013 N N . ASP A 1 375 ? -1.553 11.931 -15.455 1.00 90.62 375 ASP A N 1
ATOM 3014 C CA . ASP A 1 375 ? -2.205 11.030 -16.413 1.00 90.62 375 ASP A CA 1
ATOM 3015 C C . ASP A 1 375 ? -1.225 9.997 -16.970 1.00 90.62 375 ASP A C 1
ATOM 3017 O O . ASP A 1 375 ? -1.515 8.803 -16.947 1.00 90.62 375 ASP A O 1
ATOM 3021 N N . ILE A 1 376 ? -0.030 10.435 -17.381 1.00 90.25 376 ILE A N 1
ATOM 3022 C CA . ILE A 1 376 ? 1.055 9.536 -17.800 1.00 90.25 376 ILE A CA 1
ATOM 3023 C C . ILE A 1 376 ? 1.398 8.562 -16.664 1.00 90.25 376 ILE A C 1
ATOM 3025 O O . ILE A 1 376 ? 1.394 7.351 -16.859 1.00 90.25 376 ILE A O 1
ATOM 3029 N N . ALA A 1 377 ? 1.640 9.067 -15.449 1.00 92.44 377 ALA A N 1
ATOM 3030 C CA . ALA A 1 377 ? 2.092 8.258 -14.315 1.00 92.44 377 ALA A CA 1
ATOM 3031 C C . ALA A 1 377 ? 1.091 7.184 -13.840 1.00 92.44 377 ALA A C 1
ATOM 3033 O O . ALA A 1 377 ? 1.511 6.193 -13.225 1.00 92.44 377 ALA A O 1
ATOM 3034 N N . PHE A 1 378 ? -0.209 7.383 -14.080 1.00 90.44 378 PHE A N 1
ATOM 3035 C CA . PHE A 1 378 ? -1.274 6.511 -13.580 1.00 90.44 378 PHE A CA 1
ATOM 3036 C C . PHE A 1 378 ? -2.004 5.696 -14.646 1.00 90.44 378 PHE A C 1
ATOM 3038 O O . PHE A 1 378 ? -2.410 4.574 -14.339 1.00 90.44 378 PHE A O 1
ATOM 3045 N N . ASN A 1 379 ? -2.180 6.222 -15.860 1.00 87.12 379 ASN A N 1
ATOM 3046 C CA . ASN A 1 379 ? -3.048 5.601 -16.864 1.00 87.12 379 ASN A CA 1
ATOM 3047 C C . ASN A 1 379 ? -2.287 4.777 -17.911 1.00 87.12 379 ASN A C 1
ATOM 3049 O O . ASN A 1 379 ? -2.892 3.948 -18.591 1.00 87.12 379 ASN A O 1
ATOM 3053 N N . GLU A 1 380 ? -0.976 4.966 -18.056 1.00 85.88 380 GLU A N 1
ATOM 3054 C CA . GLU A 1 380 ? -0.189 4.191 -19.013 1.00 85.88 380 GLU A CA 1
ATOM 3055 C C . GLU A 1 380 ? 0.183 2.798 -18.483 1.00 85.88 380 GLU A C 1
ATOM 3057 O O . GLU A 1 380 ? 0.427 2.591 -17.292 1.00 85.88 380 GLU A O 1
ATOM 3062 N N . GLN A 1 381 ? 0.219 1.815 -19.389 1.00 78.00 381 GLN A N 1
ATOM 3063 C CA . GLN A 1 381 ? 0.437 0.408 -19.032 1.00 78.00 381 GLN A CA 1
ATOM 3064 C C . GLN A 1 381 ? 1.900 0.096 -18.685 1.00 78.00 381 GLN A C 1
ATOM 3066 O O . GLN A 1 381 ? 2.166 -0.722 -17.799 1.00 78.00 381 GLN A O 1
ATOM 3071 N N . GLU A 1 382 ? 2.854 0.737 -19.364 1.00 77.06 382 GLU A N 1
ATOM 3072 C CA . GLU A 1 382 ? 4.283 0.512 -19.148 1.00 77.06 382 GLU A CA 1
ATOM 3073 C C . GLU A 1 382 ? 4.775 1.238 -17.895 1.00 77.06 382 GLU A C 1
ATOM 3075 O O . GLU A 1 382 ? 4.739 2.459 -17.807 1.00 77.06 382 GLU A O 1
ATOM 3080 N N . LYS A 1 383 ? 5.297 0.495 -16.915 1.00 80.06 383 LYS A N 1
ATOM 3081 C CA . LYS A 1 383 ? 5.825 1.079 -15.674 1.00 80.06 383 LYS A CA 1
ATOM 3082 C C . LYS A 1 383 ? 7.341 1.218 -15.752 1.00 80.06 383 LYS A C 1
ATOM 3084 O O . LYS A 1 383 ? 8.073 0.302 -15.393 1.00 80.06 383 LYS A O 1
ATOM 3089 N N . THR A 1 384 ? 7.801 2.382 -16.201 1.00 88.56 384 THR A N 1
ATOM 3090 C CA . THR A 1 384 ? 9.229 2.753 -16.218 1.00 88.56 384 THR A CA 1
ATOM 3091 C C . THR A 1 384 ? 9.612 3.614 -15.012 1.00 88.56 384 THR A C 1
ATOM 3093 O O . THR A 1 384 ? 8.743 4.081 -14.267 1.00 88.56 384 THR A O 1
ATOM 3096 N N . PHE A 1 385 ? 10.912 3.889 -14.851 1.00 90.94 385 PHE A N 1
ATOM 3097 C CA . PHE A 1 385 ? 11.411 4.776 -13.798 1.00 90.94 385 PHE A CA 1
ATOM 3098 C C . PHE A 1 385 ? 10.766 6.175 -13.833 1.00 90.94 385 PHE A C 1
ATOM 3100 O O . PHE A 1 385 ? 10.581 6.797 -12.790 1.00 90.94 385 PHE A O 1
ATOM 3107 N N . TRP A 1 386 ? 10.372 6.646 -15.021 1.00 92.44 386 TRP A N 1
ATOM 3108 C CA . TRP A 1 386 ? 9.702 7.931 -15.231 1.00 92.44 386 TRP A CA 1
ATOM 3109 C C . TRP A 1 386 ? 8.388 8.030 -14.440 1.00 92.44 386 TRP A C 1
ATOM 3111 O O . TRP A 1 386 ? 8.123 9.021 -13.761 1.00 92.44 386 TRP A O 1
ATOM 3121 N N . HIS A 1 387 ? 7.591 6.959 -14.460 1.00 93.31 387 HIS A N 1
ATOM 3122 C CA . HIS A 1 387 ? 6.289 6.891 -13.793 1.00 93.31 387 HIS A CA 1
ATOM 3123 C C . HIS A 1 387 ? 6.437 6.880 -12.272 1.00 93.31 387 HIS A C 1
ATOM 3125 O O . HIS A 1 387 ? 5.676 7.534 -11.559 1.00 93.31 387 HIS A O 1
ATOM 3131 N N . THR A 1 388 ? 7.422 6.135 -11.756 1.00 93.31 388 THR A N 1
ATOM 3132 C CA . THR A 1 388 ? 7.732 6.130 -10.321 1.00 93.31 388 THR A CA 1
ATOM 3133 C C . THR A 1 388 ? 8.208 7.499 -9.860 1.00 93.31 388 THR A C 1
ATOM 3135 O O . THR A 1 388 ? 7.669 8.002 -8.884 1.00 93.31 388 THR A O 1
ATOM 3138 N N . THR A 1 389 ? 9.089 8.164 -10.611 1.00 95.62 389 THR A N 1
ATOM 3139 C CA . THR A 1 389 ? 9.613 9.485 -10.237 1.00 95.62 389 THR A CA 1
ATOM 3140 C C . THR A 1 389 ? 8.533 10.549 -10.129 1.00 95.62 389 THR A C 1
ATOM 3142 O O . THR A 1 389 ? 8.552 11.312 -9.170 1.00 95.62 389 THR A O 1
ATOM 3145 N N . ILE A 1 390 ? 7.559 10.587 -11.046 1.00 95.56 390 ILE A N 1
ATOM 3146 C CA . ILE A 1 390 ? 6.444 11.546 -10.953 1.00 95.56 390 ILE A CA 1
ATOM 3147 C C . ILE A 1 390 ? 5.659 11.342 -9.649 1.00 95.56 390 ILE A C 1
ATOM 3149 O O . ILE A 1 390 ? 5.354 12.304 -8.940 1.00 95.56 390 ILE A O 1
ATOM 3153 N N . ARG A 1 391 ? 5.354 10.082 -9.313 1.00 95.19 391 ARG A N 1
ATOM 3154 C CA . ARG A 1 391 ? 4.624 9.731 -8.087 1.00 95.19 391 ARG A CA 1
ATOM 3155 C C . ARG A 1 391 ? 5.432 10.054 -6.834 1.00 95.19 391 ARG A C 1
ATOM 3157 O O . ARG A 1 391 ? 4.888 10.635 -5.897 1.00 95.19 391 ARG A O 1
ATOM 3164 N N . ASP A 1 392 ? 6.717 9.718 -6.835 1.00 94.94 392 ASP A N 1
ATOM 3165 C CA . ASP A 1 392 ? 7.617 9.922 -5.702 1.00 94.94 392 ASP A CA 1
ATOM 3166 C C . ASP A 1 392 ? 7.872 11.411 -5.451 1.00 94.94 392 ASP A C 1
ATOM 3168 O O . ASP A 1 392 ? 7.796 11.851 -4.306 1.00 94.94 392 ASP A O 1
ATOM 3172 N N . ALA A 1 393 ? 8.059 12.212 -6.503 1.00 95.75 393 ALA A N 1
ATOM 3173 C CA . ALA A 1 393 ? 8.217 13.661 -6.400 1.00 95.75 393 ALA A CA 1
ATOM 3174 C C . ALA A 1 393 ? 6.965 14.332 -5.815 1.00 95.75 393 ALA A C 1
ATOM 3176 O O . ALA A 1 393 ? 7.058 15.194 -4.939 1.00 95.75 393 ALA A O 1
ATOM 3177 N N . PHE A 1 394 ? 5.770 13.906 -6.239 1.00 95.38 394 PHE A N 1
ATOM 3178 C CA . PHE A 1 394 ? 4.523 14.409 -5.662 1.00 95.38 394 PHE A CA 1
ATOM 3179 C C . PHE A 1 394 ? 4.336 13.960 -4.205 1.00 95.38 394 PHE A C 1
ATOM 3181 O O . PHE A 1 394 ? 3.949 14.757 -3.346 1.00 95.38 394 PHE A O 1
ATOM 3188 N N . LYS A 1 395 ? 4.668 12.705 -3.887 1.00 94.06 395 LYS A N 1
ATOM 3189 C CA . LYS A 1 395 ? 4.661 12.193 -2.509 1.00 94.06 395 LYS A CA 1
ATOM 3190 C C . LYS A 1 395 ? 5.647 12.960 -1.617 1.00 94.06 395 LYS A C 1
ATOM 3192 O O . LYS A 1 395 ? 5.321 13.305 -0.482 1.00 94.06 395 LYS A O 1
ATOM 3197 N N . GLN A 1 396 ? 6.827 13.291 -2.137 1.00 94.25 396 GLN A N 1
ATOM 3198 C CA . GLN A 1 396 ? 7.815 14.126 -1.459 1.00 94.25 396 GLN A CA 1
ATOM 3199 C C . GLN A 1 396 ? 7.273 15.543 -1.228 1.00 94.25 396 GLN A C 1
ATOM 3201 O O . GLN A 1 396 ? 7.331 16.039 -0.105 1.00 94.25 396 GLN A O 1
ATOM 3206 N N . ALA A 1 397 ? 6.684 16.172 -2.251 1.00 93.44 397 ALA A N 1
ATOM 3207 C CA . ALA A 1 397 ? 6.087 17.504 -2.149 1.00 93.44 397 ALA A CA 1
ATOM 3208 C C . ALA A 1 397 ? 4.978 17.565 -1.081 1.00 93.44 397 ALA A C 1
ATOM 3210 O O . ALA A 1 397 ? 4.976 18.460 -0.231 1.00 93.44 397 ALA A O 1
ATOM 3211 N N . THR A 1 398 ? 4.071 16.584 -1.088 1.00 90.50 398 THR A N 1
ATOM 3212 C CA . THR A 1 398 ? 2.924 16.481 -0.162 1.00 90.50 398 THR A CA 1
ATOM 3213 C C . THR A 1 398 ? 3.308 16.086 1.264 1.00 90.50 398 THR A C 1
ATOM 3215 O O . THR A 1 398 ? 2.507 16.256 2.181 1.00 90.50 398 THR A O 1
ATOM 3218 N N . SER A 1 399 ? 4.536 15.604 1.469 1.00 87.81 399 SER A N 1
ATOM 3219 C CA . SER A 1 399 ? 5.102 15.361 2.801 1.00 87.81 399 SER A CA 1
ATOM 3220 C C . SER A 1 399 ? 5.646 16.638 3.459 1.00 87.81 399 SER A C 1
ATOM 3222 O O . SER A 1 399 ? 5.996 16.620 4.636 1.00 87.81 399 SER A O 1
ATOM 3224 N N . THR A 1 400 ? 5.722 17.757 2.729 1.00 84.56 400 THR A N 1
ATOM 3225 C CA . THR A 1 400 ? 6.109 19.065 3.286 1.00 84.56 400 THR A CA 1
ATOM 3226 C C . THR A 1 400 ? 4.879 19.862 3.719 1.00 84.56 400 THR A C 1
ATOM 3228 O O . THR A 1 400 ? 3.820 19.710 3.129 1.00 84.56 400 THR A O 1
ATOM 3231 N N . SER A 1 401 ? 5.005 20.780 4.683 1.00 78.31 401 SER A N 1
ATOM 3232 C CA . SER A 1 401 ? 3.898 21.649 5.140 1.00 78.31 401 SER A CA 1
ATOM 3233 C C . SER A 1 401 ? 3.795 22.984 4.380 1.00 78.31 401 SER A C 1
ATOM 3235 O O . SER A 1 401 ? 3.338 23.988 4.929 1.00 78.31 401 SER A O 1
ATOM 3237 N N . LYS A 1 402 ? 4.272 23.060 3.128 1.00 90.12 402 LYS A N 1
ATOM 3238 C CA . LYS A 1 402 ? 4.273 24.327 2.373 1.00 90.12 402 LYS A CA 1
ATOM 3239 C C . LYS A 1 402 ? 2.868 24.672 1.865 1.00 90.12 402 LYS A C 1
ATOM 3241 O O . LYS A 1 402 ? 2.325 23.986 1.006 1.00 90.12 402 LYS A O 1
ATOM 3246 N N . ILE A 1 403 ? 2.343 25.816 2.308 1.00 92.94 403 ILE A N 1
ATOM 3247 C CA . ILE A 1 403 ? 1.034 26.388 1.922 1.00 92.94 403 ILE A CA 1
ATOM 3248 C C . ILE A 1 403 ? 0.810 26.390 0.397 1.00 92.94 403 ILE A C 1
ATOM 3250 O O . ILE A 1 403 ? -0.249 25.984 -0.076 1.00 92.94 403 ILE A O 1
ATOM 3254 N N . ALA A 1 404 ? 1.807 26.823 -0.385 1.00 95.00 404 ALA A N 1
ATOM 3255 C CA . ALA A 1 404 ? 1.700 26.910 -1.846 1.00 95.00 404 ALA A CA 1
ATOM 3256 C C . ALA A 1 404 ? 1.367 25.558 -2.503 1.00 95.00 404 ALA A C 1
ATOM 3258 O O . ALA A 1 404 ? 0.532 25.502 -3.405 1.00 95.00 404 ALA A O 1
ATOM 3259 N N . ILE A 1 405 ? 1.958 24.471 -1.993 1.00 95.19 405 ILE A N 1
ATOM 3260 C CA . ILE A 1 405 ? 1.754 23.115 -2.507 1.00 95.19 405 ILE A CA 1
ATOM 3261 C C . ILE A 1 405 ? 0.301 22.699 -2.317 1.00 95.19 405 ILE A C 1
ATOM 3263 O O . ILE A 1 405 ? -0.346 22.322 -3.286 1.00 95.19 405 ILE A O 1
ATOM 3267 N N . PHE A 1 406 ? -0.254 22.836 -1.111 1.00 94.69 406 PHE A N 1
ATOM 3268 C CA . PHE A 1 406 ? -1.642 22.437 -0.852 1.00 94.69 406 PHE A CA 1
ATOM 3269 C C . PHE A 1 406 ? -2.663 23.300 -1.598 1.00 94.69 406 PHE A C 1
ATOM 3271 O O . PHE A 1 406 ? -3.662 22.771 -2.083 1.00 94.69 406 PHE A O 1
ATOM 3278 N N . LYS A 1 407 ? -2.383 24.595 -1.803 1.00 95.44 407 LYS A N 1
ATOM 3279 C CA . LYS A 1 407 ? -3.200 25.440 -2.691 1.00 95.44 407 LYS A CA 1
ATOM 3280 C C . LYS A 1 407 ? -3.192 24.943 -4.137 1.00 95.44 407 LYS A C 1
ATOM 3282 O O . LYS A 1 407 ? -4.233 24.947 -4.789 1.00 95.44 407 LYS A O 1
ATOM 3287 N N . ASN A 1 408 ? -2.036 24.528 -4.654 1.00 96.50 408 ASN A N 1
ATOM 3288 C CA . ASN A 1 408 ? -1.936 23.996 -6.013 1.00 96.50 408 ASN A CA 1
ATOM 3289 C C . ASN A 1 408 ? -2.507 22.575 -6.127 1.00 96.50 408 ASN A C 1
ATOM 3291 O O . ASN A 1 408 ? -3.114 22.269 -7.148 1.00 96.50 408 ASN A O 1
ATOM 3295 N N . ILE A 1 409 ? -2.422 21.751 -5.076 1.00 95.56 409 ILE A N 1
ATOM 3296 C CA . ILE A 1 409 ? -3.118 20.458 -5.001 1.00 95.56 409 ILE A CA 1
ATOM 3297 C C . ILE A 1 409 ? -4.619 20.665 -5.168 1.00 95.56 409 ILE A C 1
ATOM 3299 O O . ILE A 1 409 ? -5.206 20.011 -6.018 1.00 95.56 409 ILE A O 1
ATOM 3303 N N . TRP A 1 410 ? -5.239 21.615 -4.464 1.00 95.38 410 TRP A N 1
ATOM 3304 C CA . TRP A 1 410 ? -6.667 21.898 -4.655 1.00 95.38 410 TRP A CA 1
ATOM 3305 C C . TRP A 1 410 ? -7.023 22.277 -6.100 1.00 95.38 410 TRP A C 1
ATOM 3307 O O . TRP A 1 410 ? -8.030 21.800 -6.615 1.00 95.38 410 TRP A O 1
ATOM 3317 N N . LYS A 1 411 ? -6.169 23.048 -6.791 1.00 95.81 411 LYS A N 1
ATOM 3318 C CA . LYS A 1 411 ? -6.355 23.345 -8.226 1.00 95.81 411 LYS A CA 1
ATOM 3319 C C . LYS A 1 411 ? -6.269 22.086 -9.091 1.00 95.81 411 LYS A C 1
ATOM 3321 O O . LYS A 1 411 ? -7.067 21.933 -10.008 1.00 95.81 411 LYS A O 1
ATOM 3326 N N . ILE A 1 412 ? -5.312 21.199 -8.803 1.00 96.06 412 ILE A N 1
ATOM 332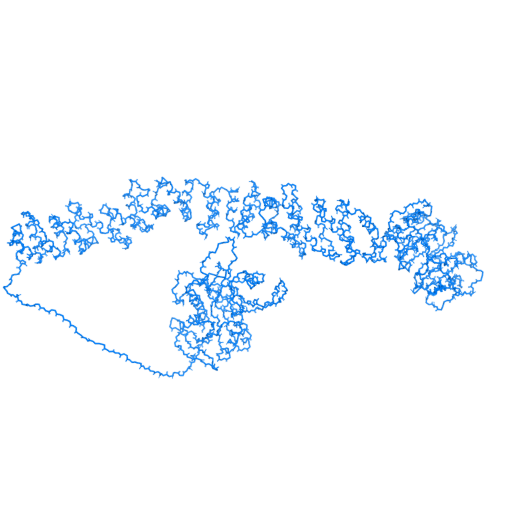7 C CA . ILE A 1 412 ? -5.177 19.907 -9.489 1.00 96.06 412 ILE A CA 1
ATOM 3328 C C . ILE A 1 412 ? -6.442 19.074 -9.271 1.00 96.06 412 ILE A C 1
ATOM 3330 O O . ILE A 1 412 ? -6.983 18.548 -10.240 1.00 96.06 412 ILE A O 1
ATOM 3334 N N . LEU A 1 413 ? -6.930 18.980 -8.030 1.00 95.00 413 LEU A N 1
ATOM 3335 C CA . LEU A 1 413 ? -8.123 18.203 -7.701 1.00 95.00 413 LEU A CA 1
ATOM 3336 C C . LEU A 1 413 ? -9.348 18.718 -8.473 1.00 95.00 413 LEU A C 1
ATOM 3338 O O . LEU A 1 413 ? -10.009 17.938 -9.147 1.00 95.00 413 LEU A O 1
ATOM 3342 N N . ASP A 1 414 ? -9.611 20.026 -8.463 1.00 94.06 414 ASP A N 1
ATOM 3343 C CA . ASP A 1 414 ? -10.771 20.585 -9.174 1.00 94.06 414 ASP A CA 1
ATOM 3344 C C . ASP A 1 414 ? -10.682 20.490 -10.706 1.00 94.06 414 ASP A C 1
ATOM 3346 O O . ASP A 1 414 ? -11.711 20.466 -11.388 1.00 94.06 414 ASP A O 1
ATOM 3350 N N . TYR A 1 415 ? -9.472 20.423 -11.263 1.00 94.75 415 TYR A N 1
ATOM 3351 C CA . TYR A 1 415 ? -9.269 20.242 -12.701 1.00 94.75 415 TYR A CA 1
ATOM 3352 C C . TYR A 1 415 ? -9.413 18.777 -13.136 1.00 94.75 415 TYR A C 1
ATOM 3354 O O . TYR A 1 415 ? -9.900 18.509 -14.231 1.00 94.75 415 TYR A O 1
ATOM 3362 N N . SER A 1 416 ? -9.017 17.833 -12.279 1.00 93.31 416 SER A N 1
ATOM 3363 C CA . SER A 1 416 ? -8.894 16.409 -12.611 1.00 93.31 416 SER A CA 1
ATOM 3364 C C . SER A 1 416 ? -10.240 15.698 -12.816 1.00 93.31 416 SER A C 1
ATOM 3366 O O . SER A 1 416 ? -11.279 16.098 -12.284 1.00 93.31 416 SER A O 1
ATOM 3368 N N . GLU A 1 417 ? -10.205 14.602 -13.576 1.00 90.38 417 GLU A N 1
ATOM 3369 C CA . GLU A 1 417 ? -11.311 13.644 -13.695 1.00 90.38 417 GLU A CA 1
ATOM 3370 C C . GLU A 1 417 ? -11.362 12.678 -12.495 1.00 90.38 417 GLU A C 1
ATOM 3372 O O . GLU A 1 417 ? -10.390 12.529 -11.748 1.00 90.38 417 GLU A O 1
ATOM 3377 N N . GLU A 1 418 ? -12.496 11.992 -12.312 1.00 87.88 418 GLU A N 1
ATOM 3378 C CA . GLU A 1 418 ? -12.777 11.146 -11.136 1.00 87.88 418 GLU A CA 1
ATOM 3379 C C . GLU A 1 418 ? -11.716 10.057 -10.888 1.00 87.88 418 GLU A C 1
ATOM 3381 O O . GLU A 1 418 ? -11.270 9.853 -9.757 1.00 87.88 418 GLU A O 1
ATOM 3386 N N . THR A 1 419 ? -11.254 9.382 -11.942 1.00 87.81 419 THR A N 1
ATOM 3387 C CA . THR A 1 419 ? -10.241 8.319 -11.830 1.00 87.81 419 THR A CA 1
ATOM 3388 C C . THR A 1 419 ? -8.889 8.861 -11.371 1.00 87.81 419 THR A C 1
ATOM 3390 O O . THR A 1 419 ? -8.229 8.263 -10.516 1.00 87.81 419 THR A O 1
ATOM 3393 N N . LEU A 1 420 ? -8.487 10.022 -11.893 1.00 90.38 420 LEU A N 1
ATOM 3394 C CA . LEU A 1 420 ? -7.229 10.666 -11.535 1.00 90.38 420 LEU A CA 1
ATOM 3395 C C . LEU A 1 420 ? -7.268 11.216 -10.104 1.00 90.38 420 LEU A C 1
ATOM 3397 O O . LEU A 1 420 ? -6.276 11.105 -9.388 1.00 90.38 420 LEU A O 1
ATOM 3401 N N . LEU A 1 421 ? -8.417 11.731 -9.652 1.00 90.69 421 LEU A N 1
ATOM 3402 C CA . LEU A 1 421 ? -8.626 12.171 -8.268 1.00 90.69 421 LEU A CA 1
ATOM 3403 C C . LEU A 1 421 ? -8.298 11.067 -7.259 1.00 90.69 421 LEU A C 1
ATOM 3405 O O . LEU A 1 421 ? -7.496 11.278 -6.346 1.00 90.69 421 LEU A O 1
ATOM 3409 N N . ILE A 1 422 ? -8.879 9.879 -7.448 1.00 90.50 422 ILE A N 1
ATOM 3410 C CA . ILE A 1 422 ? -8.643 8.718 -6.576 1.00 90.50 422 ILE A CA 1
ATOM 3411 C C . ILE A 1 422 ? -7.145 8.386 -6.538 1.00 90.50 422 ILE A C 1
ATOM 3413 O O . ILE A 1 422 ? -6.571 8.214 -5.459 1.00 90.50 422 ILE A O 1
ATOM 3417 N N . ASN A 1 423 ? -6.501 8.374 -7.708 1.00 91.69 423 ASN A N 1
ATOM 3418 C CA . ASN A 1 423 ? -5.077 8.096 -7.859 1.00 91.69 423 ASN A CA 1
ATOM 3419 C C . ASN A 1 423 ? -4.186 9.137 -7.165 1.00 91.69 423 ASN A C 1
ATOM 3421 O O . ASN A 1 423 ? -3.261 8.759 -6.446 1.00 91.69 423 ASN A O 1
ATOM 3425 N N . ILE A 1 424 ? -4.480 10.433 -7.295 1.00 92.81 424 ILE A N 1
ATOM 3426 C CA . ILE A 1 424 ? -3.730 11.504 -6.620 1.00 92.81 424 ILE A CA 1
ATOM 3427 C C . ILE A 1 424 ? -3.775 11.315 -5.105 1.00 92.81 424 ILE A C 1
ATOM 3429 O O . ILE A 1 424 ? -2.740 11.414 -4.440 1.00 92.81 424 ILE A O 1
ATOM 3433 N N . PHE A 1 425 ? -4.942 10.979 -4.546 1.00 92.94 425 PHE A N 1
ATOM 3434 C CA . PHE A 1 425 ? -5.043 10.745 -3.111 1.00 92.94 425 PHE A CA 1
ATOM 3435 C C . PHE A 1 425 ? -4.159 9.583 -2.659 1.00 92.94 425 PHE A C 1
ATOM 3437 O O . PHE A 1 425 ? -3.576 9.695 -1.584 1.00 92.94 425 PHE A O 1
ATOM 3444 N N . THR A 1 426 ? -3.938 8.534 -3.463 1.00 91.56 426 THR A N 1
ATOM 3445 C CA . THR A 1 426 ? -2.994 7.448 -3.102 1.00 91.56 426 THR A CA 1
ATOM 3446 C C . THR A 1 426 ? -1.575 7.939 -2.793 1.00 91.56 426 THR A C 1
ATOM 3448 O O . THR A 1 426 ? -0.856 7.279 -2.044 1.00 91.56 426 THR A O 1
ATOM 3451 N N . LEU A 1 427 ? -1.184 9.108 -3.312 1.00 92.00 427 LEU A N 1
ATOM 3452 C CA . LEU A 1 427 ? 0.129 9.706 -3.081 1.00 92.00 427 LEU A CA 1
ATOM 3453 C C . LEU A 1 427 ? 0.167 10.668 -1.888 1.00 92.00 427 LEU A C 1
ATOM 3455 O O . LEU A 1 427 ? 1.246 10.912 -1.354 1.00 92.00 427 LEU A O 1
ATOM 3459 N N . ILE A 1 428 ? -0.979 11.214 -1.467 1.00 91.94 428 ILE A N 1
ATOM 3460 C CA . ILE A 1 428 ? -1.055 12.112 -0.309 1.00 91.94 428 ILE A CA 1
ATOM 3461 C C . ILE A 1 428 ? -0.989 11.263 0.971 1.00 91.94 428 ILE A C 1
ATOM 3463 O O . ILE A 1 428 ? -1.855 10.391 1.144 1.00 91.94 428 ILE A O 1
ATOM 3467 N N . PRO A 1 429 ? -0.020 11.514 1.879 1.00 89.25 429 PRO A N 1
ATOM 3468 C CA . PRO A 1 429 ? 0.148 10.741 3.103 1.00 89.25 429 PRO A CA 1
ATOM 3469 C C . PRO A 1 429 ? -1.133 10.632 3.924 1.00 89.25 429 PRO A C 1
ATOM 3471 O O . PRO A 1 429 ? -1.924 11.569 4.023 1.00 89.25 429 PRO A O 1
ATOM 3474 N N . TYR A 1 430 ? -1.326 9.470 4.540 1.00 89.50 430 TYR A N 1
ATOM 3475 C CA . TYR A 1 430 ? -2.500 9.179 5.350 1.00 89.50 430 TYR A CA 1
ATOM 3476 C C . TYR A 1 430 ? -2.316 9.651 6.800 1.00 89.50 430 TYR A C 1
ATOM 3478 O O . TYR A 1 430 ? -2.306 8.848 7.725 1.00 89.50 430 TYR A O 1
ATOM 3486 N N . THR A 1 431 ? -2.096 10.956 6.987 1.00 87.88 431 THR A N 1
ATOM 3487 C CA . THR A 1 431 ? -1.787 11.563 8.294 1.00 87.88 431 THR A CA 1
ATOM 3488 C C . THR A 1 431 ? -2.745 12.706 8.628 1.00 87.88 431 THR A C 1
ATOM 3490 O O . THR A 1 431 ? -3.319 13.339 7.739 1.00 87.88 431 THR A O 1
ATOM 3493 N N . THR A 1 432 ? -2.883 13.012 9.918 1.00 83.81 432 THR A N 1
ATOM 3494 C CA . THR A 1 432 ? -3.629 14.189 10.403 1.00 83.81 432 THR A CA 1
ATOM 3495 C C . THR A 1 432 ? -2.984 15.508 9.961 1.00 83.81 432 THR A C 1
ATOM 3497 O O . THR A 1 432 ? -3.679 16.494 9.734 1.00 83.81 432 THR A O 1
ATOM 3500 N N . GLY A 1 433 ? -1.660 15.528 9.761 1.00 87.69 433 GLY A N 1
ATOM 3501 C CA . GLY A 1 433 ? -0.943 16.680 9.208 1.00 87.69 433 GLY A CA 1
ATOM 3502 C C . GLY A 1 433 ? -1.333 16.991 7.759 1.00 87.69 433 GLY A C 1
ATOM 3503 O O . GLY A 1 433 ? -1.503 18.160 7.405 1.00 87.69 433 GLY A O 1
ATOM 3504 N N . SER A 1 434 ? -1.531 15.960 6.929 1.00 89.50 434 SER A N 1
ATOM 3505 C CA . SER A 1 434 ? -2.038 16.125 5.561 1.00 89.50 434 SER A CA 1
ATOM 3506 C C . SER A 1 434 ? -3.500 16.578 5.544 1.00 89.50 434 SER A C 1
ATOM 3508 O O . SER A 1 434 ? -3.838 17.455 4.750 1.00 89.50 434 SER A O 1
ATOM 3510 N N . GLU A 1 435 ? -4.340 16.052 6.447 1.00 92.81 435 GLU A N 1
ATOM 3511 C CA . GLU A 1 435 ? -5.714 16.540 6.644 1.00 92.81 435 GLU A CA 1
ATOM 3512 C C . GLU A 1 435 ? -5.727 18.035 6.998 1.00 92.81 435 GLU A C 1
ATOM 3514 O O . GLU A 1 435 ? -6.390 18.815 6.316 1.00 92.81 435 GLU A O 1
ATOM 3519 N N . SER A 1 436 ? -4.946 18.451 8.003 1.00 91.44 436 SER A N 1
ATOM 3520 C CA . SER A 1 436 ? -4.852 19.858 8.419 1.00 91.44 436 SER A CA 1
ATOM 3521 C C . SER A 1 436 ? -4.351 20.746 7.285 1.00 91.44 436 SER A C 1
ATOM 3523 O O . SER A 1 436 ? -4.954 21.768 6.995 1.00 91.44 436 SER A O 1
ATOM 3525 N N . SER A 1 437 ? -3.292 20.338 6.581 1.00 93.44 437 SER A N 1
ATOM 3526 C CA . SER A 1 437 ? -2.707 21.160 5.515 1.00 93.44 437 SER A CA 1
ATOM 3527 C C . SER A 1 437 ? -3.663 21.360 4.335 1.00 93.44 437 SER A C 1
ATOM 3529 O O . SER A 1 437 ? -3.692 22.439 3.740 1.00 93.44 437 SER A O 1
ATOM 3531 N N . LEU A 1 438 ? -4.461 20.342 3.998 1.00 94.38 438 LEU A N 1
ATOM 3532 C CA . LEU A 1 438 ? -5.532 20.460 3.009 1.00 94.38 438 LEU A CA 1
ATOM 3533 C C . LEU A 1 438 ? -6.675 21.344 3.522 1.00 94.38 438 LEU A C 1
ATOM 3535 O O . LEU A 1 438 ? -7.163 22.175 2.759 1.00 94.38 438 LEU A O 1
ATOM 3539 N N . LEU A 1 439 ? -7.074 21.194 4.789 1.00 94.31 4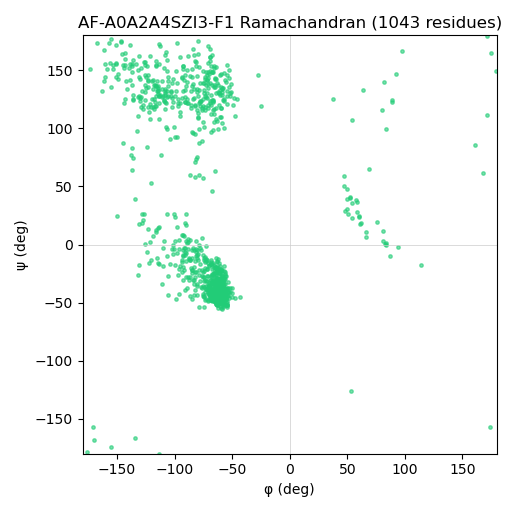39 LEU A N 1
ATOM 3540 C CA . LEU A 1 439 ? -8.142 21.977 5.415 1.00 94.31 439 LEU A CA 1
ATOM 3541 C C . LEU A 1 439 ? -7.783 23.467 5.481 1.00 94.31 439 LEU A C 1
ATOM 3543 O O . LEU A 1 439 ? -8.567 24.303 5.044 1.00 94.31 439 LEU A O 1
ATOM 3547 N N . ASP A 1 440 ? -6.573 23.793 5.933 1.00 93.69 440 ASP A N 1
ATOM 3548 C CA . ASP A 1 440 ? -6.069 25.165 6.073 1.00 93.69 440 ASP A CA 1
ATOM 3549 C C . ASP A 1 440 ? -5.944 25.892 4.722 1.00 93.69 440 ASP A C 1
ATOM 3551 O O . ASP A 1 440 ? -5.889 27.122 4.663 1.00 93.69 440 ASP A O 1
ATOM 3555 N N . ASN A 1 441 ? -5.888 25.135 3.622 1.00 94.56 441 ASN A N 1
ATOM 3556 C CA . ASN A 1 441 ? -5.704 25.649 2.265 1.00 94.56 441 ASN A CA 1
ATOM 3557 C C . ASN A 1 441 ? -6.895 25.386 1.340 1.00 94.56 441 ASN A C 1
ATOM 3559 O O . ASN A 1 441 ? -6.765 25.564 0.126 1.00 94.56 441 ASN A O 1
ATOM 3563 N N . ILE A 1 442 ? -8.039 24.976 1.891 1.00 94.00 442 ILE A N 1
ATOM 3564 C CA . ILE A 1 442 ? -9.254 24.738 1.116 1.00 94.00 442 ILE A CA 1
ATOM 3565 C C . ILE A 1 442 ? -9.687 26.023 0.377 1.00 94.00 442 ILE A C 1
ATOM 3567 O O . ILE A 1 442 ? -9.732 27.103 0.978 1.00 94.00 442 ILE A O 1
ATOM 3571 N N . PRO A 1 443 ? -9.992 25.965 -0.934 1.00 93.25 443 PRO A N 1
ATOM 3572 C CA . PRO A 1 443 ? -10.439 27.138 -1.678 1.00 93.25 443 PRO A CA 1
ATOM 3573 C C . PRO A 1 443 ? -11.842 27.567 -1.235 1.00 93.25 443 PRO A C 1
ATOM 3575 O O . PRO A 1 443 ? -12.593 26.791 -0.650 1.00 93.25 443 PRO A O 1
ATOM 3578 N N . ALA A 1 444 ? -12.233 28.811 -1.525 1.00 89.88 444 ALA A N 1
ATOM 3579 C CA . ALA A 1 444 ? -13.570 29.317 -1.188 1.00 89.88 444 ALA A CA 1
ATOM 3580 C C . ALA A 1 444 ? -14.696 28.540 -1.899 1.00 89.88 444 ALA A C 1
ATOM 3582 O O . ALA A 1 444 ? -15.761 28.328 -1.326 1.00 89.88 444 ALA A O 1
ATOM 3583 N N . VAL A 1 445 ? -14.435 28.072 -3.120 1.00 89.50 445 VAL A N 1
ATOM 3584 C CA . VAL A 1 445 ? -15.345 27.244 -3.917 1.00 89.50 445 VAL A CA 1
ATOM 3585 C C . VAL A 1 445 ? -14.597 25.976 -4.317 1.00 89.50 445 VAL A C 1
ATOM 3587 O O . VAL A 1 445 ? -13.473 26.074 -4.799 1.00 89.50 445 VAL A O 1
ATOM 3590 N N . VAL A 1 446 ? -15.225 24.818 -4.107 1.00 92.06 446 VAL A N 1
ATOM 3591 C CA . VAL A 1 446 ? -14.788 23.499 -4.597 1.00 92.06 446 VAL A CA 1
ATOM 3592 C C . VAL A 1 446 ? -15.881 23.008 -5.544 1.00 92.06 446 VAL A C 1
ATOM 3594 O O . VAL A 1 446 ? -17.062 23.183 -5.237 1.00 92.06 446 VAL A O 1
ATOM 3597 N N . GLN A 1 447 ? -15.533 22.436 -6.698 1.00 90.94 447 GLN A N 1
ATOM 3598 C CA . GLN A 1 447 ? -16.552 22.017 -7.667 1.00 90.94 447 GLN A CA 1
ATOM 3599 C C . GLN A 1 447 ? -17.397 20.849 -7.134 1.00 90.94 447 GLN A C 1
ATOM 3601 O O . GLN A 1 447 ? -16.901 19.972 -6.426 1.00 90.94 447 GLN A O 1
ATOM 3606 N N . GLU A 1 448 ? -18.672 20.779 -7.530 1.00 88.56 448 GLU A N 1
ATOM 3607 C CA . GLU A 1 448 ? -19.582 19.717 -7.073 1.00 88.56 448 GLU A CA 1
ATOM 3608 C C . GLU A 1 448 ? -19.079 18.315 -7.469 1.00 88.56 448 GLU A C 1
ATOM 3610 O O . GLU A 1 448 ? -19.172 17.378 -6.671 1.00 88.56 448 GLU A O 1
ATOM 3615 N N . LYS A 1 449 ? -18.489 18.176 -8.672 1.00 89.12 449 LYS A N 1
ATOM 3616 C CA . LYS A 1 449 ? -17.891 16.916 -9.155 1.00 89.12 449 LYS A CA 1
ATOM 3617 C C . LYS A 1 449 ? -16.767 16.431 -8.231 1.00 89.12 449 LYS A C 1
ATOM 3619 O O . LYS A 1 449 ? -16.736 15.264 -7.834 1.00 89.12 449 LYS A O 1
ATOM 3624 N N . THR A 1 450 ? -15.893 17.352 -7.828 1.00 92.19 450 THR A N 1
ATOM 3625 C CA . THR A 1 450 ? -14.755 17.086 -6.949 1.00 92.19 450 THR A CA 1
ATOM 3626 C C . THR A 1 450 ? -15.260 16.688 -5.575 1.00 92.19 450 THR A C 1
ATOM 3628 O O . THR A 1 450 ? -14.880 15.642 -5.059 1.00 92.19 450 THR A O 1
ATOM 3631 N N . SER A 1 451 ? -16.191 17.466 -5.019 1.00 90.81 451 SER A N 1
ATOM 3632 C CA . SER A 1 451 ? -16.763 17.251 -3.689 1.00 90.81 451 SER A CA 1
ATOM 3633 C C . SER A 1 451 ? -17.419 15.880 -3.543 1.00 90.81 451 SER A C 1
ATOM 3635 O O . SER A 1 451 ? -17.153 15.182 -2.567 1.00 90.81 451 SER A O 1
ATOM 3637 N N . LYS A 1 452 ? -18.216 15.446 -4.531 1.00 88.81 452 LYS A N 1
ATOM 3638 C CA . LYS A 1 452 ? -18.835 14.107 -4.531 1.00 88.81 452 LYS A CA 1
ATOM 3639 C C . LYS A 1 452 ? -17.794 12.990 -4.454 1.00 88.81 452 LYS A C 1
ATOM 3641 O O . LYS A 1 452 ? -17.983 12.035 -3.703 1.00 88.81 452 LYS A O 1
ATOM 3646 N N . THR A 1 453 ? -16.695 13.145 -5.188 1.00 90.00 453 THR A N 1
ATOM 3647 C CA . THR A 1 453 ? -15.613 12.156 -5.256 1.00 90.00 453 THR A CA 1
ATOM 3648 C C . THR A 1 453 ? -14.778 12.146 -3.974 1.00 90.00 453 THR A C 1
ATOM 3650 O O . THR A 1 453 ? -14.534 11.092 -3.395 1.00 90.00 453 THR A O 1
ATOM 3653 N N . ILE A 1 454 ? -14.355 13.311 -3.474 1.00 93.50 454 ILE A N 1
ATOM 3654 C CA . ILE A 1 454 ? -13.453 13.379 -2.313 1.00 93.50 454 ILE A CA 1
ATOM 3655 C C . ILE A 1 454 ? -14.152 13.066 -0.988 1.00 93.50 454 ILE A C 1
ATOM 3657 O O . ILE A 1 454 ? -13.489 12.630 -0.053 1.00 93.50 454 ILE A O 1
ATOM 3661 N N . VAL A 1 455 ? -15.479 13.220 -0.893 1.00 92.44 455 VAL A N 1
ATOM 3662 C CA . VAL A 1 455 ? -16.246 12.838 0.307 1.00 92.44 455 VAL A CA 1
ATOM 3663 C C . VAL A 1 455 ? -16.110 11.343 0.608 1.00 92.44 455 VAL A C 1
ATOM 3665 O O . VAL A 1 455 ? -15.906 10.983 1.769 1.00 92.44 455 VAL A O 1
ATOM 3668 N N . SER A 1 456 ? -16.167 10.465 -0.404 1.00 90.31 456 SER A N 1
ATOM 3669 C CA . SER A 1 456 ? -15.951 9.026 -0.184 1.00 90.31 456 SER A CA 1
ATOM 3670 C C . SER A 1 456 ? -14.517 8.749 0.272 1.00 90.31 456 SER A C 1
ATOM 3672 O O . SER A 1 456 ? -14.315 8.032 1.251 1.00 90.31 456 SER A O 1
ATOM 3674 N N . ILE A 1 457 ? -13.539 9.415 -0.349 1.00 92.44 457 ILE A N 1
ATOM 3675 C CA . ILE A 1 457 ? -12.123 9.298 0.004 1.00 92.44 457 ILE A CA 1
ATOM 3676 C C . ILE A 1 457 ? -11.883 9.749 1.450 1.00 92.44 457 ILE A C 1
ATOM 3678 O O . ILE A 1 457 ? -11.243 9.028 2.207 1.00 92.44 457 ILE A O 1
ATOM 3682 N N . PHE A 1 458 ? -12.409 10.903 1.872 1.00 93.94 458 PHE A N 1
ATOM 3683 C CA . PHE A 1 458 ? -12.249 11.424 3.237 1.00 93.94 458 PHE A CA 1
ATOM 3684 C C . PHE A 1 458 ? -12.927 10.541 4.278 1.00 93.94 458 PHE A C 1
ATOM 3686 O O . PHE A 1 458 ? -12.399 10.372 5.378 1.00 93.94 458 PHE A O 1
ATOM 3693 N N . LYS A 1 459 ? -14.057 9.926 3.918 1.00 91.31 459 LYS A N 1
ATOM 3694 C CA . LYS A 1 459 ? -14.722 8.913 4.737 1.00 91.31 459 LYS A CA 1
ATOM 3695 C C . LYS A 1 459 ? -13.845 7.677 4.936 1.00 91.31 459 LYS A C 1
ATOM 3697 O O . LYS A 1 459 ? -13.639 7.277 6.081 1.00 91.31 459 LYS A O 1
ATOM 3702 N N . ASP A 1 460 ? -13.309 7.102 3.862 1.00 90.19 460 ASP A N 1
ATOM 3703 C CA . ASP A 1 460 ? -12.421 5.932 3.942 1.00 90.19 460 ASP A CA 1
ATOM 3704 C C . ASP A 1 460 ? -11.148 6.263 4.728 1.00 90.19 460 ASP A C 1
ATOM 3706 O O . ASP A 1 460 ? -10.614 5.437 5.471 1.00 90.19 460 ASP A O 1
ATOM 3710 N N . ARG A 1 461 ? -10.726 7.525 4.614 1.00 92.38 461 ARG A N 1
ATOM 3711 C CA . ARG A 1 461 ? -9.595 8.116 5.311 1.00 92.38 461 ARG A CA 1
ATOM 3712 C C . ARG A 1 461 ? -9.867 8.570 6.749 1.00 92.38 461 ARG A C 1
ATOM 3714 O O . ARG A 1 461 ? -8.960 9.049 7.426 1.00 92.38 461 ARG A O 1
ATOM 3721 N N . LYS A 1 462 ? -11.103 8.480 7.240 1.00 91.94 462 LYS A N 1
ATOM 3722 C CA . LYS A 1 462 ? -11.471 9.027 8.559 1.00 91.94 462 LYS A CA 1
ATOM 3723 C C . LYS A 1 462 ? -10.981 10.473 8.787 1.00 91.94 462 LYS A C 1
ATOM 3725 O O . LYS A 1 462 ? -10.722 10.868 9.921 1.00 91.94 462 LYS A O 1
ATOM 3730 N N . TRP A 1 463 ? -10.846 11.258 7.716 1.00 94.75 463 TRP A N 1
ATOM 3731 C CA . TRP A 1 463 ? -10.479 12.673 7.764 1.00 94.75 463 TRP A CA 1
ATOM 3732 C C . TRP A 1 463 ? -11.737 13.478 8.074 1.00 94.75 463 TRP A C 1
ATOM 3734 O O . TRP A 1 463 ? -12.384 14.060 7.200 1.00 94.75 463 TRP A O 1
ATOM 3744 N N . TYR A 1 464 ? -12.150 13.386 9.337 1.00 94.44 464 TYR A N 1
ATOM 3745 C CA . TYR A 1 464 ? -13.448 13.839 9.808 1.00 94.44 464 TYR A CA 1
ATOM 3746 C C . TYR A 1 464 ? -13.640 15.354 9.704 1.00 94.44 464 TYR A C 1
ATOM 3748 O O . TYR A 1 464 ? -14.761 15.780 9.423 1.00 94.44 464 TYR A O 1
ATOM 3756 N N . LEU A 1 465 ? -12.586 16.162 9.884 1.00 94.25 465 LEU A N 1
ATOM 3757 C CA . LEU A 1 465 ? -12.688 17.622 9.784 1.00 94.25 465 LEU A CA 1
ATOM 3758 C C . LEU A 1 465 ? -12.821 18.067 8.330 1.00 94.25 465 LEU A C 1
ATOM 3760 O O . LEU A 1 465 ? -13.700 18.869 8.020 1.00 94.25 465 LEU A O 1
ATOM 3764 N N . LEU A 1 466 ? -12.011 17.503 7.430 1.00 94.44 466 LEU A N 1
ATOM 3765 C CA . LEU A 1 466 ? -12.138 17.769 5.994 1.00 94.44 466 LEU A CA 1
ATOM 3766 C C . LEU A 1 466 ? -13.491 17.313 5.447 1.00 94.44 466 LEU A C 1
ATOM 3768 O O . LEU A 1 466 ? -14.120 18.035 4.674 1.00 94.44 466 LEU A O 1
ATOM 3772 N N . HIS A 1 467 ? -13.957 16.133 5.864 1.00 95.88 467 HIS A N 1
ATOM 3773 C CA . HIS A 1 467 ? -15.276 15.637 5.485 1.00 95.88 467 HIS A CA 1
ATOM 3774 C C . HIS A 1 467 ? -16.381 16.592 5.963 1.00 95.88 467 HIS A C 1
ATOM 3776 O O . HIS A 1 467 ? -17.229 16.989 5.166 1.00 95.88 467 HIS A O 1
ATOM 3782 N N . ALA A 1 468 ? -16.338 17.025 7.228 1.00 95.44 468 ALA A N 1
ATOM 3783 C CA . ALA A 1 468 ? -17.300 17.976 7.781 1.00 95.44 468 ALA A CA 1
ATOM 3784 C C . ALA A 1 468 ? -17.299 19.321 7.032 1.00 95.44 468 ALA A C 1
ATOM 3786 O O . ALA A 1 468 ? -18.365 19.833 6.688 1.00 95.44 468 ALA A O 1
ATOM 3787 N N . GLU A 1 469 ? -16.119 19.871 6.742 1.00 95.12 469 GLU A N 1
ATOM 3788 C CA . GLU A 1 469 ? -15.967 21.146 6.034 1.00 95.12 469 GLU A CA 1
ATOM 3789 C C . GLU A 1 469 ? -16.483 21.076 4.586 1.00 95.12 469 GLU A C 1
ATOM 3791 O O . GLU A 1 469 ? -17.194 21.977 4.137 1.00 95.12 469 GLU A O 1
ATOM 3796 N N . ILE A 1 470 ? -16.201 19.990 3.856 1.00 94.75 470 ILE A N 1
ATOM 3797 C CA . ILE A 1 470 ? -16.732 19.805 2.496 1.00 94.75 470 ILE A CA 1
ATOM 3798 C C . ILE A 1 470 ? -18.254 19.643 2.499 1.00 94.75 470 ILE A C 1
ATOM 3800 O O . ILE A 1 470 ? -18.921 20.215 1.629 1.00 94.75 470 ILE A O 1
ATOM 3804 N N . LEU A 1 471 ? -18.823 18.921 3.474 1.00 93.88 471 LEU A N 1
ATOM 3805 C CA . LEU A 1 471 ? -20.277 18.790 3.604 1.00 93.88 471 LEU A CA 1
ATOM 3806 C C . LEU A 1 471 ? -20.953 20.147 3.832 1.00 93.88 471 LEU A C 1
ATOM 3808 O O . LEU A 1 471 ? -21.951 20.438 3.176 1.00 93.88 471 LEU A O 1
ATOM 3812 N N . LEU A 1 472 ? -20.401 20.995 4.708 1.00 92.69 472 LEU A N 1
ATOM 3813 C CA . LEU A 1 472 ? -20.958 22.322 5.011 1.00 92.69 472 LEU A CA 1
ATOM 3814 C C . LEU A 1 472 ? -20.994 23.269 3.802 1.00 92.69 472 LEU A C 1
ATOM 3816 O O . LEU A 1 472 ? -21.784 24.209 3.789 1.00 92.69 472 LEU A O 1
ATOM 3820 N N . ARG A 1 473 ? -20.168 23.026 2.780 1.00 90.12 473 ARG A N 1
ATOM 3821 C CA . ARG A 1 473 ? -20.136 23.832 1.548 1.00 90.12 473 ARG A CA 1
ATOM 3822 C C . ARG A 1 473 ? -21.194 23.436 0.523 1.00 90.12 473 ARG A C 1
ATOM 3824 O O . ARG A 1 473 ? -21.499 24.232 -0.357 1.00 90.12 473 ARG A O 1
ATOM 3831 N N . HIS A 1 474 ? -21.745 22.228 0.634 1.00 86.19 474 HIS A N 1
ATOM 3832 C CA . HIS A 1 474 ? -22.660 21.655 -0.362 1.00 86.19 474 HIS A CA 1
ATOM 3833 C C . HIS A 1 474 ? -24.011 21.236 0.222 1.00 86.19 474 HIS A C 1
ATOM 3835 O O . HIS A 1 474 ? -24.900 20.820 -0.518 1.00 86.19 474 HIS A O 1
ATOM 3841 N N . MET A 1 475 ? -24.174 21.307 1.544 1.00 89.62 475 MET A N 1
ATOM 3842 C CA . MET A 1 475 ? -25.379 20.883 2.247 1.00 89.62 475 MET A CA 1
ATOM 3843 C C . MET A 1 475 ? -25.734 21.864 3.360 1.00 89.62 475 MET A C 1
ATOM 3845 O O . MET A 1 475 ? -24.867 22.469 3.987 1.00 89.62 475 MET A O 1
ATOM 3849 N N . GLU A 1 476 ? -27.026 21.955 3.670 1.00 92.06 476 GLU A N 1
ATOM 3850 C CA . GLU A 1 476 ? -27.479 22.643 4.878 1.00 92.06 476 GLU A CA 1
ATOM 3851 C C . GLU A 1 476 ? -26.908 21.981 6.141 1.00 92.06 476 GLU A C 1
ATOM 3853 O O . GLU A 1 476 ? -26.784 20.754 6.219 1.00 92.06 476 GLU A O 1
ATOM 3858 N N . ILE A 1 477 ? -26.622 22.793 7.165 1.00 92.62 477 ILE A N 1
ATOM 3859 C CA . ILE A 1 477 ? -25.914 22.386 8.391 1.00 92.62 477 ILE A CA 1
ATOM 3860 C C . ILE A 1 477 ? -26.513 21.146 9.077 1.00 92.62 477 ILE A C 1
ATOM 3862 O O . ILE A 1 477 ? -25.775 20.287 9.558 1.00 92.62 477 ILE A O 1
ATOM 3866 N N . ILE A 1 478 ? -27.842 21.001 9.073 1.00 90.62 478 ILE A N 1
ATOM 3867 C CA . ILE A 1 478 ? -28.535 19.851 9.674 1.00 90.62 478 ILE A CA 1
ATOM 3868 C C . ILE A 1 478 ? -28.267 18.567 8.873 1.00 90.62 478 ILE A C 1
ATOM 3870 O O . ILE A 1 478 ? -28.019 17.511 9.457 1.00 90.62 478 ILE A O 1
ATOM 3874 N N . ASN A 1 479 ? -28.289 18.641 7.540 1.00 92.19 479 ASN A N 1
ATOM 3875 C CA . ASN A 1 479 ? -28.037 17.492 6.666 1.00 92.19 479 ASN A CA 1
ATOM 3876 C C . ASN A 1 479 ? -26.551 17.102 6.667 1.00 92.19 479 ASN A C 1
ATOM 3878 O O . ASN A 1 479 ? -26.230 15.909 6.679 1.00 92.19 479 ASN A O 1
ATOM 3882 N N . ALA A 1 480 ? -25.658 18.095 6.745 1.00 94.06 480 ALA A N 1
ATOM 3883 C CA . ALA A 1 480 ? -24.232 17.878 6.956 1.00 94.06 480 ALA A CA 1
ATOM 3884 C C . ALA A 1 480 ? -23.981 17.145 8.284 1.00 94.06 480 ALA A C 1
ATOM 3886 O O . ALA A 1 480 ? -23.315 16.111 8.301 1.00 94.06 480 ALA A O 1
ATOM 3887 N N . LEU A 1 481 ? -24.592 17.605 9.383 1.00 94.56 481 LEU A N 1
ATOM 3888 C CA . LEU A 1 481 ? -24.445 16.972 10.694 1.00 94.56 481 LEU A CA 1
ATOM 3889 C C . LEU A 1 481 ? -24.991 15.540 10.719 1.00 94.56 481 LEU A C 1
ATOM 3891 O O . LEU A 1 481 ? -24.322 14.650 11.233 1.00 94.56 481 LEU A O 1
ATOM 3895 N N . LYS A 1 482 ? -26.162 15.279 10.124 1.00 92.50 482 LYS A N 1
ATOM 3896 C CA . LYS A 1 482 ? -26.706 13.911 10.011 1.00 92.50 482 LYS A CA 1
ATOM 3897 C C . LYS A 1 482 ? -25.759 12.980 9.249 1.00 92.50 482 LYS A C 1
ATOM 3899 O O . LYS A 1 482 ? -2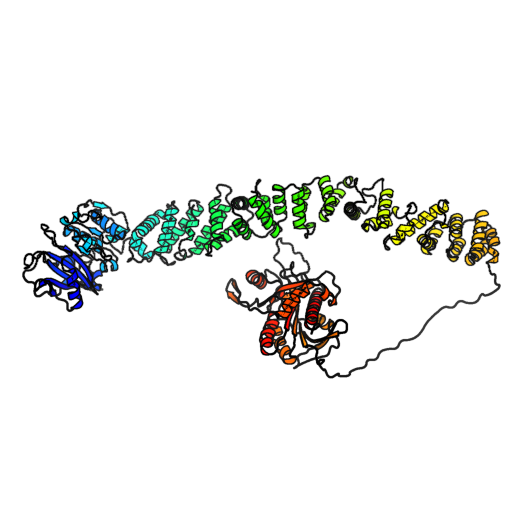5.538 11.845 9.670 1.00 92.50 482 LYS A O 1
ATOM 3904 N N . SER A 1 483 ? -25.176 13.465 8.153 1.00 92.75 483 SER A N 1
ATOM 3905 C CA . SER A 1 483 ? -24.203 12.702 7.362 1.00 92.75 483 SER A CA 1
ATOM 3906 C C . SER A 1 483 ? -22.914 12.443 8.148 1.00 92.75 483 SER A C 1
ATOM 3908 O O . SER A 1 483 ? -22.407 11.320 8.138 1.00 92.75 483 SER A O 1
ATOM 3910 N N . GLN A 1 484 ? -22.429 13.441 8.893 1.00 95.88 484 GLN A N 1
ATOM 3911 C CA . GLN A 1 484 ? -21.250 13.314 9.749 1.00 95.88 484 GLN A CA 1
ATOM 3912 C C . GLN A 1 484 ? -21.484 12.366 10.933 1.00 95.88 484 GLN A C 1
ATOM 3914 O O . GLN A 1 484 ? -20.631 11.533 11.224 1.00 95.88 484 GLN A O 1
ATOM 3919 N N . LEU A 1 485 ? -22.649 12.432 11.583 1.00 93.75 485 LEU A N 1
ATOM 3920 C CA . LEU A 1 485 ? -23.028 11.528 12.674 1.00 93.75 485 LEU A CA 1
ATOM 3921 C C . LEU A 1 485 ? -23.049 10.074 12.209 1.00 93.75 485 LEU A C 1
ATOM 3923 O O . LEU A 1 485 ? -22.530 9.208 12.904 1.00 93.75 485 LEU A O 1
ATOM 3927 N N . LYS A 1 486 ? -23.578 9.812 11.007 1.00 93.19 486 LYS A N 1
ATOM 3928 C CA . LYS A 1 486 ? -23.561 8.472 10.407 1.00 93.19 486 LYS A CA 1
ATOM 3929 C C . LYS A 1 486 ? -22.138 7.986 10.112 1.00 93.19 486 LYS A C 1
ATOM 3931 O O . LYS A 1 486 ? -21.858 6.801 10.266 1.00 93.19 486 LYS A O 1
ATOM 3936 N N . LEU A 1 487 ? -21.245 8.877 9.675 1.00 93.88 487 LEU A N 1
ATOM 3937 C CA . LEU A 1 487 ? -19.837 8.541 9.445 1.00 93.88 487 LEU A CA 1
ATOM 3938 C C . LEU A 1 487 ? -19.122 8.209 10.759 1.00 93.88 487 LEU A C 1
ATOM 3940 O O . LEU A 1 487 ? -18.429 7.198 10.860 1.00 93.88 487 LEU A O 1
ATOM 3944 N N . GLU A 1 488 ? -19.307 9.053 11.767 1.00 94.56 488 GLU A N 1
ATOM 3945 C CA . GLU A 1 488 ? -18.610 8.944 13.041 1.00 94.56 488 GLU A CA 1
ATOM 3946 C C . GLU A 1 488 ? -19.337 8.045 14.046 1.00 94.56 488 GLU A C 1
ATOM 3948 O O . GLU A 1 488 ? -18.841 7.902 15.148 1.00 94.56 488 GLU A O 1
ATOM 3953 N N . GLU A 1 489 ? -20.469 7.412 13.727 1.00 90.81 489 GLU A N 1
ATOM 3954 C CA . GLU A 1 489 ? -21.353 6.685 14.666 1.00 90.81 489 GLU A CA 1
ATOM 3955 C C . GLU A 1 489 ? -20.597 5.797 15.675 1.00 90.81 489 GLU A C 1
ATOM 3957 O O . GLU A 1 489 ? -20.841 5.856 16.880 1.00 90.81 489 GLU A O 1
ATOM 3962 N N . LYS A 1 490 ? -19.611 5.031 15.191 1.00 89.25 490 LYS A N 1
ATOM 3963 C CA . LYS A 1 490 ? -18.798 4.103 16.000 1.00 89.25 490 LYS A CA 1
ATOM 3964 C C . LYS A 1 490 ? -17.638 4.766 16.751 1.00 89.25 490 LYS A C 1
ATOM 3966 O O . LYS A 1 490 ? -17.033 4.134 17.618 1.00 89.25 490 LYS A O 1
ATOM 3971 N N . GLU A 1 491 ? -17.288 6.002 16.412 1.00 90.50 491 GLU A N 1
ATOM 3972 C CA . GLU A 1 491 ? -16.234 6.759 17.082 1.00 90.50 491 GLU A CA 1
ATOM 3973 C C . GLU A 1 491 ? -16.695 7.231 18.459 1.00 90.50 491 GLU A C 1
ATOM 3975 O O . GLU A 1 491 ? -17.839 7.645 18.661 1.00 90.50 491 GLU A O 1
ATOM 3980 N N . LYS A 1 492 ? -15.776 7.210 19.428 1.00 90.25 492 LYS A N 1
ATOM 3981 C CA . LYS A 1 492 ? -16.034 7.788 20.753 1.00 90.25 492 LYS A CA 1
ATOM 3982 C C . LYS A 1 492 ? -16.255 9.294 20.629 1.00 90.25 492 LYS A C 1
ATOM 3984 O O . LYS A 1 492 ? -15.684 9.932 19.745 1.00 90.25 492 LYS A O 1
ATOM 3989 N N . PHE A 1 493 ? -17.013 9.868 21.561 1.00 87.69 493 PHE A N 1
ATOM 3990 C CA . PHE A 1 493 ? -17.294 11.304 21.591 1.00 87.69 493 PHE A CA 1
ATOM 3991 C C . PHE A 1 493 ? -16.030 12.169 21.479 1.00 87.69 493 PHE A C 1
ATOM 3993 O O . PHE A 1 493 ? -15.977 13.083 20.661 1.00 87.69 493 PHE A O 1
ATOM 4000 N N . ASP A 1 494 ? -14.971 11.834 22.221 1.00 86.75 494 ASP A N 1
ATOM 4001 C CA . ASP A 1 494 ? -13.713 12.591 22.199 1.00 86.75 494 ASP A CA 1
ATOM 4002 C C . ASP A 1 494 ? -13.069 12.654 20.815 1.00 86.75 494 ASP A C 1
ATOM 4004 O O . ASP A 1 494 ? -12.564 13.705 20.430 1.00 86.75 494 ASP A O 1
ATOM 4008 N N . LYS A 1 495 ? -13.174 11.564 20.049 1.00 88.62 495 LYS A N 1
ATOM 4009 C CA . LYS A 1 495 ? -12.638 11.435 18.689 1.00 88.62 495 LYS A CA 1
ATOM 4010 C C . LYS A 1 495 ? -13.609 11.905 17.607 1.00 88.62 495 LYS A C 1
ATOM 4012 O O . LYS A 1 495 ? -13.239 11.920 16.438 1.00 88.62 495 LYS A O 1
ATOM 4017 N N . SER A 1 496 ? -14.828 12.292 17.987 1.00 93.06 496 SER A N 1
ATOM 4018 C CA . SER A 1 496 ? -15.866 12.723 17.052 1.00 93.06 496 SER A CA 1
ATOM 4019 C C . SER A 1 496 ? -15.699 14.198 16.657 1.00 93.06 496 SER A C 1
ATOM 4021 O O . SER A 1 496 ? -16.538 15.053 16.955 1.00 93.06 496 SER A O 1
ATOM 4023 N N . ILE A 1 497 ? -14.530 14.523 16.099 1.00 93.56 497 ILE A N 1
ATOM 4024 C CA . ILE A 1 497 ? -14.084 15.903 15.877 1.00 93.56 497 ILE A CA 1
ATOM 4025 C C . ILE A 1 497 ? -14.883 16.614 14.779 1.00 93.56 497 ILE A C 1
ATOM 4027 O O . ILE A 1 497 ? -15.144 17.806 14.920 1.00 93.56 497 ILE A O 1
ATOM 4031 N N . GLY A 1 498 ? -15.340 15.905 13.740 1.00 95.00 498 GLY A N 1
ATOM 4032 C CA . GLY A 1 498 ? -16.169 16.491 12.685 1.00 95.00 498 GLY A CA 1
ATOM 4033 C C . GLY A 1 498 ? -17.575 16.816 13.187 1.00 95.00 498 GLY A C 1
ATOM 4034 O O . GLY A 1 498 ? -18.088 17.904 12.925 1.00 95.00 498 GLY A O 1
ATOM 4035 N N . VAL A 1 499 ? -18.176 15.932 13.995 1.00 95.50 499 VAL A N 1
ATOM 4036 C CA . VAL A 1 499 ? -19.460 16.207 14.670 1.00 95.50 499 VAL A CA 1
ATOM 4037 C C . VAL A 1 499 ? -19.352 17.453 15.551 1.00 95.50 499 VAL A C 1
ATOM 4039 O O . VAL A 1 499 ? -20.182 18.355 15.434 1.00 95.50 499 VAL A O 1
ATOM 4042 N N . LYS A 1 500 ? -18.310 17.548 16.389 1.00 94.69 500 LYS A N 1
ATOM 4043 C CA . LYS A 1 500 ? -18.067 18.731 17.235 1.00 94.69 500 LYS A CA 1
ATOM 4044 C C . LYS A 1 500 ? -17.907 20.000 16.393 1.00 94.69 500 LYS A C 1
ATOM 4046 O O . LYS A 1 500 ? -18.566 20.997 16.676 1.00 94.69 500 LYS A O 1
ATOM 4051 N N . TYR A 1 501 ? -17.119 19.926 15.320 1.00 94.88 501 TYR A N 1
ATOM 4052 C CA . TYR A 1 501 ? -16.867 21.044 14.411 1.00 94.88 501 TYR A CA 1
ATOM 4053 C C . TYR A 1 501 ? -18.141 21.600 13.756 1.00 94.88 501 TYR A C 1
ATOM 4055 O O . TYR A 1 501 ? -18.277 22.816 13.593 1.00 94.88 501 TYR A O 1
ATOM 4063 N N . ILE A 1 502 ? -19.086 20.733 13.377 1.00 95.62 502 ILE A N 1
ATOM 4064 C CA . ILE A 1 502 ? -20.374 21.166 12.816 1.00 95.62 502 ILE A CA 1
ATOM 4065 C C . ILE A 1 502 ? -21.282 21.727 13.919 1.00 95.62 502 ILE A C 1
ATOM 4067 O O . ILE A 1 502 ? -21.884 22.784 13.738 1.00 95.62 502 ILE A O 1
ATOM 4071 N N . VAL A 1 503 ? -21.366 21.059 15.075 1.00 94.12 503 VAL A N 1
ATOM 4072 C CA . VAL A 1 503 ? -22.256 21.471 16.175 1.00 94.12 503 VAL A CA 1
ATOM 4073 C C . VAL A 1 503 ? -21.869 22.827 16.768 1.00 94.12 503 VAL A C 1
ATOM 4075 O O . VAL A 1 503 ? -22.753 23.582 17.168 1.00 94.12 503 VAL A O 1
ATOM 4078 N N . GLU A 1 504 ? -20.587 23.194 16.794 1.00 92.44 504 GLU A N 1
ATOM 4079 C CA . GLU A 1 504 ? -20.146 24.536 17.213 1.00 92.44 504 GLU A CA 1
ATOM 4080 C C . GLU A 1 504 ? -20.797 25.671 16.406 1.00 92.44 504 GLU A C 1
ATOM 4082 O O . GLU A 1 504 ? -20.957 26.775 16.921 1.00 92.44 504 GLU A O 1
ATOM 4087 N N . LYS A 1 505 ? -21.229 25.391 15.171 1.00 92.50 505 LYS A N 1
ATOM 4088 C CA . LYS A 1 505 ? -21.886 26.353 14.277 1.00 92.50 505 LYS A CA 1
ATOM 4089 C C . LYS A 1 505 ? -23.419 26.368 14.423 1.00 92.50 505 LYS A C 1
ATOM 4091 O O . LYS A 1 505 ? -24.073 27.174 13.769 1.00 92.50 505 LYS A O 1
ATOM 4096 N N . LEU A 1 506 ? -24.003 25.503 15.264 1.00 92.69 506 LEU A N 1
ATOM 4097 C CA . LEU A 1 506 ? -25.448 25.448 15.533 1.00 92.69 506 LEU A CA 1
ATOM 4098 C C . LEU A 1 506 ? -25.861 26.317 16.727 1.00 92.69 506 LEU A C 1
ATOM 4100 O O . LEU A 1 506 ? -25.201 26.327 17.773 1.00 92.69 506 LEU A O 1
ATOM 4104 N N . GLY A 1 507 ? -27.023 26.967 16.609 1.00 91.31 507 GLY A N 1
ATOM 4105 C CA . GLY A 1 507 ? -27.690 27.628 17.734 1.00 91.31 507 GLY A CA 1
ATOM 4106 C C . GLY A 1 507 ? -28.240 26.631 18.765 1.00 91.31 507 GLY A C 1
ATOM 4107 O O . GLY A 1 507 ? -28.485 25.470 18.444 1.00 91.31 507 GLY A O 1
ATOM 4108 N N . ASP A 1 508 ? -28.452 27.084 20.007 1.00 92.38 508 ASP A N 1
ATOM 4109 C CA . ASP A 1 508 ? -28.897 26.222 21.120 1.00 92.38 508 ASP A CA 1
ATOM 4110 C C . ASP A 1 508 ? -30.216 25.493 20.819 1.00 92.38 508 ASP A C 1
ATOM 4112 O O . ASP A 1 508 ? -30.298 24.284 21.015 1.00 92.38 508 ASP A O 1
ATOM 4116 N N . ASN A 1 509 ? -31.220 26.204 20.291 1.00 90.19 509 ASN A N 1
ATOM 4117 C CA . ASN A 1 509 ? -32.532 25.618 19.991 1.00 90.19 509 ASN A CA 1
ATOM 4118 C C . ASN A 1 509 ? -32.435 24.571 18.873 1.00 90.19 509 ASN A C 1
ATOM 4120 O O . ASN A 1 509 ? -32.954 23.474 19.019 1.00 90.19 509 ASN A O 1
ATOM 4124 N N . GLN A 1 510 ? -31.684 24.864 17.804 1.00 91.88 510 GLN A N 1
ATOM 4125 C CA . GLN A 1 510 ? -31.470 23.912 16.708 1.00 91.88 510 GLN A CA 1
ATOM 4126 C C . GLN A 1 510 ? -30.749 22.647 17.184 1.00 91.88 510 GLN A C 1
ATOM 4128 O O . GLN A 1 510 ? -31.051 21.552 16.713 1.00 91.88 510 GLN A O 1
ATOM 4133 N N . LEU A 1 511 ? -29.795 22.789 18.114 1.00 93.44 511 LEU A N 1
ATOM 4134 C CA . LEU A 1 511 ? -29.126 21.648 18.728 1.00 93.44 511 LEU A CA 1
ATOM 4135 C C . LEU A 1 511 ? -30.108 20.826 19.568 1.00 93.44 511 LEU A C 1
ATOM 4137 O O . LEU A 1 511 ? -30.130 19.613 19.414 1.00 93.44 511 LEU A O 1
ATOM 4141 N N . ILE A 1 512 ? -30.922 21.458 20.420 1.00 93.19 512 ILE A N 1
ATOM 4142 C CA . ILE A 1 512 ? -31.914 20.755 21.248 1.00 93.19 512 ILE A CA 1
ATOM 4143 C C . ILE A 1 512 ? -32.929 20.020 20.367 1.00 93.19 512 ILE A C 1
ATOM 4145 O O . ILE A 1 512 ? -33.101 18.818 20.545 1.00 93.19 512 ILE A O 1
ATOM 4149 N N . ASP A 1 513 ? -33.523 20.687 19.375 1.00 91.44 513 ASP A N 1
ATOM 4150 C CA . ASP A 1 513 ? -34.485 20.078 18.447 1.00 91.44 513 ASP A CA 1
ATOM 4151 C C . ASP A 1 513 ? -33.885 18.857 17.739 1.00 91.44 513 ASP A C 1
ATOM 4153 O O . ASP A 1 513 ? -34.503 17.791 17.642 1.00 91.44 513 ASP A O 1
ATOM 4157 N N . LEU A 1 514 ? -32.635 18.980 17.281 1.00 91.50 514 LEU A N 1
ATOM 4158 C CA . LEU A 1 514 ? -31.942 17.883 16.623 1.00 91.50 514 LEU A CA 1
ATOM 4159 C C . LEU A 1 514 ? -31.635 16.736 17.593 1.00 91.50 514 LEU A C 1
ATOM 4161 O O . LEU A 1 514 ? -31.889 15.579 17.247 1.00 91.50 514 LEU A O 1
ATOM 4165 N N . THR A 1 515 ? -31.137 17.034 18.796 1.00 94.50 515 THR A N 1
ATOM 4166 C CA . THR A 1 515 ? -30.887 16.036 19.845 1.00 94.50 515 THR A CA 1
ATOM 4167 C C . THR A 1 515 ? -32.174 15.299 20.200 1.00 94.50 515 THR A C 1
ATOM 4169 O O . THR A 1 515 ? -32.162 14.075 20.268 1.00 94.50 515 THR A O 1
ATOM 4172 N N . LEU A 1 516 ? -33.302 16.003 20.340 1.00 92.94 516 LEU A N 1
ATOM 4173 C CA . LEU A 1 516 ? -34.603 15.398 20.632 1.00 92.94 516 LEU A CA 1
ATOM 4174 C C . LEU A 1 516 ? -35.105 14.510 19.488 1.00 92.94 516 LEU A C 1
ATOM 4176 O O . LEU A 1 516 ? -35.630 13.428 19.746 1.00 92.94 516 LEU A O 1
ATOM 4180 N N . SER A 1 517 ? -34.911 14.927 18.233 1.00 90.06 517 SER A N 1
ATOM 4181 C CA . SER A 1 517 ? -35.348 14.150 17.063 1.00 90.06 517 SER A CA 1
ATOM 4182 C C . SER A 1 517 ? -34.515 12.888 16.802 1.00 90.06 517 SER A C 1
ATOM 4184 O O . SER A 1 517 ? -35.016 11.936 16.207 1.00 90.06 517 SER A O 1
ATOM 4186 N N . THR A 1 518 ? -33.247 12.875 17.221 1.00 89.38 518 THR A N 1
ATOM 4187 C CA . THR A 1 518 ? -32.302 11.777 16.941 1.00 89.38 518 THR A CA 1
ATOM 4188 C C . THR A 1 518 ? -32.018 10.900 18.156 1.00 89.38 518 THR A C 1
ATOM 4190 O O . THR A 1 518 ? -31.683 9.732 17.990 1.00 89.38 518 THR A O 1
ATOM 4193 N N . CYS A 1 519 ? -32.137 11.452 19.367 1.00 91.38 519 CYS A N 1
ATOM 4194 C CA . CYS A 1 519 ? -31.707 10.847 20.628 1.00 91.38 519 CYS A CA 1
ATOM 4195 C C . CYS A 1 519 ? -30.259 10.311 20.586 1.00 91.38 519 CYS A C 1
ATOM 4197 O O . CYS A 1 519 ? -29.921 9.334 21.252 1.00 91.38 519 CYS A O 1
ATOM 4199 N N . ASP A 1 520 ? -29.391 10.941 19.786 1.00 92.94 520 ASP A N 1
ATOM 4200 C CA . ASP A 1 520 ? -28.001 10.517 19.640 1.00 92.94 520 ASP A CA 1
ATOM 4201 C C . ASP A 1 520 ? -27.186 10.840 20.903 1.00 92.94 520 ASP A C 1
ATOM 4203 O O . ASP A 1 520 ? -27.182 11.967 21.401 1.00 92.94 520 ASP A O 1
ATOM 4207 N N . ASN A 1 521 ? -26.446 9.851 21.411 1.00 92.00 521 ASN A N 1
ATOM 4208 C CA . ASN A 1 521 ? -25.699 9.977 22.665 1.00 92.00 521 ASN A CA 1
ATOM 4209 C C . ASN A 1 521 ? -24.615 11.067 22.634 1.00 92.00 521 ASN A C 1
ATOM 4211 O O . ASN A 1 521 ? -24.321 11.660 23.673 1.00 92.00 521 ASN A O 1
ATOM 4215 N N . LYS A 1 522 ? -24.005 11.341 21.475 1.00 93.69 522 LYS A N 1
ATOM 4216 C CA . LYS A 1 522 ? -22.977 12.383 21.343 1.00 93.69 522 LYS A CA 1
ATOM 4217 C C . LYS A 1 522 ? -23.617 13.755 21.350 1.00 93.69 522 LYS A C 1
ATOM 4219 O O . LYS A 1 522 ? -23.115 14.651 22.023 1.00 93.69 522 LYS A O 1
ATOM 4224 N N . LEU A 1 523 ? -24.736 13.903 20.644 1.00 94.94 523 LEU A N 1
ATOM 4225 C CA . LEU A 1 523 ? -25.511 15.136 20.694 1.00 94.94 523 LEU A CA 1
ATOM 4226 C C . LEU A 1 523 ? -26.016 15.408 22.113 1.00 94.94 523 LEU A C 1
ATOM 4228 O O . LEU A 1 523 ? -25.862 16.529 22.584 1.00 94.94 523 LEU A O 1
ATOM 4232 N N . ILE A 1 524 ? -26.490 14.385 22.838 1.00 94.75 524 ILE A N 1
ATOM 4233 C CA . ILE A 1 524 ? -26.868 14.505 24.255 1.00 94.75 524 ILE A CA 1
ATOM 4234 C C . ILE A 1 524 ? -25.703 15.050 25.090 1.00 94.75 524 ILE A C 1
ATOM 4236 O O . ILE A 1 524 ? -25.908 15.994 25.850 1.00 94.75 524 ILE A O 1
ATOM 4240 N N . GLN A 1 525 ? -24.485 14.519 24.934 1.00 93.31 525 GLN A N 1
ATOM 4241 C CA . GLN A 1 525 ? -23.312 15.020 25.666 1.00 93.31 525 GLN A CA 1
ATOM 4242 C C . GLN A 1 525 ? -23.031 16.501 25.367 1.00 93.31 525 GLN A C 1
ATOM 4244 O O . GLN A 1 525 ? -22.881 17.287 26.301 1.00 93.31 525 GLN A O 1
ATOM 4249 N N . ILE A 1 526 ? -23.056 16.918 24.094 1.00 93.62 526 ILE A N 1
ATOM 4250 C CA . ILE A 1 526 ? -22.834 18.331 23.729 1.00 93.62 526 ILE A CA 1
ATOM 4251 C C . ILE A 1 526 ? -23.963 19.226 24.257 1.00 93.62 526 ILE A C 1
ATOM 4253 O O . ILE A 1 526 ? -23.713 20.331 24.741 1.00 93.62 526 ILE A O 1
ATOM 4257 N N . THR A 1 527 ? -25.213 18.765 24.179 1.00 95.00 527 THR A N 1
ATOM 4258 C CA . THR A 1 527 ? -26.369 19.487 24.719 1.00 95.00 527 THR A CA 1
ATOM 4259 C C . THR A 1 527 ? -26.231 19.673 26.232 1.00 95.00 527 THR A C 1
ATOM 4261 O O . THR A 1 527 ? -26.449 20.779 26.724 1.00 95.00 527 THR A O 1
ATOM 4264 N N . VAL A 1 528 ? -25.796 18.644 26.967 1.00 94.25 528 VAL A N 1
ATOM 4265 C CA . VAL A 1 528 ? -25.528 18.723 28.413 1.00 94.25 528 VAL A CA 1
ATOM 4266 C C . VAL A 1 528 ? -24.417 19.729 28.714 1.00 94.25 528 VAL A C 1
ATOM 4268 O O . VAL A 1 528 ? -24.606 20.578 29.584 1.00 94.25 528 VAL A O 1
ATOM 4271 N N . ASP A 1 529 ? -23.311 19.720 27.965 1.00 92.38 529 ASP A N 1
ATOM 4272 C CA . ASP A 1 529 ? -22.223 20.695 28.134 1.00 92.38 529 ASP A CA 1
ATOM 4273 C C . ASP A 1 529 ? -22.705 22.146 27.951 1.00 92.38 529 ASP A C 1
ATOM 4275 O O . ASP A 1 529 ? -22.264 23.052 28.669 1.00 92.38 529 ASP A O 1
ATOM 4279 N N . ARG A 1 530 ? -23.639 22.390 27.016 1.00 93.31 530 ARG A N 1
ATOM 4280 C CA . ARG A 1 530 ? -24.276 23.709 26.850 1.00 93.31 530 ARG A CA 1
ATOM 4281 C C . ARG A 1 530 ? -25.236 24.038 27.993 1.00 93.31 530 ARG A C 1
ATOM 4283 O O . ARG A 1 530 ? -25.197 25.159 28.498 1.00 93.31 530 ARG A O 1
ATOM 4290 N N . ILE A 1 531 ? -26.048 23.079 28.439 1.00 93.94 531 ILE A N 1
ATOM 4291 C CA . ILE A 1 531 ? -26.970 23.235 29.577 1.00 93.94 531 ILE A CA 1
ATOM 4292 C C . ILE A 1 531 ? -26.212 23.600 30.858 1.00 93.94 531 ILE A C 1
ATOM 4294 O O . ILE A 1 531 ? -26.621 24.517 31.567 1.00 93.94 531 ILE A O 1
ATOM 4298 N N . LEU A 1 532 ? -25.079 22.949 31.141 1.00 92.31 532 LEU A N 1
ATOM 4299 C CA . LEU A 1 532 ? -24.275 23.236 32.336 1.00 92.31 532 LEU A CA 1
ATOM 4300 C C . LEU A 1 532 ? -23.735 24.676 32.348 1.00 92.31 532 LEU A C 1
ATOM 4302 O O . LEU A 1 532 ? -23.563 25.258 33.418 1.00 92.31 532 LEU A O 1
ATOM 4306 N N . LYS A 1 533 ? -23.511 25.275 31.170 1.00 92.38 533 LYS A N 1
ATOM 4307 C CA . LYS A 1 533 ? -23.142 26.695 31.025 1.00 92.38 533 LYS A CA 1
ATOM 4308 C C . LYS A 1 533 ? -24.361 27.624 31.050 1.00 92.38 533 LYS A C 1
ATOM 4310 O O . LYS A 1 533 ? -24.250 28.768 31.483 1.00 92.38 533 LYS A O 1
ATOM 4315 N N . LYS A 1 534 ? -25.516 27.149 30.578 1.00 92.75 534 LYS A N 1
ATOM 4316 C CA . LYS A 1 534 ? -26.756 27.918 30.421 1.00 92.75 534 LYS A CA 1
ATOM 4317 C C . LYS A 1 534 ? -27.960 27.096 30.888 1.00 92.75 534 LYS A C 1
ATOM 4319 O O . LYS A 1 534 ? -28.703 26.526 30.091 1.00 92.75 534 LYS A O 1
ATOM 4324 N N . LYS A 1 535 ? -28.189 27.107 32.204 1.00 89.25 535 LYS A N 1
ATOM 4325 C CA . LYS A 1 535 ? -29.251 26.336 32.879 1.00 89.25 535 LYS A CA 1
ATOM 4326 C C . LYS A 1 535 ? -30.661 26.609 32.346 1.00 89.25 535 LYS A C 1
ATOM 4328 O O . LYS A 1 535 ? -31.518 25.735 32.386 1.00 89.25 535 LYS A O 1
ATOM 4333 N N . SER A 1 536 ? -30.907 27.801 31.791 1.00 89.81 536 SER A N 1
ATOM 4334 C CA . SER A 1 536 ? -32.208 28.169 31.217 1.00 89.81 536 SER A CA 1
ATOM 4335 C C . SER A 1 536 ? -32.649 27.293 30.040 1.00 89.81 536 SER A C 1
ATOM 4337 O O . SER A 1 536 ? -33.832 27.305 29.714 1.00 89.81 536 SER A O 1
ATOM 4339 N N . LEU A 1 537 ? -31.739 26.519 29.441 1.00 92.12 537 LEU A N 1
ATOM 4340 C CA . LEU A 1 537 ? -32.051 25.544 28.395 1.00 92.12 537 LEU A CA 1
ATOM 4341 C C . LEU A 1 537 ? -32.867 24.337 28.905 1.00 92.12 537 LEU A C 1
ATOM 4343 O O . LEU A 1 537 ? -33.452 23.633 28.093 1.00 92.12 537 LEU A O 1
ATOM 4347 N N . LEU A 1 538 ? -32.954 24.111 30.223 1.00 91.50 538 LEU A N 1
ATOM 4348 C CA . LEU A 1 538 ? -33.810 23.070 30.815 1.00 91.50 538 LEU A CA 1
ATOM 4349 C C . LEU A 1 538 ? -35.261 23.510 31.046 1.00 91.50 538 LEU A C 1
ATOM 4351 O O . LEU A 1 538 ? -36.076 22.689 31.446 1.00 91.50 538 LEU A O 1
ATOM 4355 N N . LYS A 1 539 ? -35.622 24.776 30.793 1.00 86.19 539 LYS A N 1
ATOM 4356 C CA . LYS A 1 539 ? -36.982 25.281 31.075 1.00 86.19 539 LYS A CA 1
ATOM 4357 C C . LYS A 1 539 ? -38.094 24.516 30.349 1.00 86.19 539 LYS A C 1
ATOM 4359 O O . LYS A 1 539 ? -39.221 24.501 30.828 1.00 86.19 539 LYS A O 1
ATOM 4364 N N . GLU A 1 540 ? -37.777 23.917 29.204 1.00 86.19 540 GLU A N 1
ATOM 4365 C CA . GLU A 1 540 ? -38.705 23.137 28.376 1.00 86.19 540 GLU A CA 1
ATOM 4366 C C . GLU A 1 540 ? -38.593 21.622 28.623 1.00 86.19 540 GLU A C 1
ATOM 4368 O O . GLU A 1 540 ? -39.083 20.824 27.823 1.00 86.19 540 GLU A O 1
ATOM 4373 N N . LEU A 1 541 ? -37.940 21.210 29.719 1.00 92.19 541 LEU A N 1
ATOM 4374 C CA . LEU A 1 541 ? -37.798 19.807 30.087 1.00 92.19 541 LEU A CA 1
ATOM 4375 C C . LEU A 1 541 ? -39.171 19.129 30.157 1.00 92.19 541 LEU A C 1
ATOM 4377 O O . LEU A 1 541 ? -40.029 19.497 30.960 1.00 92.19 541 LEU A O 1
ATOM 4381 N N . ASN A 1 542 ? -39.338 18.084 29.349 1.00 92.12 542 ASN A N 1
ATOM 4382 C CA . ASN A 1 542 ? -40.530 17.252 29.346 1.00 92.12 542 ASN A CA 1
ATOM 4383 C C . ASN A 1 542 ? -40.156 15.797 29.646 1.00 92.12 542 ASN A C 1
ATOM 4385 O O . ASN A 1 542 ? -39.575 15.112 28.805 1.00 92.12 542 ASN A O 1
ATOM 4389 N N . VAL A 1 543 ? -40.509 15.323 30.841 1.00 93.12 543 VAL A N 1
ATOM 4390 C CA . VAL A 1 543 ? -40.194 13.961 31.299 1.00 93.12 543 VAL A CA 1
ATOM 4391 C C . VAL A 1 543 ? -40.945 12.864 30.542 1.00 93.12 543 VAL A C 1
ATOM 4393 O O . VAL A 1 543 ? -40.490 11.725 30.552 1.00 93.12 543 VAL A O 1
ATOM 4396 N N . ASP A 1 544 ? -42.022 13.195 29.823 1.00 90.06 544 ASP A N 1
ATOM 4397 C CA . ASP A 1 544 ? -42.745 12.235 28.978 1.00 90.06 544 ASP A CA 1
ATOM 4398 C C . ASP A 1 544 ? -41.970 11.887 27.698 1.00 90.06 544 ASP A C 1
ATOM 4400 O O . ASP A 1 544 ? -42.277 10.904 27.022 1.00 90.06 544 ASP A O 1
ATOM 4404 N N . ILE A 1 545 ? -40.952 12.682 27.347 1.00 92.06 545 ILE A N 1
ATOM 4405 C CA . ILE A 1 545 ? -40.088 12.439 26.192 1.00 92.06 545 ILE A CA 1
ATOM 4406 C C . ILE A 1 545 ? -38.834 11.684 26.672 1.00 92.06 545 ILE A C 1
ATOM 4408 O O . ILE A 1 545 ? -37.994 12.266 27.365 1.00 92.06 545 ILE A O 1
ATOM 4412 N N . PRO A 1 546 ? -38.611 10.420 26.256 1.00 91.75 546 PRO A N 1
ATOM 4413 C CA . PRO A 1 546 ? -37.472 9.625 26.729 1.00 91.75 546 PRO A CA 1
ATOM 4414 C C . PRO A 1 546 ? -36.103 10.274 26.475 1.00 91.75 546 PRO A C 1
ATOM 4416 O O . PRO A 1 546 ? -35.191 10.166 27.293 1.00 91.75 546 PRO A O 1
ATOM 4419 N N . CYS A 1 547 ? -35.949 11.004 25.364 1.00 94.38 547 CYS A N 1
ATOM 4420 C CA . CYS A 1 547 ? -34.711 11.731 25.082 1.00 94.38 547 CYS A CA 1
ATOM 4421 C C . CYS A 1 547 ? -34.449 12.850 26.099 1.00 94.38 547 CYS A C 1
ATOM 4423 O O . CYS A 1 547 ? -33.308 13.040 26.518 1.00 94.38 547 CYS A O 1
ATOM 4425 N N . TRP A 1 548 ? -35.490 13.562 26.536 1.00 95.00 548 TRP A N 1
ATOM 4426 C CA . TRP A 1 548 ? -35.367 14.571 27.585 1.00 95.00 548 TRP A CA 1
ATOM 4427 C C . TRP A 1 548 ? -34.933 13.947 28.912 1.00 95.00 548 TRP A C 1
ATOM 4429 O O . TRP A 1 548 ? -34.068 14.507 29.580 1.00 95.00 548 TRP A O 1
ATOM 4439 N N . LEU A 1 549 ? -35.428 12.751 29.254 1.00 94.31 549 LEU A N 1
ATOM 4440 C CA . LEU A 1 549 ? -34.938 11.996 30.415 1.00 94.31 549 LEU A CA 1
ATOM 4441 C C . LEU A 1 549 ? -33.455 11.621 30.287 1.00 94.31 549 LEU A C 1
ATOM 4443 O O . LEU A 1 549 ? -32.719 11.689 31.272 1.00 94.31 549 LEU A O 1
ATOM 4447 N N . ASN A 1 550 ? -32.977 11.266 29.092 1.00 94.94 550 ASN A N 1
ATOM 4448 C CA . ASN A 1 550 ? -31.557 10.972 28.860 1.00 94.94 550 ASN A CA 1
ATOM 4449 C C . ASN A 1 550 ? -30.670 12.223 28.978 1.00 94.94 550 ASN A C 1
ATOM 4451 O O . ASN A 1 550 ? -29.593 12.154 29.579 1.00 94.94 550 ASN A O 1
ATOM 4455 N N . ILE A 1 551 ? -31.135 13.366 28.461 1.00 95.88 551 ILE A N 1
ATOM 4456 C CA . ILE A 1 551 ? -30.468 14.666 28.623 1.00 95.88 551 ILE A CA 1
ATOM 4457 C C . ILE A 1 551 ? -30.422 15.032 30.106 1.00 95.88 551 ILE A C 1
ATOM 4459 O O . ILE A 1 551 ? -29.341 15.229 30.659 1.00 95.88 551 ILE A O 1
ATOM 4463 N N . TRP A 1 552 ? -31.578 15.044 30.772 1.00 95.69 552 TRP A N 1
ATOM 4464 C CA . TRP A 1 552 ? -31.694 15.447 32.167 1.00 95.69 552 TRP A CA 1
ATOM 4465 C C . TRP A 1 552 ? -30.902 14.527 33.090 1.00 95.69 552 TRP A C 1
ATOM 4467 O O . TRP A 1 552 ? -30.083 15.002 33.866 1.00 95.69 552 TRP A O 1
ATOM 4477 N N . SER A 1 553 ? -31.033 13.206 32.949 1.00 95.38 553 SER A N 1
ATOM 4478 C CA . SER A 1 553 ? -30.245 12.249 33.736 1.00 95.38 553 SER A CA 1
ATOM 4479 C C . SER A 1 553 ? -28.738 12.423 33.546 1.00 95.38 553 SER A C 1
ATOM 4481 O O . SER A 1 553 ? -27.980 12.277 34.507 1.00 95.38 553 SER A O 1
ATOM 4483 N N . SER A 1 554 ? -28.287 12.769 32.338 1.00 94.75 554 SER A N 1
ATOM 4484 C CA . SER A 1 554 ? -26.884 13.092 32.084 1.00 94.75 554 SER A CA 1
ATOM 4485 C C . SER A 1 554 ? -26.481 14.388 32.785 1.00 94.75 554 SER A C 1
ATOM 4487 O O . SER A 1 554 ? -25.473 14.385 33.484 1.00 94.75 554 SER A O 1
ATOM 4489 N N . THR A 1 555 ? -27.296 15.445 32.730 1.00 95.00 555 THR A N 1
ATOM 4490 C CA . THR A 1 555 ? -27.076 16.676 33.508 1.00 95.00 555 THR A CA 1
ATOM 4491 C C . THR A 1 555 ? -27.007 16.403 35.016 1.00 95.00 555 THR A C 1
ATOM 4493 O O . THR A 1 555 ? -26.071 16.845 35.684 1.00 95.00 555 THR A O 1
ATOM 4496 N N . LEU A 1 556 ? -27.932 15.605 35.555 1.00 94.62 556 LEU A N 1
ATOM 4497 C CA . LEU A 1 556 ? -28.004 15.248 36.975 1.00 94.62 556 LEU A CA 1
ATOM 4498 C C . LEU A 1 556 ? -26.787 14.456 37.463 1.00 94.62 556 LEU A C 1
ATOM 4500 O O . LEU A 1 556 ? -26.389 14.581 38.623 1.00 94.62 556 LEU A O 1
ATOM 4504 N N . LYS A 1 557 ? -26.142 13.663 36.595 1.00 93.56 557 LYS A N 1
ATOM 4505 C CA . LYS A 1 557 ? -24.877 12.994 36.946 1.00 93.56 557 LYS A CA 1
ATOM 4506 C C . LYS A 1 557 ? -23.780 13.999 37.300 1.00 93.56 557 LYS A C 1
ATOM 4508 O O . LYS A 1 557 ? -22.958 13.662 38.155 1.00 93.56 557 LYS A O 1
ATOM 4513 N N . HIS A 1 558 ? -23.792 15.188 36.691 1.00 91.81 558 HIS A N 1
ATOM 4514 C CA . HIS A 1 558 ? -22.858 16.278 36.978 1.00 91.81 558 HIS A CA 1
ATOM 4515 C C . HIS A 1 558 ? -23.306 17.132 38.166 1.00 91.81 558 HIS A C 1
ATOM 4517 O O . HIS A 1 558 ? -22.495 17.408 39.046 1.00 91.81 558 HIS A O 1
ATOM 4523 N N . THR A 1 559 ? -24.577 17.540 38.215 1.00 91.44 559 THR A N 1
ATOM 4524 C CA . THR A 1 559 ? -25.054 18.487 39.240 1.00 91.44 559 THR A CA 1
ATOM 4525 C C . THR A 1 559 ? -25.372 17.834 40.580 1.00 91.44 559 THR A C 1
ATOM 4527 O O . THR A 1 559 ? -25.344 18.516 41.601 1.00 91.44 559 THR A O 1
ATOM 4530 N N . LYS A 1 560 ? -25.671 16.526 40.596 1.00 91.38 560 LYS A N 1
ATOM 4531 C CA . LYS A 1 560 ? -26.087 15.757 41.785 1.00 91.38 560 LYS A CA 1
ATOM 4532 C C . LYS A 1 560 ? -27.294 16.352 42.526 1.00 91.38 560 LYS A C 1
ATOM 4534 O O . LYS A 1 560 ? -27.492 16.055 43.700 1.00 91.38 560 LYS A O 1
ATOM 4539 N N . SER A 1 561 ? -28.112 17.158 41.848 1.00 90.75 561 SER A N 1
ATOM 4540 C CA . SER A 1 561 ? -29.288 17.808 42.431 1.00 90.75 561 SER A CA 1
ATOM 4541 C C . SER A 1 561 ? -30.531 17.529 41.601 1.00 90.75 561 SER A C 1
ATOM 4543 O O . SER A 1 561 ? -30.611 17.980 40.463 1.00 90.75 561 SER A O 1
ATOM 4545 N N . ILE A 1 562 ? -31.519 16.842 42.184 1.00 92.88 562 ILE A N 1
ATOM 4546 C CA . ILE A 1 562 ? -32.789 16.512 41.516 1.00 92.88 562 ILE A CA 1
ATOM 4547 C C . ILE A 1 562 ? -33.617 17.746 41.140 1.00 92.88 562 ILE A C 1
ATOM 4549 O O . ILE A 1 562 ? -34.454 17.657 40.256 1.00 92.88 562 ILE A O 1
ATOM 4553 N N . THR A 1 563 ? -33.389 18.897 41.779 1.00 91.62 563 THR A N 1
ATOM 4554 C CA . THR A 1 563 ? -34.157 20.126 41.517 1.00 91.62 563 THR A CA 1
ATOM 4555 C C . THR A 1 563 ? -33.679 20.884 40.280 1.00 91.62 563 THR A C 1
ATOM 4557 O O . THR A 1 563 ? -34.353 21.810 39.841 1.00 91.62 563 THR A O 1
ATOM 4560 N N . GLU A 1 564 ? -32.520 20.519 39.726 1.00 90.50 564 GLU A N 1
ATOM 4561 C CA . GLU A 1 564 ? -31.904 21.235 38.612 1.00 90.50 564 GLU A CA 1
ATOM 4562 C C . GLU A 1 564 ? -32.779 21.163 37.352 1.00 90.50 564 GLU A C 1
ATOM 4564 O O . GLU A 1 564 ? -33.000 20.082 36.795 1.00 90.50 564 GLU A O 1
ATOM 4569 N N . GLY A 1 565 ? -33.235 22.327 36.884 1.00 87.12 565 GLY A N 1
ATOM 4570 C CA . GLY A 1 565 ? -34.076 22.460 35.693 1.00 87.12 565 GLY A CA 1
ATOM 4571 C C . GLY A 1 565 ? -35.569 22.241 35.933 1.00 87.12 565 GLY A C 1
ATOM 4572 O O . GLY A 1 565 ? -36.345 22.311 34.982 1.00 87.12 565 GLY A O 1
ATOM 4573 N N . ILE A 1 566 ? -35.977 21.982 37.177 1.00 92.00 566 ILE A N 1
ATOM 4574 C CA . ILE A 1 566 ? -37.381 21.789 37.568 1.00 92.00 566 ILE A CA 1
ATOM 4575 C C . ILE A 1 566 ? -37.781 22.695 38.736 1.00 92.00 566 ILE A C 1
ATOM 4577 O O . ILE A 1 566 ? -38.747 22.405 39.445 1.00 92.00 566 ILE A O 1
ATOM 4581 N N . GLU A 1 567 ? -37.040 23.785 38.948 1.00 91.00 567 GLU A N 1
ATOM 4582 C CA . GLU A 1 567 ? -37.238 24.689 40.075 1.00 91.00 567 GLU A CA 1
ATOM 4583 C C . GLU A 1 567 ? -38.672 25.248 40.093 1.00 91.00 567 GLU A C 1
ATOM 4585 O O . GLU A 1 567 ? -39.155 25.825 39.114 1.00 91.00 567 GLU A O 1
ATOM 4590 N N . GLY A 1 568 ? -39.363 25.068 41.221 1.00 88.38 568 GLY A N 1
ATOM 4591 C CA . GLY A 1 568 ? -40.762 25.460 41.410 1.00 88.38 568 GLY A CA 1
ATOM 4592 C C . GLY A 1 568 ? -41.806 24.459 40.895 1.00 88.38 568 GLY A C 1
ATOM 4593 O O . GLY A 1 568 ? -43.000 24.717 41.041 1.00 88.38 568 GLY A O 1
ATOM 4594 N N . ASN A 1 569 ? -41.395 23.329 40.307 1.00 91.38 569 ASN A N 1
ATOM 4595 C CA . ASN A 1 569 ? -42.276 22.243 39.854 1.00 91.38 569 ASN A CA 1
ATOM 4596 C C . ASN A 1 569 ? -41.838 20.862 40.378 1.00 91.38 569 ASN A C 1
ATOM 4598 O O . ASN A 1 569 ? -42.257 19.834 39.842 1.00 91.38 569 ASN A O 1
ATOM 4602 N N . GLU A 1 570 ? -41.011 20.817 41.423 1.00 93.56 570 GLU A N 1
ATOM 4603 C CA . GLU A 1 570 ? -40.278 19.626 41.851 1.00 93.56 570 GLU A CA 1
ATOM 4604 C C . GLU A 1 570 ? -41.209 18.453 42.158 1.00 93.56 570 GLU A C 1
ATOM 4606 O O . GLU A 1 570 ? -41.062 17.378 41.578 1.00 93.56 570 GLU A O 1
ATOM 4611 N N . GLN A 1 571 ? -42.224 18.674 43.001 1.00 92.44 571 GLN A N 1
ATOM 4612 C CA . GLN A 1 571 ? -43.171 17.623 43.378 1.00 92.44 571 GLN A CA 1
ATOM 4613 C C . GLN A 1 571 ? -43.954 17.097 42.170 1.00 92.44 571 GLN A C 1
ATOM 4615 O O . GLN A 1 571 ? -44.124 15.893 42.023 1.00 92.44 571 GLN A O 1
ATOM 4620 N N . LYS A 1 572 ? -44.386 17.990 41.270 1.00 92.94 572 LYS A N 1
ATOM 4621 C CA . LYS A 1 572 ? -45.148 17.612 40.073 1.00 92.94 572 LYS A CA 1
ATOM 4622 C C . LYS A 1 572 ? -44.316 16.731 39.138 1.00 92.94 572 LYS A C 1
ATOM 4624 O O . LYS A 1 572 ? -44.830 15.762 38.581 1.00 92.94 572 LYS A O 1
ATOM 4629 N N . VAL A 1 573 ? -43.036 17.062 38.963 1.00 94.50 573 VAL A N 1
ATOM 4630 C CA . VAL A 1 573 ? -42.125 16.261 38.139 1.00 94.50 573 VAL A CA 1
ATOM 4631 C C . VAL A 1 573 ? -41.820 14.924 38.813 1.00 94.50 573 VAL A C 1
ATOM 4633 O O . VAL A 1 573 ? -41.862 13.903 38.136 1.00 94.50 573 VAL A O 1
ATOM 4636 N N . VAL A 1 574 ? -41.585 14.894 40.130 1.00 95.06 574 VAL A N 1
ATOM 4637 C CA . VAL A 1 574 ? -41.394 13.639 40.882 1.00 95.06 574 VAL A CA 1
ATOM 4638 C C . VAL A 1 574 ? -42.611 12.725 40.745 1.00 95.06 574 VAL A C 1
ATOM 4640 O O . VAL A 1 574 ? -42.440 11.549 40.435 1.00 95.06 574 VAL A O 1
ATOM 4643 N N . ASP A 1 575 ? -43.825 13.258 40.895 1.00 95.06 575 ASP A N 1
ATOM 4644 C CA . ASP A 1 575 ? -45.064 12.498 40.707 1.00 95.06 575 ASP A CA 1
ATOM 4645 C C . ASP A 1 575 ? -45.151 11.924 39.281 1.00 95.06 575 ASP A C 1
ATOM 4647 O O . ASP A 1 575 ? -45.479 10.752 39.111 1.00 95.06 575 ASP A O 1
ATOM 4651 N N . SER A 1 576 ? -44.751 12.704 38.269 1.00 95.25 576 SER A N 1
ATOM 4652 C CA . SER A 1 576 ? -44.701 12.247 36.870 1.00 95.25 576 SER A CA 1
ATOM 4653 C C . SER A 1 576 ? -43.663 11.132 36.667 1.00 95.25 576 SER A C 1
ATOM 4655 O O . SER A 1 576 ? -43.914 10.163 35.957 1.00 95.25 576 SER A O 1
ATOM 4657 N N . ILE A 1 577 ? -42.502 11.207 37.330 1.00 96.50 577 ILE A N 1
ATOM 4658 C CA . ILE A 1 577 ? -41.506 10.124 37.319 1.00 96.50 577 ILE A CA 1
ATOM 4659 C C . ILE A 1 577 ? -42.060 8.856 37.986 1.00 96.50 577 ILE A C 1
ATOM 4661 O O . ILE A 1 577 ? -41.824 7.754 37.491 1.00 96.50 577 ILE A O 1
ATOM 4665 N N . LEU A 1 578 ? -42.807 8.985 39.087 1.00 95.75 578 LEU A N 1
ATOM 4666 C CA . LEU A 1 578 ? -43.469 7.848 39.734 1.00 95.75 578 LEU A CA 1
ATOM 4667 C C . LEU A 1 578 ? -44.534 7.230 38.818 1.00 95.75 578 LEU A C 1
ATOM 4669 O O . LEU A 1 578 ? -44.589 6.005 38.711 1.00 95.75 578 LEU A O 1
ATOM 4673 N N . ASP A 1 579 ? -45.304 8.051 38.100 1.00 95.38 579 ASP A N 1
ATOM 4674 C CA . ASP A 1 579 ? -46.260 7.583 37.091 1.00 95.38 579 ASP A CA 1
ATOM 4675 C C . ASP A 1 579 ? -45.553 6.781 35.981 1.00 95.38 579 ASP A C 1
ATOM 4677 O O . ASP A 1 579 ? -46.015 5.697 35.615 1.00 95.38 579 ASP A O 1
ATOM 4681 N N . LEU A 1 580 ? -44.388 7.243 35.504 1.00 95.69 580 LEU A N 1
ATOM 4682 C CA . LEU A 1 580 ? -43.566 6.500 34.539 1.00 95.69 580 LEU A CA 1
ATOM 4683 C C . LEU A 1 580 ? -43.070 5.159 35.102 1.00 95.69 580 LEU A C 1
ATOM 4685 O O . LEU A 1 580 ? -43.116 4.154 34.393 1.00 95.69 580 LEU A O 1
ATOM 4689 N N . ILE A 1 581 ? -42.643 5.114 36.370 1.00 94.69 581 ILE A N 1
ATOM 4690 C CA . ILE A 1 581 ? -42.212 3.873 37.040 1.00 94.69 581 ILE A CA 1
ATOM 4691 C C . ILE A 1 581 ? -43.379 2.885 37.166 1.00 94.69 581 ILE A C 1
ATOM 4693 O O . ILE A 1 581 ? -43.199 1.690 36.926 1.00 94.69 581 ILE A O 1
ATOM 4697 N N . ILE A 1 582 ? -44.578 3.361 37.518 1.00 94.62 582 ILE A N 1
ATOM 4698 C CA . ILE A 1 582 ? -45.787 2.525 37.589 1.00 94.62 582 ILE A CA 1
ATOM 4699 C C . ILE A 1 582 ? -46.143 1.969 36.210 1.00 94.62 582 ILE A C 1
ATOM 4701 O O . ILE A 1 582 ? -46.498 0.795 36.106 1.00 94.62 582 ILE A O 1
ATOM 4705 N N . ALA A 1 583 ? -46.035 2.798 35.170 1.00 93.62 583 ALA A N 1
ATOM 4706 C CA . ALA A 1 583 ? -46.278 2.413 33.784 1.00 93.62 583 ALA A CA 1
ATOM 4707 C C . ALA A 1 583 ? -45.174 1.516 33.186 1.00 93.62 583 ALA A C 1
ATOM 4709 O O . ALA A 1 583 ? -45.292 1.113 32.033 1.00 93.62 583 ALA A O 1
ATOM 4710 N N . GLU A 1 584 ? -44.118 1.202 33.948 1.00 90.69 584 GLU A N 1
ATOM 4711 C CA . GLU A 1 584 ? -42.939 0.442 33.504 1.00 90.69 584 GLU A CA 1
ATOM 4712 C C . GLU A 1 584 ? -42.174 1.099 32.343 1.00 90.69 584 GLU A C 1
ATOM 4714 O O . GLU A 1 584 ? -41.419 0.442 31.622 1.00 90.69 584 GLU A O 1
ATOM 4719 N N . ASN A 1 585 ? -42.318 2.417 32.186 1.00 91.94 585 ASN A N 1
ATOM 4720 C CA . ASN A 1 585 ? -41.502 3.182 31.257 1.00 91.94 585 ASN A CA 1
ATOM 4721 C C . ASN A 1 585 ? -40.062 3.286 31.789 1.00 91.94 585 ASN A C 1
ATOM 4723 O O . ASN A 1 585 ? -39.845 3.426 32.998 1.00 91.94 585 ASN A O 1
ATOM 4727 N N . PRO A 1 586 ? -39.050 3.236 30.907 1.00 89.75 586 PRO A N 1
ATOM 4728 C CA . PRO A 1 586 ? -37.658 3.281 31.327 1.00 89.75 586 PRO A CA 1
ATOM 4729 C C . PRO A 1 586 ? -37.314 4.651 31.928 1.00 89.75 586 PRO A C 1
ATOM 4731 O O . PRO A 1 586 ? -37.294 5.662 31.229 1.00 89.75 586 PRO A O 1
ATOM 4734 N N . VAL A 1 587 ? -36.983 4.667 33.220 1.00 94.31 587 VAL A N 1
ATOM 4735 C CA . VAL A 1 587 ? -36.475 5.849 33.929 1.00 94.31 587 VAL A CA 1
ATOM 4736 C C . VAL A 1 587 ? -34.998 5.635 34.283 1.00 94.31 587 VAL A C 1
ATOM 4738 O O . VAL A 1 587 ? -34.662 4.627 34.911 1.00 94.31 587 VAL A O 1
ATOM 4741 N N . PRO A 1 588 ? -34.092 6.562 33.919 1.00 94.94 588 PRO A N 1
ATOM 4742 C CA . PRO A 1 588 ? -32.683 6.487 34.297 1.00 94.94 588 PRO A CA 1
ATOM 4743 C C . PRO A 1 588 ? -32.453 6.345 35.812 1.00 94.94 588 PRO A C 1
ATOM 4745 O O . PRO A 1 588 ? -32.969 7.128 36.608 1.00 94.94 588 PRO A O 1
ATOM 4748 N N . GLU A 1 589 ? -31.598 5.395 36.209 1.00 94.00 589 GLU A N 1
ATOM 4749 C CA . GLU A 1 589 ? -31.355 5.024 37.618 1.00 94.00 589 GLU A CA 1
ATOM 4750 C C . GLU A 1 589 ? -30.958 6.216 38.508 1.00 94.00 589 GLU A C 1
ATOM 4752 O O . GLU A 1 589 ? -31.421 6.322 39.640 1.00 94.00 589 GLU A O 1
ATOM 4757 N N . ILE A 1 590 ? -30.161 7.154 37.982 1.00 95.19 590 ILE A N 1
ATOM 4758 C CA . ILE A 1 590 ? -29.717 8.351 38.717 1.00 95.19 590 ILE A CA 1
ATOM 4759 C C . ILE A 1 590 ? -30.881 9.254 39.151 1.00 95.19 590 ILE A C 1
ATOM 4761 O O . ILE A 1 590 ? -30.798 9.881 40.201 1.00 95.19 590 ILE A O 1
ATOM 4765 N N . ILE A 1 591 ? -31.970 9.312 38.375 1.00 96.19 591 ILE A N 1
ATOM 4766 C CA . ILE A 1 591 ? -33.160 10.091 38.745 1.00 96.19 591 ILE A CA 1
ATOM 4767 C C . ILE A 1 591 ? -33.817 9.432 39.963 1.00 96.19 591 ILE A C 1
ATOM 4769 O O . ILE A 1 591 ? -34.086 10.102 40.955 1.00 96.19 591 ILE A O 1
ATOM 4773 N N . ILE A 1 592 ? -33.997 8.108 39.923 1.00 95.69 592 ILE A N 1
ATOM 4774 C CA . ILE A 1 592 ? -34.588 7.327 41.021 1.00 95.69 592 ILE A CA 1
ATOM 4775 C C . ILE A 1 592 ? -33.729 7.435 42.283 1.00 95.69 592 ILE A C 1
ATOM 4777 O O . ILE A 1 592 ? -34.262 7.635 43.371 1.00 95.69 592 ILE A O 1
ATOM 4781 N N . GLU A 1 593 ? -32.407 7.339 42.139 1.00 95.62 593 GLU A N 1
ATOM 4782 C CA . GLU A 1 593 ? -31.450 7.499 43.233 1.00 95.62 593 GLU A CA 1
ATOM 4783 C C . GLU A 1 593 ? -31.586 8.857 43.914 1.00 95.62 593 GLU A C 1
ATOM 4785 O O . GLU A 1 593 ? -31.759 8.911 45.129 1.00 95.62 593 GLU A O 1
ATOM 4790 N N . LEU A 1 594 ? -31.553 9.944 43.138 1.00 96.19 594 LEU A N 1
ATOM 4791 C CA . LEU A 1 594 ? -31.611 11.292 43.693 1.00 96.19 594 LEU A CA 1
ATOM 4792 C C . LEU A 1 594 ? -32.968 11.590 44.345 1.00 96.19 594 LEU A C 1
ATOM 4794 O O . LEU A 1 594 ? -33.012 12.288 45.359 1.00 96.19 594 LEU A O 1
ATOM 4798 N N . ILE A 1 595 ? -34.067 11.030 43.827 1.00 96.19 595 ILE A N 1
ATOM 4799 C CA . ILE A 1 595 ? -35.363 11.073 44.519 1.00 96.19 595 ILE A CA 1
ATOM 4800 C C . ILE A 1 595 ? -35.263 10.296 45.841 1.00 96.19 595 ILE A C 1
ATOM 4802 O O . ILE A 1 595 ? -35.566 10.855 46.893 1.00 96.19 595 ILE A O 1
ATOM 4806 N N . ALA A 1 596 ? -34.762 9.055 45.816 1.00 95.69 596 ALA A N 1
ATOM 4807 C CA . ALA A 1 596 ? -34.660 8.178 46.987 1.00 95.69 596 ALA A CA 1
ATOM 4808 C C . ALA A 1 596 ? -33.802 8.755 48.124 1.00 95.69 596 ALA A C 1
ATOM 4810 O O . ALA A 1 596 ? -34.062 8.476 49.293 1.00 95.69 596 ALA A O 1
ATOM 4811 N N . THR A 1 597 ? -32.772 9.537 47.796 1.00 94.00 597 THR A N 1
ATOM 4812 C CA . THR A 1 597 ? -31.852 10.140 48.774 1.00 94.00 597 THR A CA 1
ATOM 4813 C C . THR A 1 597 ? -32.207 11.578 49.149 1.00 94.00 597 THR A C 1
ATOM 4815 O O . THR A 1 597 ? -31.448 12.221 49.871 1.00 94.00 597 THR A O 1
ATOM 4818 N N . SER A 1 598 ? -33.321 12.113 48.649 1.00 94.12 598 SER A N 1
ATOM 4819 C CA . SER A 1 598 ? -33.776 13.475 48.946 1.00 94.12 598 SER A CA 1
ATOM 4820 C C . SER A 1 598 ? -35.077 13.474 49.752 1.00 94.12 598 SER A C 1
ATOM 4822 O O . SER A 1 598 ? -35.646 12.424 50.067 1.00 94.12 598 SER A O 1
ATOM 4824 N N . ILE A 1 599 ? -35.575 14.673 50.070 1.00 92.69 599 ILE A N 1
ATOM 4825 C CA . ILE A 1 599 ? -36.876 14.863 50.730 1.00 92.69 599 ILE A CA 1
ATOM 4826 C C . ILE A 1 599 ? -38.045 14.297 49.907 1.00 92.69 599 ILE A C 1
ATOM 4828 O O . ILE A 1 599 ? -39.085 13.980 50.472 1.00 92.69 599 ILE A O 1
ATOM 4832 N N . TYR A 1 600 ? -37.857 14.111 48.597 1.00 95.12 600 TYR A N 1
ATOM 4833 C CA . TYR A 1 600 ? -38.866 13.581 47.681 1.00 95.12 600 TYR A CA 1
ATOM 4834 C C . TYR A 1 600 ? -39.022 12.050 47.757 1.00 95.12 600 TYR A C 1
ATOM 4836 O O . TYR A 1 600 ? -39.853 11.478 47.058 1.00 95.12 600 TYR A O 1
ATOM 4844 N N . SER A 1 601 ? -38.243 11.375 48.613 1.00 95.25 601 SER A N 1
ATOM 4845 C CA . SER A 1 601 ? -38.414 9.949 48.930 1.00 95.25 601 SER A CA 1
ATOM 4846 C C . SER A 1 601 ? -39.628 9.661 49.821 1.00 95.25 601 SER A C 1
ATOM 4848 O O . SER A 1 601 ? -40.103 8.524 49.855 1.00 95.25 601 SER A O 1
ATOM 4850 N N . ASP A 1 602 ? -40.142 10.669 50.537 1.00 95.25 602 ASP A N 1
ATOM 4851 C CA . ASP A 1 602 ? -41.431 10.586 51.224 1.00 95.25 602 ASP A CA 1
ATOM 4852 C C . ASP A 1 602 ? -42.561 10.798 50.213 1.00 95.25 602 ASP A C 1
ATOM 4854 O O . ASP A 1 602 ? -42.912 11.923 49.856 1.00 95.25 602 ASP A O 1
ATOM 4858 N N . ILE A 1 603 ? -43.157 9.691 49.775 1.00 95.06 603 ILE A N 1
ATOM 4859 C CA . ILE A 1 603 ? -44.275 9.699 48.828 1.00 95.06 603 ILE A CA 1
ATOM 4860 C C . ILE A 1 603 ? -45.621 9.499 49.534 1.00 95.06 603 ILE A C 1
ATOM 4862 O O . ILE A 1 603 ? -46.593 9.035 48.941 1.00 95.06 603 ILE A O 1
ATOM 4866 N N . SER A 1 604 ? -45.727 9.869 50.814 1.00 92.50 604 SER A N 1
ATOM 4867 C CA . SER A 1 604 ? -46.966 9.713 51.590 1.00 92.50 604 SER A CA 1
ATOM 4868 C C . SER A 1 604 ? -48.140 10.537 51.041 1.00 92.50 604 SER A C 1
ATOM 4870 O O . SER A 1 604 ? -49.293 10.213 51.330 1.00 92.50 604 SER A O 1
ATOM 4872 N N . ASN A 1 605 ? -47.867 11.615 50.292 1.00 91.00 605 ASN A N 1
ATOM 4873 C CA . ASN A 1 605 ? -48.863 12.453 49.603 1.00 91.00 605 ASN A CA 1
ATOM 4874 C C . ASN A 1 605 ? -49.218 11.953 48.193 1.00 91.00 605 ASN A C 1
ATOM 4876 O O . ASN A 1 605 ? -50.179 12.440 47.596 1.00 91.00 605 ASN A O 1
ATOM 4880 N N . TYR A 1 606 ? -48.457 11.003 47.652 1.00 94.12 606 TYR A N 1
ATOM 4881 C CA . TYR A 1 606 ? -48.651 10.516 46.295 1.00 94.12 606 TYR A CA 1
ATOM 4882 C C . TYR A 1 606 ? -49.813 9.512 46.238 1.00 94.12 606 TYR A C 1
ATOM 4884 O O . TYR A 1 606 ? -49.866 8.545 47.001 1.00 94.12 606 TYR A O 1
ATOM 4892 N N . LYS A 1 607 ? -50.767 9.748 45.328 1.00 90.06 607 LYS A N 1
ATOM 4893 C CA . LYS A 1 607 ? -52.063 9.043 45.296 1.00 90.06 607 LYS A CA 1
ATOM 4894 C C . LYS A 1 607 ? -51.968 7.554 44.944 1.00 90.06 607 LYS A C 1
ATOM 4896 O O . LYS A 1 607 ? -52.794 6.790 45.423 1.00 90.06 607 LYS A O 1
ATOM 4901 N N . ASN A 1 608 ? -50.994 7.151 44.124 1.00 91.62 608 ASN A N 1
ATOM 4902 C CA . ASN A 1 608 ? -50.829 5.770 43.642 1.00 91.62 608 ASN A CA 1
ATOM 4903 C C . ASN A 1 608 ? -49.647 5.044 44.320 1.00 91.62 608 ASN A C 1
ATOM 4905 O O . ASN A 1 608 ? -49.020 4.172 43.713 1.00 91.62 608 ASN A O 1
ATOM 4909 N N . ARG A 1 609 ? -49.273 5.438 45.547 1.00 92.38 609 ARG A N 1
ATOM 4910 C CA . ARG A 1 609 ? -48.063 4.924 46.221 1.00 92.38 609 ARG A CA 1
ATOM 4911 C C . ARG A 1 609 ? -48.079 3.404 46.432 1.00 92.38 609 ARG A C 1
ATOM 4913 O O . ARG A 1 609 ? -47.025 2.778 46.393 1.00 92.38 609 ARG A O 1
ATOM 4920 N N . ASP A 1 610 ? -49.258 2.805 46.588 1.00 90.31 610 ASP A N 1
ATOM 4921 C CA . ASP A 1 610 ? -49.474 1.361 46.723 1.00 90.31 610 ASP A CA 1
ATOM 4922 C C . ASP A 1 610 ? -48.923 0.573 45.523 1.00 90.31 610 ASP A C 1
ATOM 4924 O O . ASP A 1 610 ? -48.333 -0.499 45.686 1.00 90.31 610 ASP A O 1
ATOM 4928 N N . LYS A 1 611 ? -49.038 1.146 44.319 1.00 92.56 611 LYS A N 1
ATOM 4929 C CA . LYS A 1 611 ? -48.544 0.558 43.066 1.00 92.56 611 LYS A CA 1
ATOM 4930 C C . LYS A 1 611 ? -47.036 0.730 42.886 1.00 92.56 611 LYS A C 1
ATOM 4932 O O . LYS A 1 611 ? -46.416 -0.053 42.163 1.00 92.56 611 LYS A O 1
ATOM 4937 N N . CYS A 1 612 ? -46.426 1.711 43.552 1.00 92.44 612 CYS A N 1
ATOM 4938 C CA . CYS A 1 612 ? -45.000 2.005 43.414 1.00 92.44 612 CYS A CA 1
ATOM 4939 C C . CYS A 1 612 ? -44.108 0.914 44.010 1.00 92.44 612 CYS A C 1
ATOM 4941 O O . CYS A 1 612 ? -43.054 0.622 43.450 1.00 92.44 612 CYS A O 1
ATOM 4943 N N . TRP A 1 613 ? -44.491 0.295 45.132 1.00 93.12 613 TRP A N 1
ATOM 4944 C CA . TRP A 1 613 ? -43.561 -0.515 45.932 1.00 93.12 613 TRP A CA 1
ATOM 4945 C C . TRP A 1 613 ? -42.927 -1.669 45.168 1.00 93.12 613 TRP A C 1
ATOM 4947 O O . TRP A 1 613 ? -41.719 -1.879 45.262 1.00 93.12 613 TRP A O 1
ATOM 4957 N N . VAL A 1 614 ? -43.713 -2.392 44.373 1.00 90.25 614 VAL A N 1
ATOM 4958 C CA . VAL A 1 614 ? -43.212 -3.527 43.585 1.00 90.25 614 VAL A CA 1
ATOM 4959 C C . VAL A 1 614 ? -42.382 -3.053 42.386 1.00 90.25 614 VAL A C 1
ATOM 4961 O O . VAL A 1 614 ? -41.439 -3.744 41.997 1.00 90.25 614 VAL A O 1
ATOM 4964 N N . LYS A 1 615 ? -42.697 -1.873 41.835 1.00 93.75 615 LYS A N 1
ATOM 4965 C CA . LYS A 1 615 ? -42.099 -1.317 40.610 1.00 93.75 615 LYS A CA 1
ATOM 4966 C C . LYS A 1 615 ? -40.819 -0.517 40.858 1.00 93.75 615 LYS A C 1
ATOM 4968 O O . LYS A 1 615 ? -39.922 -0.539 40.022 1.00 93.75 615 LYS A O 1
ATOM 4973 N N . ILE A 1 616 ? -40.681 0.123 42.021 1.00 93.75 616 ILE A N 1
ATOM 4974 C CA . ILE A 1 616 ? -39.433 0.782 42.420 1.00 93.75 616 ILE A CA 1
ATOM 4975 C C . ILE A 1 616 ? -38.323 -0.281 42.521 1.00 93.75 616 ILE A C 1
ATOM 4977 O O . ILE A 1 616 ? -38.525 -1.306 43.194 1.00 93.75 616 ILE A O 1
ATOM 4981 N N . PRO A 1 617 ? -37.140 -0.050 41.912 1.00 92.31 617 PRO A N 1
ATOM 4982 C CA . PRO A 1 617 ? -36.007 -0.964 42.008 1.00 92.31 617 PRO A CA 1
ATOM 4983 C C . PRO A 1 617 ? -35.662 -1.305 43.461 1.00 92.31 617 PRO A C 1
ATOM 4985 O O . PRO A 1 617 ? -35.576 -0.426 44.323 1.00 92.31 617 PRO A O 1
ATOM 4988 N N . SER A 1 618 ? -35.421 -2.590 43.737 1.00 89.75 618 SER A N 1
ATOM 4989 C CA . SER A 1 618 ? -35.187 -3.110 45.096 1.00 89.75 618 SER A CA 1
ATOM 4990 C C . SER A 1 618 ? -34.064 -2.382 45.845 1.00 89.75 618 SER A C 1
ATOM 4992 O O . SER A 1 618 ? -34.171 -2.190 47.054 1.00 89.75 618 SER A O 1
ATOM 4994 N N . LYS A 1 619 ? -33.042 -1.910 45.118 1.00 92.81 619 LYS A N 1
ATOM 4995 C CA . LYS A 1 619 ? -31.920 -1.105 45.628 1.00 92.81 619 LYS A CA 1
ATOM 4996 C C . LYS A 1 619 ? -32.362 0.167 46.366 1.00 92.81 619 LYS A C 1
ATOM 4998 O O . LYS A 1 619 ? -31.760 0.509 47.377 1.00 92.81 619 LYS A O 1
ATOM 5003 N N . TYR A 1 620 ? -33.401 0.850 45.884 1.00 94.94 620 TYR A N 1
ATOM 5004 C CA . TYR A 1 620 ? -33.860 2.138 46.428 1.00 94.94 620 TYR A CA 1
ATOM 5005 C C . TYR A 1 620 ? -35.133 2.018 47.267 1.00 94.94 620 TYR A C 1
ATOM 5007 O O . TYR A 1 620 ? -35.441 2.901 48.065 1.00 94.94 620 TYR A O 1
ATOM 5015 N N . ARG A 1 621 ? -35.858 0.904 47.128 1.00 94.00 621 ARG A N 1
ATOM 5016 C CA . ARG A 1 621 ? -37.152 0.658 47.776 1.00 94.00 621 ARG A CA 1
ATOM 5017 C C . ARG A 1 621 ? -37.135 0.879 49.288 1.00 94.00 621 ARG A C 1
ATOM 5019 O O . ARG A 1 621 ? -38.074 1.454 49.821 1.00 94.00 621 ARG A O 1
ATOM 5026 N N . VAL A 1 622 ? -36.073 0.457 49.974 1.00 91.31 622 VAL A N 1
ATOM 5027 C CA . VAL A 1 622 ? -35.955 0.610 51.436 1.00 91.31 622 VAL A CA 1
ATOM 5028 C C . VAL A 1 622 ? -35.898 2.084 51.850 1.00 91.31 622 VAL A C 1
ATOM 5030 O O . VAL A 1 622 ? -36.509 2.449 52.849 1.00 91.31 622 VAL A O 1
ATOM 5033 N N . LEU A 1 623 ? -35.221 2.941 51.077 1.00 94.00 623 LEU A N 1
ATOM 5034 C CA . LEU A 1 623 ? -35.141 4.379 51.362 1.00 94.00 623 LEU A CA 1
ATOM 5035 C C . LEU A 1 623 ? -36.517 5.037 51.238 1.00 94.00 623 LEU A C 1
ATOM 5037 O O . LEU A 1 623 ? -36.962 5.703 52.169 1.00 94.00 623 LEU A O 1
ATOM 5041 N N . PHE A 1 624 ? -37.224 4.762 50.138 1.00 95.94 624 PHE A N 1
ATOM 5042 C CA . PHE A 1 624 ? -38.592 5.239 49.944 1.00 95.94 624 PHE A CA 1
ATOM 5043 C C . PHE A 1 624 ? -39.536 4.754 51.048 1.00 95.94 624 PHE A C 1
ATOM 5045 O O . PHE A 1 624 ? -40.283 5.555 51.605 1.00 95.94 624 PHE A O 1
ATOM 5052 N N . LEU A 1 625 ? -39.494 3.461 51.394 1.00 94.69 625 LEU A N 1
ATOM 5053 C CA . LEU A 1 625 ? -40.352 2.904 52.441 1.00 94.69 625 LEU A CA 1
ATOM 5054 C C . LEU A 1 625 ? -40.058 3.524 53.813 1.00 94.69 625 LEU A C 1
ATOM 5056 O O . LEU A 1 625 ? -40.999 3.846 54.527 1.00 94.69 625 LEU A O 1
ATOM 5060 N N . ASN A 1 626 ? -38.791 3.742 54.177 1.00 92.06 626 ASN A N 1
ATOM 5061 C CA . ASN A 1 626 ? -38.424 4.344 55.465 1.00 92.06 626 ASN A CA 1
ATOM 5062 C C . ASN A 1 626 ? -38.852 5.818 55.566 1.00 92.06 626 ASN A C 1
ATOM 5064 O O . ASN A 1 626 ? -39.460 6.219 56.566 1.00 92.06 626 ASN A O 1
ATOM 5068 N N . SER A 1 627 ? -38.566 6.624 54.537 1.00 93.88 627 SER A N 1
ATOM 5069 C CA . SER A 1 627 ? -38.985 8.032 54.488 1.00 93.88 627 SER A CA 1
ATOM 5070 C C . SER A 1 627 ? -40.508 8.152 54.495 1.00 93.88 627 SER A C 1
ATOM 5072 O O . SER A 1 627 ? -41.067 8.910 55.288 1.00 93.88 627 SER A O 1
ATOM 5074 N N . THR A 1 628 ? -41.189 7.332 53.690 1.00 95.31 628 THR A N 1
ATOM 5075 C CA . THR A 1 628 ? -42.656 7.319 53.614 1.00 95.31 628 THR A CA 1
ATOM 5076 C C . THR A 1 628 ? -43.287 6.806 54.908 1.00 95.31 628 THR A C 1
ATOM 5078 O O . THR A 1 628 ? -44.261 7.391 55.366 1.00 95.31 628 THR A O 1
ATOM 5081 N N . ALA A 1 629 ? -42.734 5.776 55.558 1.00 93.75 629 ALA A N 1
ATOM 5082 C CA . ALA A 1 629 ? -43.198 5.302 56.867 1.00 93.75 629 ALA A CA 1
ATOM 5083 C C . ALA A 1 629 ? -43.118 6.410 57.925 1.00 93.75 629 ALA A C 1
ATOM 5085 O O . ALA A 1 629 ? -44.050 6.600 58.704 1.00 93.75 629 ALA A O 1
ATOM 5086 N N . THR A 1 630 ? -42.039 7.196 57.906 1.00 92.19 630 THR A N 1
ATOM 5087 C CA . THR A 1 630 ? -41.878 8.360 58.786 1.00 92.19 630 THR A CA 1
ATOM 5088 C C . THR A 1 630 ? -42.934 9.434 58.493 1.00 92.19 630 THR A C 1
ATOM 5090 O O . THR A 1 630 ? -43.559 9.947 59.424 1.00 92.19 630 THR A O 1
ATOM 5093 N N . GLY A 1 631 ? -43.180 9.746 57.215 1.00 92.75 631 GLY A N 1
ATOM 5094 C CA . GLY A 1 631 ? -44.240 10.666 56.784 1.00 92.75 631 GLY A CA 1
ATOM 5095 C C . GLY A 1 631 ? -45.645 10.196 57.179 1.00 92.75 631 GLY A C 1
ATOM 5096 O O . GLY A 1 631 ? -46.439 10.969 57.710 1.00 92.75 631 GLY A O 1
ATOM 5097 N N . ILE A 1 632 ? -45.935 8.905 57.008 1.00 92.88 632 ILE A N 1
ATOM 5098 C CA . ILE A 1 632 ? -47.211 8.283 57.381 1.00 92.88 632 ILE A CA 1
ATOM 5099 C C . ILE A 1 632 ? -47.424 8.295 58.895 1.00 92.88 632 ILE A C 1
ATOM 5101 O O . ILE A 1 632 ? -48.523 8.616 59.334 1.00 92.88 632 ILE A O 1
ATOM 5105 N N . ILE A 1 633 ? -46.395 8.027 59.706 1.00 91.44 633 ILE A N 1
ATOM 5106 C CA . ILE A 1 633 ? -46.506 8.138 61.168 1.00 91.44 633 ILE A CA 1
ATOM 5107 C C . ILE A 1 633 ? -46.820 9.577 61.588 1.00 91.44 633 ILE A C 1
ATOM 5109 O O . ILE A 1 633 ? -47.696 9.775 62.427 1.00 91.44 633 ILE A O 1
ATOM 5113 N N . LYS A 1 634 ? -46.177 10.589 60.984 1.00 91.00 634 LYS A N 1
ATOM 5114 C CA . LYS A 1 634 ? -46.502 12.003 61.259 1.00 91.00 634 LYS A CA 1
ATOM 5115 C C . LYS A 1 634 ? -47.969 12.314 60.953 1.00 91.00 634 LYS A C 1
ATOM 5117 O O . LYS A 1 634 ? -48.639 12.923 61.780 1.00 91.00 634 LYS A O 1
ATOM 5122 N N . LYS A 1 635 ? -48.476 11.840 59.814 1.00 90.69 635 LYS A N 1
ATOM 5123 C CA . LYS A 1 635 ? -49.885 11.998 59.423 1.00 90.69 635 LYS A CA 1
ATOM 5124 C C . LYS A 1 635 ? -50.849 11.251 60.337 1.00 90.69 635 LYS A C 1
ATOM 5126 O O . LYS A 1 635 ? -51.877 11.796 60.713 1.00 90.69 635 LYS A O 1
ATOM 5131 N N . TYR A 1 636 ? -50.506 10.030 60.739 1.00 91.31 636 TYR A N 1
ATOM 5132 C CA . TYR A 1 636 ? -51.299 9.243 61.684 1.00 91.31 636 TYR A CA 1
ATOM 5133 C C . TYR A 1 636 ? -51.390 9.925 63.057 1.00 91.31 636 TYR A C 1
ATOM 5135 O O . TYR A 1 636 ? -52.455 9.967 63.667 1.00 91.31 636 TYR A O 1
ATOM 5143 N N . LEU A 1 637 ? -50.297 10.528 63.539 1.00 89.62 637 LEU A N 1
ATOM 5144 C CA . LEU A 1 637 ? -50.319 11.305 64.782 1.00 89.62 637 LEU A CA 1
ATOM 5145 C C . LEU A 1 637 ? -51.256 12.522 64.692 1.00 89.62 637 LEU A C 1
ATOM 5147 O O . LEU A 1 637 ? -51.854 12.870 65.708 1.00 89.62 637 LEU A O 1
ATOM 5151 N N . LEU A 1 638 ? -51.429 13.096 63.498 1.00 90.69 638 LEU A N 1
ATOM 5152 C CA . LEU A 1 638 ? -52.353 14.197 63.192 1.00 90.69 638 LEU A CA 1
ATOM 5153 C C . LEU A 1 638 ? -53.772 13.740 62.791 1.00 90.69 638 LEU A C 1
ATOM 5155 O O . LEU A 1 638 ? -54.586 14.579 62.420 1.00 90.69 638 LEU A O 1
ATOM 5159 N N . ASP A 1 639 ? -54.072 12.437 62.854 1.00 87.81 639 ASP A N 1
ATOM 5160 C CA . ASP A 1 639 ? -55.354 11.843 62.435 1.00 87.81 639 ASP A CA 1
ATOM 5161 C C . ASP A 1 639 ? -55.702 12.064 60.943 1.00 87.81 639 ASP A C 1
ATOM 5163 O O . ASP A 1 639 ? -56.861 12.002 60.539 1.00 87.81 639 ASP A O 1
ATOM 5167 N N . GLU A 1 640 ? -54.688 12.273 60.095 1.00 89.44 640 GLU A N 1
ATOM 5168 C CA . GLU A 1 640 ? -54.842 12.476 58.644 1.00 89.44 640 GLU A CA 1
ATOM 5169 C C . GLU A 1 640 ? -54.881 11.160 57.841 1.00 89.44 640 GLU A C 1
ATOM 5171 O O . GLU A 1 640 ? -55.220 11.162 56.656 1.00 89.44 640 GLU A O 1
ATOM 5176 N N . VAL A 1 641 ? -54.503 10.031 58.452 1.00 88.56 641 VAL A N 1
ATOM 5177 C CA . VAL A 1 641 ? -54.460 8.702 57.815 1.00 88.56 641 VAL A CA 1
ATOM 5178 C C . VAL A 1 641 ? -54.927 7.636 58.804 1.00 88.56 641 VAL A C 1
ATOM 5180 O O . VAL A 1 641 ? -54.457 7.605 59.936 1.00 88.56 641 VAL A O 1
ATOM 5183 N N . ASP A 1 642 ? -55.800 6.728 58.362 1.00 86.31 642 ASP A N 1
ATOM 5184 C CA . ASP A 1 642 ? -56.209 5.541 59.125 1.00 86.31 642 ASP A CA 1
ATOM 5185 C C . ASP A 1 642 ? -55.203 4.391 58.924 1.00 86.31 642 ASP A C 1
ATOM 5187 O O . ASP A 1 642 ? -54.801 4.102 57.793 1.00 86.31 642 ASP A O 1
ATOM 5191 N N . VAL A 1 643 ? -54.830 3.698 60.008 1.00 84.81 643 VAL A N 1
ATOM 5192 C CA . VAL A 1 643 ? -53.936 2.525 59.984 1.00 84.81 643 VAL A CA 1
ATOM 5193 C C . VAL A 1 643 ? -54.462 1.423 59.066 1.00 84.81 643 VAL A C 1
ATOM 5195 O O . VAL A 1 643 ? -53.667 0.755 58.407 1.00 84.81 643 VAL A O 1
ATOM 5198 N N . ALA A 1 644 ? -55.785 1.250 58.973 1.00 83.94 644 ALA A N 1
ATOM 5199 C CA . ALA A 1 644 ? -56.401 0.237 58.115 1.00 83.94 644 ALA A CA 1
ATOM 5200 C C . ALA A 1 644 ? -56.148 0.469 56.612 1.00 83.94 644 ALA A C 1
ATOM 5202 O O . ALA A 1 644 ? -56.282 -0.462 55.818 1.00 83.94 644 ALA A O 1
ATOM 5203 N N . LEU A 1 645 ? -55.778 1.694 56.225 1.00 85.62 645 LEU A N 1
ATOM 5204 C CA . LEU A 1 645 ? -55.491 2.091 54.844 1.00 85.62 645 LEU A CA 1
ATOM 5205 C C . LEU A 1 645 ? -53.984 2.130 54.535 1.00 85.62 645 LEU A C 1
ATOM 5207 O O . LEU A 1 645 ? -53.598 2.525 53.435 1.00 85.62 645 LEU A O 1
ATOM 5211 N N . ILE A 1 646 ? -53.129 1.748 55.491 1.00 89.81 646 ILE A N 1
ATOM 5212 C CA . ILE A 1 646 ? -51.676 1.686 55.302 1.00 89.81 646 ILE A CA 1
ATOM 5213 C C . ILE A 1 646 ? -51.297 0.335 54.686 1.00 89.81 646 ILE A C 1
ATOM 5215 O O . ILE A 1 646 ? -51.701 -0.734 55.140 1.00 89.81 646 ILE A O 1
ATOM 5219 N N . GLU A 1 647 ? -50.469 0.389 53.651 1.00 91.38 647 GLU A N 1
ATOM 5220 C CA . GLU A 1 647 ? -49.987 -0.761 52.903 1.00 91.38 647 GLU A CA 1
ATOM 5221 C C . GLU A 1 647 ? -49.110 -1.681 53.767 1.00 91.38 647 GLU A C 1
ATOM 5223 O O . GLU A 1 647 ? -48.281 -1.214 54.552 1.00 91.38 647 GLU A O 1
ATOM 5228 N N . THR A 1 648 ? -49.209 -3.001 53.565 1.00 89.31 648 THR A N 1
ATOM 5229 C CA . THR A 1 648 ? -48.456 -4.000 54.347 1.00 89.31 648 THR A CA 1
ATOM 5230 C C . THR A 1 648 ? -46.951 -3.730 54.351 1.00 89.31 648 THR A C 1
ATOM 5232 O O . THR A 1 648 ? -46.324 -3.786 55.402 1.00 89.31 648 THR A O 1
ATOM 5235 N N . SER A 1 649 ? -46.375 -3.330 53.210 1.00 90.19 649 SER A N 1
ATOM 5236 C CA . SER A 1 649 ? -44.945 -3.007 53.111 1.00 90.19 649 SER A CA 1
ATOM 5237 C C . SER A 1 649 ? -44.508 -1.853 54.022 1.00 90.19 649 SER A C 1
ATOM 5239 O O . SER A 1 649 ? -43.369 -1.848 54.482 1.00 90.19 649 SER A O 1
ATOM 5241 N N . LEU A 1 650 ? -45.388 -0.886 54.301 1.00 92.44 650 LEU A N 1
ATOM 5242 C CA . LEU A 1 650 ? -45.112 0.201 55.244 1.00 92.44 650 LEU A CA 1
ATOM 5243 C C . LEU A 1 650 ? -45.353 -0.242 56.688 1.00 92.44 650 LEU A C 1
ATOM 5245 O O . LEU A 1 650 ? -44.555 0.096 57.560 1.00 92.44 650 LEU A O 1
ATOM 5249 N N . VAL A 1 651 ? -46.399 -1.036 56.942 1.00 90.62 651 VAL A N 1
ATOM 5250 C CA . VAL A 1 651 ? -46.661 -1.626 58.266 1.00 90.62 651 VAL A CA 1
ATOM 5251 C C . VAL A 1 651 ? -45.478 -2.483 58.730 1.00 90.62 651 VAL A C 1
ATOM 5253 O O . VAL A 1 651 ? -45.066 -2.376 59.887 1.00 90.62 651 VAL A O 1
ATOM 5256 N N . ASP A 1 652 ? -44.887 -3.276 57.834 1.00 90.50 652 ASP A N 1
ATOM 5257 C CA . ASP A 1 652 ? -43.718 -4.113 58.120 1.00 90.50 652 ASP A CA 1
ATOM 5258 C C . ASP A 1 652 ? -42.489 -3.272 58.495 1.00 90.50 652 ASP A C 1
ATOM 5260 O O . ASP A 1 652 ? -41.786 -3.587 59.457 1.00 90.50 652 ASP A O 1
ATOM 5264 N N . VAL A 1 653 ? -42.253 -2.165 57.779 1.00 92.69 653 VAL A N 1
ATOM 5265 C CA . VAL A 1 653 ? -41.155 -1.233 58.079 1.00 92.69 653 VAL A CA 1
ATOM 5266 C C . VAL A 1 653 ? -41.375 -0.535 59.414 1.00 92.69 653 VAL A C 1
ATOM 5268 O O . VAL A 1 653 ? -40.466 -0.536 60.246 1.00 92.69 653 VAL A O 1
ATOM 5271 N N . ILE A 1 654 ? -42.581 -0.015 59.656 1.00 92.19 654 ILE A N 1
ATOM 5272 C CA . ILE A 1 654 ? -42.960 0.607 60.933 1.00 92.19 654 ILE A CA 1
ATOM 5273 C C . ILE A 1 654 ? -42.794 -0.387 62.083 1.00 92.19 654 ILE A C 1
ATOM 5275 O O . ILE A 1 654 ? -42.397 0.006 63.171 1.00 92.19 654 ILE A O 1
ATOM 5279 N N . SER A 1 655 ? -43.049 -1.673 61.841 1.00 89.06 655 SER A N 1
ATOM 5280 C CA . SER A 1 655 ? -42.933 -2.731 62.850 1.00 89.06 655 SER A CA 1
ATOM 5281 C C . SER A 1 655 ? -41.524 -3.292 63.020 1.00 89.06 655 SER A C 1
ATOM 5283 O O . SER A 1 655 ? -41.308 -4.157 63.871 1.00 89.06 655 SER A O 1
ATOM 5285 N N . SER A 1 656 ? -40.566 -2.832 62.216 1.00 91.38 656 SER A N 1
ATOM 5286 C CA . SER A 1 656 ? -39.195 -3.318 62.269 1.00 91.38 656 SER A CA 1
ATOM 5287 C C . SER A 1 656 ? -38.466 -2.832 63.522 1.00 91.38 656 SER A C 1
ATOM 5289 O O . SER A 1 656 ? -38.640 -1.704 63.989 1.00 91.38 656 SER A O 1
ATOM 5291 N N . ASP A 1 657 ? -37.578 -3.685 64.031 1.00 92.12 657 ASP A N 1
ATOM 5292 C CA . ASP A 1 657 ? -36.775 -3.412 65.225 1.00 92.12 657 ASP A CA 1
ATOM 5293 C C . ASP A 1 657 ? -35.968 -2.108 65.080 1.00 92.12 657 ASP A C 1
ATOM 5295 O O . ASP A 1 657 ? -35.884 -1.314 66.017 1.00 92.12 657 ASP A O 1
ATOM 5299 N N . SER A 1 658 ? -35.431 -1.847 63.883 1.00 89.69 658 SER A N 1
ATOM 5300 C CA . SER A 1 658 ? -34.661 -0.634 63.588 1.00 89.69 658 SER A CA 1
ATOM 5301 C C . SER A 1 658 ? -35.525 0.626 63.619 1.00 89.69 658 SER A C 1
ATOM 5303 O O . SER A 1 658 ? -35.129 1.620 64.228 1.00 89.69 658 SER A O 1
ATOM 5305 N N . PHE A 1 659 ? -36.694 0.599 62.968 1.00 91.81 659 PHE A N 1
ATOM 5306 C CA . PHE A 1 659 ? -37.576 1.763 62.898 1.00 91.81 659 PHE A CA 1
ATOM 5307 C C . PHE A 1 659 ? -38.116 2.116 64.282 1.00 91.81 659 PHE A C 1
ATOM 5309 O O . PHE A 1 659 ? -38.021 3.266 64.704 1.00 91.81 659 PHE A O 1
ATOM 5316 N N . ILE A 1 660 ? -38.606 1.120 65.026 1.00 91.69 660 ILE A N 1
ATOM 5317 C CA . ILE A 1 660 ? -39.170 1.325 66.365 1.00 91.69 660 ILE A CA 1
ATOM 5318 C C . ILE A 1 660 ? -38.123 1.809 67.355 1.00 91.69 660 ILE A C 1
ATOM 5320 O O . ILE A 1 660 ? -38.411 2.712 68.137 1.00 91.69 660 ILE A O 1
ATOM 5324 N N . THR A 1 661 ? -36.903 1.270 67.306 1.00 89.88 661 THR A N 1
ATOM 5325 C CA . THR A 1 661 ? -35.810 1.757 68.158 1.00 89.88 661 THR A CA 1
ATOM 5326 C C . THR A 1 661 ? -35.540 3.244 67.910 1.00 89.88 661 THR A C 1
ATOM 5328 O O . THR A 1 661 ? -35.456 4.012 68.870 1.00 89.88 661 THR A O 1
ATOM 5331 N N . ASN A 1 662 ? -35.460 3.671 66.642 1.00 90.25 662 ASN A N 1
ATOM 5332 C CA . ASN A 1 662 ? -35.236 5.079 66.306 1.00 90.25 662 ASN A CA 1
ATOM 5333 C C . ASN A 1 662 ? -36.437 5.962 66.684 1.00 90.25 662 ASN A C 1
ATOM 5335 O O . ASN A 1 662 ? -36.268 6.985 67.343 1.00 90.25 662 ASN A O 1
ATOM 5339 N N . TYR A 1 663 ? -37.654 5.526 66.353 1.00 92.62 663 TYR A N 1
ATOM 5340 C CA . TYR A 1 663 ? -38.894 6.230 66.681 1.00 92.62 663 TYR A CA 1
ATOM 5341 C C . TYR A 1 663 ? -39.029 6.484 68.190 1.00 92.62 663 TYR A C 1
ATOM 5343 O O . TYR A 1 663 ? -39.291 7.612 68.611 1.00 92.62 663 TYR A O 1
ATOM 5351 N N . LEU A 1 664 ? -38.799 5.456 69.014 1.00 92.31 664 LEU A N 1
ATOM 5352 C CA . LEU A 1 664 ? -38.845 5.555 70.475 1.00 92.31 664 LEU A CA 1
ATOM 5353 C C . LEU A 1 664 ? -37.762 6.485 71.032 1.00 92.31 664 LEU A C 1
ATOM 5355 O O . LEU A 1 664 ? -38.004 7.182 72.016 1.00 92.31 664 LEU A O 1
ATOM 5359 N N . TYR A 1 665 ? -36.580 6.516 70.416 1.00 89.44 665 TYR A N 1
ATOM 5360 C CA . TYR A 1 665 ? -35.505 7.428 70.801 1.00 89.44 665 TYR A CA 1
ATOM 5361 C C . TYR A 1 665 ? -35.829 8.895 70.470 1.00 89.44 665 TYR A C 1
ATOM 5363 O O . TYR A 1 665 ? -35.604 9.778 71.306 1.00 89.44 665 TYR A O 1
ATOM 5371 N N . GLU A 1 666 ? -36.383 9.158 69.282 1.00 89.69 666 GLU A N 1
ATOM 5372 C CA . GLU A 1 666 ? -36.848 10.488 68.862 1.00 89.69 666 GLU A CA 1
ATOM 5373 C C . GLU A 1 666 ? -38.008 10.982 69.738 1.00 89.69 666 GLU A C 1
ATOM 5375 O O . GLU A 1 666 ? -38.054 12.151 70.114 1.00 89.69 666 GLU A O 1
ATOM 5380 N N . HIS A 1 667 ? -38.891 10.070 70.156 1.00 90.69 667 HIS A N 1
ATOM 5381 C CA . HIS A 1 667 ? -40.044 10.353 71.015 1.00 90.69 667 HIS A CA 1
ATOM 5382 C C . HIS A 1 667 ? -39.792 10.006 72.493 1.00 90.69 667 HIS A C 1
ATOM 5384 O O . HIS A 1 667 ? -40.737 9.813 73.262 1.00 90.69 667 HIS A O 1
ATOM 5390 N N . ARG A 1 668 ? -38.526 9.969 72.943 1.00 89.00 668 ARG A N 1
ATOM 5391 C CA . ARG A 1 668 ? -38.141 9.637 74.338 1.00 89.00 668 ARG A CA 1
ATOM 5392 C C . ARG A 1 668 ? -38.771 10.535 75.405 1.00 89.00 668 ARG A C 1
ATOM 5394 O O . ARG A 1 668 ? -38.794 10.178 76.577 1.00 89.00 668 ARG A O 1
ATOM 5401 N N . GLU A 1 669 ? -39.263 11.701 74.996 1.00 88.19 669 GLU A N 1
ATOM 5402 C CA . GLU A 1 669 ? -39.921 12.684 75.855 1.00 88.19 669 GLU A CA 1
ATOM 5403 C C . GLU A 1 669 ? -41.432 12.824 75.614 1.00 88.19 669 GLU A C 1
ATOM 5405 O O . GLU A 1 669 ? -42.072 13.604 76.319 1.00 88.19 669 GLU A O 1
ATOM 5410 N N . ASN A 1 670 ? -41.993 12.103 74.638 1.00 90.56 670 ASN A N 1
ATOM 5411 C CA . ASN A 1 670 ? -43.395 12.192 74.231 1.00 90.56 670 ASN A CA 1
ATOM 5412 C C . ASN A 1 670 ? -44.059 10.810 74.314 1.00 90.56 670 ASN A C 1
ATOM 5414 O O . ASN A 1 670 ? -44.141 10.081 73.325 1.00 90.56 670 ASN A O 1
ATOM 5418 N N . ILE A 1 671 ? -44.521 10.449 75.514 1.00 90.69 671 ILE A N 1
ATOM 5419 C CA . ILE A 1 671 ? -45.151 9.143 75.740 1.00 90.69 671 ILE A CA 1
ATOM 5420 C C . ILE A 1 671 ? -46.500 8.998 75.027 1.00 90.69 671 ILE A C 1
ATOM 5422 O O . ILE A 1 671 ? -46.869 7.891 74.658 1.00 90.69 671 ILE A O 1
ATOM 5426 N N . GLU A 1 672 ? -47.218 10.096 74.802 1.00 90.75 672 GLU A N 1
ATOM 5427 C CA . GLU A 1 672 ? -48.534 10.098 74.159 1.00 90.75 672 GLU A CA 1
ATOM 5428 C C . GLU A 1 672 ? -48.448 9.637 72.701 1.00 90.75 672 GLU A C 1
ATOM 5430 O O . GLU A 1 672 ? -49.166 8.724 72.294 1.00 90.75 672 GLU A O 1
ATOM 5435 N N . ALA A 1 673 ? -47.482 10.168 71.942 1.00 90.44 673 ALA A N 1
ATOM 5436 C CA . ALA A 1 673 ? -47.211 9.706 70.581 1.00 90.44 673 ALA A CA 1
ATOM 5437 C C . ALA A 1 673 ? -46.850 8.208 70.551 1.00 90.44 673 ALA A C 1
ATOM 5439 O O . ALA A 1 673 ? -47.358 7.460 69.712 1.00 90.44 673 ALA A O 1
ATOM 5440 N N . VAL A 1 674 ? -46.034 7.752 71.511 1.00 92.19 674 VAL A N 1
ATOM 5441 C CA . VAL A 1 674 ? -45.637 6.340 71.632 1.00 92.19 674 VAL A CA 1
ATOM 5442 C C . VAL A 1 674 ? -46.833 5.442 71.940 1.00 92.19 674 VAL A C 1
ATOM 5444 O O . VAL A 1 674 ? -46.973 4.396 71.309 1.00 92.19 674 VAL A O 1
ATOM 5447 N N . ILE A 1 675 ? -47.716 5.847 72.857 1.00 91.56 675 ILE A N 1
ATOM 5448 C CA . ILE A 1 675 ? -48.955 5.121 73.168 1.00 91.56 675 ILE A CA 1
ATOM 5449 C C . ILE A 1 675 ? -49.838 5.031 71.918 1.00 91.56 675 ILE A C 1
ATOM 5451 O O . ILE A 1 675 ? -50.273 3.932 71.575 1.00 91.56 675 ILE A O 1
ATOM 5455 N N . LYS A 1 676 ? -50.044 6.144 71.198 1.00 91.62 676 LYS A N 1
ATOM 5456 C CA . LYS A 1 676 ? -50.883 6.201 69.987 1.00 91.62 676 LYS A CA 1
ATOM 5457 C C . LYS A 1 676 ? -50.380 5.263 68.883 1.00 91.62 676 LYS A C 1
ATOM 5459 O O . LYS A 1 676 ? -51.175 4.541 68.275 1.00 91.62 676 LYS A O 1
ATOM 5464 N N . VAL A 1 677 ? -49.065 5.213 68.651 1.00 91.69 677 VAL A N 1
ATOM 5465 C CA . VAL A 1 677 ? -48.451 4.279 67.687 1.00 91.69 677 VAL A CA 1
ATOM 5466 C C . VAL A 1 677 ? -48.534 2.829 68.176 1.00 91.69 677 VAL A C 1
ATOM 5468 O O . VAL A 1 677 ? -48.935 1.950 67.414 1.00 91.69 677 VAL A O 1
ATOM 5471 N N . TYR A 1 678 ? -48.237 2.550 69.449 1.00 92.25 678 TYR A N 1
ATOM 5472 C CA . TYR A 1 678 ? -48.342 1.187 69.983 1.00 92.25 678 TYR A CA 1
ATOM 5473 C C . TYR A 1 678 ? -49.770 0.645 70.030 1.00 92.25 678 TYR A C 1
ATOM 5475 O O . TYR A 1 678 ? -49.965 -0.569 69.902 1.00 92.25 678 TYR A O 1
ATOM 5483 N N . ASP A 1 679 ? -50.773 1.509 70.187 1.00 89.75 679 ASP A N 1
ATOM 5484 C CA . ASP A 1 679 ? -52.165 1.087 70.110 1.00 89.75 679 ASP A CA 1
ATOM 5485 C C . ASP A 1 679 ? -52.562 0.734 68.672 1.00 89.75 679 ASP A C 1
ATOM 5487 O O . ASP A 1 679 ? -53.063 -0.375 68.443 1.00 89.75 679 ASP A O 1
ATOM 5491 N N . GLY A 1 680 ? -52.231 1.609 67.712 1.00 86.56 680 GLY A N 1
ATOM 5492 C CA . GLY A 1 680 ? -52.583 1.462 66.296 1.00 86.56 680 GLY A CA 1
ATOM 5493 C C . GLY A 1 680 ? -51.929 0.266 65.597 1.00 86.56 680 GLY A C 1
ATOM 5494 O O . GLY A 1 680 ? -52.597 -0.462 64.866 1.00 86.56 680 GLY A O 1
ATOM 5495 N N . PHE A 1 681 ? -50.647 -0.007 65.858 1.00 89.19 681 PHE A N 1
ATOM 5496 C CA . PHE A 1 681 ? -49.908 -1.073 65.170 1.00 89.19 681 PHE A CA 1
ATOM 5497 C C . PHE A 1 681 ? -49.875 -2.366 66.008 1.00 89.19 681 PHE A C 1
ATOM 5499 O O . PHE A 1 681 ? -49.404 -2.402 67.147 1.00 89.19 681 PHE A O 1
ATOM 5506 N N . LEU A 1 682 ? -50.427 -3.462 65.471 1.00 82.69 682 LEU A N 1
ATOM 5507 C CA . LEU A 1 682 ? -50.615 -4.730 66.202 1.00 82.69 682 LEU A CA 1
ATOM 5508 C C . LEU A 1 682 ? -49.331 -5.556 66.376 1.00 82.69 682 LEU A C 1
ATOM 5510 O O . LEU A 1 682 ? -49.222 -6.321 67.330 1.00 82.69 682 LEU A O 1
ATOM 5514 N N . THR A 1 683 ? -48.378 -5.400 65.468 1.00 84.38 683 THR A N 1
ATOM 5515 C CA . THR A 1 683 ? -47.180 -6.239 65.296 1.00 84.38 683 THR A CA 1
ATOM 5516 C C . THR A 1 683 ? -45.972 -5.790 66.123 1.00 84.38 683 THR A C 1
ATOM 5518 O O . THR A 1 683 ? -44.914 -6.416 66.058 1.00 84.38 683 THR A O 1
ATOM 5521 N N . LEU A 1 684 ? -46.111 -4.726 66.918 1.00 90.75 684 LEU A N 1
ATOM 5522 C CA . LEU A 1 684 ? -45.022 -4.169 67.719 1.00 90.75 684 LEU A CA 1
ATOM 5523 C C . LEU A 1 684 ? -44.661 -5.072 68.905 1.00 90.75 684 LEU A C 1
ATOM 5525 O O . LEU A 1 684 ? -45.524 -5.680 69.536 1.00 90.75 684 LEU A O 1
ATOM 5529 N N . LYS A 1 685 ? -43.363 -5.177 69.213 1.00 91.25 685 LYS A N 1
ATOM 5530 C CA . LYS A 1 685 ? -42.838 -6.109 70.224 1.00 91.25 685 LYS A CA 1
ATOM 5531 C C . LYS A 1 685 ? -42.785 -5.465 71.617 1.00 91.25 685 LYS A C 1
ATOM 5533 O O . LYS A 1 685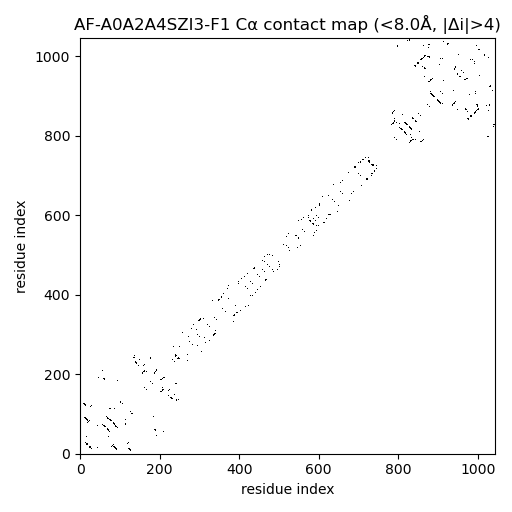 ? -42.282 -4.359 71.777 1.00 91.25 685 LYS A O 1
ATOM 5538 N N . ASP A 1 686 ? -43.203 -6.217 72.638 1.00 90.94 686 ASP A N 1
ATOM 5539 C CA . ASP A 1 686 ? -43.268 -5.791 74.053 1.00 90.94 686 ASP A CA 1
ATOM 5540 C C . ASP A 1 686 ? -41.937 -5.244 74.603 1.00 90.94 686 ASP A C 1
ATOM 5542 O O . ASP A 1 686 ? -41.910 -4.210 75.262 1.00 90.94 686 ASP A O 1
ATOM 5546 N N . HIS A 1 687 ? -40.815 -5.909 74.314 1.00 90.94 687 HIS A N 1
ATOM 5547 C CA . HIS A 1 687 ? -39.525 -5.566 74.924 1.00 90.94 687 HIS A CA 1
ATOM 5548 C C . HIS A 1 687 ? -39.050 -4.131 74.611 1.00 90.94 687 HIS A C 1
ATOM 5550 O O . HIS A 1 687 ? -38.467 -3.493 75.483 1.00 90.94 687 HIS A O 1
ATOM 5556 N N . PHE A 1 688 ? -39.359 -3.586 73.427 1.00 92.88 688 PHE A N 1
ATOM 5557 C CA . PHE A 1 688 ? -39.020 -2.201 73.079 1.00 92.88 688 PHE A CA 1
ATOM 5558 C C . PHE A 1 688 ? -39.819 -1.185 73.901 1.00 92.88 688 PHE A C 1
ATOM 5560 O O . PHE A 1 688 ? -39.246 -0.225 74.417 1.00 92.88 688 PHE A O 1
ATOM 5567 N N . LEU A 1 689 ? -41.129 -1.409 74.078 1.00 92.88 689 LEU A N 1
ATOM 5568 C CA . LEU A 1 689 ? -41.952 -0.562 74.945 1.00 92.88 689 LEU A CA 1
ATOM 5569 C C . LEU A 1 689 ? -41.524 -0.692 76.410 1.00 92.88 689 LEU A C 1
ATOM 5571 O O . LEU A 1 689 ? -41.460 0.304 77.126 1.00 92.88 689 LEU A O 1
ATOM 5575 N N . SER A 1 690 ? -41.174 -1.904 76.840 1.00 91.06 690 SER A N 1
ATOM 5576 C CA . SER A 1 690 ? -40.653 -2.180 78.178 1.00 91.06 690 SER A CA 1
ATOM 5577 C C . SER A 1 690 ? -39.384 -1.374 78.462 1.00 91.06 690 SER A C 1
ATOM 5579 O O . SER A 1 690 ? -39.306 -0.695 79.489 1.00 91.06 690 SER A O 1
ATOM 5581 N N . ASP A 1 691 ? -38.411 -1.398 77.548 1.00 90.81 691 ASP A N 1
ATOM 5582 C CA . ASP A 1 691 ? -37.174 -0.625 77.681 1.00 90.81 691 ASP A CA 1
ATOM 5583 C C . ASP A 1 691 ? -37.438 0.886 77.645 1.00 90.81 691 ASP A C 1
ATOM 5585 O O . ASP A 1 691 ? -36.948 1.609 78.516 1.00 90.81 691 ASP A O 1
ATOM 5589 N N . TYR A 1 692 ? -38.284 1.375 76.733 1.00 93.38 692 TYR A N 1
ATOM 5590 C CA . TYR A 1 692 ? -38.694 2.784 76.711 1.00 93.38 692 TYR A CA 1
ATOM 5591 C C . TYR A 1 692 ? -39.297 3.220 78.053 1.00 93.38 692 TYR A C 1
ATOM 5593 O O . TYR A 1 692 ? -38.836 4.185 78.667 1.00 93.38 692 TYR A O 1
ATOM 5601 N N . VAL A 1 693 ? -40.285 2.474 78.564 1.00 90.56 693 VAL A N 1
ATOM 5602 C CA . VAL A 1 693 ? -40.956 2.787 79.832 1.00 90.56 693 VAL A CA 1
ATOM 5603 C C . VAL A 1 693 ? -39.977 2.709 80.998 1.00 90.56 693 VAL A C 1
ATOM 5605 O O . VAL A 1 693 ? -40.078 3.526 81.910 1.00 90.56 693 VAL A O 1
ATOM 5608 N N . LYS A 1 694 ? -39.001 1.795 80.986 1.00 89.69 694 LYS A N 1
ATOM 5609 C CA . LYS A 1 694 ? -37.968 1.688 82.027 1.00 89.69 694 LYS A CA 1
ATOM 5610 C C . LYS A 1 694 ? -37.124 2.958 82.122 1.00 89.69 694 LYS A C 1
ATOM 5612 O O . LYS A 1 694 ? -36.893 3.438 83.233 1.00 89.69 694 LYS A O 1
ATOM 5617 N N . TYR A 1 695 ? -36.701 3.502 80.981 1.00 89.25 695 TYR A N 1
ATOM 5618 C CA . TYR A 1 695 ? -35.803 4.659 80.909 1.00 89.25 695 TYR A CA 1
ATOM 5619 C C . TYR A 1 695 ? -36.517 6.016 80.817 1.00 89.25 695 TYR A C 1
ATOM 5621 O O . TYR A 1 695 ? -35.871 7.046 80.995 1.00 89.25 695 TYR A O 1
ATOM 5629 N N . TYR A 1 696 ? -37.838 6.046 80.612 1.00 90.62 696 TYR A N 1
ATOM 5630 C CA . TYR A 1 696 ? -38.613 7.289 80.567 1.00 90.62 696 TYR A CA 1
ATOM 5631 C C . TYR A 1 696 ? -38.492 8.078 81.884 1.00 90.62 696 TYR A C 1
ATOM 5633 O O . TYR A 1 696 ? -38.885 7.597 82.944 1.00 90.62 696 TYR A O 1
ATOM 5641 N N . SER A 1 697 ? -37.939 9.284 81.865 1.00 83.94 697 SER A N 1
ATOM 5642 C CA . SER A 1 697 ? -37.592 10.008 83.099 1.00 83.94 697 SER A CA 1
ATOM 5643 C C . SER A 1 697 ? -38.683 10.958 83.604 1.00 83.94 697 SER A C 1
ATOM 5645 O O . SER A 1 697 ? -38.675 11.313 84.782 1.00 83.94 697 SER A O 1
ATOM 5647 N N . LYS A 1 698 ? -39.631 11.359 82.746 1.00 85.19 698 LYS A N 1
ATOM 5648 C CA . LYS A 1 698 ? -40.690 12.324 83.085 1.00 85.19 698 LYS A CA 1
ATOM 5649 C C . LYS A 1 698 ? -41.856 11.667 83.839 1.00 85.19 698 LYS A C 1
ATOM 5651 O O . LYS A 1 698 ? -42.077 10.456 83.752 1.00 85.19 698 LYS A O 1
ATOM 5656 N N . SER A 1 699 ? -42.616 12.471 84.584 1.00 84.25 699 SER A N 1
ATOM 5657 C CA . SER A 1 699 ? -43.944 12.079 85.066 1.00 84.25 699 SER A CA 1
ATOM 5658 C C . SER A 1 699 ? -44.932 12.037 83.899 1.00 84.25 699 SER A C 1
ATOM 5660 O O . SER A 1 699 ? -44.794 12.788 82.935 1.00 84.25 699 SER A O 1
ATOM 5662 N N . ILE A 1 700 ? -45.916 11.147 83.985 1.00 88.75 700 ILE A N 1
ATOM 5663 C CA . ILE A 1 700 ? -46.995 11.025 82.996 1.00 88.75 700 ILE A CA 1
ATOM 5664 C C . ILE A 1 700 ? -48.297 11.587 83.575 1.00 88.75 700 ILE A C 1
ATOM 5666 O O . ILE A 1 700 ? -48.494 11.552 84.794 1.00 88.75 700 ILE A O 1
ATOM 5670 N N . THR A 1 701 ? -49.170 12.138 82.730 1.00 91.38 701 THR A N 1
ATOM 5671 C CA . THR A 1 701 ? -50.483 12.635 83.177 1.00 91.38 701 THR A CA 1
ATOM 5672 C C . THR A 1 701 ? -51.394 11.480 83.590 1.00 91.38 701 THR A C 1
ATOM 5674 O O . THR A 1 701 ? -51.103 10.307 83.341 1.00 91.38 701 THR A O 1
ATOM 5677 N N . LYS A 1 702 ? -52.517 11.797 84.241 1.00 87.38 702 LYS A N 1
ATOM 5678 C CA . LYS A 1 702 ? -53.505 10.787 84.634 1.00 87.38 702 LYS A CA 1
ATOM 5679 C C . LYS A 1 702 ? -54.040 10.045 83.407 1.00 87.38 702 LYS A C 1
ATOM 5681 O O . LYS A 1 702 ? -54.121 8.821 83.435 1.00 87.38 702 LYS A O 1
ATOM 5686 N N . GLU A 1 703 ? -54.346 10.780 82.346 1.00 88.88 703 GLU A N 1
ATOM 5687 C CA . GLU A 1 703 ? -54.854 10.273 81.074 1.00 88.88 703 GLU A CA 1
ATOM 5688 C C . GLU A 1 703 ? -53.820 9.353 80.404 1.00 88.88 703 GLU A C 1
ATOM 5690 O O . GLU A 1 703 ? -54.112 8.180 80.179 1.00 88.88 703 GLU A O 1
ATOM 5695 N N . GLN A 1 704 ? -52.571 9.810 80.245 1.00 90.62 704 GLN A N 1
ATOM 5696 C CA . GLN A 1 704 ? -51.470 9.003 79.691 1.00 90.62 704 GLN A CA 1
ATOM 5697 C C . GLN A 1 704 ? -51.210 7.730 80.511 1.00 90.62 704 GLN A C 1
ATOM 5699 O O . GLN A 1 704 ? -50.913 6.667 79.967 1.00 90.62 704 GLN A O 1
ATOM 5704 N N . SER A 1 705 ? -51.328 7.821 81.840 1.00 89.44 705 SER A N 1
ATOM 5705 C CA . SER A 1 705 ? -51.167 6.680 82.743 1.00 89.44 705 SER A CA 1
ATOM 5706 C C . SER A 1 705 ? -52.264 5.631 82.547 1.00 89.44 705 SER A C 1
ATOM 5708 O O . SER A 1 705 ? -51.967 4.434 82.513 1.00 89.44 705 SER A O 1
ATOM 5710 N N . ILE A 1 706 ? -53.518 6.058 82.376 1.00 89.06 706 ILE A N 1
ATOM 5711 C CA . ILE A 1 706 ? -54.645 5.165 82.072 1.00 89.06 706 ILE A CA 1
ATOM 5712 C C . ILE A 1 706 ? -54.426 4.492 80.716 1.00 89.06 706 ILE A C 1
ATOM 5714 O O . ILE A 1 706 ? -54.463 3.264 80.635 1.00 89.06 706 ILE A O 1
ATOM 5718 N N . GLU A 1 707 ? -54.149 5.276 79.675 1.00 91.25 707 GLU A N 1
ATOM 5719 C CA . GLU A 1 707 ? -53.981 4.772 78.310 1.00 91.25 707 GLU A CA 1
ATOM 5720 C C . GLU A 1 707 ? -52.819 3.781 78.201 1.00 91.25 707 GLU A C 1
ATOM 5722 O O . GLU A 1 707 ? -52.990 2.703 77.630 1.00 91.25 707 GLU A O 1
ATOM 5727 N N . LEU A 1 708 ? -51.675 4.070 78.834 1.00 92.25 708 LEU A N 1
ATOM 5728 C CA . LEU A 1 708 ? -50.535 3.151 78.888 1.00 92.25 708 LEU A CA 1
ATOM 5729 C C . LEU A 1 708 ? -50.909 1.816 79.550 1.00 92.25 708 LEU A C 1
ATOM 5731 O O . LEU A 1 708 ? -50.547 0.747 79.056 1.00 92.25 708 LEU A O 1
ATOM 5735 N N . GLY A 1 709 ? -51.642 1.861 80.665 1.00 89.50 709 GLY A N 1
ATOM 5736 C CA . GLY A 1 709 ? -52.087 0.659 81.370 1.00 89.50 709 GLY A CA 1
ATOM 5737 C C . GLY A 1 709 ? -53.085 -0.174 80.558 1.00 89.50 709 GLY A C 1
ATOM 5738 O O . GLY A 1 709 ? -52.956 -1.401 80.490 1.00 89.50 709 GLY A O 1
ATOM 5739 N N . ILE A 1 710 ? -54.045 0.486 79.898 1.00 91.50 710 ILE A N 1
ATOM 5740 C CA . ILE A 1 710 ? -55.016 -0.149 78.994 1.00 91.50 710 ILE A CA 1
ATOM 5741 C C . ILE A 1 710 ? -54.294 -0.801 77.817 1.00 91.50 710 ILE A C 1
ATOM 5743 O O . ILE A 1 710 ? -54.526 -1.980 77.550 1.00 91.50 710 ILE A O 1
ATOM 5747 N N . LEU A 1 711 ? -53.391 -0.073 77.156 1.00 93.38 711 LEU A N 1
ATOM 5748 C CA . LEU A 1 711 ? -52.589 -0.556 76.035 1.00 93.38 711 LEU A CA 1
ATOM 5749 C C . LEU A 1 711 ? -51.820 -1.831 76.405 1.00 93.38 711 LEU A C 1
ATOM 5751 O O . LEU A 1 711 ? -51.937 -2.854 75.727 1.00 93.38 711 LEU A O 1
ATOM 5755 N N . VAL A 1 712 ? -51.075 -1.799 77.513 1.00 92.31 712 VAL A N 1
ATOM 5756 C CA . VAL A 1 712 ? -50.261 -2.933 77.977 1.00 92.31 712 VAL A CA 1
ATOM 5757 C C . VAL A 1 712 ? -51.133 -4.153 78.295 1.00 92.31 712 VAL A C 1
ATOM 5759 O O . VAL A 1 712 ? -50.785 -5.280 77.924 1.00 92.31 712 VAL A O 1
ATOM 5762 N N . ASN A 1 713 ? -52.298 -3.952 78.919 1.00 90.12 713 ASN A N 1
ATOM 5763 C CA . ASN A 1 713 ? -53.242 -5.035 79.205 1.00 90.12 713 ASN A CA 1
ATOM 5764 C C . ASN A 1 713 ? -53.937 -5.582 77.943 1.00 90.12 713 ASN A C 1
ATOM 5766 O O . ASN A 1 713 ? -54.121 -6.801 77.821 1.00 90.12 713 ASN A O 1
ATOM 5770 N N . LYS A 1 714 ? -54.292 -4.702 76.996 1.00 90.75 714 LYS A N 1
ATOM 5771 C CA . LYS A 1 714 ? -54.890 -5.033 75.691 1.00 90.75 714 LYS A CA 1
ATOM 5772 C C . LYS A 1 714 ? -53.932 -5.886 74.860 1.00 90.75 714 LYS A C 1
ATOM 5774 O O . LYS A 1 714 ? -54.327 -6.945 74.383 1.00 90.75 714 LYS A O 1
ATOM 5779 N N . LYS A 1 715 ? -52.661 -5.481 74.764 1.00 90.25 715 LYS A N 1
ATOM 5780 C CA . LYS A 1 715 ? -51.615 -6.163 73.976 1.00 90.25 715 LYS A CA 1
ATOM 5781 C C . LYS A 1 715 ? -50.955 -7.346 74.705 1.00 90.25 715 LYS A C 1
ATOM 5783 O O . LYS A 1 715 ? -50.141 -8.048 74.117 1.00 90.25 715 LYS A O 1
ATOM 5788 N N . LYS A 1 716 ? -51.302 -7.595 75.977 1.00 90.50 716 LYS A N 1
ATOM 5789 C CA . LYS A 1 716 ? -50.727 -8.662 76.830 1.00 90.50 716 LYS A CA 1
ATOM 5790 C C . LYS A 1 716 ? -49.205 -8.559 77.016 1.00 90.50 716 LYS A C 1
ATOM 5792 O O . LYS A 1 716 ? -48.513 -9.571 77.122 1.00 90.50 716 LYS A O 1
ATOM 5797 N N . PHE A 1 717 ? -48.697 -7.335 77.112 1.00 93.56 717 PHE A N 1
ATOM 5798 C CA . PHE A 1 717 ? -47.275 -7.011 77.240 1.00 93.56 717 PHE A CA 1
ATOM 5799 C C . PHE A 1 717 ? -46.760 -7.219 78.673 1.00 93.56 717 PHE A C 1
ATOM 5801 O O . PHE A 1 717 ? -46.790 -6.330 79.526 1.00 93.56 717 PHE A O 1
ATOM 5808 N N . LYS A 1 718 ? -46.324 -8.448 78.970 1.00 90.38 718 LYS A N 1
ATOM 5809 C CA . LYS A 1 718 ? -45.908 -8.880 80.315 1.00 90.38 718 LYS A CA 1
ATOM 5810 C C . LYS A 1 718 ? -44.613 -8.210 80.786 1.00 90.38 718 LYS A C 1
ATOM 5812 O O . LYS A 1 718 ? -44.476 -7.961 81.984 1.00 90.38 718 LYS A O 1
ATOM 5817 N N . GLN A 1 719 ? -43.672 -7.923 79.881 1.00 88.62 719 GLN A N 1
ATOM 5818 C CA . GLN A 1 719 ? -42.406 -7.270 80.237 1.00 88.62 719 GLN A CA 1
ATOM 5819 C C . GLN A 1 719 ? -42.652 -5.811 80.615 1.00 88.62 719 GLN A C 1
ATOM 5821 O O . GLN A 1 719 ? -42.272 -5.386 81.709 1.00 88.62 719 GLN A O 1
ATOM 5826 N N . THR A 1 720 ? -43.399 -5.085 79.777 1.00 93.00 720 THR A N 1
ATOM 5827 C CA . THR A 1 720 ? -43.780 -3.700 80.065 1.00 93.00 720 THR A CA 1
ATOM 5828 C C . THR A 1 720 ? -44.595 -3.606 81.359 1.00 93.00 720 THR A C 1
ATOM 5830 O O . THR A 1 720 ? -44.293 -2.767 82.207 1.00 93.00 720 THR A O 1
ATOM 5833 N N . ALA A 1 721 ? -45.557 -4.512 81.591 1.00 88.75 721 ALA A N 1
ATOM 5834 C CA . ALA A 1 721 ? -46.327 -4.556 82.841 1.00 88.75 721 ALA A CA 1
ATOM 5835 C C . ALA A 1 721 ? -45.435 -4.739 84.084 1.00 88.75 721 ALA A C 1
ATOM 5837 O O . ALA A 1 721 ? -45.662 -4.111 85.122 1.00 88.75 721 ALA A O 1
ATOM 5838 N N . ARG A 1 722 ? -44.386 -5.570 83.982 1.00 87.75 722 ARG A N 1
ATOM 5839 C CA . ARG A 1 722 ? -43.415 -5.771 85.064 1.00 87.75 722 ARG A CA 1
ATOM 5840 C C . ARG A 1 722 ? -42.593 -4.510 85.343 1.00 87.75 722 ARG A C 1
ATOM 5842 O O . ARG A 1 722 ? -42.398 -4.169 86.509 1.00 87.75 722 ARG A O 1
ATOM 5849 N N . ILE A 1 723 ? -42.146 -3.808 84.303 1.00 90.88 723 ILE A N 1
ATOM 5850 C CA . ILE A 1 723 ? -41.429 -2.535 84.447 1.00 90.88 723 ILE A CA 1
ATOM 5851 C C . ILE A 1 723 ? -42.332 -1.450 85.043 1.00 90.88 723 ILE A C 1
ATOM 5853 O O . ILE A 1 723 ? -41.893 -0.735 85.944 1.00 90.88 723 ILE A O 1
ATOM 5857 N N . ILE A 1 724 ? -43.595 -1.357 84.612 1.00 90.12 724 ILE A N 1
ATOM 5858 C CA . ILE A 1 724 ? -44.587 -0.430 85.182 1.00 90.12 724 ILE A CA 1
ATOM 5859 C C . ILE A 1 724 ? -44.765 -0.689 86.685 1.00 90.12 724 ILE A C 1
ATOM 5861 O O . ILE A 1 724 ? -44.746 0.260 87.466 1.00 90.12 724 ILE A O 1
ATOM 5865 N N . TYR A 1 725 ? -44.863 -1.954 87.109 1.00 88.62 725 TYR A N 1
ATOM 5866 C CA . TYR A 1 725 ? -44.907 -2.324 88.530 1.00 88.62 725 TYR A CA 1
ATOM 5867 C C . TYR A 1 725 ? -43.654 -1.893 89.303 1.00 88.62 725 TYR A C 1
ATOM 5869 O O . TYR A 1 725 ? -43.747 -1.349 90.403 1.00 88.62 725 TYR A O 1
ATOM 5877 N N . ASP A 1 726 ? -42.462 -2.131 88.753 1.00 86.75 726 ASP A N 1
ATOM 5878 C CA . ASP A 1 726 ? -41.228 -1.739 89.434 1.00 86.75 726 ASP A CA 1
ATOM 5879 C C . ASP A 1 726 ? -41.070 -0.206 89.502 1.00 86.75 726 ASP A C 1
ATOM 5881 O O . ASP A 1 726 ? -40.550 0.308 90.497 1.00 86.75 726 ASP A O 1
ATOM 5885 N N . LYS A 1 727 ? -41.600 0.536 88.519 1.00 87.12 727 LYS A N 1
ATOM 5886 C CA . LYS A 1 727 ? -41.664 2.005 88.534 1.00 87.12 727 LYS A CA 1
ATOM 5887 C C . LYS A 1 727 ? -42.715 2.572 89.484 1.00 87.12 727 LYS A C 1
ATOM 5889 O O . LYS A 1 727 ? -42.423 3.548 90.176 1.00 87.12 727 LYS A O 1
ATOM 5894 N N . SER A 1 728 ? -43.906 1.978 89.554 1.00 86.62 728 SER A N 1
ATOM 5895 C CA . SER A 1 728 ? -45.020 2.477 90.377 1.00 86.62 728 SER A CA 1
ATOM 5896 C C . SER A 1 728 ? -44.712 2.466 91.879 1.00 86.62 728 SER A C 1
ATOM 5898 O O . SER A 1 728 ? -45.299 3.234 92.639 1.00 86.62 728 SER A O 1
ATOM 5900 N N . LYS A 1 729 ? -43.725 1.664 92.308 1.00 84.00 729 LYS A N 1
ATOM 5901 C CA . LYS A 1 729 ? -43.165 1.681 93.672 1.00 84.00 729 LYS A CA 1
ATOM 5902 C C . LYS A 1 729 ? -42.490 2.999 94.051 1.00 84.00 729 LYS A C 1
ATOM 5904 O O . LYS A 1 729 ? -42.403 3.300 95.236 1.00 84.00 729 LYS A O 1
ATOM 5909 N N . LYS A 1 730 ? -41.941 3.731 93.075 1.00 82.31 730 LYS A N 1
ATOM 5910 C CA . LYS A 1 730 ? -41.131 4.942 93.301 1.00 82.31 730 LYS A CA 1
ATOM 5911 C C . LYS A 1 730 ? -41.684 6.187 92.609 1.00 82.31 730 LYS A C 1
ATOM 5913 O O . LYS A 1 730 ? -41.254 7.286 92.935 1.00 82.31 730 LYS A O 1
ATOM 5918 N N . ASN A 1 731 ? -42.593 6.028 91.649 1.00 82.56 731 ASN A N 1
ATOM 5919 C CA . ASN A 1 731 ? -43.184 7.124 90.894 1.00 82.56 731 ASN A CA 1
ATOM 5920 C C . ASN A 1 731 ? -44.709 6.968 90.841 1.00 82.56 731 ASN A C 1
ATOM 5922 O O . ASN A 1 731 ? -45.233 6.087 90.154 1.00 82.56 731 ASN A O 1
ATOM 5926 N N . ASP A 1 732 ? -45.406 7.863 91.543 1.00 82.69 732 ASP A N 1
ATOM 5927 C CA . ASP A 1 732 ? -46.863 7.841 91.680 1.00 82.69 732 ASP A CA 1
ATOM 5928 C C . ASP A 1 732 ? -47.597 7.957 90.341 1.00 82.69 732 ASP A C 1
ATOM 5930 O O . ASP A 1 732 ? -48.670 7.374 90.184 1.00 82.69 732 ASP A O 1
ATOM 5934 N N . SER A 1 733 ? -46.997 8.613 89.342 1.00 86.25 733 SER A N 1
ATOM 5935 C CA . SER A 1 733 ? -47.615 8.769 88.018 1.00 86.25 733 SER A CA 1
ATOM 5936 C C . SER A 1 733 ? -47.817 7.444 87.267 1.00 86.25 733 SER A C 1
ATOM 5938 O O . SER A 1 733 ? -48.689 7.369 86.409 1.00 86.25 733 SER A O 1
ATOM 5940 N N . PHE A 1 734 ? -47.105 6.366 87.625 1.00 87.88 734 PHE A N 1
ATOM 5941 C CA . PHE A 1 734 ? -47.266 5.030 87.024 1.00 87.88 734 PHE A CA 1
ATOM 5942 C C . PHE A 1 734 ? -48.186 4.093 87.831 1.00 87.88 734 PHE A C 1
ATOM 5944 O O . PHE A 1 734 ? -48.452 2.970 87.397 1.00 87.88 734 PHE A O 1
ATOM 5951 N N . LYS A 1 735 ? -48.686 4.519 89.004 1.00 86.06 735 LYS A N 1
ATOM 5952 C CA . LYS A 1 735 ? -49.595 3.697 89.828 1.00 86.06 735 LYS A CA 1
ATOM 5953 C C . LYS A 1 735 ? -50.902 3.392 89.105 1.00 86.06 735 LYS A C 1
ATOM 5955 O O . LYS A 1 735 ? -51.373 2.261 89.164 1.00 86.06 735 LYS A O 1
ATOM 5960 N N . ILE A 1 736 ? -51.449 4.375 88.389 1.00 87.12 736 ILE A N 1
ATOM 5961 C CA . ILE A 1 736 ? -52.698 4.204 87.643 1.00 87.12 736 ILE A CA 1
ATOM 5962 C C . ILE A 1 736 ? -52.485 3.224 86.482 1.00 87.12 736 ILE A C 1
ATOM 5964 O O . ILE A 1 736 ? -53.248 2.269 86.376 1.00 87.12 736 ILE A O 1
ATOM 5968 N N . SER A 1 737 ? -51.404 3.354 85.698 1.00 87.00 737 SER A N 1
ATOM 5969 C CA . SER A 1 737 ? -51.042 2.356 84.675 1.00 87.00 737 SER A CA 1
ATOM 5970 C C . SER A 1 737 ? -50.949 0.939 85.238 1.00 87.00 737 SER A C 1
ATOM 5972 O O . SER A 1 737 ? -51.462 0.002 84.627 1.00 87.00 737 SER A O 1
ATOM 5974 N N . PHE A 1 738 ? -50.317 0.776 86.410 1.00 88.25 738 PHE A N 1
ATOM 5975 C CA . PHE A 1 738 ? -50.170 -0.531 87.047 1.00 88.25 738 PHE A CA 1
ATOM 5976 C C . PHE A 1 738 ? -51.524 -1.164 87.379 1.00 88.25 738 PHE A C 1
ATOM 5978 O O . PHE A 1 738 ? -51.703 -2.346 87.107 1.00 88.25 738 PHE A O 1
ATOM 5985 N N . GLU A 1 739 ? -52.494 -0.408 87.901 1.00 87.81 739 GLU A N 1
ATOM 5986 C CA . GLU A 1 739 ? -53.823 -0.951 88.224 1.00 87.81 739 GLU A CA 1
ATOM 5987 C C . GLU A 1 739 ? -54.520 -1.581 87.011 1.00 87.81 739 GLU A C 1
ATOM 5989 O O . GLU A 1 739 ? -55.150 -2.634 87.140 1.00 87.81 739 GLU A O 1
ATOM 5994 N N . TYR A 1 740 ? -54.348 -0.992 85.825 1.00 88.69 740 TYR A N 1
ATOM 5995 C CA . TYR A 1 740 ? -54.933 -1.500 84.583 1.00 88.69 740 TYR A CA 1
ATOM 5996 C C . TYR A 1 740 ? -54.203 -2.723 84.005 1.00 88.69 740 TYR A C 1
ATOM 5998 O O . TYR A 1 740 ? -54.825 -3.491 83.270 1.00 88.69 740 TYR A O 1
ATOM 6006 N N . CYS A 1 741 ? -52.927 -2.952 84.348 1.00 89.12 741 CYS A N 1
ATOM 6007 C CA . CYS A 1 741 ? -52.131 -4.080 83.839 1.00 89.12 741 CYS A CA 1
ATOM 6008 C C . CYS A 1 741 ? -51.630 -5.065 84.916 1.00 89.12 741 CYS A C 1
ATOM 6010 O O . CYS A 1 741 ? -50.838 -5.962 84.615 1.00 89.12 741 CYS A O 1
ATOM 6012 N N . LYS A 1 742 ? -52.066 -4.926 86.177 1.00 87.00 742 LYS A N 1
ATOM 6013 C CA . LYS A 1 742 ? -51.569 -5.710 87.328 1.00 87.00 742 LYS A CA 1
ATOM 6014 C C . LYS A 1 742 ? -51.747 -7.217 87.176 1.00 87.00 742 LYS A C 1
ATOM 6016 O O . LYS A 1 742 ? -50.924 -7.988 87.658 1.00 87.00 742 LYS A O 1
ATOM 6021 N N . ASN A 1 743 ? -52.793 -7.634 86.464 1.00 86.25 743 ASN A N 1
ATOM 6022 C CA . ASN A 1 743 ? -53.093 -9.030 86.142 1.00 86.25 743 ASN A CA 1
ATOM 6023 C C . ASN A 1 743 ? -51.987 -9.723 85.319 1.00 86.25 743 ASN A C 1
ATOM 6025 O O . ASN A 1 743 ? -51.951 -10.950 85.273 1.00 86.25 743 ASN A O 1
ATOM 6029 N N . LEU A 1 744 ? -51.094 -8.964 84.674 1.00 84.75 744 LEU A N 1
ATOM 6030 C CA . LEU A 1 744 ? -49.989 -9.496 83.874 1.00 84.75 744 LEU A CA 1
ATOM 6031 C C . LEU A 1 744 ? -48.688 -9.701 84.671 1.00 84.75 744 LEU A C 1
ATOM 6033 O O . LEU A 1 744 ? -47.755 -10.313 84.146 1.00 84.75 744 LEU A O 1
ATOM 6037 N N . VAL A 1 745 ? -48.602 -9.225 85.920 1.00 79.81 745 VAL A N 1
ATOM 6038 C CA . VAL A 1 745 ? -47.378 -9.291 86.737 1.00 79.81 745 VAL A CA 1
ATOM 6039 C C . VAL A 1 745 ? -47.407 -10.519 87.649 1.00 79.81 745 VAL A C 1
ATOM 6041 O O . VAL A 1 745 ? -48.167 -10.577 88.609 1.00 79.81 745 VAL A O 1
ATOM 6044 N N . ASN A 1 746 ? -46.544 -11.501 87.375 1.00 65.50 746 ASN A N 1
ATOM 6045 C CA . ASN A 1 746 ? -46.400 -12.694 88.215 1.00 65.50 746 ASN A CA 1
ATOM 6046 C C . ASN A 1 746 ? -45.358 -12.439 89.324 1.00 65.50 746 ASN A C 1
ATOM 6048 O O . ASN A 1 746 ? -44.212 -12.097 89.028 1.00 65.50 746 ASN A O 1
ATOM 6052 N N . LEU A 1 747 ? -45.743 -12.578 90.595 1.00 57.38 747 LEU A N 1
ATOM 6053 C CA . LEU A 1 747 ? -44.871 -12.348 91.756 1.00 57.38 747 LEU A CA 1
ATOM 6054 C C . LEU A 1 747 ? -44.530 -13.689 92.422 1.00 57.38 747 LEU A C 1
ATOM 6056 O O . LEU A 1 747 ? -45.431 -14.412 92.839 1.00 57.38 747 LEU A O 1
ATOM 6060 N N . LYS A 1 748 ? -43.234 -14.019 92.547 1.00 49.78 748 LYS A N 1
ATOM 6061 C CA . LYS A 1 748 ? -42.753 -15.187 93.308 1.00 49.78 748 LYS A CA 1
ATOM 6062 C C . LYS A 1 748 ? -41.650 -14.828 94.309 1.00 49.78 748 LYS A C 1
ATOM 6064 O O . LYS A 1 748 ? -40.924 -13.854 94.134 1.00 49.78 748 LYS A O 1
ATOM 6069 N N . PHE A 1 749 ? -41.613 -15.636 95.371 1.00 43.12 749 PHE A N 1
ATOM 6070 C CA . PHE A 1 749 ? -41.181 -15.334 96.738 1.00 43.12 749 PHE A CA 1
ATOM 6071 C C . PHE A 1 749 ? -39.683 -15.533 97.052 1.00 43.12 749 PHE A C 1
ATOM 6073 O O . PHE A 1 749 ? -39.189 -14.809 97.899 1.00 43.12 749 PHE A O 1
ATOM 6080 N N . MET A 1 750 ? -38.917 -16.413 96.404 1.00 30.59 750 MET A N 1
ATOM 6081 C CA . MET A 1 750 ? -37.490 -16.658 96.714 1.00 30.59 750 MET A CA 1
ATOM 6082 C C . MET A 1 750 ? -36.839 -17.396 95.533 1.00 30.59 750 MET A C 1
ATOM 6084 O O . MET A 1 750 ? -37.443 -18.357 95.084 1.00 30.59 750 MET A O 1
ATOM 6088 N N . GLU A 1 751 ? -35.667 -16.945 95.055 1.00 41.31 751 GLU A N 1
ATOM 6089 C CA . GLU A 1 751 ? -34.620 -17.690 94.295 1.00 41.31 751 GLU A CA 1
ATOM 6090 C C . GLU A 1 751 ? -33.603 -16.670 93.707 1.00 41.31 751 GLU A C 1
ATOM 6092 O O . GLU A 1 751 ? -33.569 -16.361 92.521 1.00 41.31 751 GLU A O 1
ATOM 6097 N N . LYS A 1 752 ? -32.890 -15.901 94.544 1.00 35.09 752 LYS A N 1
ATOM 6098 C CA . LYS A 1 752 ? -31.456 -16.124 94.836 1.00 35.09 752 LYS A CA 1
ATOM 6099 C C . LYS A 1 752 ? -31.004 -17.576 94.612 1.00 35.09 752 LYS A C 1
ATOM 6101 O O . LYS A 1 752 ? -31.464 -18.437 95.345 1.00 35.09 752 LYS A O 1
ATOM 6106 N N . VAL A 1 753 ? -30.052 -17.798 93.696 1.00 33.31 753 VAL A N 1
ATOM 6107 C CA . VAL A 1 753 ? -28.769 -18.516 93.908 1.00 33.31 753 VAL A CA 1
ATOM 6108 C C . VAL A 1 753 ? -28.060 -18.747 92.554 1.00 33.31 753 VAL A C 1
ATOM 6110 O O . VAL A 1 753 ? -28.486 -19.528 91.719 1.00 33.31 753 VAL A O 1
ATOM 6113 N N . TRP A 1 754 ? -26.944 -18.029 92.412 1.00 32.59 754 TRP A N 1
ATOM 6114 C CA . TRP A 1 754 ? -25.685 -18.396 91.746 1.00 32.59 754 TRP A CA 1
ATOM 6115 C C . TRP A 1 754 ? -25.491 -18.342 90.217 1.00 32.59 754 TRP A C 1
ATOM 6117 O O . TRP A 1 754 ? -26.010 -19.101 89.411 1.00 32.59 754 TRP A O 1
ATOM 6127 N N . SER A 1 755 ? -24.569 -17.428 89.906 1.00 28.05 755 SER A N 1
ATOM 6128 C CA . SER A 1 755 ? -23.649 -17.269 88.782 1.00 28.05 755 SER A CA 1
ATOM 6129 C C . SER A 1 755 ? -22.744 -18.473 88.495 1.00 28.05 755 SER A C 1
ATOM 6131 O O . SER A 1 755 ? -22.285 -19.112 89.439 1.00 28.05 755 SER A O 1
ATOM 6133 N N . GLY A 1 756 ? -22.289 -18.626 87.243 1.00 28.25 756 GLY A N 1
ATOM 6134 C CA . GLY A 1 756 ? -21.002 -19.295 86.993 1.00 28.25 756 GLY A CA 1
ATOM 6135 C C . GLY A 1 756 ? -20.738 -19.828 85.583 1.00 28.25 756 GLY A C 1
ATOM 6136 O O . GLY A 1 756 ? -20.934 -20.998 85.305 1.00 28.25 756 GLY A O 1
ATOM 6137 N N . ASN A 1 757 ? -20.234 -18.941 84.729 1.00 26.38 757 ASN A N 1
ATOM 6138 C CA . ASN A 1 757 ? -19.519 -19.117 83.455 1.00 26.38 757 ASN A CA 1
ATOM 6139 C C . ASN A 1 757 ? -18.673 -20.399 83.170 1.00 26.38 757 ASN A C 1
ATOM 6141 O O . ASN A 1 757 ? -17.833 -20.783 83.972 1.00 26.38 757 ASN A O 1
ATOM 6145 N N . ARG A 1 758 ? -18.705 -20.773 81.869 1.00 27.59 758 ARG A N 1
ATOM 6146 C CA . ARG A 1 758 ? -17.597 -21.059 80.901 1.00 27.59 758 ARG A CA 1
ATOM 6147 C C . ARG A 1 758 ? -16.943 -22.462 80.725 1.00 27.59 758 ARG A C 1
ATOM 6149 O O . ARG A 1 758 ? -16.169 -22.908 81.553 1.00 27.59 758 ARG A O 1
ATOM 6156 N N . LYS A 1 759 ? -17.045 -22.894 79.446 1.00 26.89 759 LYS A N 1
ATOM 6157 C CA . LYS A 1 759 ? -16.021 -23.303 78.431 1.00 26.89 759 LYS A CA 1
ATOM 6158 C C . LYS A 1 759 ? -15.490 -24.758 78.296 1.00 26.89 759 LYS A C 1
ATOM 6160 O O . LYS A 1 759 ? -14.833 -25.279 79.179 1.00 26.89 759 LYS A O 1
ATOM 6165 N N . SER A 1 760 ? -15.656 -25.234 77.042 1.00 27.78 760 SER A N 1
ATOM 6166 C CA . SER A 1 760 ? -14.757 -25.963 76.101 1.00 27.78 760 SER A CA 1
ATOM 6167 C C . SER A 1 760 ? -14.200 -27.362 76.411 1.00 27.78 760 SER A C 1
ATOM 6169 O O . SER A 1 760 ? -13.545 -27.540 77.429 1.00 27.78 760 SER A O 1
ATOM 6171 N N . ASN A 1 761 ? -14.278 -28.287 75.431 1.00 23.77 761 ASN A N 1
ATOM 6172 C CA . ASN A 1 761 ? -13.118 -28.773 74.643 1.00 23.77 761 ASN A CA 1
ATOM 6173 C C . ASN A 1 761 ? -13.443 -29.935 73.660 1.00 23.77 761 ASN A C 1
ATOM 6175 O O . ASN A 1 761 ? -14.437 -30.632 73.836 1.00 23.77 761 ASN A O 1
ATOM 6179 N N . PHE A 1 762 ? -12.487 -30.156 72.733 1.00 24.03 762 PHE A N 1
ATOM 6180 C CA . PHE A 1 762 ? -12.167 -31.368 71.935 1.00 24.03 762 PHE A CA 1
ATOM 6181 C C . PHE A 1 762 ? -13.014 -31.629 70.668 1.00 24.03 762 PHE A C 1
ATOM 6183 O O . PHE A 1 762 ? -14.215 -31.418 70.677 1.00 24.03 762 PHE A O 1
ATOM 6190 N N . SER A 1 763 ? -12.492 -32.079 69.515 1.00 25.80 763 SER A N 1
ATOM 6191 C CA . SER A 1 763 ? -11.160 -32.561 69.085 1.00 25.80 763 SER A CA 1
ATOM 6192 C C . SER A 1 763 ? -11.173 -32.797 67.556 1.00 25.80 763 SER A C 1
ATOM 6194 O O . SER A 1 763 ? -12.216 -33.145 67.009 1.00 25.80 763 SER A O 1
ATOM 6196 N N . GLN A 1 764 ? -10.023 -32.664 66.876 1.00 29.42 764 GLN A N 1
ATOM 6197 C CA . GLN A 1 764 ? -9.775 -33.210 65.521 1.00 29.42 764 GLN A CA 1
ATOM 6198 C C . GLN A 1 764 ? -9.645 -34.755 65.551 1.00 29.42 764 GLN A C 1
ATOM 6200 O O . GLN A 1 764 ? -9.523 -35.317 66.643 1.00 29.42 764 GLN A O 1
ATOM 6205 N N . PRO A 1 765 ? -9.598 -35.449 64.390 1.00 27.64 765 PRO A N 1
ATOM 6206 C CA . PRO A 1 765 ? -8.279 -35.842 63.872 1.00 27.64 765 PRO A CA 1
ATOM 6207 C C . PRO A 1 765 ? -8.121 -35.873 62.332 1.00 27.64 765 PRO A C 1
ATOM 6209 O O . PRO A 1 765 ? -9.040 -35.667 61.547 1.00 27.64 765 PRO A O 1
ATOM 6212 N N . SER A 1 766 ? -6.864 -36.115 61.974 1.00 24.34 766 SER A N 1
ATOM 6213 C CA . SER A 1 766 ? -6.106 -36.023 60.726 1.00 24.34 766 SER A CA 1
ATOM 6214 C C . SER A 1 766 ? -6.264 -37.155 59.692 1.00 24.34 766 SER A C 1
ATOM 6216 O O . SER A 1 766 ? -6.432 -38.312 60.057 1.00 24.34 766 SER A O 1
ATOM 6218 N N . VAL A 1 767 ? -6.055 -36.779 58.418 1.00 27.20 767 VAL A N 1
ATOM 6219 C CA . VAL A 1 767 ? -5.170 -37.361 57.371 1.00 27.20 767 VAL A CA 1
ATOM 6220 C C . VAL A 1 767 ? -5.014 -38.892 57.294 1.00 27.20 767 VAL A C 1
ATOM 6222 O O . VAL A 1 767 ? -4.465 -39.496 58.208 1.00 27.20 767 VAL A O 1
ATOM 6225 N N . ASN A 1 768 ? -5.279 -39.486 56.115 1.00 23.16 768 ASN A N 1
ATOM 6226 C CA . ASN A 1 768 ? -4.246 -40.302 55.458 1.00 23.16 768 ASN A CA 1
ATOM 6227 C C . ASN A 1 768 ? -4.438 -40.582 53.960 1.00 23.16 768 ASN A C 1
ATOM 6229 O O . ASN A 1 768 ? -5.528 -40.869 53.472 1.00 23.16 768 ASN A O 1
ATOM 6233 N N . TYR A 1 769 ? -3.285 -40.527 53.292 1.00 26.88 769 TYR A N 1
ATOM 6234 C CA . TYR A 1 769 ? -2.960 -40.905 51.923 1.00 26.88 769 TYR A CA 1
ATOM 6235 C C . TYR A 1 769 ? -3.294 -42.370 51.609 1.00 26.88 769 TYR A C 1
ATOM 6237 O O . TYR A 1 769 ? -3.066 -43.253 52.437 1.00 26.88 769 TYR A O 1
ATOM 6245 N N . LYS A 1 770 ? -3.671 -42.646 50.353 1.00 24.67 770 LYS A N 1
ATOM 6246 C CA . LYS A 1 770 ? -3.420 -43.944 49.715 1.00 24.67 770 LYS A CA 1
ATOM 6247 C C . LYS A 1 770 ? -2.908 -43.763 48.290 1.00 24.67 770 LYS A C 1
ATOM 6249 O O . LYS A 1 770 ? -3.527 -43.103 47.464 1.00 24.67 770 LYS A O 1
ATOM 6254 N N . ASN A 1 771 ? -1.750 -44.376 48.078 1.00 23.94 771 ASN A N 1
ATOM 6255 C CA . ASN A 1 771 ? -1.003 -44.499 46.840 1.00 23.94 771 ASN A CA 1
ATOM 6256 C C . ASN A 1 771 ? -1.631 -45.532 45.893 1.00 23.94 771 ASN A C 1
ATOM 6258 O O . ASN A 1 771 ? -2.132 -46.562 46.339 1.00 23.94 771 ASN A O 1
ATOM 6262 N N . ASN A 1 772 ? -1.433 -45.251 44.605 1.00 28.45 772 ASN A N 1
ATOM 6263 C CA . ASN A 1 772 ? -1.112 -46.155 43.501 1.00 28.45 772 ASN A CA 1
ATOM 6264 C C . ASN A 1 772 ? -2.013 -47.362 43.230 1.00 28.45 772 ASN A C 1
ATOM 6266 O O . ASN A 1 772 ? -1.853 -48.424 43.819 1.00 28.45 772 ASN A O 1
ATOM 6270 N N . ASN A 1 773 ? -2.773 -47.243 42.142 1.00 25.83 773 ASN A N 1
ATOM 6271 C CA . ASN A 1 773 ? -2.920 -48.328 41.180 1.00 25.83 773 ASN A CA 1
ATOM 6272 C C . ASN A 1 773 ? -2.473 -47.808 39.809 1.00 25.83 773 ASN A C 1
ATOM 6274 O O . ASN A 1 773 ? -3.109 -46.920 39.245 1.00 25.83 773 ASN A O 1
ATOM 6278 N N . LYS A 1 774 ? -1.369 -48.362 39.290 1.00 31.83 774 LYS A N 1
ATOM 6279 C CA . LYS A 1 774 ? -0.990 -48.254 37.877 1.00 31.83 774 LYS A CA 1
ATOM 6280 C C . LYS A 1 774 ? -2.129 -48.858 37.052 1.00 31.83 774 LYS A C 1
ATOM 6282 O O . LYS A 1 774 ? -2.289 -50.076 37.035 1.00 31.83 774 LYS A O 1
ATOM 6287 N N . LYS A 1 775 ? -2.932 -48.008 36.411 1.00 31.89 775 LYS A N 1
ATOM 6288 C CA . LYS A 1 775 ? -3.802 -48.404 35.302 1.00 31.89 775 LYS A CA 1
ATOM 6289 C C . LYS A 1 775 ? -2.940 -48.420 34.045 1.00 31.89 775 LYS A C 1
ATOM 6291 O O . LYS A 1 775 ? -2.349 -47.405 33.693 1.00 31.89 775 LYS A O 1
ATOM 6296 N N . GLU A 1 776 ? -2.844 -49.575 33.402 1.00 33.12 776 GLU A N 1
ATOM 6297 C CA . GLU A 1 776 ? -2.328 -49.658 32.039 1.00 33.12 776 GLU A CA 1
ATOM 6298 C C . GLU A 1 776 ? -3.191 -48.794 31.112 1.00 33.12 776 GLU A C 1
ATOM 6300 O O . GLU A 1 776 ? -4.422 -48.869 31.128 1.00 33.12 776 GLU A O 1
ATOM 6305 N N . LEU A 1 777 ? -2.507 -47.940 30.352 1.00 36.81 777 LEU A N 1
ATOM 6306 C CA . LEU A 1 777 ? -3.059 -46.961 29.428 1.00 36.81 777 LEU A CA 1
ATOM 6307 C C . LEU A 1 777 ? -3.647 -47.678 28.208 1.00 36.81 777 LEU A C 1
ATOM 6309 O O . LEU A 1 777 ? -2.915 -48.285 27.427 1.00 36.81 777 LEU A O 1
ATOM 6313 N N . TYR A 1 778 ? -4.949 -47.546 27.993 1.00 50.75 778 TYR A N 1
ATOM 6314 C CA . TYR A 1 778 ? -5.554 -47.846 26.702 1.00 50.75 778 TYR A CA 1
ATOM 6315 C C . TYR A 1 778 ? -6.147 -46.542 26.183 1.00 50.75 778 TYR A C 1
ATOM 6317 O O . TYR A 1 778 ? -7.019 -45.977 26.837 1.00 50.75 778 TYR A O 1
ATOM 6325 N N . MET A 1 779 ? -5.683 -46.055 25.023 1.00 59.78 779 MET A N 1
ATOM 6326 C CA . MET A 1 779 ? -6.475 -45.080 24.267 1.00 59.78 779 MET A CA 1
ATOM 6327 C C . MET A 1 779 ? -7.877 -45.661 24.111 1.00 59.78 779 MET A C 1
ATOM 6329 O O . MET A 1 779 ? -8.007 -46.834 23.734 1.00 59.78 779 MET A O 1
ATOM 6333 N N . THR A 1 780 ? -8.912 -44.878 24.408 1.00 62.34 780 THR A N 1
ATOM 6334 C CA . THR A 1 780 ? -10.288 -45.358 24.285 1.00 62.34 780 THR A CA 1
ATOM 6335 C C . THR A 1 780 ? -10.520 -45.732 22.823 1.00 62.34 780 THR A C 1
ATOM 6337 O O . THR A 1 780 ? -10.496 -44.868 21.942 1.00 62.34 780 THR A O 1
ATOM 6340 N N . LYS A 1 781 ? -10.646 -47.036 22.538 1.00 61.06 781 LYS A N 1
ATOM 6341 C CA . LYS A 1 781 ? -10.808 -47.549 21.171 1.00 61.06 781 LYS A CA 1
ATOM 6342 C C . LYS A 1 781 ? -12.070 -46.937 20.564 1.00 61.06 781 LYS A C 1
ATOM 6344 O O . LYS A 1 781 ? -13.162 -47.199 21.052 1.00 61.06 781 LYS A O 1
ATOM 6349 N N . GLY A 1 782 ? -11.905 -46.168 19.489 1.00 76.69 782 GLY A N 1
ATOM 6350 C CA . GLY A 1 782 ? -13.002 -45.555 18.735 1.00 76.69 782 GLY A CA 1
ATOM 6351 C C . GLY A 1 782 ? -13.052 -44.027 18.796 1.00 76.69 782 GLY A C 1
ATOM 6352 O O . GLY A 1 782 ? -13.667 -43.436 17.915 1.00 76.69 782 GLY A O 1
ATOM 6353 N N . LEU A 1 783 ? -12.375 -43.384 19.755 1.00 90.06 783 LEU A N 1
ATOM 6354 C CA . LEU A 1 783 ? -12.245 -41.922 19.772 1.00 90.06 783 LEU A CA 1
ATOM 6355 C C . LEU A 1 783 ? -11.075 -41.454 18.890 1.00 90.06 783 LEU A C 1
ATOM 6357 O O . LEU A 1 783 ? -10.032 -42.118 18.870 1.00 90.06 783 LEU A O 1
ATOM 6361 N N . PRO A 1 784 ? -11.203 -40.304 18.203 1.00 93.94 784 PRO A N 1
ATOM 6362 C CA . PRO A 1 784 ? -10.115 -39.722 17.427 1.00 93.94 784 PRO A CA 1
ATOM 6363 C C . PRO A 1 784 ? -8.959 -39.290 18.336 1.00 93.94 784 PRO A C 1
ATOM 6365 O O . PRO A 1 784 ? -9.174 -38.766 19.433 1.00 93.94 784 PRO A O 1
ATOM 6368 N N . THR A 1 785 ? -7.730 -39.475 17.858 1.00 95.81 785 THR A N 1
ATOM 6369 C CA . THR A 1 785 ? -6.515 -39.000 18.528 1.00 95.81 785 THR A CA 1
ATOM 6370 C C . THR A 1 785 ? -6.172 -37.600 18.036 1.00 95.81 785 THR A C 1
ATOM 6372 O O . THR A 1 785 ? -5.961 -37.381 16.842 1.00 95.81 785 THR A O 1
ATOM 6375 N N . VAL A 1 786 ? -6.088 -36.648 18.960 1.00 97.88 786 VAL A N 1
ATOM 6376 C CA . VAL A 1 786 ? -5.677 -35.267 18.704 1.00 97.88 786 VAL A CA 1
ATOM 6377 C C . VAL A 1 786 ? -4.362 -35.003 19.421 1.00 97.88 786 VAL A C 1
ATOM 6379 O O . VAL A 1 786 ? -4.239 -35.312 20.600 1.00 97.88 786 VAL A O 1
ATOM 6382 N N . VAL A 1 787 ? -3.388 -34.408 18.740 1.00 98.25 787 VAL A N 1
ATOM 6383 C CA . VAL A 1 787 ? -2.165 -33.911 19.386 1.00 98.25 787 VAL A CA 1
ATOM 6384 C C . VAL A 1 787 ? -2.217 -32.388 19.447 1.00 98.25 787 VAL A C 1
ATOM 6386 O O . VAL A 1 787 ? -2.497 -31.739 18.441 1.00 98.25 787 VAL A O 1
ATOM 6389 N N . ILE A 1 788 ? -1.931 -31.806 20.609 1.00 98.75 788 ILE A N 1
ATOM 6390 C CA . ILE A 1 788 ? -1.805 -30.360 20.793 1.00 98.75 788 ILE A CA 1
ATOM 6391 C C . ILE A 1 788 ? -0.405 -30.040 21.313 1.00 98.75 788 ILE A C 1
ATOM 6393 O O . ILE A 1 788 ? -0.022 -30.460 22.404 1.00 98.75 788 ILE A O 1
ATOM 6397 N N . LEU A 1 789 ? 0.348 -29.275 20.530 1.00 98.62 789 LEU A N 1
ATOM 6398 C CA . LEU A 1 789 ? 1.661 -28.770 20.915 1.00 98.62 789 LEU A CA 1
ATOM 6399 C C . LEU A 1 789 ? 1.555 -27.307 21.354 1.00 98.62 789 LEU A C 1
ATOM 6401 O O . LEU A 1 789 ? 0.787 -26.528 20.780 1.00 98.62 789 LEU A O 1
ATOM 6405 N N . THR A 1 790 ? 2.326 -26.951 22.377 1.00 98.56 790 THR A N 1
ATOM 6406 C CA . THR A 1 790 ? 2.424 -25.589 22.918 1.00 98.56 790 THR A CA 1
ATOM 6407 C C . THR A 1 790 ? 3.889 -25.213 23.128 1.00 98.56 790 THR A C 1
ATOM 6409 O O . THR A 1 790 ? 4.732 -26.088 23.322 1.00 98.56 790 THR A O 1
ATOM 6412 N N . ALA A 1 791 ? 4.220 -23.925 23.118 1.00 97.00 791 ALA A N 1
ATOM 6413 C CA . ALA A 1 791 ? 5.599 -23.466 23.261 1.00 97.00 791 ALA A CA 1
ATOM 6414 C C . ALA A 1 791 ? 6.000 -23.253 24.727 1.00 97.00 791 ALA A C 1
ATOM 6416 O O . ALA A 1 791 ? 7.139 -23.551 25.082 1.00 97.00 791 ALA A O 1
ATOM 6417 N N . ILE A 1 792 ? 5.086 -22.749 25.567 1.00 96.19 792 ILE A N 1
ATOM 6418 C CA . ILE A 1 792 ? 5.373 -22.393 26.970 1.00 96.19 792 ILE A CA 1
ATOM 6419 C C . ILE A 1 792 ? 4.354 -22.964 27.968 1.00 96.19 792 ILE A C 1
ATOM 6421 O O . ILE A 1 792 ? 3.218 -23.300 27.622 1.00 96.19 792 ILE A O 1
ATOM 6425 N N . GLN A 1 793 ? 4.749 -23.002 29.240 1.00 96.25 793 GLN A N 1
ATOM 6426 C CA . GLN A 1 793 ? 3.972 -23.554 30.350 1.00 96.25 793 GLN A CA 1
ATOM 6427 C C . GLN A 1 793 ? 2.567 -22.950 30.513 1.00 96.25 793 GLN A C 1
ATOM 6429 O O . GLN A 1 793 ? 1.623 -23.670 30.849 1.00 96.25 793 GLN A O 1
ATOM 6434 N N . GLU A 1 794 ? 2.377 -21.644 30.300 1.00 95.94 794 GLU A N 1
ATOM 6435 C CA . GLU A 1 794 ? 1.055 -21.010 30.403 1.00 95.94 794 GLU A CA 1
ATOM 6436 C C . GLU A 1 794 ? 0.081 -21.484 29.320 1.00 95.94 794 GLU A C 1
ATOM 6438 O O . GLU A 1 794 ? -1.110 -21.651 29.600 1.00 95.94 794 GLU A O 1
ATOM 6443 N N . GLU A 1 795 ? 0.588 -21.723 28.111 1.00 98.19 795 GLU A N 1
ATOM 6444 C CA . GLU A 1 795 ? -0.177 -22.263 26.986 1.00 98.19 795 GLU A CA 1
ATOM 6445 C C . GLU A 1 795 ? -0.540 -23.722 27.255 1.00 98.19 795 GLU A C 1
ATOM 6447 O O . GLU A 1 795 ? -1.707 -24.103 27.146 1.00 98.19 795 GLU A O 1
ATOM 6452 N N . TYR A 1 796 ? 0.442 -24.506 27.709 1.00 98.25 796 TYR A N 1
ATOM 6453 C CA . TYR A 1 796 ? 0.258 -25.895 28.119 1.00 98.25 796 TYR A CA 1
ATOM 6454 C C . TYR A 1 796 ? -0.838 -26.029 29.178 1.00 98.25 796 TYR A C 1
ATOM 6456 O O . TYR A 1 796 ? -1.781 -26.806 29.029 1.00 98.25 796 TYR A O 1
ATOM 6464 N N . ASN A 1 797 ? -0.757 -25.213 30.232 1.00 97.81 797 ASN A N 1
ATOM 6465 C CA . ASN A 1 797 ? -1.725 -25.219 31.321 1.00 97.81 797 ASN A CA 1
ATOM 6466 C C . ASN A 1 797 ? -3.132 -24.860 30.836 1.00 97.81 797 ASN A C 1
ATOM 6468 O O . ASN A 1 797 ? -4.098 -25.472 31.290 1.00 97.81 797 ASN A O 1
ATOM 6472 N N . ALA A 1 798 ? -3.260 -23.901 29.913 1.00 98.06 798 ALA A N 1
ATOM 6473 C CA . ALA A 1 798 ? -4.551 -23.541 29.335 1.00 98.06 798 ALA A CA 1
ATOM 6474 C C . ALA A 1 798 ? -5.169 -24.706 28.552 1.00 98.06 798 ALA A C 1
ATOM 6476 O O . ALA A 1 798 ? -6.340 -25.011 28.753 1.00 98.06 798 ALA A O 1
ATOM 6477 N N . VAL A 1 799 ? -4.382 -25.409 27.731 1.00 98.50 799 VAL A N 1
ATOM 6478 C CA . VAL A 1 799 ? -4.844 -26.602 27.003 1.00 98.50 799 VAL A CA 1
ATOM 6479 C C . VAL A 1 799 ? -5.232 -27.721 27.977 1.00 98.50 799 VAL A C 1
ATOM 6481 O O . VAL A 1 799 ? -6.316 -28.297 27.871 1.00 98.50 799 VAL A O 1
ATOM 6484 N N . ARG A 1 800 ? -4.388 -27.986 28.978 1.00 98.06 800 ARG A N 1
ATOM 6485 C CA . ARG A 1 800 ? -4.583 -29.040 29.982 1.00 98.06 800 ARG A CA 1
ATOM 6486 C C . ARG A 1 800 ? -5.888 -28.895 30.772 1.00 98.06 800 ARG A C 1
ATOM 6488 O O . ARG A 1 800 ? -6.486 -29.898 31.151 1.00 98.06 800 ARG A O 1
ATOM 6495 N N . MET A 1 801 ? -6.373 -27.667 30.993 1.00 97.31 801 MET A N 1
ATOM 6496 C CA . MET A 1 801 ? -7.631 -27.389 31.711 1.00 97.31 801 MET A CA 1
ATOM 6497 C C . MET A 1 801 ? -8.899 -27.920 31.016 1.00 97.31 801 MET A C 1
ATOM 6499 O O . MET A 1 801 ? -9.973 -27.919 31.624 1.00 97.31 801 MET A O 1
ATOM 6503 N N . HIS A 1 802 ? -8.805 -28.352 29.758 1.00 97.81 802 HIS A N 1
ATOM 6504 C CA . HIS A 1 802 ? -9.920 -28.949 29.019 1.00 97.81 802 HIS A CA 1
ATOM 6505 C C . HIS A 1 802 ? -9.975 -30.477 29.120 1.00 97.81 802 HIS A C 1
ATOM 6507 O O . HIS A 1 802 ? -10.920 -31.074 28.605 1.00 97.81 802 HIS A O 1
ATOM 6513 N N . LEU A 1 803 ? -8.993 -31.108 29.768 1.00 97.50 803 LEU A N 1
ATOM 6514 C CA . LEU A 1 803 ? -8.851 -32.559 29.790 1.00 97.50 803 LEU A CA 1
ATOM 6515 C C . LEU A 1 803 ? -9.261 -33.157 31.138 1.00 97.50 803 LEU A C 1
ATOM 6517 O O . LEU A 1 803 ? -9.005 -32.591 32.203 1.00 97.50 803 LEU A O 1
ATOM 6521 N N . LYS A 1 804 ? -9.873 -34.339 31.077 1.00 94.56 804 LYS A N 1
ATOM 6522 C CA . LYS A 1 804 ? -10.089 -35.242 32.212 1.00 94.56 804 LYS A CA 1
ATOM 6523 C C . LYS A 1 804 ? -9.171 -36.457 32.096 1.00 94.56 804 LYS A C 1
ATOM 6525 O O . LYS A 1 804 ? -8.586 -36.690 31.042 1.00 94.56 804 LYS A O 1
ATOM 6530 N N . ASP A 1 805 ? -9.049 -37.210 33.187 1.00 92.19 805 ASP A N 1
ATOM 6531 C CA . ASP A 1 805 ? -8.317 -38.483 33.240 1.00 92.19 805 ASP A CA 1
ATOM 6532 C C . ASP A 1 805 ? -6.906 -38.407 32.637 1.00 92.19 805 ASP A C 1
ATOM 6534 O O . ASP A 1 805 ? -6.496 -39.235 31.826 1.00 92.19 805 ASP A O 1
ATOM 6538 N N . ILE A 1 806 ? -6.171 -37.368 33.037 1.00 94.44 806 ILE A N 1
ATOM 6539 C CA . ILE A 1 806 ? -4.834 -37.071 32.525 1.00 94.44 806 ILE A CA 1
ATOM 6540 C C . ILE A 1 806 ? -3.829 -38.076 33.093 1.00 94.44 806 ILE A C 1
ATOM 6542 O O . ILE A 1 806 ? -3.744 -38.253 34.309 1.00 94.44 806 ILE A O 1
ATOM 6546 N N . ASN A 1 807 ? -3.062 -38.707 32.210 1.00 90.56 807 ASN A N 1
ATOM 6547 C CA . ASN A 1 807 ? -2.028 -39.682 32.533 1.00 90.56 807 ASN A CA 1
ATOM 6548 C C . ASN A 1 807 ? -0.768 -39.427 31.691 1.00 90.56 807 ASN A C 1
ATOM 6550 O O . ASN A 1 807 ? -0.863 -38.914 30.575 1.00 90.56 807 ASN A O 1
ATOM 6554 N N . ASP A 1 808 ? 0.394 -39.857 32.180 1.00 90.44 808 ASP A N 1
ATOM 6555 C CA . ASP A 1 808 ? 1.646 -39.779 31.421 1.00 90.44 808 ASP A CA 1
ATOM 6556 C C . ASP A 1 808 ? 1.596 -40.695 30.183 1.00 90.44 808 ASP A C 1
ATOM 6558 O O . ASP A 1 808 ? 1.148 -41.845 30.236 1.00 90.44 808 ASP A O 1
ATOM 6562 N N . ALA A 1 809 ? 2.085 -40.183 29.058 1.00 90.62 809 ALA A N 1
ATOM 6563 C CA . ALA A 1 809 ? 2.127 -40.839 27.752 1.00 90.62 809 ALA A CA 1
ATOM 6564 C C . ALA A 1 809 ? 3.537 -40.798 27.132 1.00 90.62 809 ALA A C 1
ATOM 6566 O O . ALA A 1 809 ? 3.690 -40.846 25.911 1.00 90.62 809 ALA A O 1
ATOM 6567 N N . ASP A 1 810 ? 4.560 -40.720 27.982 1.00 90.00 810 ASP A N 1
ATOM 6568 C CA . ASP A 1 810 ? 5.968 -40.561 27.627 1.00 90.00 810 ASP A CA 1
ATOM 6569 C C . ASP A 1 810 ? 6.463 -41.578 26.582 1.00 90.00 810 ASP A C 1
ATOM 6571 O O . ASP A 1 810 ? 6.171 -42.780 26.635 1.00 90.00 810 ASP A O 1
ATOM 6575 N N . LYS A 1 811 ? 7.266 -41.095 25.627 1.00 88.38 811 LYS A N 1
ATOM 6576 C CA . LYS A 1 811 ? 7.863 -41.890 24.541 1.00 88.38 811 LYS A CA 1
ATOM 6577 C C . LYS A 1 811 ? 9.320 -41.515 24.353 1.00 88.38 811 LYS A C 1
ATOM 6579 O O . LYS A 1 811 ? 9.631 -40.345 24.190 1.00 88.38 811 LYS A O 1
ATOM 6584 N N . ASN A 1 812 ? 10.224 -42.495 24.338 1.00 81.19 812 ASN A N 1
ATOM 6585 C CA . ASN A 1 812 ? 11.654 -42.281 24.067 1.00 81.19 812 ASN A CA 1
ATOM 6586 C C . ASN A 1 812 ? 12.256 -41.098 24.861 1.00 81.19 812 ASN A C 1
ATOM 6588 O O . ASN A 1 812 ? 12.873 -40.206 24.282 1.00 81.19 812 ASN A O 1
ATOM 6592 N N . ASN A 1 813 ? 12.039 -41.072 26.182 1.00 84.81 813 ASN A N 1
ATOM 6593 C CA . ASN A 1 813 ? 12.481 -40.002 27.098 1.00 84.81 813 ASN A CA 1
ATOM 6594 C C . ASN A 1 813 ? 11.907 -38.604 26.794 1.00 84.81 813 ASN A C 1
ATOM 6596 O O . ASN A 1 813 ? 12.436 -37.594 27.252 1.00 84.81 813 ASN A O 1
ATOM 6600 N N . THR A 1 814 ? 10.835 -38.543 26.010 1.00 86.00 814 THR A N 1
ATOM 6601 C CA . THR A 1 814 ? 10.089 -37.331 25.679 1.00 86.00 814 THR A CA 1
ATOM 6602 C C . THR A 1 814 ? 8.759 -37.395 26.419 1.00 86.00 814 THR A C 1
ATOM 6604 O O . THR A 1 814 ? 7.985 -38.326 26.183 1.00 86.00 814 THR A O 1
ATOM 6607 N N . SER A 1 815 ? 8.511 -36.457 27.337 1.00 91.19 815 SER A N 1
ATOM 6608 C CA . SER A 1 815 ? 7.294 -36.482 28.153 1.00 91.19 815 SER A CA 1
ATOM 6609 C C . SER A 1 815 ? 6.071 -35.921 27.435 1.00 91.19 815 SER A C 1
ATOM 6611 O O . SER A 1 815 ? 6.139 -34.856 26.817 1.00 91.19 815 SER A O 1
ATOM 6613 N N . TYR A 1 816 ? 4.958 -36.640 27.532 1.00 95.88 816 TYR A N 1
ATOM 6614 C CA . TYR A 1 816 ? 3.654 -36.247 26.997 1.00 95.88 816 TYR A CA 1
ATOM 6615 C C . TYR A 1 816 ? 2.592 -36.565 28.042 1.00 95.88 816 TYR A C 1
ATOM 6617 O O . TYR A 1 816 ? 2.740 -37.520 28.796 1.00 95.88 816 TYR A O 1
ATOM 6625 N N . GLU A 1 817 ? 1.480 -35.842 28.030 1.00 97.62 817 GLU A N 1
ATOM 6626 C CA . GLU A 1 817 ? 0.283 -36.242 28.771 1.00 97.62 817 GLU A CA 1
ATOM 6627 C C . GLU A 1 817 ? -0.820 -36.651 27.789 1.00 97.62 817 GLU A C 1
ATOM 6629 O O . GLU A 1 817 ? -1.009 -36.012 26.755 1.00 97.62 817 GLU A O 1
ATOM 6634 N N . LEU A 1 818 ? -1.563 -37.707 28.122 1.00 96.62 818 LEU A N 1
ATOM 6635 C CA . LEU A 1 818 ? -2.804 -38.108 27.463 1.00 96.62 818 LEU A CA 1
ATOM 6636 C C . LEU A 1 818 ? -3.974 -37.810 28.399 1.00 96.62 818 LEU A C 1
ATOM 6638 O O . LEU A 1 818 ? -3.980 -38.269 29.539 1.00 96.62 818 LEU A O 1
ATOM 6642 N N . GLY A 1 819 ? -4.989 -37.113 27.901 1.00 96.69 819 GLY A N 1
ATOM 6643 C CA . GLY A 1 819 ? -6.264 -36.933 28.590 1.00 96.69 819 GLY A CA 1
ATOM 6644 C C . GLY A 1 819 ? -7.453 -37.053 27.642 1.00 96.69 819 GLY A C 1
ATOM 6645 O O . GLY A 1 819 ? -7.301 -37.120 26.422 1.00 96.69 819 GLY A O 1
ATOM 6646 N N . ILE A 1 820 ? -8.653 -37.071 28.211 1.00 96.31 820 ILE A N 1
ATOM 6647 C CA . ILE A 1 820 ? -9.913 -37.153 27.468 1.00 96.31 820 ILE A CA 1
ATOM 6648 C C . ILE 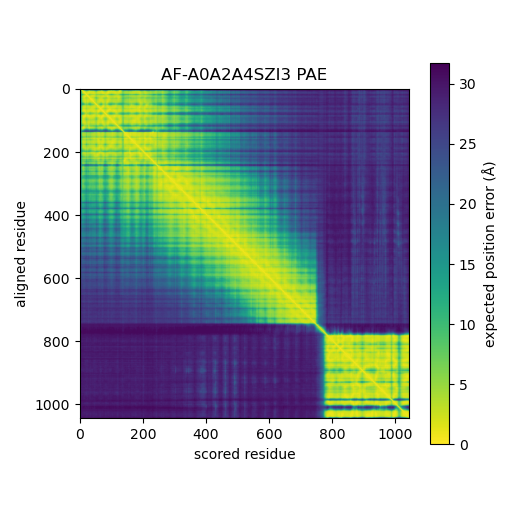A 1 820 ? -10.540 -35.761 27.413 1.00 96.31 820 ILE A C 1
ATOM 6650 O O . ILE A 1 820 ? -10.749 -35.125 28.450 1.00 96.31 820 ILE A O 1
ATOM 6654 N N . PHE A 1 821 ? -10.857 -35.287 26.207 1.00 97.44 821 PHE A N 1
ATOM 6655 C CA . PHE A 1 821 ? -11.696 -34.104 26.042 1.00 97.44 821 PHE A CA 1
ATOM 6656 C C . PHE A 1 821 ? -13.169 -34.510 26.080 1.00 97.44 821 PHE A C 1
ATOM 6658 O O . PHE A 1 821 ? -13.636 -35.244 25.211 1.00 97.44 821 PHE A O 1
ATOM 6665 N N . GLU A 1 822 ? -13.897 -34.008 27.074 1.00 94.81 822 GLU A N 1
ATOM 6666 C CA . GLU A 1 822 ? -15.328 -34.246 27.259 1.00 94.81 822 GLU A CA 1
ATOM 6667 C C . GLU A 1 822 ? -16.096 -32.920 27.178 1.00 94.81 822 GLU A C 1
ATOM 6669 O O . GLU A 1 822 ? -15.685 -31.912 27.765 1.00 94.81 822 GLU A O 1
ATOM 6674 N N . PHE A 1 823 ? -17.238 -32.926 26.491 1.00 94.00 823 PHE A N 1
ATOM 6675 C CA . PHE A 1 823 ? -18.163 -31.797 26.452 1.00 94.00 823 PHE A CA 1
ATOM 6676 C C . PHE A 1 823 ? -19.587 -32.271 26.744 1.00 94.00 823 PHE A C 1
ATOM 6678 O O . PHE A 1 823 ? -20.064 -33.220 26.127 1.00 94.00 823 PHE A O 1
ATOM 6685 N N . GLU A 1 824 ? -20.252 -31.628 27.710 1.00 91.00 824 GLU A N 1
ATOM 6686 C CA . GLU A 1 824 ? -21.625 -31.956 28.139 1.00 91.00 824 GLU A CA 1
ATOM 6687 C C . GLU A 1 824 ? -21.845 -33.457 28.435 1.00 91.00 824 GLU A C 1
ATOM 6689 O O . GLU A 1 824 ? -22.881 -34.030 28.110 1.00 91.00 824 GLU A O 1
ATOM 6694 N N . GLY A 1 825 ? -20.857 -34.111 29.060 1.00 88.06 825 GLY A N 1
ATOM 6695 C CA . GLY A 1 825 ? -20.926 -35.532 29.420 1.00 88.06 825 GLY A CA 1
ATOM 6696 C C . GLY A 1 825 ? -20.613 -36.509 28.281 1.00 88.06 825 GLY A C 1
ATOM 6697 O O . GLY A 1 825 ? -20.698 -37.714 28.496 1.00 88.06 825 GLY A O 1
ATOM 6698 N N . THR A 1 826 ? -20.246 -36.018 27.091 1.00 91.12 826 THR A N 1
ATOM 6699 C CA . THR A 1 826 ? -19.852 -36.847 25.940 1.00 91.12 826 THR A CA 1
ATOM 6700 C C . THR A 1 826 ? -18.343 -36.769 25.714 1.00 91.12 826 THR A C 1
ATOM 6702 O O . THR A 1 826 ? -17.795 -35.672 25.586 1.00 91.12 826 THR A O 1
ATOM 6705 N N . GLU A 1 827 ? -17.668 -37.919 25.648 1.00 94.38 827 GLU A N 1
ATOM 6706 C CA . GLU A 1 827 ? -16.250 -38.003 25.276 1.00 94.38 827 GLU A CA 1
ATOM 6707 C C . GLU A 1 827 ? -16.079 -37.714 23.778 1.00 94.38 827 GLU A C 1
ATOM 6709 O O . GLU A 1 827 ? -16.731 -38.331 22.939 1.00 94.38 827 GLU A O 1
ATOM 6714 N N . ILE A 1 828 ? -15.209 -36.763 23.440 1.00 96.25 828 ILE A N 1
ATOM 6715 C CA . ILE A 1 828 ? -15.038 -36.255 22.073 1.00 96.25 828 ILE A CA 1
ATOM 6716 C C . ILE A 1 828 ? -13.749 -36.775 21.432 1.00 96.25 828 ILE A C 1
ATOM 6718 O O . ILE A 1 828 ? -13.750 -37.133 20.257 1.00 96.25 828 ILE A O 1
ATOM 6722 N N . ALA A 1 829 ? -12.634 -36.776 22.170 1.00 96.81 829 ALA A N 1
ATOM 6723 C CA . ALA A 1 829 ? -11.321 -37.134 21.632 1.00 96.81 829 ALA A CA 1
ATOM 6724 C C . ALA A 1 829 ? -10.325 -37.570 22.718 1.00 96.81 829 ALA A C 1
ATOM 6726 O O . ALA A 1 829 ? -10.358 -37.064 23.844 1.00 96.81 829 ALA A O 1
ATOM 6727 N N . ASN A 1 830 ? -9.386 -38.436 22.325 1.00 96.88 830 ASN A N 1
ATOM 6728 C CA . ASN A 1 830 ? -8.143 -38.692 23.055 1.00 96.88 830 ASN A CA 1
ATOM 6729 C C . ASN A 1 830 ? -7.155 -37.570 22.715 1.00 96.88 830 ASN A C 1
ATOM 6731 O O . ASN A 1 830 ? -6.757 -37.448 21.557 1.00 96.88 830 ASN A O 1
ATOM 6735 N N . VAL A 1 831 ? -6.758 -36.748 23.685 1.00 98.31 831 VAL A N 1
ATOM 6736 C CA . VAL A 1 831 ? -5.908 -35.574 23.444 1.00 98.31 831 VAL A CA 1
ATOM 6737 C C . VAL A 1 831 ? -4.548 -35.751 24.096 1.00 98.31 831 VAL A C 1
ATOM 6739 O O . VAL A 1 831 ? -4.443 -35.928 25.308 1.00 98.31 831 VAL A O 1
ATOM 6742 N N . ILE A 1 832 ? -3.509 -35.673 23.276 1.00 98.38 832 ILE A N 1
ATOM 6743 C CA . ILE A 1 832 ? -2.110 -35.763 23.677 1.00 98.38 832 ILE A CA 1
ATOM 6744 C C . ILE A 1 832 ? -1.533 -34.360 23.673 1.00 98.38 832 ILE A C 1
ATOM 6746 O O . ILE A 1 832 ? -1.647 -33.657 22.670 1.00 98.38 832 ILE A O 1
ATOM 6750 N N . ILE A 1 833 ? -0.916 -33.950 24.774 1.00 98.38 833 ILE A N 1
ATOM 6751 C CA . ILE A 1 833 ? -0.410 -32.589 24.939 1.00 98.38 833 ILE A CA 1
ATOM 6752 C C . ILE A 1 833 ? 1.067 -32.580 25.309 1.00 98.38 833 ILE A C 1
ATOM 6754 O O . ILE A 1 833 ? 1.549 -33.471 26.014 1.00 98.38 833 ILE A O 1
ATOM 6758 N N . ARG A 1 834 ? 1.787 -31.561 24.831 1.00 97.00 834 ARG A N 1
ATOM 6759 C CA . ARG A 1 834 ? 3.194 -31.337 25.176 1.00 97.00 834 ARG A CA 1
ATOM 6760 C C . ARG A 1 834 ? 3.604 -29.878 25.023 1.00 97.00 834 ARG A C 1
ATOM 6762 O O . ARG A 1 834 ? 3.343 -29.257 23.994 1.00 97.00 834 ARG A O 1
ATOM 6769 N N . GLU A 1 835 ? 4.330 -29.386 26.023 1.00 97.56 835 GLU A N 1
ATOM 6770 C CA . GLU A 1 835 ? 5.139 -28.173 25.927 1.00 97.56 835 GLU A CA 1
ATOM 6771 C C . GLU A 1 835 ? 6.462 -28.512 25.228 1.00 97.56 835 GLU A C 1
ATOM 6773 O O . GLU A 1 835 ? 7.294 -29.245 25.767 1.00 97.56 835 GLU A O 1
ATOM 6778 N N . CYS A 1 836 ? 6.641 -28.033 23.999 1.00 93.38 836 CYS A N 1
ATOM 6779 C CA . CYS A 1 836 ? 7.801 -28.364 23.176 1.00 93.38 836 CYS A CA 1
ATOM 6780 C C . CYS A 1 836 ? 8.919 -27.321 23.238 1.00 93.38 836 CYS A C 1
ATOM 6782 O O . CYS A 1 836 ? 10.064 -27.658 22.944 1.00 93.38 836 CYS A O 1
ATOM 6784 N N . GLY A 1 837 ? 8.611 -26.087 23.640 1.00 92.50 837 GLY A N 1
ATOM 6785 C CA . GLY A 1 837 ? 9.525 -24.950 23.571 1.00 92.50 837 GLY A CA 1
ATOM 6786 C C . GLY A 1 837 ? 9.297 -24.076 22.337 1.00 92.50 837 GLY A C 1
ATOM 6787 O O . GLY A 1 837 ? 8.594 -24.457 21.400 1.00 92.50 837 GLY A O 1
ATOM 6788 N N . ALA A 1 838 ? 9.907 -22.891 22.361 1.00 91.25 838 ALA A N 1
ATOM 6789 C CA . ALA A 1 838 ? 9.791 -21.894 21.303 1.00 91.25 838 ALA A CA 1
ATOM 6790 C C . ALA A 1 838 ? 10.750 -22.147 20.125 1.00 91.25 838 ALA A C 1
ATOM 6792 O O . ALA A 1 838 ? 11.779 -22.801 20.309 1.00 91.25 838 ALA A O 1
ATOM 6793 N N . LYS A 1 839 ? 10.480 -21.509 18.976 1.00 94.62 839 LYS A N 1
ATOM 6794 C CA . LYS A 1 839 ? 11.181 -21.594 17.668 1.00 94.62 839 LYS A CA 1
ATOM 6795 C C . LYS A 1 839 ? 10.623 -22.633 16.700 1.00 94.62 839 LYS A C 1
ATOM 6797 O O . LYS A 1 839 ? 10.267 -23.756 17.067 1.00 94.62 839 LYS A O 1
ATOM 6802 N N . ASN A 1 840 ? 10.712 -22.299 15.414 1.00 96.94 840 ASN A N 1
ATOM 6803 C CA . ASN A 1 840 ? 10.202 -23.118 14.321 1.00 96.94 840 ASN A CA 1
ATOM 6804 C C . ASN A 1 840 ? 10.944 -24.450 14.204 1.00 96.94 840 ASN A C 1
ATOM 6806 O O . ASN A 1 840 ? 10.337 -25.480 13.922 1.00 96.94 840 ASN A O 1
ATOM 6810 N N . THR A 1 841 ? 12.254 -24.449 14.456 1.00 95.44 841 THR A N 1
ATOM 6811 C CA . THR A 1 841 ? 13.083 -25.664 14.410 1.00 95.44 841 THR A CA 1
ATOM 6812 C C . THR A 1 841 ? 12.671 -26.695 15.463 1.00 95.44 841 THR A C 1
ATOM 6814 O O . THR A 1 841 ? 12.611 -27.886 15.160 1.00 95.44 841 THR A O 1
ATOM 6817 N N . ILE A 1 842 ? 12.339 -26.248 16.677 1.00 96.19 842 ILE A N 1
ATOM 6818 C CA . ILE A 1 842 ? 11.889 -27.118 17.769 1.00 96.19 842 ILE A CA 1
ATOM 6819 C C . ILE A 1 842 ? 10.471 -27.625 17.495 1.00 96.19 842 ILE A C 1
ATOM 6821 O O . ILE A 1 842 ? 10.226 -28.831 17.577 1.00 96.19 842 ILE A O 1
ATOM 6825 N N . ALA A 1 843 ? 9.567 -26.726 17.094 1.00 97.38 843 ALA A N 1
ATOM 6826 C CA . ALA A 1 843 ? 8.195 -27.075 16.740 1.00 97.38 843 ALA A CA 1
ATOM 6827 C C . ALA A 1 843 ? 8.139 -28.121 15.614 1.00 97.38 843 ALA A C 1
ATOM 6829 O O . ALA A 1 843 ? 7.393 -29.093 15.724 1.00 97.38 843 ALA A O 1
ATOM 6830 N N . ALA A 1 844 ? 8.963 -27.978 14.570 1.00 96.31 844 ALA A N 1
ATOM 6831 C CA . ALA A 1 844 ? 9.044 -28.938 13.470 1.00 96.31 844 ALA A CA 1
ATOM 6832 C C . ALA A 1 844 ? 9.491 -30.332 13.944 1.00 96.31 844 ALA A C 1
ATOM 6834 O O . ALA A 1 844 ? 8.802 -31.317 13.692 1.00 96.31 844 ALA A O 1
ATOM 6835 N N . GLN A 1 845 ? 10.602 -30.417 14.689 1.00 95.50 845 GLN A N 1
ATOM 6836 C CA . GLN A 1 845 ? 11.117 -31.695 15.200 1.00 95.50 845 GLN A CA 1
ATOM 6837 C C . GLN A 1 845 ? 10.117 -32.407 16.111 1.00 95.50 845 GLN A C 1
ATOM 6839 O O . GLN A 1 845 ? 9.979 -33.629 16.061 1.00 95.50 845 GLN A O 1
ATOM 6844 N N . GLU A 1 846 ? 9.441 -31.651 16.973 1.00 96.19 846 GLU A N 1
ATOM 6845 C CA . GLU A 1 846 ? 8.458 -32.221 17.882 1.00 96.19 846 GLU A CA 1
ATOM 6846 C C . GLU A 1 846 ? 7.202 -32.693 17.145 1.00 96.19 846 GLU A C 1
ATOM 6848 O O . GLU A 1 846 ? 6.659 -33.748 17.464 1.00 96.19 846 GLU A O 1
ATOM 6853 N N . THR A 1 847 ? 6.786 -31.952 16.119 1.00 95.88 847 THR A N 1
ATOM 6854 C CA . THR A 1 847 ? 5.672 -32.339 15.249 1.00 95.88 847 THR A CA 1
ATOM 6855 C C . THR A 1 847 ? 5.936 -33.693 14.600 1.00 95.88 847 THR A C 1
ATOM 6857 O O . THR A 1 847 ? 5.096 -34.585 14.714 1.00 95.88 847 THR A O 1
ATOM 6860 N N . GLU A 1 848 ? 7.117 -33.893 14.005 1.00 93.38 848 GLU A N 1
ATOM 6861 C CA . GLU A 1 848 ? 7.462 -35.178 13.382 1.00 93.38 848 GLU A CA 1
ATOM 6862 C C . GLU A 1 848 ? 7.461 -36.335 14.394 1.00 93.38 848 GLU A C 1
ATOM 6864 O O . GLU A 1 848 ? 6.895 -37.401 14.133 1.00 93.38 848 GLU A O 1
ATOM 6869 N N . ARG A 1 849 ? 8.042 -36.130 15.586 1.00 93.31 849 ARG A N 1
ATOM 6870 C CA . ARG A 1 849 ? 8.049 -37.152 16.650 1.00 93.31 849 ARG A CA 1
ATOM 6871 C C . ARG A 1 849 ? 6.636 -37.517 17.091 1.00 93.31 849 ARG A C 1
ATOM 6873 O O . ARG A 1 849 ? 6.316 -38.699 17.209 1.00 93.31 849 ARG A O 1
ATOM 6880 N N . ALA A 1 850 ? 5.782 -36.520 17.311 1.00 93.94 850 ALA A N 1
ATOM 6881 C CA . ALA A 1 850 ? 4.416 -36.752 17.751 1.00 93.94 850 ALA A CA 1
ATOM 6882 C C . ALA A 1 850 ? 3.583 -37.492 16.688 1.00 93.94 850 ALA A C 1
ATOM 6884 O O . ALA A 1 850 ? 2.820 -38.398 17.037 1.00 93.94 850 ALA A O 1
ATOM 6885 N N . ILE A 1 851 ? 3.773 -37.177 15.399 1.00 92.69 851 ILE A N 1
ATOM 6886 C CA . ILE A 1 851 ? 3.154 -37.919 14.288 1.00 92.69 851 ILE A CA 1
ATOM 6887 C C . ILE A 1 851 ? 3.579 -39.389 14.331 1.00 92.69 851 ILE A C 1
ATOM 6889 O O . ILE A 1 851 ? 2.727 -40.281 14.319 1.00 92.69 851 ILE A O 1
ATOM 6893 N N . GLN A 1 852 ? 4.883 -39.653 14.459 1.00 90.19 852 GLN A N 1
ATOM 6894 C CA . GLN A 1 852 ? 5.424 -41.014 14.497 1.00 90.19 852 GLN A CA 1
ATOM 6895 C C . GLN A 1 852 ? 4.914 -41.828 15.692 1.00 90.19 852 GLN A C 1
ATOM 6897 O O . GLN A 1 852 ? 4.590 -43.009 15.545 1.00 90.19 852 GLN A O 1
ATOM 6902 N N . TYR A 1 853 ? 4.839 -41.218 16.877 1.00 91.81 853 TYR A N 1
ATOM 6903 C CA . TYR A 1 853 ? 4.454 -41.923 18.099 1.00 91.81 853 TYR A CA 1
ATOM 6904 C C . TYR A 1 853 ? 2.960 -42.191 18.210 1.00 91.81 853 TYR A C 1
ATOM 6906 O O . TYR A 1 853 ? 2.572 -43.238 18.736 1.00 91.81 853 TYR A O 1
ATOM 6914 N N . PHE A 1 854 ? 2.129 -41.258 17.744 1.00 91.81 854 PHE A N 1
ATOM 6915 C CA . PHE A 1 854 ? 0.711 -41.254 18.090 1.00 91.81 854 PHE A CA 1
ATOM 6916 C C . PHE A 1 854 ? -0.236 -41.350 16.900 1.00 91.81 854 PHE A C 1
ATOM 6918 O O . PHE A 1 854 ? -1.410 -41.642 17.119 1.00 91.81 854 PHE A O 1
ATOM 6925 N N . LYS A 1 855 ? 0.257 -41.163 15.666 1.00 90.88 855 LYS A N 1
ATOM 6926 C CA . LYS A 1 855 ? -0.536 -41.236 14.426 1.00 90.88 855 LYS A CA 1
ATOM 6927 C C . LYS A 1 855 ? -1.856 -40.448 14.533 1.00 90.88 855 LYS A C 1
ATOM 6929 O O . LYS A 1 855 ? -2.935 -41.041 14.455 1.00 90.88 855 LYS A O 1
ATOM 6934 N N . PRO A 1 856 ? -1.785 -39.135 14.809 1.00 93.88 856 PRO A N 1
ATOM 6935 C CA . PRO A 1 856 ? -2.960 -38.345 15.146 1.00 93.88 856 PRO A CA 1
ATOM 6936 C C . PRO A 1 856 ? -3.920 -38.203 13.964 1.00 93.88 856 PRO A C 1
ATOM 6938 O O . PRO A 1 856 ? -3.505 -38.096 12.819 1.00 93.88 856 PRO A O 1
ATOM 6941 N N . ASN A 1 857 ? -5.217 -38.111 14.252 1.00 93.19 857 ASN A N 1
ATOM 6942 C CA . ASN A 1 857 ? -6.228 -37.708 13.273 1.00 93.19 857 ASN A CA 1
ATOM 6943 C C . ASN A 1 857 ? -6.250 -36.187 13.075 1.00 93.19 857 ASN A C 1
ATOM 6945 O O . ASN A 1 857 ? -6.677 -35.686 12.037 1.00 93.19 857 ASN A O 1
ATOM 6949 N N . CYS A 1 858 ? -5.824 -35.438 14.091 1.00 94.69 858 CYS A N 1
ATOM 6950 C CA . CYS A 1 858 ? -5.749 -33.989 14.042 1.00 94.69 858 CYS A CA 1
ATOM 6951 C C . CYS A 1 858 ? -4.610 -33.476 14.922 1.00 94.69 858 CYS A C 1
ATOM 6953 O O . CYS A 1 858 ? -4.359 -34.008 16.003 1.00 94.69 858 CYS A O 1
ATOM 6955 N N . MET A 1 859 ? -3.930 -32.433 14.465 1.00 97.00 859 MET A N 1
ATOM 6956 C CA . MET A 1 859 ? -2.892 -31.745 15.208 1.00 97.00 859 MET A CA 1
ATOM 6957 C C . MET A 1 859 ? -3.192 -30.258 15.300 1.00 97.00 859 MET A C 1
ATOM 6959 O O . MET A 1 859 ? -3.536 -29.620 14.304 1.00 97.00 859 MET A O 1
ATOM 6963 N N . PHE A 1 860 ? -2.986 -29.699 16.487 1.00 98.56 860 PHE A N 1
ATOM 6964 C CA . PHE A 1 860 ? -3.006 -28.264 16.705 1.00 98.56 860 PHE A CA 1
ATOM 6965 C C . PHE A 1 860 ? -1.695 -27.772 17.305 1.00 98.56 860 PHE A C 1
ATOM 6967 O O . PHE A 1 860 ? -1.152 -28.397 18.212 1.00 98.56 860 PHE A O 1
ATOM 6974 N N . PHE A 1 861 ? -1.244 -26.598 16.871 1.00 98.62 861 PHE A N 1
ATOM 6975 C CA . PHE A 1 861 ? -0.348 -25.787 17.688 1.00 98.62 861 PHE A CA 1
ATOM 6976 C C . PHE A 1 861 ? -1.157 -24.666 18.326 1.00 98.62 861 PHE A C 1
ATOM 6978 O O . PHE A 1 861 ? -1.704 -23.815 17.615 1.00 98.62 861 PHE A O 1
ATOM 6985 N N . VAL A 1 862 ? -1.220 -24.641 19.654 1.00 98.81 862 VAL A N 1
ATOM 6986 C CA . VAL A 1 862 ? -1.980 -23.646 20.421 1.00 98.81 862 VAL A CA 1
ATOM 6987 C C . VAL A 1 862 ? -1.007 -22.792 21.217 1.00 98.81 862 VAL A C 1
ATOM 6989 O O . VAL A 1 862 ? -0.148 -23.320 21.913 1.00 98.81 862 VAL A O 1
ATOM 6992 N N . GLY A 1 863 ? -1.133 -21.473 21.115 1.00 98.06 863 GLY A N 1
ATOM 6993 C CA . GLY A 1 863 ? -0.230 -20.579 21.830 1.00 98.06 863 GLY A CA 1
ATOM 6994 C C . GLY A 1 863 ? -0.640 -19.117 21.782 1.00 98.06 863 GLY A C 1
ATOM 6995 O O . GLY A 1 863 ? -1.809 -18.803 21.546 1.00 98.06 863 GLY A O 1
ATOM 6996 N N . ILE A 1 864 ? 0.321 -18.221 21.980 1.00 97.75 864 ILE A N 1
ATOM 6997 C CA . ILE A 1 864 ? 0.118 -16.769 21.960 1.00 97.75 864 ILE A CA 1
ATOM 6998 C C . ILE A 1 864 ? 0.877 -16.077 20.822 1.00 97.75 864 ILE A C 1
ATOM 7000 O O . ILE A 1 864 ? 1.844 -16.608 20.285 1.00 97.75 864 ILE A O 1
ATOM 7004 N N . ALA A 1 865 ? 0.425 -14.885 20.436 1.00 97.62 865 ALA A N 1
ATOM 7005 C CA . ALA A 1 865 ? 1.064 -14.071 19.406 1.00 97.62 865 ALA A CA 1
ATOM 7006 C C . ALA A 1 865 ? 0.998 -12.572 19.729 1.00 97.62 865 ALA A C 1
ATOM 7008 O O . ALA A 1 865 ? 0.074 -12.098 20.401 1.00 97.62 865 ALA A O 1
ATOM 7009 N N . GLY A 1 866 ? 1.955 -11.819 19.185 1.00 96.19 866 GLY A N 1
ATOM 7010 C CA . GLY A 1 866 ? 1.981 -10.362 19.254 1.00 96.19 866 GLY A CA 1
ATOM 7011 C C . GLY A 1 866 ? 1.225 -9.742 18.081 1.00 96.19 866 GLY A C 1
ATOM 7012 O O . GLY A 1 866 ? 1.512 -10.026 16.916 1.00 96.19 866 GLY A O 1
ATOM 7013 N N . SER A 1 867 ? 0.256 -8.874 18.361 1.00 96.50 867 SER A N 1
ATOM 7014 C CA . SER A 1 867 ? -0.549 -8.218 17.331 1.00 96.50 867 SER A CA 1
ATOM 7015 C C . SER A 1 867 ? 0.201 -7.069 16.674 1.00 96.50 867 SER A C 1
ATOM 7017 O O . SER A 1 867 ? 0.595 -6.100 17.326 1.00 96.50 867 SER A O 1
ATOM 7019 N N . ARG A 1 868 ? 0.349 -7.145 15.350 1.00 95.00 868 ARG A N 1
ATOM 7020 C CA . ARG A 1 868 ? 0.809 -6.025 14.525 1.00 95.00 868 ARG A CA 1
ATOM 7021 C C . ARG A 1 868 ? -0.344 -5.095 14.159 1.00 95.00 868 ARG A C 1
ATOM 7023 O O . ARG A 1 868 ? -0.121 -3.892 14.023 1.00 95.00 868 ARG A O 1
ATOM 7030 N N . LYS A 1 869 ? -1.562 -5.625 14.034 1.00 94.12 869 LYS A N 1
ATOM 7031 C CA . LYS A 1 869 ? -2.775 -4.878 13.672 1.00 94.12 869 LYS A CA 1
ATOM 7032 C C . LYS A 1 869 ? -3.743 -4.821 14.865 1.00 94.12 869 LYS A C 1
ATOM 7034 O O . LYS A 1 869 ? -4.738 -5.544 14.870 1.00 94.12 869 LYS A O 1
ATOM 7039 N N . PRO A 1 870 ? -3.502 -3.960 15.877 1.00 89.12 870 PRO A N 1
ATOM 7040 C CA . PRO A 1 870 ? -4.291 -3.932 17.118 1.00 89.12 870 PRO A CA 1
ATOM 7041 C C . PRO A 1 870 ? -5.779 -3.615 16.918 1.00 89.12 870 PRO A C 1
ATOM 7043 O O . PRO A 1 870 ? -6.610 -4.027 17.728 1.00 89.12 870 PRO A O 1
ATOM 7046 N N . ASN A 1 871 ? -6.125 -2.921 15.828 1.00 88.75 871 ASN A N 1
ATOM 7047 C CA . ASN A 1 871 ? -7.516 -2.654 15.447 1.00 88.75 871 ASN A CA 1
ATOM 7048 C C . ASN A 1 871 ? -8.252 -3.925 14.984 1.00 88.75 871 ASN A C 1
ATOM 7050 O O . ASN A 1 871 ? -9.462 -4.051 15.185 1.00 88.75 871 ASN A O 1
ATOM 7054 N N . ASP A 1 872 ? -7.524 -4.877 14.398 1.00 91.38 872 ASP A N 1
ATOM 7055 C CA . ASP A 1 872 ? -8.077 -6.136 13.900 1.00 91.38 872 ASP A CA 1
ATOM 7056 C C . ASP A 1 872 ? -8.022 -7.225 14.971 1.00 91.38 872 ASP A C 1
ATOM 7058 O O . ASP A 1 872 ? -8.985 -7.979 15.122 1.00 91.38 872 ASP A O 1
ATOM 7062 N N . PHE A 1 873 ? -6.932 -7.252 15.739 1.00 95.75 873 PHE A N 1
ATOM 7063 C CA . PHE A 1 873 ? -6.614 -8.251 16.753 1.00 95.75 873 PHE A CA 1
ATOM 7064 C C . PHE A 1 873 ? -6.158 -7.559 18.036 1.00 95.75 873 PHE A C 1
ATOM 7066 O O . PHE A 1 873 ? -5.001 -7.154 18.165 1.00 95.75 873 PHE A O 1
ATOM 7073 N N . SER A 1 874 ? -7.081 -7.397 18.980 1.00 93.56 874 SER A N 1
ATOM 7074 C CA . SER A 1 874 ? -6.809 -6.827 20.297 1.00 93.56 874 SER A CA 1
ATOM 7075 C C . SER A 1 874 ? -6.374 -7.908 21.284 1.00 93.56 874 SER A C 1
ATOM 7077 O O . SER A 1 874 ? -6.604 -9.094 21.078 1.00 93.56 874 SER A O 1
ATOM 7079 N N . VAL A 1 875 ? -5.756 -7.498 22.389 1.00 92.31 875 VAL A N 1
ATOM 7080 C CA . VAL A 1 875 ? -5.348 -8.404 23.469 1.00 92.31 875 VAL A CA 1
ATOM 7081 C C . VAL A 1 875 ? -6.512 -9.294 23.934 1.00 92.31 875 VAL A C 1
ATOM 7083 O O . VAL A 1 875 ? -7.572 -8.788 24.306 1.00 92.31 875 VAL A O 1
ATOM 7086 N N . GLY A 1 876 ? -6.282 -10.609 23.960 1.00 93.38 876 GLY A N 1
ATOM 7087 C CA . GLY A 1 876 ? -7.276 -11.635 24.288 1.00 93.38 876 GLY A CA 1
ATOM 7088 C C . GLY A 1 876 ? -8.114 -12.127 23.104 1.00 93.38 876 GLY A C 1
ATOM 7089 O O . GLY A 1 876 ? -8.823 -13.117 23.259 1.00 93.38 876 GLY A O 1
ATOM 7090 N N . ASP A 1 877 ? -8.035 -11.484 21.935 1.00 97.31 877 ASP A N 1
ATOM 7091 C CA . ASP A 1 877 ? -8.624 -12.033 20.712 1.00 97.31 877 ASP A CA 1
ATOM 7092 C C . ASP A 1 877 ? -7.874 -13.294 20.267 1.00 97.31 877 ASP A C 1
ATOM 7094 O O . ASP A 1 877 ? -6.744 -13.558 20.681 1.00 97.31 877 ASP A O 1
ATOM 7098 N N . VAL A 1 878 ? -8.509 -14.066 19.393 1.00 98.50 878 VAL A N 1
ATOM 7099 C CA . VAL A 1 878 ? -7.969 -15.297 18.822 1.00 98.50 878 VAL A CA 1
ATOM 7100 C C . VAL A 1 878 ? -7.794 -15.125 17.319 1.00 98.50 878 VAL A C 1
ATOM 7102 O O . VAL A 1 878 ? -8.687 -14.625 16.631 1.00 98.50 878 VAL A O 1
ATOM 7105 N N . ILE A 1 879 ? -6.662 -15.579 16.794 1.00 98.62 879 ILE A N 1
ATOM 7106 C CA . ILE A 1 879 ? -6.396 -15.670 15.363 1.00 98.62 879 ILE A CA 1
ATOM 7107 C C . ILE A 1 879 ? -6.247 -17.126 14.925 1.00 98.62 879 ILE A C 1
ATOM 7109 O O . ILE A 1 879 ? -5.579 -17.933 15.578 1.00 98.62 879 ILE A O 1
ATOM 7113 N N . PHE A 1 880 ? -6.869 -17.433 13.789 1.00 98.62 880 PHE A N 1
ATOM 7114 C CA . PHE A 1 880 ? -6.662 -18.655 13.017 1.00 98.62 880 PHE A CA 1
ATOM 7115 C C . PHE A 1 880 ? -6.068 -18.267 11.649 1.00 98.62 880 PHE A C 1
ATOM 7117 O O . PHE A 1 880 ? -6.623 -17.372 11.001 1.00 98.62 880 PHE A O 1
ATOM 7124 N N . PRO A 1 881 ? -4.941 -18.852 11.206 1.00 98.12 881 PRO A N 1
ATOM 7125 C CA . PRO A 1 881 ? -4.232 -18.359 10.031 1.00 98.12 881 PRO A CA 1
ATOM 7126 C C . PRO A 1 881 ? -4.918 -18.727 8.714 1.00 98.12 881 PRO A C 1
ATOM 7128 O O . PRO A 1 881 ? -5.325 -19.868 8.514 1.00 98.12 881 PRO A O 1
ATOM 7131 N N . GLU A 1 882 ? -4.955 -17.779 7.777 1.00 96.38 882 GLU A N 1
ATOM 7132 C CA . GLU A 1 882 ? -5.222 -18.046 6.353 1.00 96.38 882 GLU A CA 1
ATOM 7133 C C . GLU A 1 882 ? -3.948 -18.491 5.623 1.00 96.38 882 GLU A C 1
ATOM 7135 O O . GLU A 1 882 ? -3.996 -19.307 4.707 1.00 96.38 882 GLU A O 1
ATOM 7140 N N . LYS A 1 883 ? -2.802 -17.947 6.044 1.00 95.44 883 LYS A N 1
ATOM 7141 C CA . LYS A 1 883 ? -1.457 -18.284 5.566 1.00 95.44 883 LYS A CA 1
ATOM 7142 C C . LYS A 1 883 ? -0.424 -17.930 6.631 1.00 95.44 883 LYS A C 1
ATOM 7144 O O . LYS A 1 883 ? -0.671 -17.060 7.477 1.00 95.44 883 LYS A O 1
ATOM 7149 N N . ILE A 1 884 ? 0.724 -18.599 6.569 1.00 97.94 884 ILE A N 1
ATOM 7150 C CA . ILE A 1 884 ? 1.828 -18.423 7.512 1.00 97.94 884 ILE A CA 1
ATOM 7151 C C . ILE A 1 884 ? 3.112 -18.189 6.718 1.00 97.94 884 ILE A C 1
ATOM 7153 O O . ILE A 1 884 ? 3.526 -19.055 5.949 1.00 97.94 884 ILE A O 1
ATOM 7157 N N . TYR A 1 885 ? 3.740 -17.030 6.901 1.00 97.38 885 TYR A N 1
ATOM 7158 C CA . TYR A 1 885 ? 5.034 -16.720 6.289 1.00 97.38 885 TYR A CA 1
ATOM 7159 C C . TYR A 1 885 ? 6.188 -17.160 7.187 1.00 97.38 885 TYR A C 1
ATOM 7161 O O . TYR A 1 885 ? 6.162 -16.882 8.386 1.00 97.38 885 TYR A O 1
ATOM 7169 N N . SER A 1 886 ? 7.247 -17.717 6.595 1.00 96.06 886 SER A N 1
ATOM 7170 C CA . SER A 1 886 ? 8.586 -17.669 7.191 1.00 96.06 886 SER A CA 1
ATOM 7171 C C . SER A 1 886 ? 9.254 -16.348 6.804 1.00 96.06 886 SER A C 1
ATOM 7173 O O . SER A 1 886 ? 9.778 -16.204 5.698 1.00 96.06 886 SER A O 1
ATOM 7175 N N . TYR A 1 887 ? 9.193 -15.343 7.684 1.00 93.94 887 TYR A N 1
ATOM 7176 C CA . TYR A 1 887 ? 9.623 -13.982 7.322 1.00 93.94 887 TYR A CA 1
ATOM 7177 C C . TYR A 1 887 ? 11.148 -13.808 7.245 1.00 93.94 887 TYR A C 1
ATOM 7179 O O . TYR A 1 887 ? 11.628 -12.778 6.776 1.00 93.94 887 TYR A O 1
ATOM 7187 N N . GLU A 1 888 ? 11.917 -14.788 7.724 1.00 92.44 888 GLU A N 1
ATOM 7188 C CA . GLU A 1 888 ? 13.383 -14.721 7.770 1.00 92.44 888 GLU A CA 1
ATOM 7189 C C . GLU A 1 888 ? 14.053 -15.221 6.480 1.00 92.44 888 GLU A C 1
ATOM 7191 O O . GLU A 1 888 ? 15.241 -14.971 6.272 1.00 92.44 888 GLU A O 1
ATOM 7196 N N . GLY A 1 889 ? 13.307 -15.878 5.585 1.00 89.12 889 GLY A N 1
ATOM 7197 C CA . GLY A 1 889 ? 13.811 -16.329 4.287 1.00 89.12 889 GLY A CA 1
ATOM 7198 C C . GLY A 1 889 ? 14.050 -15.162 3.323 1.00 89.12 889 GLY A C 1
ATOM 7199 O O . GLY A 1 889 ? 13.125 -14.421 2.982 1.00 89.12 889 GLY A O 1
ATOM 7200 N N . GLY A 1 890 ? 15.286 -14.982 2.850 1.00 90.94 890 GLY A N 1
ATOM 7201 C CA . GLY A 1 890 ? 15.626 -13.917 1.903 1.00 90.94 890 GLY A CA 1
ATOM 7202 C C . GLY A 1 890 ? 17.122 -13.745 1.654 1.00 90.94 890 GLY A C 1
ATOM 7203 O O . GLY A 1 890 ? 17.955 -14.457 2.211 1.00 90.94 890 GLY A O 1
ATOM 7204 N N . LYS A 1 891 ? 17.466 -12.785 0.790 1.00 91.50 891 LYS A N 1
ATOM 7205 C CA . LYS A 1 891 ? 18.849 -12.354 0.537 1.00 91.50 891 LYS A CA 1
ATOM 7206 C C . LYS A 1 891 ? 19.115 -11.053 1.296 1.00 91.50 891 LYS A C 1
ATOM 7208 O O . LYS A 1 891 ? 18.421 -10.069 1.060 1.00 91.50 891 LYS A O 1
ATOM 7213 N N . SER A 1 892 ? 20.124 -11.041 2.164 1.00 88.75 892 SER A N 1
ATOM 7214 C CA . SER A 1 892 ? 20.604 -9.819 2.823 1.00 88.75 892 SER A CA 1
ATOM 7215 C C . SER A 1 892 ? 21.690 -9.165 1.964 1.00 88.75 892 SER A C 1
ATOM 7217 O O . SER A 1 892 ? 22.692 -9.806 1.653 1.00 88.75 892 SER A O 1
ATOM 7219 N N . GLU A 1 893 ? 21.488 -7.912 1.565 1.00 87.19 893 GLU A N 1
ATOM 7220 C CA . GLU A 1 893 ? 22.454 -7.064 0.852 1.00 87.19 893 GLU A CA 1
ATOM 7221 C C . GLU A 1 893 ? 22.887 -5.899 1.762 1.00 87.19 893 GLU A C 1
ATOM 7223 O O . GLU A 1 893 ? 22.308 -5.708 2.829 1.00 87.19 893 GLU A O 1
ATOM 7228 N N . GLU A 1 894 ? 23.905 -5.130 1.362 1.00 80.25 894 GLU A N 1
ATOM 7229 C CA . GLU A 1 894 ? 24.542 -4.095 2.201 1.00 80.25 894 GLU A CA 1
ATOM 7230 C C . GLU A 1 894 ? 23.540 -3.126 2.852 1.00 80.25 894 GLU A C 1
ATOM 7232 O O . GLU A 1 894 ? 23.658 -2.836 4.038 1.00 80.25 894 GLU A O 1
ATOM 7237 N N . ASN A 1 895 ? 22.517 -2.696 2.104 1.00 82.00 895 ASN A N 1
ATOM 7238 C CA . ASN A 1 895 ? 21.496 -1.751 2.570 1.00 82.00 895 ASN A CA 1
ATOM 7239 C C . ASN A 1 895 ? 20.052 -2.211 2.286 1.00 82.00 895 ASN A C 1
ATOM 7241 O O . ASN A 1 895 ? 19.139 -1.389 2.280 1.00 82.00 895 ASN A O 1
ATOM 7245 N N . SER A 1 896 ? 19.817 -3.499 1.999 1.00 84.50 896 SER A N 1
ATOM 7246 C CA . SER A 1 896 ? 18.454 -4.002 1.755 1.00 84.50 896 SER A CA 1
ATOM 7247 C C . SER A 1 896 ? 18.289 -5.485 2.086 1.00 84.50 896 SER A C 1
ATOM 7249 O O . SER A 1 896 ? 19.240 -6.266 2.035 1.00 84.50 896 SER A O 1
ATOM 7251 N N . PHE A 1 897 ? 17.058 -5.889 2.396 1.00 90.44 897 PHE A N 1
ATOM 7252 C CA . PHE A 1 897 ? 16.656 -7.289 2.462 1.00 90.44 897 PHE A CA 1
ATOM 7253 C C . PHE A 1 897 ? 15.757 -7.587 1.261 1.00 90.44 897 PHE A C 1
ATOM 7255 O O . PHE A 1 897 ? 14.825 -6.850 0.972 1.00 90.44 897 PHE A O 1
ATOM 7262 N N . LYS A 1 898 ? 16.031 -8.661 0.522 1.00 91.25 898 LYS A N 1
ATOM 7263 C CA . LYS A 1 898 ? 15.164 -9.133 -0.566 1.00 91.25 898 LYS A CA 1
ATOM 7264 C C . LYS A 1 898 ? 14.457 -10.394 -0.097 1.00 91.25 898 LYS A C 1
ATOM 7266 O O . LYS A 1 898 ? 15.053 -11.475 -0.114 1.00 91.25 898 LYS A O 1
ATOM 7271 N N . ALA A 1 899 ? 13.207 -10.239 0.334 1.00 92.31 899 ALA A N 1
ATOM 7272 C CA . ALA A 1 899 ? 12.400 -11.326 0.874 1.00 92.31 899 ALA A CA 1
ATOM 7273 C C . ALA A 1 899 ? 12.217 -12.472 -0.137 1.00 92.31 899 ALA A C 1
ATOM 7275 O O . ALA A 1 899 ? 11.916 -12.254 -1.311 1.00 92.31 899 ALA A O 1
ATOM 7276 N N . ARG A 1 900 ? 12.406 -13.704 0.341 1.00 92.06 900 ARG A N 1
ATOM 7277 C CA . ARG A 1 900 ? 12.120 -14.968 -0.355 1.00 92.06 900 ARG A CA 1
ATOM 7278 C C . ARG A 1 900 ? 11.453 -15.928 0.644 1.00 92.06 900 ARG A C 1
ATOM 7280 O O . ARG A 1 900 ? 12.074 -16.914 1.034 1.00 92.06 900 ARG A O 1
ATOM 7287 N N . PRO A 1 901 ? 10.255 -15.580 1.142 1.00 89.62 901 PRO A N 1
ATOM 7288 C CA . PRO A 1 901 ? 9.589 -16.340 2.189 1.00 89.62 901 PRO A CA 1
ATOM 7289 C C . PRO A 1 901 ? 9.061 -17.671 1.672 1.00 89.62 901 PRO A C 1
ATOM 7291 O O . PRO A 1 901 ? 8.466 -17.734 0.595 1.00 89.62 901 PRO A O 1
ATOM 7294 N N . ASP A 1 902 ? 9.168 -18.694 2.508 1.00 91.69 902 ASP A N 1
ATOM 7295 C CA . ASP A 1 902 ? 8.350 -19.889 2.366 1.00 91.69 902 ASP A CA 1
ATOM 7296 C C . ASP A 1 902 ? 6.961 -19.660 2.980 1.00 91.69 902 ASP A C 1
ATOM 7298 O O . ASP A 1 902 ? 6.776 -18.855 3.903 1.00 91.69 902 ASP A O 1
ATOM 7302 N N . LEU A 1 903 ? 5.980 -20.396 2.460 1.00 92.44 903 LEU A N 1
ATOM 7303 C CA . LEU A 1 903 ? 4.587 -20.360 2.887 1.00 92.44 903 LEU A CA 1
ATOM 7304 C C . LEU A 1 903 ? 4.184 -21.705 3.485 1.00 92.44 903 LEU A C 1
ATOM 7306 O O . LEU A 1 903 ? 4.406 -22.749 2.876 1.00 92.44 903 LEU A O 1
ATOM 7310 N N . ALA A 1 904 ? 3.539 -21.664 4.646 1.00 94.12 904 ALA A N 1
ATOM 7311 C CA . ALA A 1 904 ? 2.854 -22.804 5.241 1.00 94.12 904 ALA A CA 1
ATOM 7312 C C . ALA A 1 904 ? 1.367 -22.483 5.456 1.00 94.12 904 ALA A C 1
ATOM 7314 O O . ALA A 1 904 ? 0.947 -21.319 5.450 1.00 94.12 904 ALA A O 1
ATOM 7315 N N . GLY A 1 905 ? 0.561 -23.525 5.640 1.00 91.94 905 GLY A N 1
ATOM 7316 C CA . GLY A 1 905 ? -0.885 -23.413 5.785 1.00 91.94 905 GLY A CA 1
ATOM 7317 C C . GLY A 1 905 ? -1.467 -24.454 6.733 1.00 91.94 905 GLY A C 1
ATOM 7318 O O . GLY A 1 905 ? -0.777 -25.334 7.236 1.00 91.94 905 GLY A O 1
ATOM 7319 N N . VAL A 1 906 ? -2.764 -24.318 6.973 1.00 95.31 906 VAL A N 1
ATOM 7320 C CA . VAL A 1 906 ? -3.593 -25.220 7.782 1.00 95.31 906 VAL A CA 1
ATOM 7321 C C . VAL A 1 906 ? -4.527 -26.011 6.866 1.00 95.31 906 VAL A C 1
ATOM 7323 O O . VAL A 1 906 ? -4.748 -25.619 5.718 1.00 95.31 906 VAL A O 1
ATOM 7326 N N . SER A 1 907 ? -5.109 -27.109 7.351 1.00 94.31 907 SER A N 1
ATOM 7327 C CA . SER A 1 907 ? -6.041 -27.902 6.543 1.00 94.31 907 SER A CA 1
ATOM 7328 C C . SER A 1 907 ? -7.255 -27.069 6.136 1.00 94.31 907 SER A C 1
ATOM 7330 O O . SER A 1 907 ? -7.918 -26.452 6.974 1.00 94.31 907 SER A O 1
ATOM 7332 N N . TYR A 1 908 ? -7.589 -27.099 4.845 1.00 93.25 908 TYR A N 1
ATOM 7333 C CA . TYR A 1 908 ? -8.670 -26.292 4.272 1.00 93.25 908 TYR A CA 1
ATOM 7334 C C . TYR A 1 908 ? -10.026 -26.506 4.970 1.00 93.25 908 TYR A C 1
ATOM 7336 O O . TYR A 1 908 ? -10.763 -25.554 5.223 1.00 93.25 908 TYR A O 1
ATOM 7344 N N . SER A 1 909 ? -10.336 -27.746 5.352 1.00 93.56 909 SER A N 1
ATOM 7345 C CA . SER A 1 909 ? -11.556 -28.090 6.094 1.00 93.56 909 SER A CA 1
ATOM 7346 C C . SER A 1 909 ? -11.625 -27.423 7.473 1.00 93.56 909 SER A C 1
ATOM 7348 O O . SER A 1 909 ? -12.686 -26.925 7.854 1.00 93.56 909 SER A O 1
ATOM 7350 N N . LEU A 1 910 ? -10.505 -27.351 8.203 1.00 95.75 910 LEU A N 1
ATOM 7351 C CA . LEU A 1 910 ? -10.425 -26.626 9.473 1.00 95.75 910 LEU A CA 1
ATOM 7352 C C . LEU A 1 910 ? -10.499 -25.110 9.269 1.00 95.75 910 LEU A C 1
ATOM 7354 O O . LEU A 1 910 ? -11.131 -24.433 10.077 1.00 95.75 910 LEU A O 1
ATOM 7358 N N . LEU A 1 911 ? -9.926 -24.577 8.186 1.00 97.44 911 LEU A N 1
ATOM 7359 C CA . LEU A 1 911 ? -10.048 -23.158 7.842 1.00 97.44 911 LEU A CA 1
ATOM 7360 C C . LEU A 1 911 ? -11.507 -22.756 7.576 1.00 97.44 911 LEU A C 1
ATOM 7362 O O . LEU A 1 911 ? -11.988 -21.773 8.143 1.00 97.44 911 LEU A O 1
ATOM 7366 N N . GLU A 1 912 ? -12.242 -23.524 6.768 1.00 97.44 912 GLU A N 1
ATOM 7367 C CA . GLU A 1 912 ? -13.663 -23.256 6.505 1.00 97.44 912 GLU A CA 1
ATOM 7368 C C . GLU A 1 912 ? -14.527 -23.448 7.764 1.00 97.44 912 GLU A C 1
ATOM 7370 O O . GLU A 1 912 ? -15.450 -22.662 8.016 1.00 97.44 912 GLU A O 1
ATOM 7375 N N . LEU A 1 913 ? -14.189 -24.421 8.620 1.00 97.25 913 LEU A N 1
ATOM 7376 C CA . LEU A 1 913 ? -14.832 -24.571 9.924 1.00 97.25 913 LEU A CA 1
ATOM 7377 C C . LEU A 1 913 ? -14.572 -23.352 10.821 1.00 97.25 913 LEU A C 1
ATOM 7379 O O . LEU A 1 913 ? -15.521 -22.779 11.358 1.00 97.25 913 LEU A O 1
ATOM 7383 N N . ALA A 1 914 ? -13.325 -22.892 10.931 1.00 97.88 914 ALA A N 1
ATOM 7384 C CA . ALA A 1 914 ? -12.968 -21.699 11.694 1.00 97.88 914 ALA A CA 1
ATOM 7385 C C . ALA A 1 914 ? -13.681 -20.449 11.158 1.00 97.88 914 ALA A C 1
ATOM 7387 O O . ALA A 1 914 ? -14.240 -19.671 11.931 1.00 97.88 914 ALA A O 1
ATOM 7388 N N . LYS A 1 915 ? -13.761 -20.288 9.832 1.00 97.56 915 LYS A N 1
ATOM 7389 C CA . LYS A 1 915 ? -14.502 -19.208 9.159 1.00 97.56 915 LYS A CA 1
ATOM 7390 C C . LYS A 1 915 ? -15.990 -19.205 9.507 1.00 97.56 915 LYS A C 1
ATOM 7392 O O . LYS A 1 915 ? -16.597 -18.135 9.620 1.00 97.56 915 LYS A O 1
ATOM 7397 N N . LYS A 1 916 ? -16.590 -20.384 9.684 1.00 97.50 916 LYS A N 1
ATOM 7398 C CA . LYS A 1 916 ? -17.982 -20.534 10.118 1.00 97.50 916 LYS A CA 1
ATOM 7399 C C . LYS A 1 916 ? -18.144 -20.234 11.606 1.00 97.50 916 LYS A C 1
ATOM 7401 O O . LYS A 1 916 ? -18.985 -19.406 11.955 1.00 97.50 916 LYS A O 1
ATOM 7406 N N . GLU A 1 917 ? -17.361 -20.889 12.455 1.00 97.75 917 GLU A N 1
ATOM 7407 C CA . GLU A 1 917 ? -17.542 -20.879 13.909 1.00 97.75 917 GLU A CA 1
ATOM 7408 C C . GLU A 1 917 ? -17.095 -19.565 14.561 1.00 97.75 917 GLU A C 1
ATOM 7410 O O . GLU A 1 917 ? -17.709 -19.140 15.536 1.00 97.75 917 GLU A O 1
ATOM 7415 N N . ARG A 1 918 ? -16.133 -18.838 13.975 1.00 96.12 918 ARG A N 1
ATOM 7416 C CA . ARG A 1 918 ? -15.708 -17.515 14.474 1.00 96.12 918 ARG A CA 1
ATOM 7417 C C . ARG A 1 918 ? -16.821 -16.461 14.507 1.00 96.12 918 ARG A C 1
ATOM 7419 O O . ARG A 1 918 ? -16.692 -15.457 15.195 1.00 96.12 918 ARG A O 1
ATOM 7426 N N . ARG A 1 919 ? -17.887 -16.649 13.715 1.00 95.19 919 ARG A N 1
ATOM 7427 C CA . ARG A 1 919 ? -19.045 -15.735 13.643 1.00 95.19 919 ARG A CA 1
ATOM 7428 C C . ARG A 1 919 ? -20.050 -15.960 14.771 1.00 95.19 919 ARG A C 1
ATOM 7430 O O . ARG A 1 919 ? -21.024 -15.219 14.861 1.00 95.19 919 ARG A O 1
ATOM 7437 N N . LYS A 1 920 ? -19.846 -17.001 15.575 1.00 95.06 920 LYS A N 1
ATOM 7438 C CA . LYS A 1 920 ? -20.725 -17.390 16.670 1.00 95.06 920 LYS A CA 1
ATOM 7439 C C . LYS A 1 920 ? -20.083 -17.044 18.004 1.00 95.06 920 LYS A C 1
ATOM 7441 O O . LYS A 1 920 ? -18.866 -16.923 18.117 1.00 95.06 920 LYS A O 1
ATOM 7446 N N . GLU A 1 921 ? -20.924 -16.945 19.019 1.00 94.44 921 GLU A N 1
ATOM 7447 C CA . GLU A 1 921 ? -20.504 -16.704 20.398 1.00 94.44 921 GLU A CA 1
ATOM 7448 C C . GLU A 1 921 ? -20.334 -18.015 21.185 1.00 94.44 921 GLU A C 1
ATOM 7450 O O . GLU A 1 921 ? -19.681 -18.020 22.223 1.00 94.44 921 GLU A O 1
ATOM 7455 N N . ASP A 1 922 ? -20.861 -19.132 20.670 1.00 94.88 922 ASP A N 1
ATOM 7456 C CA . ASP A 1 922 ? -20.960 -20.418 21.373 1.00 94.88 922 ASP A CA 1
ATOM 7457 C C . ASP A 1 922 ? -19.609 -20.949 21.875 1.00 94.88 922 ASP A C 1
ATOM 7459 O O . ASP A 1 922 ? -19.520 -21.468 22.984 1.00 94.88 922 ASP A O 1
ATOM 7463 N N . TRP A 1 923 ? -18.533 -20.765 21.101 1.00 96.81 923 TRP A N 1
ATOM 7464 C CA . TRP A 1 923 ? -17.189 -21.226 21.471 1.00 96.81 923 TRP A CA 1
ATOM 7465 C C . TRP A 1 923 ? -16.676 -20.609 22.778 1.00 96.81 923 TRP A C 1
ATOM 7467 O O . TRP A 1 923 ? -15.832 -21.196 23.455 1.00 96.81 923 TRP A O 1
ATOM 7477 N N . LYS A 1 924 ? -17.218 -19.452 23.176 1.00 96.19 924 LYS A N 1
ATOM 7478 C CA . LYS A 1 924 ? -16.844 -18.758 24.412 1.00 96.19 924 LYS A CA 1
ATOM 7479 C C . LYS A 1 924 ? -17.267 -19.519 25.666 1.00 96.19 924 LYS A C 1
ATOM 7481 O O . LYS A 1 924 ? -16.696 -19.270 26.723 1.00 96.19 924 LYS A O 1
ATOM 7486 N N . VAL A 1 925 ? -18.196 -20.477 25.562 1.00 95.19 925 VAL A N 1
ATOM 7487 C CA . VAL A 1 925 ? -18.583 -21.361 26.678 1.00 95.19 925 VAL A CA 1
ATOM 7488 C C . VAL A 1 925 ? -17.407 -22.196 27.198 1.00 95.19 925 VAL A C 1
ATOM 7490 O O . VAL A 1 925 ? -17.399 -22.617 28.352 1.00 95.19 925 VAL A O 1
ATOM 7493 N N . LEU A 1 926 ? -16.398 -22.429 26.352 1.00 96.38 926 LEU A N 1
ATOM 7494 C CA . LEU A 1 926 ? -15.212 -23.202 26.702 1.00 96.38 926 LEU A CA 1
ATOM 7495 C C . LEU A 1 926 ? -14.127 -22.374 27.407 1.00 96.38 926 LEU A C 1
ATOM 7497 O O . LEU A 1 926 ? -13.215 -22.972 27.971 1.00 96.38 926 LEU A O 1
ATOM 7501 N N . ILE A 1 927 ? -14.231 -21.041 27.427 1.00 96.94 927 ILE A N 1
ATOM 7502 C CA . ILE A 1 927 ? -13.270 -20.150 28.097 1.00 96.94 927 ILE A CA 1
ATOM 7503 C C . ILE A 1 927 ? -13.349 -20.375 29.613 1.00 96.94 927 ILE A C 1
ATOM 7505 O O . ILE A 1 927 ? -14.421 -20.248 30.211 1.00 96.94 927 ILE A O 1
ATOM 7509 N N . LYS A 1 928 ? -12.223 -20.714 30.256 1.00 92.25 928 LYS A N 1
ATOM 7510 C CA . LYS A 1 928 ? -12.199 -21.072 31.685 1.00 92.25 928 LYS A CA 1
ATOM 7511 C C . LYS A 1 928 ? -11.978 -19.868 32.591 1.00 92.25 928 LYS A C 1
ATOM 7513 O O . LYS A 1 928 ? -12.411 -19.877 33.746 1.00 92.25 928 LYS A O 1
ATOM 7518 N N . LYS A 1 929 ? -11.298 -18.829 32.107 1.00 88.19 929 LYS A N 1
ATOM 7519 C CA . LYS A 1 929 ? -11.014 -17.614 32.873 1.00 88.19 929 LYS A CA 1
ATOM 7520 C C . LYS A 1 929 ? -12.111 -16.578 32.672 1.00 88.19 929 LYS A C 1
ATOM 7522 O O . LYS A 1 929 ? -12.683 -16.410 31.600 1.00 88.19 929 LYS A O 1
ATOM 7527 N N . LYS A 1 930 ? -12.386 -15.814 33.730 1.00 84.12 930 LYS A N 1
ATOM 7528 C CA . LYS A 1 930 ? -13.382 -14.742 33.684 1.00 84.12 930 LYS A CA 1
ATOM 7529 C C . LYS A 1 930 ? -12.929 -13.636 32.726 1.00 84.12 930 LYS A C 1
ATOM 7531 O O . LYS A 1 930 ? -11.941 -12.947 32.988 1.00 84.12 930 LYS A O 1
ATOM 7536 N N . LEU A 1 931 ? -13.694 -13.428 31.657 1.00 83.25 931 LEU A N 1
ATOM 7537 C CA . LEU A 1 931 ? -13.472 -12.345 30.705 1.00 83.25 931 LEU A CA 1
ATOM 7538 C C . LEU A 1 931 ? -13.720 -10.984 31.370 1.00 83.25 931 LEU A C 1
ATOM 7540 O O . LEU A 1 931 ? -14.795 -10.722 31.908 1.00 83.25 931 LEU A O 1
ATOM 7544 N N . LYS A 1 932 ? -12.720 -10.098 31.316 1.00 79.94 932 LYS A N 1
ATOM 7545 C CA . LYS A 1 932 ? -12.867 -8.686 31.723 1.00 79.94 932 LYS A CA 1
ATOM 7546 C C . LYS A 1 932 ? -13.415 -7.809 30.592 1.00 79.94 932 LYS A C 1
ATOM 7548 O O . LYS A 1 932 ? -13.927 -6.725 30.851 1.00 79.94 932 LYS A O 1
ATOM 7553 N N . LYS A 1 933 ? -13.258 -8.259 29.345 1.00 81.88 933 LYS A N 1
ATOM 7554 C CA . LYS A 1 933 ? -13.669 -7.586 28.108 1.00 81.88 933 LYS A CA 1
ATOM 7555 C C . LYS A 1 933 ? -14.146 -8.643 27.105 1.00 81.88 933 LYS A C 1
ATOM 7557 O O . LYS A 1 933 ? -13.677 -9.780 27.192 1.00 81.88 933 LYS A O 1
ATOM 7562 N N . PRO A 1 934 ? -15.059 -8.302 26.180 1.00 86.94 934 PRO A N 1
ATOM 7563 C CA . PRO A 1 934 ? -15.426 -9.205 25.098 1.00 86.94 934 PRO A CA 1
ATOM 7564 C C . PRO A 1 934 ? -14.207 -9.484 24.212 1.00 86.94 934 PRO A C 1
ATOM 7566 O O . PRO A 1 934 ? -13.458 -8.565 23.890 1.00 86.94 934 PRO A O 1
ATOM 7569 N N . VAL A 1 935 ? -14.038 -10.747 23.830 1.00 94.69 935 VAL A N 1
ATOM 7570 C CA . VAL A 1 935 ? -12.990 -11.225 22.914 1.00 94.69 935 VAL A CA 1
ATOM 7571 C C . VAL A 1 935 ? -13.633 -11.781 21.649 1.00 94.69 935 VAL A C 1
ATOM 7573 O O . VAL A 1 935 ? -14.782 -12.234 21.691 1.00 94.69 935 VAL A O 1
ATOM 7576 N N . LYS A 1 936 ? -12.925 -11.760 20.522 1.00 96.62 936 LYS A N 1
ATOM 7577 C CA . LYS A 1 936 ? -13.385 -12.356 19.255 1.00 96.62 936 LYS A CA 1
ATOM 7578 C C . LYS A 1 936 ? -12.353 -13.329 18.696 1.00 96.62 936 LYS A C 1
ATOM 7580 O O . LYS A 1 936 ? -11.168 -13.215 18.982 1.00 96.62 936 LYS A O 1
ATOM 7585 N N . ALA A 1 937 ? -12.811 -14.250 17.855 1.00 98.00 937 ALA A N 1
ATOM 7586 C CA . ALA A 1 937 ? -11.945 -15.037 16.986 1.00 98.00 937 ALA A CA 1
ATOM 7587 C C . ALA A 1 937 ? -12.018 -14.468 15.562 1.00 98.00 937 ALA A C 1
ATOM 7589 O O . ALA A 1 937 ? -13.100 -14.094 15.097 1.00 98.00 937 ALA A O 1
ATOM 7590 N N . ASN A 1 938 ? -10.894 -14.385 14.853 1.00 98.00 938 ASN A N 1
ATOM 7591 C CA . ASN A 1 938 ? -10.885 -13.956 13.459 1.00 98.00 938 ASN A CA 1
ATOM 7592 C C . ASN A 1 938 ? -9.816 -14.664 12.617 1.00 98.00 938 ASN A C 1
ATOM 7594 O O . ASN A 1 938 ? -8.899 -15.286 13.147 1.00 98.00 938 ASN A O 1
ATOM 7598 N N . LEU A 1 939 ? -9.966 -14.578 11.295 1.00 98.31 939 LEU A N 1
ATOM 7599 C CA . LEU A 1 939 ? -8.959 -15.046 10.347 1.00 98.31 939 LEU A CA 1
ATOM 7600 C C . LEU A 1 939 ? -7.928 -13.947 10.092 1.00 98.31 939 LEU A C 1
ATOM 7602 O O . LEU A 1 939 ? -8.287 -12.767 10.072 1.00 98.31 939 LEU A O 1
ATOM 7606 N N . GLY A 1 940 ? -6.671 -14.328 9.895 1.00 97.69 940 GLY A N 1
ATOM 7607 C CA . GLY A 1 940 ? -5.627 -13.379 9.528 1.00 97.69 940 GLY A CA 1
ATOM 7608 C C . GLY A 1 940 ? -4.324 -14.051 9.125 1.00 97.69 940 GLY A C 1
ATOM 7609 O O . GLY A 1 940 ? -4.259 -15.260 8.919 1.00 97.69 940 GLY A O 1
ATOM 7610 N N . ILE A 1 941 ? -3.273 -13.248 9.010 1.00 98.31 941 ILE A N 1
ATOM 7611 C CA . ILE A 1 941 ? -1.980 -13.675 8.478 1.00 98.31 941 ILE A CA 1
ATOM 7612 C C . ILE A 1 941 ? -0.961 -13.715 9.609 1.00 98.31 941 ILE A C 1
ATOM 7614 O O . ILE A 1 941 ? -0.795 -12.729 10.333 1.00 98.31 941 ILE A O 1
ATOM 7618 N N . ILE A 1 942 ? -0.273 -14.846 9.742 1.00 98.50 942 ILE A N 1
ATOM 7619 C CA . ILE A 1 942 ? 0.772 -15.041 10.746 1.00 98.50 942 ILE A CA 1
ATOM 7620 C C . ILE A 1 942 ? 2.138 -14.936 10.064 1.00 98.50 942 ILE A C 1
ATOM 7622 O O . ILE A 1 942 ? 2.368 -15.565 9.033 1.00 98.50 942 ILE A O 1
ATOM 7626 N N . ALA A 1 943 ? 3.056 -14.167 10.644 1.00 98.00 943 ALA A N 1
ATOM 7627 C CA . ALA A 1 943 ? 4.468 -14.224 10.284 1.00 98.00 943 ALA A CA 1
ATOM 7628 C C . ALA A 1 943 ? 5.244 -14.910 11.412 1.00 98.00 943 ALA A C 1
ATOM 7630 O O . ALA A 1 943 ? 5.217 -14.458 12.557 1.00 98.00 943 ALA A O 1
ATOM 7631 N N . SER A 1 944 ? 5.922 -16.000 11.067 1.00 97.88 944 SER A N 1
ATOM 7632 C CA . SER A 1 944 ? 6.640 -16.866 11.992 1.00 97.88 944 SER A CA 1
ATOM 7633 C C . SER A 1 944 ? 8.143 -16.816 11.738 1.00 97.88 944 SER A C 1
ATOM 7635 O O . SER A 1 944 ? 8.583 -16.896 10.589 1.00 97.88 944 SER A O 1
ATOM 7637 N N . GLY A 1 945 ? 8.939 -16.699 12.796 1.00 95.75 945 GLY A N 1
ATOM 7638 C CA . GLY A 1 945 ? 10.401 -16.698 12.715 1.00 95.75 945 GLY A CA 1
ATOM 7639 C C . GLY A 1 945 ? 11.035 -16.857 14.090 1.00 95.75 945 GLY A C 1
ATOM 7640 O O . GLY A 1 945 ? 10.344 -16.840 15.099 1.00 95.75 945 GLY A O 1
ATOM 7641 N N . ASP A 1 946 ? 12.352 -17.006 14.163 1.00 94.31 946 ASP A N 1
ATOM 7642 C CA . ASP A 1 946 ? 13.028 -17.401 15.407 1.00 94.31 946 ASP A CA 1
ATOM 7643 C C . ASP A 1 946 ? 13.448 -16.199 16.284 1.00 94.31 946 ASP A C 1
ATOM 7645 O O . ASP A 1 946 ? 14.260 -16.335 17.208 1.00 94.31 946 ASP A O 1
ATOM 7649 N N . LYS A 1 947 ? 12.881 -15.010 16.029 1.00 92.31 947 LYS A N 1
ATOM 7650 C CA . LYS A 1 947 ? 13.173 -13.762 16.754 1.00 92.31 947 LYS A CA 1
ATOM 7651 C C . LYS A 1 947 ? 11.914 -13.157 17.362 1.00 92.31 947 LYS A C 1
ATOM 7653 O O . LYS A 1 947 ? 10.909 -12.983 16.683 1.00 92.31 947 LYS A O 1
ATOM 7658 N N . ILE A 1 948 ? 12.017 -12.713 18.615 1.00 89.69 948 ILE A N 1
ATOM 7659 C CA . ILE A 1 948 ? 10.972 -11.897 19.239 1.00 89.69 948 ILE A CA 1
ATOM 7660 C C . ILE A 1 948 ? 10.969 -10.520 18.569 1.00 89.69 948 ILE A C 1
ATOM 7662 O O . ILE A 1 948 ? 11.970 -9.803 18.578 1.00 89.69 948 ILE A O 1
ATOM 7666 N N . VAL A 1 949 ? 9.828 -10.144 17.998 1.00 92.19 949 VAL A N 1
ATOM 7667 C CA . VAL A 1 949 ? 9.603 -8.809 17.441 1.00 92.19 949 VAL A CA 1
ATOM 7668 C C . VAL A 1 949 ? 8.867 -7.987 18.489 1.00 92.19 949 VAL A C 1
ATOM 7670 O O . VAL A 1 949 ? 7.781 -8.363 18.905 1.00 92.19 949 VAL A O 1
ATOM 7673 N N . GLU A 1 950 ? 9.438 -6.862 18.916 1.00 88.94 950 GLU A N 1
ATOM 7674 C CA . GLU A 1 950 ? 8.809 -5.994 19.931 1.00 88.94 950 GLU A CA 1
ATOM 7675 C C . GLU A 1 950 ? 8.403 -4.622 19.380 1.00 88.94 950 GLU A C 1
ATOM 7677 O O . GLU A 1 950 ? 7.612 -3.908 20.002 1.00 88.94 950 GLU A O 1
ATOM 7682 N N . HIS A 1 951 ? 8.925 -4.237 18.208 1.00 91.38 951 HIS A N 1
ATOM 7683 C CA . HIS A 1 951 ? 8.720 -2.903 17.647 1.00 91.38 951 HIS A CA 1
ATOM 7684 C C . HIS A 1 951 ? 8.764 -2.875 16.111 1.00 91.38 951 HIS A C 1
ATOM 7686 O O . HIS A 1 951 ? 9.587 -3.557 15.493 1.00 91.38 951 HIS A O 1
ATOM 7692 N N . TYR A 1 952 ? 7.938 -2.020 15.503 1.00 90.81 952 TYR A N 1
ATOM 7693 C CA . TYR A 1 952 ? 7.868 -1.783 14.056 1.00 90.81 952 TYR A CA 1
ATOM 7694 C C . TYR A 1 952 ? 9.175 -1.234 13.467 1.00 90.81 952 TYR A C 1
ATOM 7696 O O . TYR A 1 952 ? 9.574 -1.676 12.404 1.00 90.81 952 TYR A O 1
ATOM 7704 N N . ASN A 1 953 ? 9.874 -0.352 14.186 1.00 90.06 953 ASN A N 1
ATOM 7705 C CA . ASN A 1 953 ? 11.171 0.210 13.758 1.00 90.06 953 ASN A CA 1
ATOM 7706 C C . ASN A 1 953 ? 12.390 -0.696 14.032 1.00 90.06 953 ASN A C 1
ATOM 7708 O O . ASN A 1 953 ? 13.525 -0.274 13.822 1.00 90.06 953 ASN A O 1
ATOM 7712 N N . SER A 1 954 ? 12.200 -1.908 14.566 1.00 90.12 954 SER A N 1
ATOM 7713 C CA . SER A 1 954 ? 13.313 -2.865 14.673 1.00 90.12 954 SER A CA 1
ATOM 7714 C C . SER A 1 954 ? 13.724 -3.353 13.278 1.00 90.12 954 SER A C 1
ATOM 7716 O O . SER A 1 954 ? 12.924 -3.279 12.351 1.00 90.12 954 SER A O 1
ATOM 7718 N N . GLY A 1 955 ? 14.929 -3.910 13.107 1.00 90.50 955 GLY A N 1
ATOM 7719 C CA . GLY A 1 955 ? 15.353 -4.441 11.799 1.00 90.50 955 GLY A CA 1
ATOM 7720 C C . GLY A 1 955 ? 14.354 -5.449 11.205 1.00 90.50 955 GLY A C 1
ATOM 7721 O O . GLY A 1 955 ? 13.976 -5.337 10.043 1.00 90.50 955 GLY A O 1
ATOM 7722 N N . ILE A 1 956 ? 13.835 -6.369 12.029 1.00 92.69 956 ILE A N 1
ATOM 7723 C CA . ILE A 1 956 ? 12.771 -7.307 11.625 1.00 92.69 956 ILE A CA 1
ATOM 7724 C C . ILE A 1 956 ? 11.424 -6.597 11.451 1.00 92.69 956 ILE A C 1
ATOM 7726 O O . ILE A 1 956 ? 10.669 -6.908 10.534 1.00 92.69 956 ILE A O 1
ATOM 7730 N N . GLY A 1 957 ? 11.117 -5.625 12.311 1.00 93.50 957 GLY A N 1
ATOM 7731 C CA . GLY A 1 957 ? 9.924 -4.796 12.189 1.00 93.50 957 GLY A CA 1
ATOM 7732 C C . GLY A 1 957 ? 9.840 -4.091 10.832 1.00 93.50 957 GLY A C 1
ATOM 7733 O O . GLY A 1 957 ? 8.772 -4.132 10.214 1.00 93.50 957 GLY A O 1
ATOM 7734 N N . ASN A 1 958 ? 10.960 -3.543 10.348 1.00 92.62 958 ASN A N 1
ATOM 7735 C CA . ASN A 1 958 ? 11.097 -2.902 9.042 1.00 92.62 958 ASN A CA 1
ATOM 7736 C C . ASN A 1 958 ? 10.933 -3.920 7.911 1.00 92.62 958 ASN A C 1
ATOM 7738 O O . ASN A 1 958 ? 10.101 -3.695 7.041 1.00 92.62 958 ASN A O 1
ATOM 7742 N N . ILE A 1 959 ? 11.607 -5.077 7.981 1.00 93.44 959 ILE A N 1
ATOM 7743 C CA . ILE A 1 959 ? 11.451 -6.173 7.000 1.00 93.44 959 ILE A CA 1
ATOM 7744 C C . ILE A 1 959 ? 9.983 -6.584 6.861 1.00 93.44 959 ILE A C 1
ATOM 7746 O O . ILE A 1 959 ? 9.448 -6.681 5.758 1.00 93.44 959 ILE A O 1
ATOM 7750 N N . LEU A 1 960 ? 9.304 -6.794 7.986 1.00 94.94 960 LEU A N 1
ATOM 7751 C CA . LEU A 1 960 ? 7.888 -7.138 8.003 1.00 94.94 960 LEU A CA 1
ATOM 7752 C C . LEU A 1 960 ? 7.000 -5.994 7.485 1.00 94.94 960 LEU A C 1
ATOM 7754 O O . LEU A 1 960 ? 5.956 -6.254 6.904 1.00 94.94 960 LEU A O 1
ATOM 7758 N N . THR A 1 961 ? 7.389 -4.732 7.678 1.00 94.06 961 THR A N 1
ATOM 7759 C CA . THR A 1 961 ? 6.643 -3.570 7.163 1.00 94.06 961 THR A CA 1
ATOM 7760 C C . THR A 1 961 ? 6.831 -3.394 5.656 1.00 94.06 961 THR A C 1
ATOM 7762 O O . THR A 1 961 ? 5.886 -3.030 4.965 1.00 94.06 961 THR A O 1
ATOM 7765 N N . GLU A 1 962 ? 8.026 -3.671 5.145 1.00 93.94 962 GLU A N 1
ATOM 7766 C CA . GLU A 1 962 ? 8.382 -3.497 3.739 1.00 93.94 962 GLU A CA 1
ATOM 7767 C C . GLU A 1 962 ? 7.899 -4.665 2.870 1.00 93.94 962 GLU A C 1
ATOM 7769 O O . GLU A 1 962 ? 7.324 -4.446 1.806 1.00 93.94 962 GLU A O 1
ATOM 7774 N N . HIS A 1 963 ? 8.069 -5.906 3.338 1.00 94.56 963 HIS A N 1
ATOM 7775 C CA . HIS A 1 963 ? 7.823 -7.103 2.526 1.00 94.56 963 HIS A CA 1
ATOM 7776 C C . HIS A 1 963 ? 6.590 -7.916 2.940 1.00 94.56 963 HIS A C 1
ATOM 7778 O O . HIS A 1 963 ? 6.095 -8.704 2.139 1.00 94.56 963 HIS A O 1
ATOM 7784 N N . PHE A 1 964 ? 6.081 -7.736 4.164 1.00 94.75 964 PHE A N 1
ATOM 7785 C CA . PHE A 1 964 ? 5.006 -8.559 4.742 1.00 94.75 964 PHE A CA 1
ATOM 7786 C C . PHE A 1 964 ? 3.927 -7.711 5.433 1.00 94.75 964 PHE A C 1
ATOM 7788 O O . PHE A 1 964 ? 3.436 -8.060 6.511 1.00 94.75 964 PHE A O 1
ATOM 7795 N N . ASN A 1 965 ? 3.578 -6.558 4.849 1.00 92.75 965 ASN A N 1
ATOM 7796 C CA . ASN A 1 965 ? 2.707 -5.557 5.485 1.00 92.75 965 ASN A CA 1
ATOM 7797 C C . ASN A 1 965 ? 1.272 -6.050 5.779 1.00 92.75 965 ASN A C 1
ATOM 7799 O O . ASN A 1 965 ? 0.530 -5.445 6.560 1.00 92.75 965 ASN A O 1
ATOM 7803 N N . ASP A 1 966 ? 0.879 -7.171 5.179 1.00 95.56 966 ASP A N 1
ATOM 7804 C CA . ASP A 1 966 ? -0.396 -7.837 5.385 1.00 95.56 966 ASP A CA 1
ATOM 7805 C C . ASP A 1 966 ? -0.432 -8.650 6.694 1.00 95.56 966 ASP A C 1
ATOM 7807 O O . ASP A 1 966 ? -1.528 -8.899 7.202 1.00 95.56 966 ASP A O 1
ATOM 7811 N N . THR A 1 967 ? 0.728 -8.940 7.300 1.00 97.38 967 THR A N 1
ATOM 7812 C CA . THR A 1 967 ? 0.887 -9.649 8.583 1.00 97.38 967 THR A CA 1
ATOM 7813 C C . THR A 1 967 ? -0.000 -9.064 9.682 1.00 97.38 967 THR A C 1
ATOM 7815 O O . THR A 1 967 ? 0.125 -7.897 10.067 1.00 97.38 967 THR A O 1
ATOM 7818 N N . SER A 1 968 ? -0.884 -9.898 10.229 1.00 98.12 968 SER A N 1
ATOM 7819 C CA . SER A 1 968 ? -1.768 -9.551 11.342 1.00 98.12 968 SER A CA 1
ATOM 7820 C C . SER A 1 968 ? -1.061 -9.695 12.687 1.00 98.12 968 SER A C 1
ATOM 7822 O O . SER A 1 968 ? -1.182 -8.817 13.545 1.00 98.12 968 SER A O 1
ATOM 7824 N N . VAL A 1 969 ? -0.311 -10.788 12.861 1.00 98.06 969 VAL A N 1
ATOM 7825 C CA . VAL A 1 969 ? 0.389 -11.127 14.107 1.00 98.06 969 VAL A CA 1
ATOM 7826 C C . VAL A 1 969 ? 1.747 -11.769 13.831 1.00 98.06 969 VAL A C 1
ATOM 7828 O O . VAL A 1 969 ? 1.973 -12.321 12.754 1.00 98.06 969 VAL A O 1
ATOM 7831 N N . VAL A 1 970 ? 2.622 -11.728 14.831 1.00 97.75 970 VAL A N 1
ATOM 7832 C CA . VAL A 1 970 ? 3.935 -12.383 14.832 1.00 97.75 970 VAL A CA 1
ATOM 7833 C C . VAL A 1 970 ? 4.035 -13.389 15.976 1.00 97.75 970 VAL A C 1
ATOM 7835 O O . VAL A 1 970 ? 3.540 -13.137 17.076 1.00 97.75 970 VAL A O 1
ATOM 7838 N N . GLU A 1 971 ? 4.661 -14.527 15.706 1.00 97.44 971 GLU A N 1
ATOM 7839 C CA . GLU A 1 971 ? 4.936 -15.612 16.661 1.00 97.44 971 GLU A CA 1
ATOM 7840 C C . GLU A 1 971 ? 6.152 -16.424 16.177 1.00 97.44 971 GLU A C 1
ATOM 7842 O O . GLU A 1 971 ? 6.823 -15.996 15.235 1.00 97.44 971 GLU A O 1
ATOM 7847 N N . MET A 1 972 ? 6.495 -17.532 16.840 1.00 97.88 972 MET A N 1
ATOM 7848 C CA . MET A 1 972 ? 7.801 -18.171 16.654 1.00 97.88 972 MET A CA 1
ATOM 7849 C C . MET A 1 972 ? 7.753 -19.663 16.273 1.00 97.88 972 MET A C 1
ATOM 7851 O O . MET A 1 972 ? 8.811 -20.257 16.094 1.00 97.88 972 MET A O 1
ATOM 7855 N N . GLU A 1 973 ? 6.580 -20.293 16.125 1.00 97.88 973 GLU A N 1
ATOM 7856 C CA . GLU A 1 973 ? 6.474 -21.761 15.988 1.00 97.88 973 GLU A CA 1
ATOM 7857 C C . GLU A 1 973 ? 5.588 -22.238 14.832 1.00 97.88 973 GLU A C 1
ATOM 7859 O O . GLU A 1 973 ? 5.742 -23.362 14.341 1.00 97.88 973 GLU A O 1
ATOM 7864 N N . GLY A 1 974 ? 4.619 -21.418 14.422 1.00 96.88 974 GLY A N 1
ATOM 7865 C CA . GLY A 1 974 ? 3.532 -21.808 13.533 1.00 96.88 974 GLY A CA 1
ATOM 7866 C C . GLY A 1 974 ? 4.014 -22.295 12.172 1.00 96.88 974 GLY A C 1
ATOM 7867 O O . GLY A 1 974 ? 3.450 -23.251 11.641 1.00 96.88 974 GLY A O 1
ATOM 7868 N N . PHE A 1 975 ? 5.073 -21.698 11.616 1.00 97.62 975 PHE A N 1
ATOM 7869 C CA . PHE A 1 975 ? 5.607 -22.139 10.328 1.00 97.62 975 PHE A CA 1
ATOM 7870 C C . PHE A 1 975 ? 6.256 -23.524 10.431 1.00 97.62 975 PHE A C 1
ATOM 7872 O O . PHE A 1 975 ? 5.954 -24.399 9.623 1.00 97.62 975 PHE A O 1
ATOM 7879 N N . GLY A 1 976 ? 7.104 -23.747 11.438 1.00 96.75 976 GLY A N 1
ATOM 7880 C CA . GLY A 1 976 ? 7.797 -25.016 11.654 1.00 96.75 976 GLY A CA 1
ATOM 7881 C C . GLY A 1 976 ? 6.833 -26.177 11.888 1.00 96.75 976 GLY A C 1
ATOM 7882 O O . GLY A 1 976 ? 6.960 -27.216 11.242 1.00 96.75 976 GLY A O 1
ATOM 7883 N N . PHE A 1 977 ? 5.824 -25.967 12.740 1.00 97.62 977 PHE A N 1
ATOM 7884 C CA . PHE A 1 977 ? 4.750 -26.937 12.969 1.00 97.62 977 PHE A CA 1
ATOM 7885 C C . PHE A 1 977 ? 3.972 -27.251 11.687 1.00 97.62 977 PHE A C 1
ATOM 7887 O O . PHE A 1 977 ? 3.862 -28.414 11.302 1.00 97.62 977 PHE A O 1
ATOM 7894 N N . ALA A 1 978 ? 3.442 -26.227 11.008 1.00 95.94 978 ALA A N 1
ATOM 7895 C CA . ALA A 1 978 ? 2.580 -26.431 9.846 1.00 95.94 978 ALA A CA 1
ATOM 7896 C C . ALA A 1 978 ? 3.335 -27.065 8.672 1.00 95.94 978 ALA A C 1
ATOM 7898 O O . ALA A 1 978 ? 2.793 -27.925 7.984 1.00 95.94 978 ALA A O 1
ATOM 7899 N N . ASN A 1 979 ? 4.594 -26.677 8.461 1.00 93.69 979 ASN A N 1
ATOM 7900 C CA . ASN A 1 979 ? 5.424 -27.221 7.393 1.00 93.69 979 ASN A CA 1
ATOM 7901 C C . ASN A 1 979 ? 5.792 -28.697 7.643 1.00 93.69 979 ASN A C 1
ATOM 7903 O O . ASN A 1 979 ? 5.709 -29.506 6.720 1.00 93.69 979 ASN A O 1
ATOM 7907 N N . ALA A 1 980 ? 6.149 -29.068 8.881 1.00 93.31 980 ALA A N 1
ATOM 7908 C CA . ALA A 1 980 ? 6.425 -30.463 9.240 1.00 93.31 980 ALA A CA 1
ATOM 7909 C C . ALA A 1 980 ? 5.159 -31.332 9.154 1.00 93.31 980 ALA A C 1
ATOM 7911 O O . ALA A 1 980 ? 5.169 -32.383 8.512 1.00 93.31 980 ALA A O 1
ATOM 7912 N N . ALA A 1 981 ? 4.047 -30.858 9.729 1.00 91.56 981 ALA A N 1
ATOM 7913 C CA . ALA A 1 981 ? 2.775 -31.570 9.689 1.00 91.56 981 ALA A CA 1
ATOM 7914 C C . ALA A 1 981 ? 2.242 -31.727 8.259 1.00 91.56 981 ALA A C 1
ATOM 7916 O O . ALA A 1 981 ? 1.747 -32.795 7.922 1.00 91.56 981 ALA A O 1
ATOM 7917 N N . GLY A 1 982 ? 2.361 -30.698 7.413 1.00 86.12 982 GLY A N 1
ATOM 7918 C CA . GLY A 1 982 ? 1.895 -30.743 6.025 1.00 86.12 982 GLY A CA 1
ATOM 7919 C C . GLY A 1 982 ? 2.680 -31.739 5.174 1.00 86.12 982 GLY A C 1
ATOM 7920 O O . GLY A 1 982 ? 2.083 -32.543 4.469 1.00 86.12 982 GLY A O 1
ATOM 7921 N N . ARG A 1 983 ? 4.015 -31.747 5.289 1.00 83.12 983 ARG A N 1
ATOM 7922 C CA . ARG A 1 983 ? 4.869 -32.668 4.518 1.00 83.12 983 ARG A CA 1
ATOM 7923 C C . ARG A 1 983 ? 4.697 -34.126 4.934 1.00 83.12 983 ARG A C 1
ATOM 7925 O O . ARG A 1 983 ? 4.630 -34.994 4.076 1.00 83.12 983 ARG A O 1
ATOM 7932 N N . GLN A 1 984 ? 4.631 -34.397 6.235 1.00 71.81 984 GLN A N 1
ATOM 7933 C CA . GLN A 1 984 ? 4.552 -35.770 6.736 1.00 71.81 984 GLN A CA 1
ATOM 7934 C C . GLN A 1 984 ? 3.112 -36.298 6.810 1.00 71.81 984 GLN A C 1
ATOM 7936 O O . GLN A 1 984 ? 2.891 -37.505 6.691 1.00 71.81 984 GLN A O 1
ATOM 7941 N N . GLY A 1 985 ? 2.133 -35.405 6.989 1.00 57.94 985 GLY A N 1
ATOM 7942 C CA . GLY A 1 985 ? 0.705 -35.715 6.956 1.00 57.94 985 GLY A CA 1
ATOM 7943 C C . GLY A 1 985 ? 0.294 -36.285 5.604 1.00 57.94 985 GLY A C 1
ATOM 7944 O O . GLY A 1 985 ? -0.197 -37.410 5.562 1.00 57.94 985 GLY A O 1
ATOM 7945 N N . ASP A 1 986 ? 0.620 -35.600 4.504 1.00 56.22 986 ASP A N 1
ATOM 7946 C CA . ASP A 1 986 ? 0.282 -36.054 3.144 1.00 56.22 986 ASP A CA 1
ATOM 7947 C C . ASP A 1 986 ? 0.839 -37.456 2.813 1.00 56.22 986 ASP A C 1
ATOM 7949 O O . ASP A 1 986 ? 0.224 -38.211 2.062 1.00 56.22 986 ASP A O 1
ATOM 7953 N N . GLU A 1 987 ? 1.977 -37.844 3.400 1.00 51.59 987 GLU A N 1
ATOM 7954 C CA . GLU A 1 987 ? 2.607 -39.150 3.163 1.00 51.59 987 GLU A CA 1
ATOM 7955 C C . GLU A 1 987 ? 2.063 -40.287 4.047 1.00 51.59 987 GLU A C 1
ATOM 7957 O O . GLU A 1 987 ? 2.233 -41.458 3.699 1.00 51.59 987 GLU A O 1
ATOM 7962 N N . THR A 1 988 ? 1.441 -39.992 5.200 1.00 48.59 988 THR A N 1
ATOM 7963 C CA . THR A 1 988 ? 1.176 -41.029 6.222 1.00 48.59 988 THR A CA 1
ATOM 7964 C C . THR A 1 988 ? -0.248 -41.094 6.781 1.00 48.59 988 THR A C 1
ATOM 7966 O O . THR A 1 988 ? -0.609 -42.143 7.323 1.00 48.59 988 THR A O 1
ATOM 7969 N N . SER A 1 989 ? -1.086 -40.056 6.632 1.00 53.28 989 SER A N 1
ATOM 7970 C CA . SER A 1 989 ? -2.509 -40.067 7.037 1.00 53.28 989 SER A CA 1
ATOM 7971 C C . SER A 1 989 ? -3.182 -38.719 6.741 1.00 53.28 989 SER A C 1
ATOM 7973 O O . SER A 1 989 ? -2.531 -37.697 6.872 1.00 53.28 989 SER A O 1
ATOM 7975 N N . ASP A 1 990 ? -4.486 -38.675 6.442 1.00 74.62 990 ASP A N 1
ATOM 7976 C CA . ASP A 1 990 ? -5.269 -37.427 6.291 1.00 74.62 990 ASP A CA 1
ATOM 7977 C C . ASP A 1 990 ? -5.378 -36.622 7.621 1.00 74.62 990 ASP A C 1
ATOM 7979 O O . ASP A 1 990 ? -6.461 -36.478 8.198 1.00 74.62 990 ASP A O 1
ATOM 7983 N N . ILE A 1 991 ? -4.256 -36.133 8.166 1.00 90.69 991 ILE A N 1
ATOM 7984 C CA . ILE A 1 991 ? -4.184 -35.395 9.433 1.00 90.69 991 ILE A CA 1
ATOM 7985 C C . ILE A 1 991 ? -4.762 -33.995 9.222 1.00 90.69 991 ILE A C 1
ATOM 7987 O O . ILE A 1 991 ? -4.314 -33.237 8.363 1.00 90.69 991 ILE A O 1
ATOM 7991 N N . LEU A 1 992 ? -5.724 -33.605 10.058 1.00 93.62 992 LEU A N 1
ATOM 7992 C CA . LEU A 1 992 ? -6.204 -32.225 10.098 1.00 93.62 992 LEU A CA 1
ATOM 7993 C C . LEU A 1 992 ? -5.237 -31.336 10.887 1.00 93.62 992 LEU A C 1
ATOM 7995 O O . LEU A 1 992 ? -5.014 -31.569 12.069 1.00 93.62 992 LEU A O 1
ATOM 7999 N N . ILE A 1 993 ? -4.708 -30.291 10.263 1.00 95.69 993 ILE A N 1
ATOM 8000 C CA . ILE A 1 993 ? -3.684 -29.398 10.815 1.00 95.69 993 ILE A CA 1
ATOM 8001 C C . ILE A 1 993 ? -4.315 -28.043 11.122 1.00 95.69 993 ILE A C 1
ATOM 8003 O O . ILE A 1 993 ? -4.868 -27.397 10.229 1.00 95.69 993 ILE A O 1
ATOM 8007 N N . GLY A 1 994 ? -4.216 -27.591 12.370 1.00 97.31 994 GLY A N 1
ATOM 8008 C CA . GLY A 1 994 ? -4.713 -26.289 12.805 1.00 97.31 994 GLY A CA 1
ATOM 8009 C C . GLY A 1 994 ? -3.693 -25.511 13.629 1.00 97.31 994 GLY A C 1
ATOM 8010 O O . GLY A 1 994 ? -2.875 -26.071 14.351 1.00 97.31 994 GLY A O 1
ATOM 8011 N N . ILE A 1 995 ? -3.757 -24.187 13.557 1.00 98.56 995 ILE A N 1
ATOM 8012 C CA . ILE A 1 995 ? -2.989 -23.296 14.428 1.00 98.56 995 ILE A CA 1
ATOM 8013 C C . ILE A 1 995 ? -3.958 -22.305 15.043 1.00 98.56 995 ILE A C 1
ATOM 8015 O O . ILE A 1 995 ? -4.768 -21.701 14.342 1.00 98.56 995 ILE A O 1
ATOM 8019 N N . VAL A 1 996 ? -3.862 -22.130 16.356 1.00 98.69 996 VAL A N 1
ATOM 8020 C CA . VAL A 1 996 ? -4.665 -21.153 17.088 1.00 98.69 996 VAL A CA 1
ATOM 8021 C C . VAL A 1 996 ? -3.736 -20.319 17.953 1.00 98.69 996 VAL A C 1
ATOM 8023 O O . VAL A 1 996 ? -2.924 -20.858 18.711 1.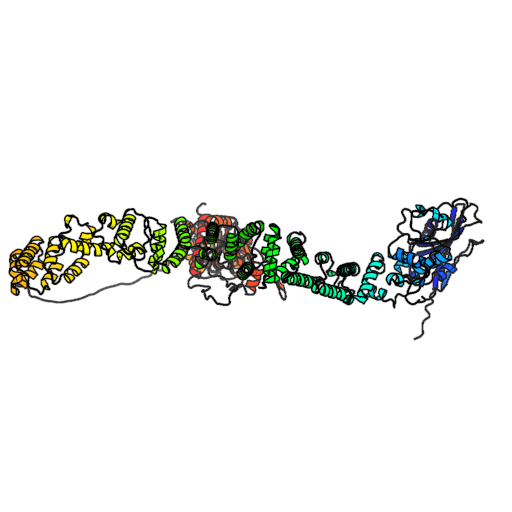00 98.69 996 VAL A O 1
ATOM 8026 N N . ARG A 1 997 ? -3.827 -18.994 17.825 1.00 98.56 997 ARG A N 1
ATOM 8027 C CA . ARG A 1 997 ? -3.052 -18.063 18.649 1.00 98.56 997 ARG A CA 1
ATOM 8028 C C . ARG A 1 997 ? -3.967 -17.080 19.359 1.00 98.56 997 ARG A C 1
ATOM 8030 O O . ARG A 1 997 ? -4.858 -16.514 18.736 1.00 98.56 997 ARG A O 1
ATOM 8037 N N . GLY A 1 998 ? -3.734 -16.864 20.645 1.00 98.06 998 GLY A N 1
ATOM 8038 C CA . GLY A 1 998 ? -4.349 -15.782 21.409 1.00 98.06 998 GLY A CA 1
ATOM 8039 C C . GLY A 1 998 ? -3.442 -14.557 21.425 1.00 98.06 998 GLY A C 1
ATOM 8040 O O . GLY A 1 998 ? -2.224 -14.687 21.512 1.00 98.06 998 GLY A O 1
ATOM 8041 N N . ILE A 1 999 ? -3.999 -13.353 21.367 1.00 97.31 999 ILE A N 1
ATOM 8042 C CA . ILE A 1 999 ? -3.187 -12.132 21.342 1.00 97.31 999 ILE A CA 1
ATOM 8043 C C . ILE A 1 999 ? -2.715 -11.767 22.750 1.00 97.31 999 ILE A C 1
ATOM 8045 O O . ILE A 1 999 ? -3.530 -11.391 23.599 1.00 97.31 999 ILE A O 1
ATOM 8049 N N . SER A 1 1000 ? -1.405 -11.840 22.997 1.00 94.12 1000 SER A N 1
ATOM 8050 C CA . SER A 1 1000 ? -0.795 -11.536 24.301 1.00 94.12 1000 SER A CA 1
ATOM 8051 C C . SER A 1 1000 ? -0.314 -10.097 24.454 1.00 94.12 1000 SER A C 1
ATOM 8053 O O . SER A 1 1000 ? -0.170 -9.614 25.575 1.00 94.12 1000 SER A O 1
ATOM 8055 N N . ASP A 1 1001 ? -0.039 -9.424 23.345 1.00 92.88 1001 ASP A N 1
ATOM 8056 C CA . ASP A 1 1001 ? 0.568 -8.099 23.316 1.00 92.88 1001 ASP A CA 1
ATOM 8057 C C . ASP A 1 1001 ? 0.340 -7.410 21.975 1.00 92.88 1001 ASP A C 1
ATOM 8059 O O . ASP A 1 1001 ? -0.102 -8.020 21.000 1.00 92.88 1001 ASP A O 1
ATOM 8063 N N . VAL A 1 1002 ? 0.626 -6.110 21.939 1.00 91.88 1002 VAL A N 1
ATOM 8064 C CA . VAL A 1 1002 ? 0.620 -5.296 20.722 1.00 91.88 1002 VAL A CA 1
ATOM 8065 C C . VAL A 1 1002 ? 2.050 -4.852 20.439 1.00 91.88 1002 VAL A C 1
ATOM 8067 O O . VAL A 1 1002 ? 2.714 -4.284 21.307 1.00 91.88 1002 VAL A O 1
ATOM 8070 N N . ILE A 1 1003 ? 2.514 -5.097 19.215 1.00 91.69 1003 ILE A N 1
ATOM 8071 C CA . ILE A 1 1003 ? 3.854 -4.721 18.758 1.00 91.69 1003 ILE A CA 1
ATOM 8072 C C . ILE A 1 1003 ? 3.972 -3.196 18.761 1.00 91.69 1003 ILE A C 1
ATOM 8074 O O . ILE A 1 1003 ? 3.111 -2.508 18.211 1.00 91.69 1003 ILE A O 1
ATOM 8078 N N . GLY A 1 1004 ? 5.042 -2.668 19.362 1.00 83.81 1004 GLY A N 1
ATOM 8079 C CA . GLY A 1 1004 ? 5.248 -1.228 19.500 1.00 83.81 1004 GLY A CA 1
ATOM 8080 C C . GLY A 1 1004 ? 5.241 -0.526 18.142 1.00 83.81 1004 GLY A C 1
ATOM 8081 O O . GLY A 1 1004 ? 6.008 -0.893 17.251 1.00 83.81 1004 GLY A O 1
ATOM 8082 N N . GLN A 1 1005 ? 4.354 0.452 17.978 1.00 82.06 1005 GLN A N 1
ATOM 8083 C CA . GLN A 1 1005 ? 4.178 1.190 16.728 1.00 82.06 1005 GLN A CA 1
ATOM 8084 C C . GLN A 1 1005 ? 5.031 2.470 16.711 1.00 82.06 1005 GLN A C 1
ATOM 8086 O O . GLN A 1 1005 ? 5.328 3.016 17.777 1.00 82.06 1005 GLN A O 1
ATOM 8091 N N . PRO A 1 1006 ? 5.429 2.969 15.524 1.00 66.56 1006 PRO A N 1
ATOM 8092 C CA . PRO A 1 1006 ? 6.145 4.237 15.409 1.00 66.56 1006 PRO A CA 1
ATOM 8093 C C . PRO A 1 1006 ? 5.270 5.371 15.962 1.00 66.56 1006 PRO A C 1
ATOM 8095 O O . PRO A 1 1006 ? 4.082 5.441 15.656 1.00 66.56 1006 PRO A O 1
ATOM 8098 N N . GLN A 1 1007 ? 5.833 6.239 16.805 1.00 65.38 1007 GLN A N 1
ATOM 8099 C CA . GLN A 1 1007 ? 5.077 7.335 17.414 1.00 65.38 1007 GLN A CA 1
ATOM 8100 C C . GLN A 1 1007 ? 4.883 8.497 16.439 1.00 65.38 1007 GLN A C 1
ATOM 8102 O O . GLN A 1 1007 ? 5.832 8.913 15.782 1.00 65.38 1007 GLN A O 1
ATOM 8107 N N . GLU A 1 1008 ? 3.690 9.093 16.436 1.00 45.19 1008 GLU A N 1
ATOM 8108 C CA . GLU A 1 1008 ? 3.420 10.320 15.677 1.00 45.19 1008 GLU A CA 1
ATOM 8109 C C . GLU A 1 1008 ? 3.762 11.614 16.452 1.00 45.19 1008 GLU A C 1
ATOM 8111 O O . GLU A 1 1008 ? 3.835 12.656 15.820 1.00 45.19 1008 GLU A O 1
ATOM 8116 N N . ASN A 1 1009 ? 4.002 11.595 17.783 1.00 39.38 1009 ASN A N 1
ATOM 8117 C CA . ASN A 1 1009 ? 4.074 12.835 18.598 1.00 39.38 1009 ASN A CA 1
ATOM 8118 C C . ASN A 1 1009 ? 5.001 12.842 19.849 1.00 39.38 1009 ASN A C 1
ATOM 8120 O O . ASN A 1 1009 ? 4.784 13.629 20.771 1.00 39.38 1009 ASN A O 1
ATOM 8124 N N . GLY A 1 1010 ? 6.043 12.007 19.928 1.00 39.09 1010 GLY A N 1
ATOM 8125 C CA . GLY A 1 1010 ? 7.129 12.173 20.921 1.00 39.09 1010 GLY A CA 1
ATOM 8126 C C . GLY A 1 1010 ? 6.755 12.095 22.416 1.00 39.09 1010 GLY A C 1
ATOM 8127 O O . GLY A 1 1010 ? 7.528 12.554 23.256 1.00 39.09 1010 GLY A O 1
ATOM 8128 N N . LYS A 1 1011 ? 5.601 11.524 22.778 1.00 37.47 1011 LYS A N 1
ATOM 8129 C CA . LYS A 1 1011 ? 5.258 11.180 24.167 1.00 37.47 1011 LYS A CA 1
ATOM 8130 C C . LYS A 1 1011 ? 5.082 9.671 24.278 1.00 37.47 1011 LYS A C 1
ATOM 8132 O O . LYS A 1 1011 ? 4.250 9.089 23.587 1.00 37.47 1011 LYS A O 1
ATOM 8137 N N . GLU A 1 1012 ? 5.857 9.049 25.165 1.00 39.97 1012 GLU A N 1
ATOM 8138 C CA . GLU A 1 1012 ? 5.638 7.669 25.594 1.00 39.97 1012 GLU A CA 1
ATOM 8139 C C . GLU A 1 1012 ? 4.277 7.555 26.284 1.00 39.97 1012 GLU A C 1
ATOM 8141 O O . GLU A 1 1012 ? 4.149 7.850 27.470 1.00 39.97 1012 GLU A O 1
ATOM 8146 N N . ASP A 1 1013 ? 3.260 7.074 25.569 1.00 41.78 1013 ASP A N 1
ATOM 8147 C CA . ASP A 1 1013 ? 2.194 6.354 26.255 1.00 41.78 1013 ASP A CA 1
ATOM 8148 C C . ASP A 1 1013 ? 2.815 5.043 26.750 1.00 41.78 1013 ASP A C 1
ATOM 8150 O O . ASP A 1 1013 ? 2.948 4.062 26.013 1.00 41.78 1013 ASP A O 1
ATOM 8154 N N . GLN A 1 1014 ? 3.223 5.039 28.020 1.00 39.03 1014 GLN A N 1
ATOM 8155 C CA . GLN A 1 1014 ? 3.515 3.836 28.802 1.00 39.03 1014 GLN A CA 1
ATOM 8156 C C . GLN A 1 1014 ? 2.221 3.044 29.070 1.00 39.03 1014 GLN A C 1
ATOM 8158 O O . GLN A 1 1014 ? 1.943 2.628 30.194 1.00 39.03 1014 GLN A O 1
ATOM 8163 N N . ALA A 1 1015 ? 1.386 2.839 28.048 1.00 45.03 1015 ALA A N 1
ATOM 8164 C CA . ALA A 1 1015 ? 0.399 1.780 28.101 1.00 45.03 1015 ALA A CA 1
ATOM 8165 C C . ALA A 1 1015 ? 1.194 0.474 28.106 1.00 45.03 1015 ALA A C 1
ATOM 8167 O O . ALA A 1 1015 ? 1.899 0.172 27.141 1.00 45.03 1015 ALA A O 1
ATOM 8168 N N . ASP A 1 1016 ? 1.139 -0.242 29.228 1.00 47.53 1016 ASP A N 1
ATOM 8169 C CA . ASP A 1 1016 ? 1.829 -1.510 29.412 1.00 47.53 1016 ASP A CA 1
ATOM 8170 C C . ASP A 1 1016 ? 1.566 -2.417 28.200 1.00 47.53 1016 ASP A C 1
ATOM 8172 O O . ASP A 1 1016 ? 0.434 -2.842 27.951 1.00 47.53 1016 ASP A O 1
ATOM 8176 N N . ARG A 1 1017 ? 2.611 -2.647 27.393 1.00 60.31 1017 ARG A N 1
ATOM 8177 C CA . ARG A 1 1017 ? 2.531 -3.432 26.150 1.00 60.31 1017 ARG A CA 1
ATOM 8178 C C . ARG A 1 1017 ? 2.200 -4.896 26.451 1.00 60.31 1017 ARG A C 1
ATOM 8180 O O . ARG A 1 1017 ? 1.751 -5.607 25.554 1.00 60.31 1017 ARG A O 1
ATOM 8187 N N . ARG A 1 1018 ? 2.390 -5.321 27.708 1.00 65.19 1018 ARG A N 1
ATOM 8188 C CA . ARG A 1 1018 ? 2.057 -6.639 28.257 1.00 65.19 1018 ARG A CA 1
ATOM 8189 C C . ARG A 1 1018 ? 1.439 -6.485 29.654 1.00 65.19 1018 ARG A C 1
ATOM 8191 O O . ARG A 1 1018 ? 2.102 -6.801 30.636 1.00 65.19 1018 ARG A O 1
ATOM 8198 N N . PRO A 1 1019 ? 0.158 -6.084 29.753 1.00 64.62 1019 PRO A N 1
ATOM 8199 C CA . PRO A 1 1019 ? -0.508 -5.950 31.042 1.00 64.62 1019 PRO A CA 1
ATOM 8200 C C . PRO A 1 1019 ? -0.455 -7.255 31.846 1.00 64.62 1019 PRO A C 1
ATOM 8202 O O . PRO A 1 1019 ? -0.637 -8.348 31.295 1.00 64.62 1019 PRO A O 1
ATOM 8205 N N . ASP A 1 1020 ? -0.262 -7.150 33.159 1.00 68.12 1020 ASP A N 1
ATOM 8206 C CA . ASP A 1 1020 ? -0.170 -8.314 34.043 1.00 68.12 1020 ASP A CA 1
ATOM 8207 C C . ASP A 1 1020 ? -1.360 -9.282 33.884 1.00 68.12 1020 ASP A C 1
ATOM 8209 O O . ASP A 1 1020 ? -2.539 -8.910 33.914 1.00 68.12 1020 ASP A O 1
ATOM 8213 N N . GLY A 1 1021 ? -1.044 -10.571 33.715 1.00 73.31 1021 GLY A N 1
ATOM 8214 C CA . GLY A 1 1021 ? -2.023 -11.656 33.574 1.00 73.31 1021 GLY A CA 1
ATOM 8215 C C . GLY A 1 1021 ? -2.606 -11.853 32.167 1.00 73.31 1021 GLY A C 1
ATOM 8216 O O . GLY A 1 1021 ? -3.400 -12.777 31.968 1.00 73.31 1021 GLY A O 1
ATOM 8217 N N . VAL A 1 1022 ? -2.201 -11.052 31.175 1.00 84.44 1022 VAL A N 1
ATOM 8218 C CA . VAL A 1 1022 ? -2.724 -11.137 29.801 1.00 84.44 1022 VAL A CA 1
ATOM 8219 C C . VAL A 1 1022 ? -2.314 -12.415 29.067 1.00 84.44 1022 VAL A C 1
ATOM 8221 O O . VAL A 1 1022 ? -3.160 -13.011 28.402 1.00 84.44 1022 VAL A O 1
ATOM 8224 N N . LYS A 1 1023 ? -1.072 -12.896 29.225 1.00 89.25 1023 LYS A N 1
ATOM 8225 C CA . LYS A 1 1023 ? -0.628 -14.172 28.619 1.00 89.25 1023 LYS A CA 1
ATOM 8226 C C . LYS A 1 1023 ? -1.555 -15.326 28.989 1.00 89.25 1023 LYS A C 1
ATOM 8228 O O . LYS A 1 1023 ? -1.919 -16.143 28.148 1.00 89.25 1023 LYS A O 1
ATOM 8233 N N . GLY A 1 1024 ? -1.995 -15.342 30.246 1.00 92.25 1024 GLY A N 1
ATOM 8234 C CA . GLY A 1 1024 ? -2.921 -16.342 30.748 1.00 92.25 1024 GLY A CA 1
ATOM 8235 C C . GLY A 1 1024 ? -4.315 -16.256 30.121 1.00 92.25 1024 GLY A C 1
ATOM 8236 O O . GLY A 1 1024 ? -4.946 -17.299 29.985 1.00 92.25 1024 GLY A O 1
ATOM 8237 N N . LEU A 1 1025 ? -4.801 -15.062 29.771 1.00 93.62 1025 LEU A N 1
ATOM 8238 C CA . LEU A 1 1025 ? -6.076 -14.870 29.068 1.00 93.62 1025 LEU A CA 1
ATOM 8239 C C . LEU A 1 1025 ? -5.957 -15.243 27.582 1.00 93.62 1025 LEU A C 1
ATOM 8241 O O . LEU A 1 1025 ? -6.824 -15.930 27.050 1.00 93.62 1025 LEU A O 1
ATOM 8245 N N . ALA A 1 1026 ? -4.878 -14.816 26.925 1.00 96.12 1026 ALA A N 1
ATOM 8246 C CA . ALA A 1 1026 ? -4.585 -15.159 25.536 1.00 96.12 1026 ALA A CA 1
ATOM 8247 C C . ALA A 1 1026 ? -4.476 -16.683 25.349 1.00 96.12 1026 ALA A C 1
ATOM 8249 O O . ALA A 1 1026 ? -5.105 -17.247 24.461 1.00 96.12 1026 ALA A O 1
ATOM 8250 N N . SER A 1 1027 ? -3.771 -17.363 26.256 1.00 97.88 1027 SER A N 1
ATOM 8251 C CA . SER A 1 1027 ? -3.654 -18.828 26.248 1.00 97.88 1027 SER A CA 1
ATOM 8252 C C . SER A 1 1027 ? -5.012 -19.524 26.428 1.00 97.88 1027 SER A C 1
ATOM 8254 O O . SER A 1 1027 ? -5.323 -20.466 25.708 1.00 97.88 1027 SER A O 1
ATOM 8256 N N . ASP A 1 1028 ? -5.846 -19.041 27.356 1.00 97.75 1028 ASP A N 1
ATOM 8257 C CA . ASP A 1 1028 ? -7.174 -19.611 27.647 1.00 97.75 1028 ASP A CA 1
ATOM 8258 C C . ASP A 1 1028 ? -8.161 -19.433 26.482 1.00 97.75 1028 ASP A C 1
ATOM 8260 O O . ASP A 1 1028 ? -8.865 -20.365 26.103 1.00 97.75 1028 ASP A O 1
ATOM 8264 N N . THR A 1 1029 ? -8.173 -18.256 25.856 1.00 97.88 1029 THR A N 1
ATOM 8265 C CA . THR A 1 1029 ? -9.022 -17.986 24.683 1.00 97.88 1029 THR A CA 1
ATOM 8266 C C . THR A 1 1029 ? -8.584 -18.790 23.457 1.00 97.88 1029 THR A C 1
ATOM 8268 O O . THR A 1 1029 ? -9.440 -19.333 22.753 1.00 97.88 1029 THR A O 1
ATOM 8271 N N . ALA A 1 1030 ? -7.273 -18.944 23.237 1.00 98.56 1030 ALA A N 1
ATOM 8272 C CA . ALA A 1 1030 ? -6.728 -19.798 22.183 1.00 98.56 1030 ALA A CA 1
ATOM 8273 C C . ALA A 1 1030 ? -7.096 -21.275 22.392 1.00 98.56 1030 ALA A C 1
ATOM 8275 O O . ALA A 1 1030 ? -7.593 -21.920 21.467 1.00 98.56 1030 ALA A O 1
ATOM 8276 N N . ALA A 1 1031 ? -6.917 -21.795 23.612 1.00 98.69 1031 ALA A N 1
ATOM 8277 C CA . ALA A 1 1031 ? -7.300 -23.160 23.963 1.00 98.69 1031 ALA A CA 1
ATOM 8278 C C . ALA A 1 1031 ? -8.807 -23.381 23.763 1.00 98.69 1031 ALA A C 1
ATOM 8280 O O . ALA A 1 1031 ? -9.199 -24.310 23.058 1.00 98.69 1031 ALA A O 1
ATOM 8281 N N . ALA A 1 1032 ? -9.655 -22.484 24.273 1.00 98.50 1032 ALA A N 1
ATOM 8282 C CA . ALA A 1 1032 ? -11.104 -22.582 24.119 1.00 98.50 1032 ALA A CA 1
ATOM 8283 C C . ALA A 1 1032 ? -11.541 -22.671 22.648 1.00 98.50 1032 ALA A C 1
ATOM 8285 O O . ALA A 1 1032 ? -12.367 -23.518 22.303 1.00 98.50 1032 ALA A O 1
ATOM 8286 N N . PHE A 1 1033 ? -10.965 -21.844 21.768 1.00 98.69 1033 PHE A N 1
ATOM 8287 C CA . PHE A 1 1033 ? -11.292 -21.892 20.343 1.00 98.69 1033 PHE A CA 1
ATOM 8288 C C . PHE A 1 1033 ? -10.753 -23.161 19.663 1.00 98.69 1033 PHE A C 1
ATOM 8290 O O . PHE A 1 1033 ? -11.467 -23.761 18.863 1.00 98.69 1033 PHE A O 1
ATOM 8297 N N . ALA A 1 1034 ? -9.551 -23.633 20.013 1.00 98.69 1034 ALA A N 1
ATOM 8298 C CA . ALA A 1 1034 ? -9.011 -24.896 19.497 1.00 98.69 1034 ALA A CA 1
ATOM 8299 C C . ALA A 1 1034 ? -9.897 -26.099 19.873 1.00 98.69 1034 ALA A C 1
ATOM 8301 O O . ALA A 1 1034 ? -10.301 -26.871 19.003 1.00 98.69 1034 ALA A O 1
ATOM 8302 N N . PHE A 1 1035 ? -10.284 -26.213 21.147 1.00 98.56 1035 PHE A N 1
ATOM 8303 C CA . PHE A 1 1035 ? -11.198 -27.259 21.614 1.00 98.56 1035 PHE A CA 1
ATOM 8304 C C . PHE A 1 1035 ? -12.596 -27.137 21.004 1.00 98.56 1035 PHE A C 1
ATOM 8306 O O . PHE A 1 1035 ? -13.232 -28.156 20.737 1.00 98.56 1035 PHE A O 1
ATOM 8313 N N . TRP A 1 1036 ? -13.063 -25.922 20.703 1.00 98.38 1036 TRP A N 1
ATOM 8314 C CA . TRP A 1 1036 ? -14.304 -25.737 19.952 1.00 98.38 1036 TRP A CA 1
ATOM 8315 C C . TRP A 1 1036 ? -14.215 -26.298 18.530 1.00 98.38 1036 TRP A C 1
ATOM 8317 O O . TRP A 1 1036 ? -15.145 -26.959 18.067 1.00 98.38 1036 TRP A O 1
ATOM 8327 N N . LEU A 1 1037 ? -13.096 -26.082 17.834 1.00 98.25 1037 LEU A N 1
ATOM 8328 C CA . LEU A 1 1037 ? -12.883 -26.648 16.500 1.00 98.25 1037 LEU A CA 1
ATOM 8329 C C . LEU A 1 1037 ? -12.781 -28.177 16.549 1.00 98.25 1037 LEU A C 1
ATOM 8331 O O . LEU A 1 1037 ? -13.386 -28.842 15.708 1.00 98.25 1037 LEU A O 1
ATOM 8335 N N . ILE A 1 1038 ? -12.100 -28.741 17.554 1.00 98.06 1038 ILE A N 1
ATOM 8336 C CA . ILE A 1 1038 ? -12.056 -30.195 17.796 1.00 98.06 1038 ILE A CA 1
ATOM 8337 C C . ILE A 1 1038 ? -13.472 -30.734 18.019 1.00 98.06 1038 ILE A C 1
ATOM 8339 O O . ILE A 1 1038 ? -13.882 -31.679 17.344 1.00 98.06 1038 ILE A O 1
ATOM 8343 N N . LEU A 1 1039 ? -14.251 -30.085 18.892 1.00 97.38 1039 LEU A N 1
ATOM 8344 C CA . LEU A 1 1039 ? -15.646 -30.434 19.145 1.00 97.38 1039 LEU A CA 1
ATOM 8345 C C . LEU A 1 1039 ? -16.442 -30.452 17.840 1.00 97.38 1039 LEU A C 1
ATOM 8347 O O . LEU A 1 1039 ? -17.042 -31.462 17.502 1.00 97.38 1039 LEU A O 1
ATOM 8351 N N . LYS A 1 1040 ? -16.413 -29.376 17.050 1.00 96.62 1040 LYS A N 1
ATOM 8352 C CA . LYS A 1 1040 ? -17.198 -29.305 15.807 1.00 96.62 1040 LYS A CA 1
ATOM 8353 C C . LYS A 1 1040 ? -16.703 -30.220 14.692 1.00 96.62 1040 LYS A C 1
ATOM 8355 O O . LYS A 1 1040 ? -17.483 -30.526 13.793 1.00 96.62 1040 LYS A O 1
ATOM 8360 N N . THR A 1 1041 ? -15.463 -30.688 14.772 1.00 95.12 1041 THR A N 1
ATOM 8361 C CA . THR A 1 1041 ? -14.910 -31.675 13.841 1.00 95.12 1041 THR A CA 1
ATOM 8362 C C . THR A 1 1041 ? -15.433 -33.085 14.126 1.00 95.12 1041 THR A C 1
ATOM 8364 O O . THR A 1 1041 ? -15.703 -33.827 13.181 1.00 95.12 1041 THR A O 1
ATOM 8367 N N . TYR A 1 1042 ? -15.613 -33.448 15.403 1.00 93.25 1042 TYR A N 1
ATOM 8368 C CA . TYR A 1 1042 ? -15.910 -34.828 15.812 1.00 93.25 1042 TYR A CA 1
ATOM 8369 C C . TYR A 1 1042 ? -17.283 -35.042 16.462 1.00 93.25 1042 TYR A C 1
ATOM 8371 O O . TYR A 1 1042 ? -17.722 -36.173 16.566 1.00 93.25 1042 TYR A O 1
ATOM 8379 N N . GLN A 1 1043 ? -18.015 -33.986 16.825 1.00 79.69 1043 GLN A N 1
ATOM 8380 C CA . GLN A 1 1043 ? -19.366 -34.084 17.405 1.00 79.69 1043 GLN A CA 1
ATOM 8381 C C . GLN A 1 1043 ? -20.438 -34.541 16.388 1.00 79.69 1043 GLN A C 1
ATOM 8383 O O . GLN A 1 1043 ? -21.529 -34.926 16.790 1.00 79.69 1043 GLN A O 1
ATOM 8388 N N . ASN A 1 1044 ? -20.145 -34.484 15.081 1.00 52.84 1044 ASN A N 1
ATOM 8389 C CA . ASN A 1 1044 ? -21.072 -34.840 13.992 1.00 52.84 1044 ASN A CA 1
ATOM 8390 C C . ASN A 1 1044 ? -20.624 -36.073 13.175 1.00 52.84 1044 ASN A C 1
ATOM 8392 O O . ASN A 1 1044 ? -21.126 -36.276 12.067 1.00 52.84 1044 ASN A O 1
ATOM 8396 N N . LYS A 1 1045 ? -19.657 -36.849 13.672 1.00 47.62 1045 LYS A N 1
ATOM 8397 C CA . LYS A 1 1045 ? -19.224 -38.131 13.099 1.00 47.62 1045 LYS A CA 1
ATOM 8398 C C . LYS A 1 1045 ? -19.505 -39.231 14.106 1.00 47.62 1045 LYS A C 1
ATOM 8400 O O . LYS A 1 1045 ? -19.869 -40.332 13.644 1.00 47.62 1045 LYS A O 1
#

Mean predicted aligned error: 19.37 Å

Organism: NCBI:txid2024889

Foldseek 3Di:
DDPDPPQLKFKKWKWKWWDDPNAIATLETADPDPVQRVVCSVVQWDLDDDDPPDDDAWDWWWFADDQKTKIKIKHQDPPDPDHRIIMMMMIIGGLVSLLSALQCCLVVVPDDPDDDPDRYDDHMDITRHDDHDFDDFKFFFQVLLVVLLVCVLQVPPAAAEEDDPVLVSVSVSLQSNQPDSVCNNQATEEEDLAPVSCVVPRSHHYYYYYPVSVVRCVVDDYRYVVSGDTDIDPFLLSRNSRGDQPPRPLNVVLVLLVFPSSDSNCSVVSSLLVVCLVVVVVDLQLVSLLSSQQSSCVRRVAQRGNQVSNVSSLVSNLVNLVVVSDPPLVSNVPGNQNSHNCSLVSNLVSLLCSLLVLLLDPPPRPLVNLLVQLCVLPVDPDDDSSSVSSLVSLLVNLVDLRLSNLLSVLVNLQVDDLVSNVVSVVSRDLDLSSLVSNVVNPDPDRDPRSLVRVLVVCLVSVSLQSNLVSCVRPHDLLVSLVVLCVSCVVPDLVSSVSNVVSVVVDDLVRLVVSCLVPVRPSSLVVNLVVCVVPLVSLLPQDPVRVSSLVSVLVNCVVVVALCRSVPPNNLVVLLVVLVCLLVVHDHDPSNLVSCLPDLNLQCLVRPPVLSRQVSRPPVSNLSSLLSNLVVVLVCVVVVNDALVPDDPSNLVVCQDPVNLLVVLVVCLAPLPSVLSSLQRRLNHALVSLLVSLLPNDDADDLVSLQSLLQSCQVNLNLSNLQSLVVVCVPHVSSVNSNVSNVVSYDDDDDDDDDDDDYDDDDDDDDDDDDDDDDDDDDFPPPAFEEEEEEADDLLQVLLCVQWDPWDWPDDPNFTKIWGFRDDPNRTHHTYIYDNQHFALQSLQVVLLVCCVRPVGQAYEYFAAWAFQPCVVAPQLAKEWEPKEWQLPAFDDDPPDTGTDIDIFHFDPVLVVVLVVPQVDPVLVVQQPDDDPDDYGYDYAYEYEAQDDAQALPDPSNVSCVVPVVRHGTYGGHLRSNRVSCVVVCVVRHVYGYTYMHFYQFYRHYDDPDPDDPPPPRGPPCSSSSRSNSRSSSVVVSSCVVGVVD

pLDDT: mean 88.15, std 13.84, range [23.16, 98.81]

Nearest PDB structures (foldseek):
  4jwt-assembly1_A-2  TM=8.103E-01  e=2.702E-11  Sulfurimonas denitrificans DSM 1251
  6xr1-assembly1_A  TM=1.145E-01  e=1.898E-02  synthetic construct
  8rc4-assembly1_o  TM=1.766E-01  e=9.245E-02  Homo sapiens
  5xah-assembly2_B  TM=2.130E-01  e=7.421E-01  Homo sapiens

InterPro domains:
  IPR000845 Nucleoside phosphorylase domain [PF01048] (785-1014)
  IPR035994 Nucleoside phosphorylase superfamily [G3DSA:3.40.50.1580] (783-1038)
  IPR035994 Nucleoside phosphorylase superfamily [SSF53167] (786-1008)

Sequence (1045 aa):
MEHSLVENKIIVQQAYYGELNKGHACLANSIDNPDLISQLITFTDRPDALIPGIELTPFFSGMALLTYYVFMKTFPDASATRAGMVFTHVLIINQNDIDAINNLDDIFSHFVDT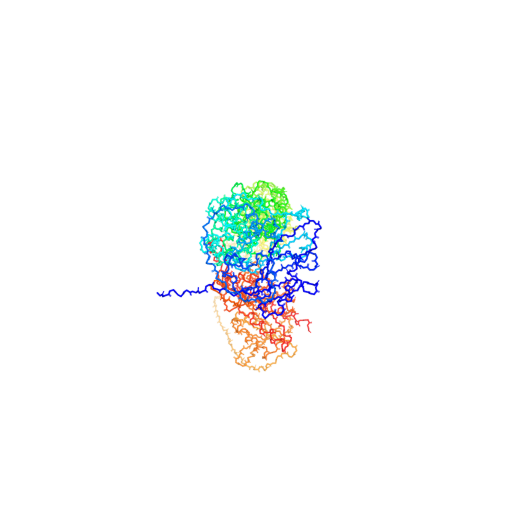VPGERTGIDTLHIDVSEKKYVSSFEFQPKFIQEIINSFLGEVSPILFSGDDDSFQLVLQKIWNIPVVELRKRMKFRTSFTPSDIEDRNDLTIVSIQKEFLPKWSDRPVIQSENNELVEIVSHAESFFLGNKKDNPFYLFLVDLNVNLSNISNYKQIDKVFNHLSSIDKLEDADSLRQNIRVLSLISPSSIDGVEIKGKFIKRLDELVNMGLETNIKALRNINWSAFTDGEINVKQILSDFIIRELSKNTQFQLELIVGLFDIAFNEQEKTFWHTTIRDAFKQATSTSKIAIFKNIWKILDYSEETLLINIFTLIPYTTGSESSLLDNIPAVVQEKTSKTIVSIFKDRKWYLLHAEILLRHMEIINALKSQLKLEEKEKFDKSIGVKYIVEKLGDNQLIDLTLSTCDNKLIQITVDRILKKKSLLKELNVDIPCWLNIWSSTLKHTKSITEGIEGNEQKVVDSILDLIIAENPVPEIIIELIATSIYSDISNYKNRDKCWVKIPSKYRVLFLNSTATGIIKKYLLDEVDVALIETSLVDVISSDSFITNYLYEHRENIEAVIKVYDGFLTLKDHFLSDYVKYYSKSITKEQSIELGILVNKKKFKQTARIIYDKSKKNDSFKISFEYCKNLVNLKFMEKVWSGNRKSNFSQPSVNYKNNNKKELYMTKGLPTVVILTAIQEEYNAVRMHLKDINDADKNNTSYELGIFEFEGTEIANVIIRECGAKNTIAAQETERAIQYFKPNCMFFVGIAGSRKPNDFSVGDVIFPEKIYSYEGGKSEENSFKARPDLAGVSYSLLELAKKERRKEDWKVLIKKKLKKPVKANLGIIASGDKIVEHYNSGIGNILTEHFNDTSVVEMEGFGFANAAGRQGDETSDILIGIVRGISDVIGQPQENGKEDQADRRPDGVKGLASDTAAAFAFWLILKTYQNK

Secondary structure (DSSP, 8-state):
--------EEEEEEEEEEEETTEEEEEEES---HHHHHHHHHHHS-SSPPPTTPPPPPEEEEEEETTEEEEEEEEE-TTSSSTT-EEEEEEEEEGGGTTT---THHHHTTS-SS--S--S--PPEEEEPPP-PPPPS--EEEHHHHHHHHHHHTT-SSEEEE--HHHHHHHHHHHHT-S-HHHHHH--EEE-SSGGGGTT-TT-SEEE--GGGGGGGTTS--EETT---EEE---HHHHHHHS-STT-HHHHHHHHTT--TT--TTHHHHHHHHHHHHTGGG---HHHHHHHHHHHHHH---TTTTHHHHHHHHHHHHHHHHHT----GGGGGGS-GGGSTTHHHHHHHHHHHHHHHHHT-SSS--HHHHHHHHHHHHH-S---HHHHHHHHHHHHHHTS--HHHHHHHHHHHHHS-HHHHHHHHHHS-SSHHHHHHHHHT--S---HHHHHHHHHHHHHTT-HHHHHHHHHHHS-HHHHHHHHHHHHTTS-GGG-HHHHHHHTTS-HHHHHHHHHHH--HHHHHHHHHHHHH-GGGGTT--TTSHHHHHHHHHHHHHH--TTTT-TT-HHHHHHHHHHHHHTT----HHHHHHHHTSGGG--TT-TTHHHHHHHS-HHHHHHHHHHHHHHHHHHHHTTSS-GGGS-HHHHHHHTSHHHHHHHHHHTTT-HHHHHHHHHH-TT--HHHHHHHHHH--S---HHHHHHHHHHHHHHT-HHHHHHHHHHHTT-GGGHHHHHHHGGG------------------------------PPP---TTSPEEEEEESSHHHHHHHHTTEEEEEE--BTTB--EEEEEEETTEEEEEEEEEE--SSHHHHHHHHHHHHHHH--SEEEEEEEEEES-TTTS-TT-EEEEEEEEETT-EEEETTEEEE---EE---HHHHHHHHHHTT-SGGGGG--SPPSS---EEEEEEEE-SS---BTTSHHHHHHHHH-TT--EEESSHHHHHHHHHHHHHHH---EEEEEEEEEEEPBPPPSSS------SS-TTHHHHHHHHHHHHHHHHHHHHHTT-

Radius of gyration: 56.76 Å; Cα contacts (8 Å, |Δi|>4): 1615; chains: 1; bounding box: 123×82×184 Å

Solvent-accessible surface area (backbone atoms only — not comparable to full-atom values): 58667 Å² total; per-residue (Å²): 130,85,80,78,80,73,80,58,62,48,67,34,32,34,34,36,34,22,81,48,97,92,40,78,34,80,62,27,56,45,63,100,47,70,70,62,59,59,60,43,45,83,68,57,54,77,74,66,86,80,61,91,93,65,85,73,69,66,48,59,32,33,35,57,53,92,72,28,35,35,42,35,44,36,33,68,33,88,86,49,98,50,92,88,40,45,34,18,47,34,43,39,29,50,53,85,55,53,76,60,57,58,49,60,61,64,56,58,72,73,54,76,94,62,90,67,92,73,65,67,84,49,69,68,42,78,39,71,47,55,78,78,79,76,56,78,86,70,54,69,39,37,38,36,59,54,52,51,50,53,33,54,46,64,70,45,66,53,37,39,35,33,55,55,73,69,56,47,50,49,49,52,44,46,60,55,36,34,70,43,56,73,52,55,60,58,44,19,36,33,61,43,70,50,68,72,71,51,61,96,50,89,69,38,44,36,34,41,29,55,74,90,41,48,83,70,44,77,93,51,85,65,46,40,56,84,44,51,57,75,37,76,50,83,48,56,54,58,38,46,36,69,28,51,61,92,84,31,69,60,49,52,51,39,57,47,27,61,41,65,76,82,59,51,84,50,41,64,61,48,38,52,42,54,59,45,60,82,46,46,96,72,63,69,58,44,66,63,49,54,50,40,54,45,51,46,29,69,58,22,54,47,31,80,40,28,47,71,65,55,45,53,56,54,52,46,48,46,50,35,47,74,72,61,58,47,83,63,68,75,68,61,71,84,46,61,38,72,19,36,68,63,28,58,61,54,49,44,48,48,54,26,53,47,50,37,51,48,38,52,36,87,64,92,58,64,58,70,62,54,52,54,49,49,48,55,46,68,72,53,86,78,86,49,71,68,32,52,36,56,49,50,24,50,29,54,47,55,72,47,91,54,65,37,33,37,44,45,48,52,54,50,46,62,69,47,53,75,72,56,42,58,55,55,52,75,43,46,64,97,44,72,68,46,47,46,48,44,54,81,36,59,66,99,73,76,48,70,72,42,52,65,55,50,46,56,53,25,56,79,61,66,35,39,57,53,37,40,56,55,33,54,76,78,37,60,67,69,60,28,43,54,54,38,44,66,72,40,61,88,50,53,67,90,72,30,53,20,49,51,62,51,52,73,77,51,55,71,65,61,47,48,55,49,27,60,77,64,56,41,71,58,49,35,51,55,52,34,60,49,30,77,78,41,58,74,72,30,72,78,68,43,77,90,40,68,46,43,41,54,37,49,41,54,42,34,73,74,68,76,43,80,52,71,58,35,77,96,43,50,67,64,51,52,52,51,52,49,51,34,39,60,70,67,46,94,70,62,66,67,54,57,48,43,35,32,76,40,83,68,15,42,44,65,84,48,90,64,48,84,59,36,64,83,54,43,58,76,90,47,38,62,46,27,44,53,40,18,36,54,47,44,50,55,33,38,77,70,69,74,49,62,73,90,78,56,54,67,76,38,53,53,50,57,46,29,71,71,47,43,54,50,52,50,61,77,38,56,87,39,64,65,64,51,47,54,51,58,63,70,44,84,74,58,63,43,64,61,56,19,52,49,62,64,68,45,82,74,85,52,52,74,67,55,13,43,51,50,8,47,45,35,44,74,71,64,25,44,59,30,30,42,41,34,48,66,43,28,78,80,35,72,42,33,41,56,14,26,70,57,19,48,92,51,49,86,87,84,92,84,80,90,83,85,86,87,86,88,85,89,83,89,80,88,90,81,90,84,90,84,82,84,77,89,72,83,88,68,80,65,88,87,51,51,37,33,36,40,41,16,40,43,70,61,26,34,52,31,48,52,75,57,44,41,83,72,40,84,54,62,51,95,96,41,77,31,38,33,21,37,32,59,58,97,90,40,82,56,30,40,36,35,39,34,65,69,38,73,24,24,72,44,28,20,56,50,38,50,51,50,43,73,75,61,64,40,50,28,40,34,41,38,26,58,28,33,14,63,36,52,91,83,41,41,75,34,15,27,42,36,54,76,38,24,31,29,72,76,35,57,49,80,51,99,90,49,74,48,78,53,58,52,80,27,56,51,33,66,71,56,49,54,48,48,66,57,54,42,77,51,71,71,48,59,76,56,40,82,67,85,72,91,62,95,64,53,48,44,78,41,29,36,34,18,36,85,62,93,76,63,33,40,86,38,77,67,27,42,50,38,55,75,75,40,65,77,42,33,29,39,40,31,31,65,31,24,30,28,44,36,43,54,63,53,24,79,77,74,45,92,44,41,38,45,52,29,27,1,18,34,27,52,40,40,69,81,78,93,75,91,68,86,76,81,65,67,56,61,51,90,71,33,56,56,44,2,11,25,40,10,29,15,48,48,53,38,51,53,44,70,66,48,76,84,111